Protein AF-0000000080698604 (afdb_homodimer)

Sequence (1348 aa):
MPDKTLTRRERQQIAACDAAGLRILLVAQENALLMLRYLAEWLRQGGASGAGERLAAFTRELDSAPSHRALIGAHIHGWLQNLHLYASLVSVGIFARTGVLHETATLLYDRLNPLPVDEHQLQDVLDSVFNGSKDLEWLSAIAPRQWLSLFARLSENDEQRGRTRRLMREESTYALEMLAIRLSAEDLAPDLIRLDKRLLDLDSPFVALERELARLITSWRDHPNDATDAATLAQAHVLIDQSRQQLHHLNSRAIASGSSLATAHLLERLAQSLDRLEALLAVLTAESPESEARHWLALLNQLIENGLRRRNIRHLWSRSAYLLSQSITQHKSAHGEHYIARGWQEYRRMYLSAAGAGVIIALMALLKIKLASAVPSYNAYILLSSLDYGIGFVLIYLCHCTVATKQPAMTAARMAEAIEQTQQGRAGARKLAQLLIDVNRSQSIAVLGNLSLAMLTAVLLSLLWADKSGAPLLDHHSAEHQMAALAMPSALFYAAIAAVWLFCSGIIAGYYDNRAQYLRLRERLRVNPLLRRLLREPARARFADFVHDHLGALASNFLFGVLLGITPWIGKTLELPLDIRHIAFSSANLAYATASHPEGIGTFLYGFLAVIAIGLVNLWVSFALALRVALRARDARFPPLRQFISVLREEIRREPRALFLPRRPTSGENGAGKMPDKTLTRRERQQIAACDAAGLRILLVAQENALLMLRYLAEWLRQGGASGAGERLAAFTRELDSAPSHRALIGAHIHGWLQNLHLYASLVSVGIFARTGVLHETATLLYDRLNPLPVDEHQLQDVLDSVFNGSKDLEWLSAIAPRQWLSLFARLSENDEQRGRTRRLMREESTYALEMLAIRLSAEDLAPDLIRLDKRLLDLDSPFVALERELARLITSWRDHPNDATDAATLAQAHVLIDQSRQQLHHLNSRAIASGSSLATAHLLERLAQSLDRLEALLAVLTAESPESEARHWLALLNQLIENGLRRRNIRHLWSRSAYLLSQSITQHKSAHGEHYIARGWQEYRRMYLSAAGAGVIIALMALLKIKLASAVPSYNAYILLSSLDYGIGFVLIYLCHCTVATKQPAMTAARMAEAIEQTQQGRAGARKLAQLLIDVNRSQSIAVLGNLSLAMLTAVLLSLLWADKSGAPLLDHHSAEHQMAALAMPSALFYAAIAAVWLFCSGIIAGYYDNRAQYLRLRERLRVNPLLRRLLREPARARFADFVHDHLGALASNFLFGVLLGITPWIGKTLELPLDIRHIAFSSANLAYATASHPEGIGTFLYGFLAVIAIGLVNLWVSFALALRVALRARDARFPPLRQFISVLREEIRREPRALFLPRRPTSGENGAGK

Radius of gyration: 38.04 Å; Cα contacts (8 Å, |Δi|>4): 1860; chains: 2; bounding box: 104×101×94 Å

InterPro domains:
  IPR011385 Putative site-specific recombinase Gcr [PF10136] (33-662)
  IPR011385 Putative site-specific recombinase Gcr [PIRSF015380] (28-669)
  IPR023271 Aquaporin-like [G3DSA:1.20.1080.10] (323-524)

Nearest PDB structures (foldseek):
  4s0f-assembly1_A  TM=2.193E-01  e=1.820E+00  Acetivibrio thermocellus ATCC 27405
  7zk4-assembly1_A  TM=1.391E-01  e=2.055E+00  Mus musculus
  4s0f-assembly1_A  TM=1.949E-01  e=1.977E+00  Acetivibrio thermocellus ATCC 27405

pLDDT: mean 87.81, std 10.97, range [19.84, 98.25]

Organism: Cardiobacterium hominis (strain ATCC 15826 / DSM 8339 / NCTC 10426 / 6573) (NCBI:txid638300)

Structure (mmCIF, N/CA/C/O backbone):
data_AF-0000000080698604-model_v1
#
loop_
_entity.id
_entity.type
_entity.pdbx_description
1 polymer 'Site-specific recombinase'
#
loop_
_atom_site.group_PDB
_atom_site.id
_atom_site.type_symbol
_atom_site.label_atom_id
_atom_site.label_alt_id
_atom_site.label_comp_id
_atom_site.label_asym_id
_atom_site.label_entity_id
_atom_site.label_seq_id
_atom_site.pdbx_PDB_ins_code
_atom_site.Cartn_x
_atom_site.Cartn_y
_atom_site.Cartn_z
_atom_site.occupancy
_atom_site.B_iso_or_equiv
_atom_site.auth_seq_id
_atom_site.auth_comp_id
_atom_site.auth_asym_id
_atom_site.auth_atom_id
_atom_site.pdbx_PDB_model_num
ATOM 1 N N . MET A 1 1 ? -16.203 7.793 -18.297 1 33.25 1 MET A N 1
ATOM 2 C CA . MET A 1 1 ? -16.156 9.242 -18.438 1 33.25 1 MET A CA 1
ATOM 3 C C . MET A 1 1 ? -17.219 9.914 -17.562 1 33.25 1 MET A C 1
ATOM 5 O O . MET A 1 1 ? -18.312 9.383 -17.391 1 33.25 1 MET A O 1
ATOM 9 N N . PRO A 1 2 ? -16.922 10.57 -16.578 1 40.56 2 PRO A N 1
ATOM 10 C CA . PRO A 1 2 ? -17.969 11.344 -15.906 1 40.56 2 PRO A CA 1
ATOM 11 C C . PRO A 1 2 ? -19.125 11.695 -16.828 1 40.56 2 PRO A C 1
ATOM 13 O O . PRO A 1 2 ? -18.953 11.727 -18.047 1 40.56 2 PRO A O 1
ATOM 16 N N . ASP A 1 3 ? -20.266 11.664 -16.422 1 45.66 3 ASP A N 1
ATOM 17 C CA . ASP A 1 3 ? -21.438 12.164 -17.141 1 45.66 3 ASP A CA 1
ATOM 18 C C . ASP A 1 3 ? -21.109 13.461 -17.875 1 45.66 3 ASP A C 1
ATOM 20 O O . ASP A 1 3 ? -21.297 14.555 -17.328 1 45.66 3 ASP A O 1
ATOM 24 N N . LYS A 1 4 ? -20.094 13.758 -18.156 1 49.59 4 LYS A N 1
ATOM 25 C CA . LYS A 1 4 ? -19.812 15 -18.875 1 49.59 4 LYS A CA 1
ATOM 26 C C . LYS A 1 4 ? -21 15.43 -19.734 1 49.59 4 LYS A C 1
ATOM 28 O O . LYS A 1 4 ? -21.188 16.625 -20 1 49.59 4 LYS A O 1
ATOM 33 N N . THR A 1 5 ? -21.219 14.656 -21 1 57.94 5 THR A N 1
ATOM 34 C CA . THR A 1 5 ? -21.062 15.141 -22.359 1 57.94 5 THR A CA 1
ATOM 35 C C . THR A 1 5 ? -22.391 15.602 -22.938 1 57.94 5 THR A C 1
ATOM 37 O O . THR A 1 5 ? -23.438 15.047 -22.609 1 57.94 5 THR A O 1
ATOM 40 N N . LEU A 1 6 ? -22.422 16.797 -22.875 1 76.31 6 LEU A N 1
ATOM 41 C CA . LEU A 1 6 ? -23.422 17.281 -23.812 1 76.31 6 LEU A CA 1
ATOM 42 C C . LEU A 1 6 ? -23.75 16.219 -24.844 1 76.31 6 LEU A C 1
ATOM 44 O O . LEU A 1 6 ? -22.859 15.531 -25.344 1 76.31 6 LEU A O 1
ATOM 48 N N . THR A 1 7 ? -24.969 15.898 -24.781 1 79 7 THR A N 1
ATOM 49 C CA . THR A 1 7 ? -25.391 14.977 -25.844 1 79 7 THR A CA 1
ATOM 50 C C . THR A 1 7 ? -24.953 15.5 -27.203 1 79 7 THR A C 1
ATOM 52 O O . THR A 1 7 ? -24.625 16.672 -27.359 1 79 7 THR A O 1
ATOM 55 N N . ARG A 1 8 ? -24.875 14.68 -28.109 1 81 8 ARG A N 1
ATOM 56 C CA . ARG A 1 8 ? -24.531 15.07 -29.469 1 81 8 ARG A CA 1
ATOM 57 C C . ARG A 1 8 ? -25.5 16.125 -30 1 81 8 ARG A C 1
ATOM 59 O O . ARG A 1 8 ? -25.094 17.047 -30.719 1 81 8 ARG A O 1
ATOM 66 N N . ARG A 1 9 ? -26.719 15.984 -29.547 1 83.81 9 ARG A N 1
ATOM 67 C CA . ARG A 1 9 ? -27.734 16.922 -30 1 83.81 9 ARG A CA 1
ATOM 68 C C . ARG A 1 9 ? -27.484 18.328 -29.422 1 83.81 9 ARG A C 1
ATOM 70 O O . ARG A 1 9 ? -27.609 19.328 -30.141 1 83.81 9 ARG A O 1
ATOM 77 N N . GLU A 1 10 ? -27.109 18.297 -28.219 1 86.19 10 GLU A N 1
ATOM 78 C CA . GLU A 1 10 ? -26.844 19.578 -27.562 1 86.19 10 GLU A CA 1
ATOM 79 C C . GLU A 1 10 ? -25.609 20.25 -28.172 1 86.19 10 GLU A C 1
ATOM 81 O O . GLU A 1 10 ? -25.609 21.469 -28.375 1 86.19 10 GLU A O 1
ATOM 86 N N . ARG A 1 11 ? -24.688 19.484 -28.5 1 87.31 11 ARG A N 1
ATOM 87 C CA . ARG A 1 11 ? -23.469 20.016 -29.062 1 87.31 11 ARG A CA 1
ATOM 88 C C . ARG A 1 11 ? -23.719 20.609 -30.453 1 87.31 11 ARG A C 1
ATOM 90 O O . ARG A 1 11 ? -23.172 21.656 -30.797 1 87.31 11 ARG A O 1
ATOM 97 N N . GLN A 1 12 ? -24.609 19.922 -31.141 1 88.62 12 GLN A N 1
ATOM 98 C CA . GLN A 1 12 ? -24.953 20.406 -32.469 1 88.62 12 GLN A CA 1
ATOM 99 C C . GLN A 1 12 ? -25.766 21.703 -32.406 1 88.62 12 GLN A C 1
ATOM 101 O O . GLN A 1 12 ? -25.578 22.609 -33.219 1 88.62 12 GLN A O 1
ATOM 106 N N . GLN A 1 13 ? -26.562 21.719 -31.422 1 89.88 13 GLN A N 1
ATOM 107 C CA . GLN A 1 13 ? -27.375 22.922 -31.219 1 89.88 13 GLN A CA 1
ATOM 108 C C . GLN A 1 13 ? -26.5 24.109 -30.859 1 89.88 13 GLN A C 1
ATOM 110 O O . GLN A 1 13 ? -26.719 25.219 -31.359 1 89.88 13 GLN A O 1
ATOM 115 N N . ILE A 1 14 ? -25.516 23.875 -30.078 1 91 14 ILE A N 1
ATOM 116 C CA . ILE A 1 14 ? -24.641 24.953 -29.625 1 91 14 ILE A CA 1
ATOM 117 C C . ILE A 1 14 ? -23.734 25.391 -30.781 1 91 14 ILE A C 1
ATOM 119 O O . ILE A 1 14 ? -23.438 26.578 -30.922 1 91 14 ILE A O 1
ATOM 123 N N . ALA A 1 15 ? -23.375 24.422 -31.547 1 88.75 15 ALA A N 1
ATOM 124 C CA . ALA A 1 15 ? -22.5 24.719 -32.688 1 88.75 15 ALA A CA 1
ATOM 125 C C . ALA A 1 15 ? -23.203 25.594 -33.719 1 88.75 15 ALA A C 1
ATOM 127 O O . ALA A 1 15 ? -22.562 26.391 -34.406 1 88.75 15 ALA A O 1
ATOM 128 N N . ALA A 1 16 ? -24.5 25.469 -33.75 1 88.31 16 ALA A N 1
ATOM 129 C CA . ALA A 1 16 ? -25.281 26.156 -34.781 1 88.31 16 ALA A CA 1
ATOM 130 C C . ALA A 1 16 ? -25.75 27.516 -34.25 1 88.31 16 ALA A C 1
ATOM 132 O O . ALA A 1 16 ? -26.219 28.359 -35.031 1 88.31 16 ALA A O 1
ATOM 133 N N . CYS A 1 17 ? -25.484 27.766 -33.094 1 90.19 17 CYS A N 1
ATOM 134 C CA . CYS A 1 17 ? -26.094 28.953 -32.531 1 90.19 17 CYS A CA 1
ATOM 135 C C . CYS A 1 17 ? -25.109 30.125 -32.531 1 90.19 17 CYS A C 1
ATOM 137 O O . CYS A 1 17 ? -23.906 29.922 -32.438 1 90.19 17 CYS A O 1
ATOM 139 N N . ASP A 1 18 ? -25.641 31.312 -32.781 1 92.31 18 ASP A N 1
ATOM 140 C CA . ASP A 1 18 ? -24.859 32.531 -32.594 1 92.31 18 ASP A CA 1
ATOM 141 C C . ASP A 1 18 ? -24.984 33.062 -31.172 1 92.31 18 ASP A C 1
ATOM 143 O O . ASP A 1 18 ? -25.484 32.344 -30.297 1 92.31 18 ASP A O 1
ATOM 147 N N . ALA A 1 19 ? -24.516 34.219 -30.891 1 94.81 19 ALA A N 1
ATOM 148 C CA . ALA A 1 19 ? -24.516 34.781 -29.531 1 94.81 19 ALA A CA 1
ATOM 149 C C . ALA A 1 19 ? -25.938 34.906 -28.984 1 94.81 19 ALA A C 1
ATOM 151 O O . ALA A 1 19 ? -26.172 34.625 -27.797 1 94.81 19 ALA A O 1
ATOM 152 N N . ALA A 1 20 ? -26.891 35.312 -29.797 1 94.06 20 ALA A N 1
ATOM 153 C CA . ALA A 1 20 ? -28.281 35.438 -29.375 1 94.06 20 ALA A CA 1
ATOM 154 C C . ALA A 1 20 ? -28.875 34.062 -29.062 1 94.06 20 ALA A C 1
ATOM 156 O O . ALA A 1 20 ? -29.625 33.906 -28.094 1 94.06 20 ALA A O 1
ATOM 157 N N . GLY A 1 21 ? -28.547 33.156 -29.922 1 93.25 21 GLY A N 1
ATOM 158 C CA . GLY A 1 21 ? -28.984 31.812 -29.688 1 93.25 21 GLY A CA 1
ATOM 159 C C . GLY A 1 21 ? -28.453 31.219 -28.391 1 93.25 21 GLY A C 1
ATOM 160 O O . GLY A 1 21 ? -29.172 30.516 -27.688 1 93.25 21 GLY A O 1
ATOM 161 N N . LEU A 1 22 ? -27.188 31.422 -28.109 1 94.69 22 LEU A N 1
ATOM 162 C CA . LEU A 1 22 ? -26.594 30.938 -26.875 1 94.69 22 LEU A CA 1
ATOM 163 C C . LEU A 1 22 ? -27.297 31.531 -25.656 1 94.69 22 LEU A C 1
ATOM 165 O O . LEU A 1 22 ? -27.562 30.828 -24.688 1 94.69 22 LEU A O 1
ATOM 169 N N . ARG A 1 23 ? -27.562 32.875 -25.703 1 94.12 23 ARG A N 1
ATOM 170 C CA . ARG A 1 23 ? -28.25 33.531 -24.609 1 94.12 23 ARG A CA 1
ATOM 171 C C . ARG A 1 23 ? -29.594 32.844 -24.312 1 94.12 23 ARG A C 1
ATOM 173 O O . ARG A 1 23 ? -29.922 32.594 -23.156 1 94.12 23 ARG A O 1
ATOM 180 N N . ILE A 1 24 ? -30.344 32.531 -25.344 1 93.06 24 ILE A N 1
ATOM 181 C CA . ILE A 1 24 ? -31.656 31.891 -25.203 1 93.06 24 ILE A CA 1
ATOM 182 C C . ILE A 1 24 ? -31.484 30.5 -24.609 1 93.06 24 ILE A C 1
ATOM 184 O O . ILE A 1 24 ? -32.25 30.094 -23.75 1 93.06 24 ILE A O 1
ATOM 188 N N . LEU A 1 25 ? -30.469 29.828 -25.062 1 92.25 25 LEU A N 1
ATOM 189 C CA . LEU A 1 25 ? -30.219 28.484 -24.578 1 92.25 25 LEU A CA 1
ATOM 190 C C . LEU A 1 25 ? -29.844 28.516 -23.094 1 92.25 25 LEU A C 1
ATOM 192 O O . LEU A 1 25 ? -30.234 27.625 -22.328 1 92.25 25 LEU A O 1
ATOM 196 N N . LEU A 1 26 ? -29.016 29.469 -22.656 1 93.81 26 LEU A N 1
ATOM 197 C CA . LEU A 1 26 ? -28.578 29.578 -21.266 1 93.81 26 LEU A CA 1
ATOM 198 C C . LEU A 1 26 ? -29.766 29.875 -20.344 1 93.81 26 LEU A C 1
ATOM 200 O O . LEU A 1 26 ? -29.891 29.281 -19.266 1 93.81 26 LEU A O 1
ATOM 204 N N . VAL A 1 27 ? -30.625 30.766 -20.734 1 92.5 27 VAL A N 1
ATOM 205 C CA . VAL A 1 27 ? -31.781 31.188 -19.922 1 92.5 27 VAL A CA 1
ATOM 206 C C . VAL A 1 27 ? -32.75 30.016 -19.766 1 92.5 27 VAL A C 1
ATOM 208 O O . VAL A 1 27 ? -33.406 29.875 -18.734 1 92.5 27 VAL A O 1
ATOM 211 N N . ALA A 1 28 ? -32.75 29.219 -20.781 1 89.62 28 ALA A N 1
ATOM 212 C CA . ALA A 1 28 ? -33.656 28.078 -20.75 1 89.62 28 ALA A CA 1
ATOM 213 C C . ALA A 1 28 ? -33.188 27.047 -19.719 1 89.62 28 ALA A C 1
ATOM 215 O O . ALA A 1 28 ? -34 26.25 -19.234 1 89.62 28 ALA A O 1
ATOM 216 N N . GLN A 1 29 ? -31.906 27.266 -19.391 1 83.44 29 GLN A N 1
ATOM 217 C CA . GLN A 1 29 ? -31.375 26.328 -18.406 1 83.44 29 GLN A CA 1
ATOM 218 C C . GLN A 1 29 ? -31.5 26.891 -17 1 83.44 29 GLN A C 1
ATOM 220 O O . GLN A 1 29 ? -31.391 28.109 -16.797 1 83.44 29 GLN A O 1
ATOM 225 N N . GLU A 1 30 ? -32.062 26.359 -16.016 1 82.19 30 GLU A N 1
ATOM 226 C CA . GLU A 1 30 ? -32.188 26.812 -14.633 1 82.19 30 GLU A CA 1
ATOM 227 C C . GLU A 1 30 ? -31.094 26.219 -13.75 1 82.19 30 GLU A C 1
ATOM 229 O O . GLU A 1 30 ? -31.328 25.922 -12.578 1 82.19 30 GLU A O 1
ATOM 234 N N . ASN A 1 31 ? -29.906 25.984 -14.398 1 89.56 31 ASN A N 1
ATOM 235 C CA . ASN A 1 31 ? -28.797 25.391 -13.68 1 89.56 31 ASN A CA 1
ATOM 236 C C . ASN A 1 31 ? -27.453 25.984 -14.125 1 89.56 31 ASN A C 1
ATOM 238 O O . ASN A 1 31 ? -27.125 25.938 -15.305 1 89.56 31 ASN A O 1
ATOM 242 N N . ALA A 1 32 ? -26.734 26.453 -13.195 1 91.62 32 ALA A N 1
ATOM 243 C CA . ALA A 1 32 ? -25.484 27.172 -13.469 1 91.62 32 ALA A CA 1
ATOM 244 C C . ALA A 1 32 ? -24.469 26.25 -14.141 1 91.62 32 ALA A C 1
ATOM 246 O O . ALA A 1 32 ? -23.719 26.688 -15.023 1 91.62 32 ALA A O 1
ATOM 247 N N . LEU A 1 33 ? -24.406 25.016 -13.719 1 91.06 33 LEU A N 1
ATOM 248 C CA . LEU A 1 33 ? -23.438 24.062 -14.289 1 91.06 33 LEU A CA 1
ATOM 249 C C . LEU A 1 33 ? -23.688 23.875 -15.781 1 91.06 33 LEU A C 1
ATOM 251 O O . LEU A 1 33 ? -22.75 23.859 -16.578 1 91.06 33 LEU A O 1
ATOM 255 N N . LEU A 1 34 ? -24.938 23.766 -16.125 1 91.06 34 LEU A N 1
ATOM 256 C CA . LEU A 1 34 ? -25.281 23.578 -17.531 1 91.06 34 LEU A CA 1
ATOM 257 C C . LEU A 1 34 ? -24.969 24.828 -18.344 1 91.06 34 LEU A C 1
ATOM 259 O O . LEU A 1 34 ? -24.547 24.734 -19.484 1 91.06 34 LEU A O 1
ATOM 263 N N . MET A 1 35 ? -25.25 25.969 -17.719 1 93.44 35 MET A N 1
ATOM 264 C CA . MET A 1 35 ? -24.938 27.219 -18.391 1 93.44 35 MET A CA 1
ATOM 265 C C . MET A 1 35 ? -23.453 27.312 -18.719 1 93.44 35 MET A C 1
ATOM 267 O O . MET A 1 35 ? -23.062 27.688 -19.812 1 93.44 35 MET A O 1
ATOM 271 N N . LEU A 1 36 ? -22.656 26.859 -17.734 1 92.88 36 LEU A N 1
ATOM 272 C CA . LEU A 1 36 ? -21.219 26.906 -17.922 1 92.88 36 LEU A CA 1
ATOM 273 C C . LEU A 1 36 ? -20.766 25.906 -18.984 1 92.88 36 LEU A C 1
ATOM 275 O O . LEU A 1 36 ? -19.875 26.203 -19.781 1 92.88 36 LEU A O 1
ATOM 279 N N . ARG A 1 37 ? -21.406 24.812 -19.031 1 91.56 37 ARG A N 1
ATOM 280 C CA . ARG A 1 37 ? -21.094 23.797 -20.047 1 91.56 37 ARG A CA 1
ATOM 281 C C . ARG A 1 37 ? -21.375 24.328 -21.438 1 91.56 37 ARG A C 1
ATOM 283 O O . ARG A 1 37 ? -20.562 24.141 -22.359 1 91.56 37 ARG A O 1
ATOM 290 N N . TYR A 1 38 ? -22.516 24.984 -21.562 1 92.62 38 TYR A N 1
ATOM 291 C CA . TYR A 1 38 ? -22.922 25.5 -22.859 1 92.62 38 TYR A CA 1
ATOM 292 C C . TYR A 1 38 ? -22 26.625 -23.312 1 92.62 38 TYR A C 1
ATOM 294 O O . TYR A 1 38 ? -21.594 26.672 -24.484 1 92.62 38 TYR A O 1
ATOM 302 N N . LEU A 1 39 ? -21.719 27.422 -22.359 1 93.44 39 LEU A N 1
ATOM 303 C CA . LEU A 1 39 ? -20.828 28.531 -22.688 1 93.44 39 LEU A CA 1
ATOM 304 C C . LEU A 1 39 ? -19.453 28.016 -23.125 1 93.44 39 LEU A C 1
ATOM 306 O O . LEU A 1 39 ? -18.891 28.484 -24.109 1 93.44 39 LEU A O 1
ATOM 310 N N . ALA A 1 40 ? -18.891 27.078 -22.328 1 91.62 40 ALA A N 1
ATOM 311 C CA . ALA A 1 40 ? -17.578 26.547 -22.625 1 91.62 40 ALA A CA 1
ATOM 312 C C . ALA A 1 40 ? -17.562 25.844 -23.984 1 91.62 40 ALA A C 1
ATOM 314 O O . ALA A 1 40 ? -16.609 25.984 -24.75 1 91.62 40 ALA A O 1
ATOM 315 N N . GLU A 1 41 ? -18.625 25.109 -24.25 1 91.25 41 GLU A N 1
ATOM 316 C CA . GLU A 1 41 ? -18.719 24.422 -25.531 1 91.25 41 GLU A CA 1
ATOM 317 C C . GLU A 1 41 ? -18.797 25.406 -26.688 1 91.25 41 GLU A C 1
ATOM 319 O O . GLU A 1 41 ? -18.188 25.188 -27.734 1 91.25 41 GLU A O 1
ATOM 324 N N . TRP A 1 42 ? -19.484 26.438 -26.5 1 93.94 42 TRP A N 1
ATOM 325 C CA . TRP A 1 42 ? -19.641 27.469 -27.516 1 93.94 42 TRP A CA 1
ATOM 326 C C . TRP A 1 42 ? -18.312 28.156 -27.797 1 93.94 42 TRP A C 1
ATOM 328 O O . TRP A 1 42 ? -17.969 28.422 -28.953 1 93.94 42 TRP A O 1
ATOM 338 N N . LEU A 1 43 ? -17.594 28.5 -26.781 1 92.94 43 LEU A N 1
ATOM 339 C CA . LEU A 1 43 ? -16.297 29.156 -26.922 1 92.94 43 LEU A CA 1
ATOM 340 C C . LEU A 1 43 ? -15.281 28.219 -27.562 1 92.94 43 LEU A C 1
ATOM 342 O O . LEU A 1 43 ? -14.453 28.641 -28.359 1 92.94 43 LEU A O 1
ATOM 346 N N . ARG A 1 44 ? -15.344 26.953 -27.234 1 90.62 44 ARG A N 1
ATOM 347 C CA . ARG A 1 44 ? -14.445 25.938 -27.75 1 90.62 44 ARG A CA 1
ATOM 348 C C . ARG A 1 44 ? -14.547 25.844 -29.266 1 90.62 44 ARG A C 1
ATOM 350 O O . ARG A 1 44 ? -13.547 25.609 -29.953 1 90.62 44 ARG A O 1
ATOM 357 N N . GLN A 1 45 ? -15.711 26.047 -29.766 1 89.19 45 GLN A N 1
ATOM 358 C CA . GLN A 1 45 ? -15.953 25.938 -31.188 1 89.19 45 GLN A CA 1
ATOM 359 C C . GLN A 1 45 ? -15.242 27.031 -31.969 1 89.19 45 GLN A C 1
ATOM 361 O O . GLN A 1 45 ? -14.93 26.875 -33.156 1 89.19 45 GLN A O 1
ATOM 366 N N . GLY A 1 46 ? -14.992 28.078 -31.312 1 89.75 46 GLY A N 1
ATOM 367 C CA . GLY A 1 46 ? -14.258 29.156 -31.938 1 89.75 46 GLY A CA 1
ATOM 368 C C . GLY A 1 46 ? -12.766 28.906 -32 1 89.75 46 GLY A C 1
ATOM 369 O O . GLY A 1 46 ? -12.047 29.578 -32.75 1 89.75 46 GLY A O 1
ATOM 370 N N . GLY A 1 47 ? -12.281 27.953 -31.219 1 88.06 47 GLY A N 1
ATOM 371 C CA . GLY A 1 47 ? -10.852 27.703 -31.141 1 88.06 47 GLY A CA 1
ATOM 372 C C . GLY A 1 47 ? -10.086 28.797 -30.438 1 88.06 47 GLY A C 1
ATOM 373 O O . GLY A 1 47 ? -10.68 29.734 -29.891 1 88.06 47 GLY A O 1
ATOM 374 N N . ALA A 1 48 ? -8.734 28.703 -30.484 1 88.62 48 ALA A N 1
ATOM 375 C CA . ALA A 1 48 ? -7.883 29.656 -29.781 1 88.62 48 ALA A CA 1
ATOM 376 C C . ALA A 1 48 ? -7.992 31.047 -30.422 1 88.62 48 ALA A C 1
ATOM 378 O O . ALA A 1 48 ? -7.961 32.062 -29.719 1 88.62 48 ALA A O 1
ATOM 379 N N . SER A 1 49 ? -8.266 31.125 -31.656 1 89.88 49 SER A N 1
ATOM 380 C CA . SER A 1 49 ? -8.281 32.406 -32.375 1 89.88 49 SER A CA 1
ATOM 381 C C . SER A 1 49 ? -9.664 33.031 -32.312 1 89.88 49 SER A C 1
ATOM 383 O O . SER A 1 49 ? -9.781 34.281 -32.375 1 89.88 49 SER A O 1
ATOM 385 N N . GLY A 1 50 ? -10.641 32.281 -32.125 1 92.62 50 GLY A N 1
ATOM 386 C CA . GLY A 1 50 ? -11.992 32.812 -32.219 1 92.62 50 GLY A CA 1
ATOM 387 C C . GLY A 1 50 ? -12.688 32.938 -30.891 1 92.62 50 GLY A C 1
ATOM 388 O O . GLY A 1 50 ? -13.742 33.562 -30.781 1 92.62 50 GLY A O 1
ATOM 389 N N . ALA A 1 51 ? -12.109 32.375 -29.906 1 94.06 51 ALA A N 1
ATOM 390 C CA . ALA A 1 51 ? -12.773 32.312 -28.609 1 94.06 51 ALA A CA 1
ATOM 391 C C . ALA A 1 51 ? -12.969 33.719 -28.031 1 94.06 51 ALA A C 1
ATOM 393 O O . ALA A 1 51 ? -14.008 34.031 -27.453 1 94.06 51 ALA A O 1
ATOM 394 N N . GLY A 1 52 ? -12.023 34.562 -28.156 1 93.44 52 GLY A N 1
ATOM 395 C CA . GLY A 1 52 ? -12.125 35.938 -27.672 1 93.44 52 GLY A CA 1
ATOM 396 C C . GLY A 1 52 ? -13.219 36.719 -28.344 1 93.44 52 GLY A C 1
ATOM 397 O O . GLY A 1 52 ? -13.969 37.438 -27.672 1 93.44 52 GLY A O 1
ATOM 398 N N . GLU A 1 53 ? -13.32 36.594 -29.625 1 94 53 GLU A N 1
ATOM 399 C CA . GLU A 1 53 ? -14.344 37.312 -30.391 1 94 53 GLU A CA 1
ATOM 400 C C . GLU A 1 53 ? -15.742 36.812 -30.047 1 94 53 GLU A C 1
ATOM 402 O O . GLU A 1 53 ? -16.688 37.594 -29.984 1 94 53 GLU A O 1
ATOM 407 N N . ARG A 1 54 ? -15.797 35.594 -29.859 1 95.06 54 ARG A N 1
ATOM 408 C CA . ARG A 1 54 ? -17.094 35.031 -29.484 1 95.06 54 ARG A CA 1
ATOM 409 C C . ARG A 1 54 ? -17.547 35.531 -28.125 1 95.06 54 ARG A C 1
ATOM 411 O O . ARG A 1 54 ? -18.719 35.812 -27.906 1 95.06 54 ARG A O 1
ATOM 418 N N . LEU A 1 55 ? -16.594 35.562 -27.219 1 95.56 55 LEU A N 1
ATOM 419 C CA . LEU A 1 55 ? -16.938 36.062 -25.891 1 95.56 55 LEU A CA 1
ATOM 420 C C . LEU A 1 55 ? -17.375 37.5 -25.938 1 95.56 55 LEU A C 1
ATOM 422 O O . LEU A 1 55 ? -18.312 37.906 -25.234 1 95.56 55 LEU A O 1
ATOM 426 N N . ALA A 1 56 ? -16.75 38.281 -26.75 1 94.31 56 ALA A N 1
ATOM 427 C CA . ALA A 1 56 ? -17.125 39.688 -26.922 1 94.31 56 ALA A CA 1
ATOM 428 C C . ALA A 1 56 ? -18.531 39.812 -27.516 1 94.31 56 ALA A C 1
ATOM 430 O O . ALA A 1 56 ? -19.312 40.656 -27.094 1 94.31 56 ALA A O 1
ATOM 431 N N . ALA A 1 57 ? -18.766 38.969 -28.484 1 95.06 57 ALA A N 1
ATOM 432 C CA . ALA A 1 57 ? -20.094 38.969 -29.109 1 95.06 57 ALA A CA 1
ATOM 433 C C . ALA A 1 57 ? -21.172 38.625 -28.094 1 95.06 57 ALA A C 1
ATOM 435 O O . ALA A 1 57 ? -22.25 39.219 -28.078 1 95.06 57 ALA A O 1
ATOM 436 N N . PHE A 1 58 ? -20.859 37.688 -27.328 1 96.19 58 PHE A N 1
ATOM 437 C CA . PHE A 1 58 ? -21.812 37.25 -26.312 1 96.19 58 PHE A CA 1
ATOM 438 C C . PHE A 1 58 ? -22.031 38.375 -25.297 1 96.19 58 PHE A C 1
ATOM 440 O O . PHE A 1 58 ? -23.172 38.625 -24.875 1 96.19 58 PHE A O 1
ATOM 447 N N . THR A 1 59 ? -21 39.031 -24.859 1 95.38 59 THR A N 1
ATOM 448 C CA . THR A 1 59 ? -21.094 40.125 -23.891 1 95.38 59 THR A CA 1
ATOM 449 C C . THR A 1 59 ? -21.938 41.25 -24.438 1 95.38 59 THR A C 1
ATOM 451 O O . THR A 1 59 ? -22.734 41.844 -23.719 1 95.38 59 THR A O 1
ATOM 454 N N . ARG A 1 60 ? -21.812 41.5 -25.703 1 94.38 60 ARG A N 1
ATOM 455 C CA . ARG A 1 60 ? -22.609 42.531 -26.344 1 94.38 60 ARG A CA 1
ATOM 456 C C . ARG A 1 60 ? -24.078 42.156 -26.406 1 94.38 60 ARG A C 1
ATOM 458 O O . ARG A 1 60 ? -24.969 42.969 -26.219 1 94.38 60 ARG A O 1
ATOM 465 N N . GLU A 1 61 ? -24.203 40.906 -26.688 1 95.44 61 GLU A N 1
ATOM 466 C CA . GLU A 1 61 ? -25.562 40.406 -26.75 1 95.44 61 GLU A CA 1
ATOM 467 C C . GLU A 1 61 ? -26.266 40.531 -25.391 1 95.44 61 GLU A C 1
ATOM 469 O O . GLU A 1 61 ? -27.484 40.719 -25.344 1 95.44 61 GLU A O 1
ATOM 474 N N . LEU A 1 62 ? -25.578 40.344 -24.297 1 95.25 62 LEU A N 1
ATOM 475 C CA . LEU A 1 62 ? -26.141 40.469 -22.969 1 95.25 62 LEU A CA 1
ATOM 476 C C . LEU A 1 62 ? -26.594 41.906 -22.688 1 95.25 62 LEU A C 1
ATOM 478 O O . LEU A 1 62 ? -27.562 42.125 -21.953 1 95.25 62 LEU A O 1
ATOM 482 N N . ASP A 1 63 ? -25.922 42.875 -23.328 1 93.94 63 ASP A N 1
ATOM 483 C CA . ASP A 1 63 ? -26.297 44.281 -23.156 1 93.94 63 ASP A CA 1
ATOM 484 C C . ASP A 1 63 ? -27.641 44.594 -23.812 1 93.94 63 ASP A C 1
ATOM 486 O O . ASP A 1 63 ? -28.375 45.469 -23.359 1 93.94 63 ASP A O 1
ATOM 490 N N . SER A 1 64 ? -27.984 43.781 -24.781 1 93.38 64 SER A N 1
ATOM 491 C CA . SER A 1 64 ? -29.219 44 -25.531 1 93.38 64 SER A CA 1
ATOM 492 C C . SER A 1 64 ? -30.406 43.375 -24.844 1 93.38 64 SER A C 1
ATOM 494 O O . SER A 1 64 ? -31.562 43.656 -25.188 1 93.38 64 SER A O 1
ATOM 496 N N . ALA A 1 65 ? -30.172 42.531 -23.875 1 94.62 65 ALA A N 1
ATOM 497 C CA . ALA A 1 65 ? -31.25 41.812 -23.188 1 94.62 65 ALA A CA 1
ATOM 498 C C . ALA A 1 65 ? -31.062 41.875 -21.672 1 94.62 65 ALA A C 1
ATOM 500 O O . ALA A 1 65 ? -30.703 40.875 -21.047 1 94.62 65 ALA A O 1
ATOM 501 N N . PRO A 1 66 ? -31.5 42.938 -21.062 1 94.06 66 PRO A N 1
ATOM 502 C CA . PRO A 1 66 ? -31.219 43.125 -19.641 1 94.06 66 PRO A CA 1
ATOM 503 C C . PRO A 1 66 ? -31.891 42.094 -18.75 1 94.06 66 PRO A C 1
ATOM 505 O O . PRO A 1 66 ? -31.328 41.656 -17.734 1 94.06 66 PRO A O 1
ATOM 508 N N . SER A 1 67 ? -33.094 41.656 -19.125 1 94.06 67 SER A N 1
ATOM 509 C CA . SER A 1 67 ? -33.781 40.688 -18.312 1 94.06 67 SER A CA 1
ATOM 510 C C . SER A 1 67 ? -33.062 39.344 -18.297 1 94.06 67 SER A C 1
ATOM 512 O O . SER A 1 67 ? -32.938 38.688 -17.25 1 94.06 67 SER A O 1
ATOM 514 N N . HIS A 1 68 ? -32.594 38.938 -19.438 1 94.69 68 HIS A N 1
ATOM 515 C CA . HIS A 1 68 ? -31.859 37.688 -19.547 1 94.69 68 HIS A CA 1
ATOM 516 C C . HIS A 1 68 ? -30.5 37.812 -18.844 1 94.69 68 HIS A C 1
ATOM 518 O O . HIS A 1 68 ? -30.062 36.844 -18.219 1 94.69 68 HIS A O 1
ATOM 524 N N . ARG A 1 69 ? -29.875 38.906 -18.953 1 95.38 69 ARG A N 1
ATOM 525 C CA . ARG A 1 69 ? -28.609 39.156 -18.281 1 95.38 69 ARG A CA 1
ATOM 526 C C . ARG A 1 69 ? -28.734 39 -16.766 1 95.38 69 ARG A C 1
ATOM 528 O O . ARG A 1 69 ? -27.906 38.344 -16.125 1 95.38 69 ARG A O 1
ATOM 535 N N . ALA A 1 70 ? -29.812 39.531 -16.25 1 93.88 70 ALA A N 1
ATOM 536 C CA . ALA A 1 70 ? -30.047 39.469 -14.805 1 93.88 70 ALA A CA 1
ATOM 537 C C . ALA A 1 70 ? -30.297 38.031 -14.352 1 93.88 70 ALA A C 1
ATOM 539 O O . ALA A 1 70 ? -29.859 37.625 -13.273 1 93.88 70 ALA A O 1
ATOM 540 N N . LEU A 1 71 ? -31 37.312 -15.172 1 94.06 71 LEU A N 1
ATOM 541 C CA . LEU A 1 71 ? -31.312 35.938 -14.828 1 94.06 71 LEU A CA 1
ATOM 542 C C . LEU A 1 71 ? -30.062 35.094 -14.836 1 94.06 71 LEU A C 1
ATOM 544 O O . LEU A 1 71 ? -29.844 34.281 -13.914 1 94.06 71 LEU A O 1
ATOM 548 N N . ILE A 1 72 ? -29.266 35.188 -15.844 1 95.06 72 ILE A N 1
ATOM 549 C CA . ILE A 1 72 ? -28.031 34.406 -15.945 1 95.06 72 ILE A CA 1
ATOM 550 C C . ILE A 1 72 ? -27.094 34.812 -14.797 1 95.06 72 ILE A C 1
ATOM 552 O O . ILE A 1 72 ? -26.5 33.938 -14.156 1 95.06 72 ILE A O 1
ATOM 556 N N . GLY A 1 73 ? -27.016 36.062 -14.539 1 94.5 73 GLY A N 1
ATOM 557 C CA . GLY A 1 73 ? -26.172 36.531 -13.445 1 94.5 73 GLY A CA 1
ATOM 558 C C . GLY A 1 73 ? -26.609 36 -12.094 1 94.5 73 GLY A C 1
ATOM 559 O O . GLY A 1 73 ? -25.75 35.625 -11.273 1 94.5 73 GLY A O 1
ATOM 560 N N . ALA A 1 74 ? -27.875 35.906 -11.883 1 93.69 74 ALA A N 1
ATOM 561 C CA . ALA A 1 74 ? -28.406 35.406 -10.609 1 93.69 74 ALA A CA 1
ATOM 562 C C . ALA A 1 74 ? -28.031 33.938 -10.406 1 93.69 74 ALA A C 1
ATOM 564 O O . ALA A 1 74 ? -27.688 33.531 -9.297 1 93.69 74 ALA A O 1
ATOM 565 N N . HIS A 1 75 ? -28.125 33.219 -11.438 1 93.94 75 HIS A N 1
ATOM 566 C CA . HIS A 1 75 ? -27.797 31.797 -11.344 1 93.94 75 HIS A CA 1
ATOM 567 C C . HIS A 1 75 ? -26.297 31.578 -11.109 1 93.94 75 HIS A C 1
ATOM 569 O O . HIS A 1 75 ? -25.906 30.734 -10.305 1 93.94 75 HIS A O 1
ATOM 575 N N . ILE A 1 76 ? -25.531 32.344 -11.75 1 93.88 76 ILE A N 1
ATOM 576 C CA . ILE A 1 76 ? -24.078 32.188 -11.633 1 93.88 76 ILE A CA 1
ATOM 577 C C . ILE A 1 76 ? -23.625 32.625 -10.242 1 93.88 76 ILE A C 1
ATOM 579 O O . ILE A 1 76 ? -22.812 31.953 -9.602 1 93.88 76 ILE A O 1
ATOM 583 N N . HIS A 1 77 ? -24.141 33.75 -9.781 1 94.19 77 HIS A N 1
ATOM 584 C CA . HIS A 1 77 ? -23.812 34.188 -8.438 1 94.19 77 HIS A CA 1
ATOM 585 C C . HIS A 1 77 ? -24.328 33.25 -7.375 1 94.19 77 HIS A C 1
ATOM 587 O O . HIS A 1 77 ? -23.641 32.969 -6.375 1 94.19 77 HIS A O 1
ATOM 593 N N . GLY A 1 78 ? -25.531 32.781 -7.625 1 92.69 78 GLY A N 1
ATOM 594 C CA . GLY A 1 78 ? -26.047 31.766 -6.711 1 92.69 78 GLY A CA 1
ATOM 595 C C . GLY A 1 78 ? -25.172 30.531 -6.602 1 92.69 78 GLY A C 1
ATOM 596 O O . GLY A 1 78 ? -24.938 30.016 -5.504 1 92.69 78 GLY A O 1
ATOM 597 N N . TRP A 1 79 ? -24.656 30.078 -7.641 1 93.5 79 TRP A N 1
ATOM 598 C CA . TRP A 1 79 ? -23.766 28.938 -7.68 1 93.5 79 TRP A CA 1
ATOM 599 C C . TRP A 1 79 ? -22.453 29.25 -6.992 1 93.5 79 TRP A C 1
ATOM 601 O O . TRP A 1 79 ? -21.953 28.453 -6.188 1 93.5 79 TRP A O 1
ATOM 611 N N . LEU A 1 80 ? -21.875 30.375 -7.293 1 92.69 80 LEU A N 1
ATOM 612 C CA . LEU A 1 80 ? -20.594 30.781 -6.719 1 92.69 80 LEU A CA 1
ATOM 613 C C . LEU A 1 80 ? -20.672 30.859 -5.199 1 92.69 80 LEU A C 1
ATOM 615 O O . LEU A 1 80 ? -19.734 30.531 -4.496 1 92.69 80 LEU A O 1
ATOM 619 N N . GLN A 1 81 ? -21.812 31.297 -4.738 1 92.06 81 GLN A N 1
ATOM 620 C CA . GLN A 1 81 ? -22 31.484 -3.305 1 92.06 81 GLN A CA 1
ATOM 621 C C . GLN A 1 81 ? -22.172 30.141 -2.588 1 92.06 81 GLN A C 1
ATOM 623 O O . GLN A 1 81 ? -21.953 30.062 -1.377 1 92.06 81 GLN A O 1
ATOM 628 N N . ASN A 1 82 ? -22.469 29.125 -3.332 1 89.5 82 ASN A N 1
ATOM 629 C CA . ASN A 1 82 ? -22.672 27.828 -2.721 1 89.5 82 ASN A CA 1
ATOM 630 C C . ASN A 1 82 ? -21.516 26.875 -3.053 1 89.5 82 ASN A C 1
ATOM 632 O O . ASN A 1 82 ? -21.578 25.688 -2.711 1 89.5 82 ASN A O 1
ATOM 636 N N . LEU A 1 83 ? -20.562 27.391 -3.693 1 90.19 83 LEU A N 1
ATOM 637 C CA . LEU A 1 83 ? -19.391 26.609 -4.082 1 90.19 83 LEU A CA 1
ATOM 638 C C . LEU A 1 83 ? -18.422 26.453 -2.912 1 90.19 83 LEU A C 1
ATOM 640 O O . LEU A 1 83 ? -18.156 27.422 -2.191 1 90.19 83 LEU A O 1
ATOM 644 N N . HIS A 1 84 ? -17.984 25.266 -2.615 1 88.25 84 HIS A N 1
ATOM 645 C CA . HIS A 1 84 ? -16.906 25.062 -1.648 1 88.25 84 HIS A CA 1
ATOM 646 C C . HIS A 1 84 ? -15.539 25.297 -2.279 1 88.25 84 HIS A C 1
ATOM 648 O O . HIS A 1 84 ? -14.773 24.359 -2.502 1 88.25 84 HIS A O 1
ATOM 654 N N . LEU A 1 85 ? -15.25 26.516 -2.477 1 90.56 85 LEU A N 1
ATOM 655 C CA . LEU A 1 85 ? -14.062 26.922 -3.211 1 90.56 85 LEU A CA 1
ATOM 656 C C . LEU A 1 85 ? -12.797 26.594 -2.42 1 90.56 85 LEU A C 1
ATOM 658 O O . LEU A 1 85 ? -11.789 26.188 -2.998 1 90.56 85 LEU A O 1
ATOM 662 N N . TYR A 1 86 ? -12.898 26.734 -1.113 1 89.31 86 TYR A N 1
ATOM 663 C CA . TYR A 1 86 ? -11.773 26.531 -0.207 1 89.31 86 TYR A CA 1
ATOM 664 C C . TYR A 1 86 ? -11.188 25.141 -0.373 1 89.31 86 TYR A C 1
ATOM 666 O O . TYR A 1 86 ? -9.977 24.984 -0.569 1 89.31 86 TYR A O 1
ATOM 674 N N . ALA A 1 87 ? -11.984 24.172 -0.381 1 87.12 87 ALA A N 1
ATOM 675 C CA . ALA A 1 87 ? -11.547 22.781 -0.469 1 87.12 87 ALA A CA 1
ATOM 676 C C . ALA A 1 87 ? -10.891 22.484 -1.819 1 87.12 87 ALA A C 1
ATOM 678 O O . ALA A 1 87 ? -9.898 21.766 -1.895 1 87.12 87 ALA A O 1
ATOM 679 N N . SER A 1 88 ? -11.406 23.109 -2.797 1 88.56 88 SER A N 1
ATOM 680 C CA . SER A 1 88 ? -10.891 22.891 -4.148 1 88.56 88 SER A CA 1
ATOM 681 C C . SER A 1 88 ? -9.539 23.562 -4.34 1 88.56 88 SER A C 1
ATOM 683 O O . SER A 1 88 ? -8.641 22.984 -4.961 1 88.56 88 SER A O 1
ATOM 685 N N . LEU A 1 89 ? -9.422 24.75 -3.836 1 93 89 LEU A N 1
ATOM 686 C CA . LEU A 1 89 ? -8.172 25.5 -3.984 1 93 89 LEU A CA 1
ATOM 687 C C . LEU A 1 89 ? -7.035 24.797 -3.258 1 93 89 LEU A C 1
ATOM 689 O O . LEU A 1 89 ? -5.875 24.891 -3.672 1 93 89 LEU A O 1
ATOM 693 N N . VAL A 1 90 ? -7.359 24.031 -2.271 1 92.25 90 VAL A N 1
ATOM 694 C CA . VAL A 1 90 ? -6.34 23.375 -1.453 1 92.25 90 VAL A CA 1
ATOM 695 C C . VAL A 1 90 ? -5.969 22.031 -2.062 1 92.25 90 VAL A C 1
ATOM 697 O O . VAL A 1 90 ? -4.816 21.594 -1.979 1 92.25 90 VAL A O 1
ATOM 700 N N . SER A 1 91 ? -6.867 21.359 -2.758 1 88.81 91 SER A N 1
ATOM 701 C CA . SER A 1 91 ? -6.637 19.953 -3.049 1 88.81 91 SER A CA 1
ATOM 702 C C . SER A 1 91 ? -6.512 19.703 -4.547 1 88.81 91 SER A C 1
ATOM 704 O O . SER A 1 91 ? -5.797 18.797 -4.977 1 88.81 91 SER A O 1
ATOM 706 N N . VAL A 1 92 ? -7.207 20.484 -5.34 1 88.12 92 VAL A N 1
ATOM 707 C CA . VAL A 1 92 ? -7.277 20.188 -6.77 1 88.12 92 VAL A CA 1
ATOM 708 C C . VAL A 1 92 ? -5.883 20.281 -7.387 1 88.12 92 VAL A C 1
ATOM 710 O O . VAL A 1 92 ? -5.203 21.297 -7.242 1 88.12 92 VAL A O 1
ATOM 713 N N . GLY A 1 93 ? -5.469 19.219 -8.023 1 86.44 93 GLY A N 1
ATOM 714 C CA . GLY A 1 93 ? -4.207 19.234 -8.75 1 86.44 93 GLY A CA 1
ATOM 715 C C . GLY A 1 93 ? -3.006 18.969 -7.859 1 86.44 93 GLY A C 1
ATOM 716 O O . GLY A 1 93 ? -1.864 19 -8.32 1 86.44 93 GLY A O 1
ATOM 717 N N . ILE A 1 94 ? -3.209 18.859 -6.594 1 89.81 94 ILE A N 1
ATOM 718 C CA . ILE A 1 94 ? -2.141 18.547 -5.645 1 89.81 94 ILE A CA 1
ATOM 719 C C . ILE A 1 94 ? -2.201 17.078 -5.254 1 89.81 94 ILE A C 1
ATOM 721 O O . ILE A 1 94 ? -3.283 16.531 -5.035 1 89.81 94 ILE A O 1
ATOM 725 N N . PHE A 1 95 ? -1.035 16.453 -5.18 1 87.25 95 PHE A N 1
ATOM 726 C CA . PHE A 1 95 ? -0.96 15.031 -4.844 1 87.25 95 PHE A CA 1
ATOM 727 C C . PHE A 1 95 ? -1.587 14.766 -3.479 1 87.25 95 PHE A C 1
ATOM 729 O O . PHE A 1 95 ? -1.499 15.602 -2.576 1 87.25 95 PHE A O 1
ATOM 736 N N . ALA A 1 96 ? -2.154 13.625 -3.43 1 84 96 ALA A N 1
ATOM 737 C CA . ALA A 1 96 ? -2.83 13.25 -2.188 1 84 96 ALA A CA 1
ATOM 738 C C . ALA A 1 96 ? -1.82 12.859 -1.11 1 84 96 ALA A C 1
ATOM 740 O O . ALA A 1 96 ? -0.696 12.461 -1.42 1 84 96 ALA A O 1
ATOM 741 N N . ARG A 1 97 ? -2.227 12.93 0.107 1 84.94 97 ARG A N 1
ATOM 742 C CA . ARG A 1 97 ? -1.376 12.617 1.252 1 84.94 97 ARG A CA 1
ATOM 743 C C . ARG A 1 97 ? -1.376 11.125 1.546 1 84.94 97 ARG A C 1
ATOM 745 O O . ARG A 1 97 ? -0.522 10.633 2.287 1 84.94 97 ARG A O 1
ATOM 752 N N . THR A 1 98 ? -2.26 10.391 0.93 1 77.31 98 THR A N 1
ATOM 753 C CA . THR A 1 98 ? -2.416 8.969 1.214 1 77.31 98 THR A CA 1
ATOM 754 C C . THR A 1 98 ? -1.355 8.148 0.48 1 77.31 98 THR A C 1
ATOM 756 O O . THR A 1 98 ? -1.173 6.965 0.763 1 77.31 98 THR A O 1
ATOM 759 N N . GLY A 1 99 ? -0.682 8.734 -0.406 1 78.62 99 GLY A N 1
ATOM 760 C CA . GLY A 1 99 ? 0.364 8.008 -1.107 1 78.62 99 GLY A CA 1
ATOM 761 C C . GLY A 1 99 ? 0.007 7.688 -2.547 1 78.62 99 GLY A C 1
ATOM 762 O O . GLY A 1 99 ? -1.167 7.715 -2.922 1 78.62 99 GLY A O 1
ATOM 763 N N . VAL A 1 100 ? 0.911 7.328 -3.26 1 83.25 100 VAL A N 1
ATOM 764 C CA . VAL A 1 100 ? 0.771 7.156 -4.699 1 83.25 100 VAL A CA 1
ATOM 765 C C . VAL A 1 100 ? -0.043 5.898 -4.992 1 83.25 100 VAL A C 1
ATOM 767 O O . VAL A 1 100 ? -0.885 5.891 -5.895 1 83.25 100 VAL A O 1
ATOM 770 N N . LEU A 1 101 ? 0.24 4.875 -4.25 1 83 101 LEU A N 1
ATOM 771 C CA . LEU A 1 101 ? -0.437 3.611 -4.52 1 83 101 LEU A CA 1
ATOM 772 C C . LEU A 1 101 ? -1.93 3.719 -4.227 1 83 101 LEU A C 1
ATOM 774 O O . LEU A 1 101 ? -2.758 3.262 -5.016 1 83 101 LEU A O 1
ATOM 778 N N . HIS A 1 102 ? -2.168 4.301 -3.143 1 83.81 102 HIS A N 1
ATOM 779 C CA . HIS A 1 102 ? -3.568 4.508 -2.789 1 83.81 102 HIS A CA 1
ATOM 780 C C . HIS A 1 102 ? -4.266 5.414 -3.797 1 83.81 102 HIS A C 1
ATOM 782 O O . HIS A 1 102 ? -5.398 5.148 -4.195 1 83.81 102 HIS A O 1
ATOM 788 N N . GLU A 1 103 ? -3.59 6.441 -4.16 1 85.19 103 GLU A N 1
ATOM 789 C CA . GLU A 1 103 ? -4.156 7.367 -5.141 1 85.19 103 GLU A CA 1
ATOM 790 C C . GLU A 1 103 ? -4.402 6.672 -6.477 1 85.19 103 GLU A C 1
ATOM 792 O O . GLU A 1 103 ? -5.418 6.914 -7.133 1 85.19 103 GLU A O 1
ATOM 797 N N .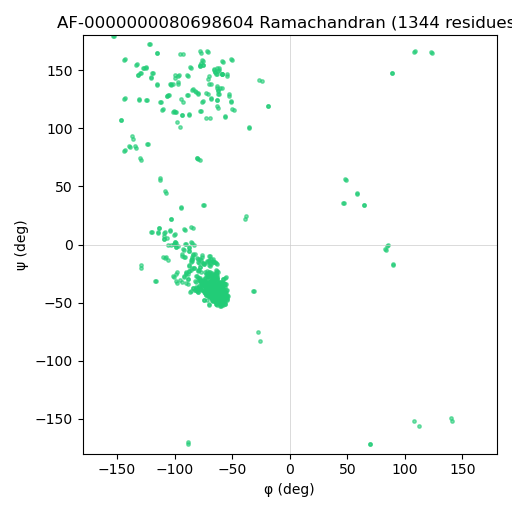 THR A 1 104 ? -3.508 5.859 -6.855 1 88.06 104 THR A N 1
ATOM 798 C CA . THR A 1 104 ? -3.666 5.117 -8.102 1 88.06 104 THR A CA 1
ATOM 799 C C . THR A 1 104 ? -4.891 4.207 -8.039 1 88.06 104 THR A C 1
ATOM 801 O O . THR A 1 104 ? -5.68 4.152 -8.984 1 88.06 104 THR A O 1
ATOM 804 N N . ALA A 1 105 ? -4.992 3.523 -6.949 1 87.81 105 ALA A N 1
ATOM 805 C CA . ALA A 1 105 ? -6.137 2.633 -6.773 1 87.81 105 ALA A CA 1
ATOM 806 C C . ALA A 1 105 ? -7.449 3.412 -6.809 1 87.81 105 ALA A C 1
ATOM 808 O O . ALA A 1 105 ? -8.422 2.971 -7.422 1 87.81 105 ALA A O 1
ATOM 809 N N . THR A 1 106 ? -7.461 4.531 -6.215 1 86.44 106 THR A N 1
ATOM 810 C CA . THR A 1 106 ? -8.648 5.371 -6.18 1 86.44 106 THR A CA 1
ATOM 811 C C . THR A 1 106 ? -8.992 5.887 -7.574 1 86.44 106 THR A C 1
ATOM 813 O O . THR A 1 106 ? -10.156 5.875 -7.977 1 86.44 106 THR A O 1
ATOM 816 N N . LEU A 1 107 ? -8 6.316 -8.281 1 87.81 107 LEU A N 1
ATOM 817 C CA . LEU A 1 107 ? -8.227 6.84 -9.625 1 87.81 107 LEU A CA 1
ATOM 818 C C . LEU A 1 107 ? -8.734 5.742 -10.555 1 87.81 107 LEU A C 1
ATOM 820 O O . LEU A 1 107 ? -9.617 5.984 -11.383 1 87.81 107 LEU A O 1
ATOM 824 N N . LEU A 1 108 ? -8.164 4.539 -10.375 1 90.12 108 LEU A N 1
ATOM 825 C CA . LEU A 1 108 ? -8.609 3.418 -11.195 1 90.12 108 LEU A CA 1
ATOM 826 C C . LEU A 1 108 ? -10.062 3.076 -10.906 1 90.12 108 LEU A C 1
ATOM 828 O O . LEU A 1 108 ? -10.844 2.822 -11.828 1 90.12 108 LEU A O 1
ATOM 832 N N . TYR A 1 109 ? -10.383 3.035 -9.695 1 90.12 109 TYR A N 1
ATOM 833 C CA . TYR A 1 109 ? -11.758 2.74 -9.328 1 90.12 109 TYR A CA 1
ATOM 834 C C . TYR A 1 109 ? -12.703 3.826 -9.828 1 90.12 109 TYR A C 1
ATOM 836 O O . TYR A 1 109 ? -13.797 3.529 -10.32 1 90.12 109 TYR A O 1
ATOM 844 N N . ASP A 1 110 ? -12.328 5.074 -9.695 1 87.75 110 ASP A N 1
ATOM 845 C CA . ASP A 1 110 ? -13.156 6.199 -10.117 1 87.75 110 ASP A CA 1
ATOM 846 C C . ASP A 1 110 ? -13.375 6.191 -11.633 1 87.75 110 ASP A C 1
ATOM 848 O O . ASP A 1 110 ? -14.398 6.664 -12.125 1 87.75 110 ASP A O 1
ATOM 852 N N . ARG A 1 111 ? -12.391 5.645 -12.297 1 85.88 111 ARG A N 1
ATOM 853 C CA . ARG A 1 111 ? -12.539 5.527 -13.75 1 85.88 111 ARG A CA 1
ATOM 854 C C . ARG A 1 111 ? -13.578 4.465 -14.109 1 85.88 111 ARG A C 1
ATOM 856 O O . ARG A 1 111 ? -14.336 4.625 -15.062 1 85.88 111 ARG A O 1
ATOM 863 N N . LEU A 1 112 ? -13.586 3.406 -13.289 1 88.81 112 LEU A N 1
ATOM 864 C CA . LEU A 1 112 ? -14.5 2.303 -13.547 1 88.81 112 LEU A CA 1
ATOM 865 C C . LEU A 1 112 ? -15.906 2.633 -13.047 1 88.81 112 LEU A C 1
ATOM 867 O O . LEU A 1 112 ? -16.891 2.283 -13.688 1 88.81 112 LEU A O 1
ATOM 871 N N . ASN A 1 113 ? -15.922 3.221 -11.945 1 92.25 113 ASN A N 1
ATOM 872 C CA . ASN A 1 113 ? -17.188 3.553 -11.281 1 92.25 113 ASN A CA 1
ATOM 873 C C . ASN A 1 113 ? -17.141 4.941 -10.648 1 92.25 113 ASN A C 1
ATOM 875 O O . ASN A 1 113 ? -17.047 5.074 -9.43 1 92.25 113 ASN A O 1
ATOM 879 N N . PRO A 1 114 ? -17.422 5.965 -11.43 1 89.38 114 PRO A N 1
ATOM 880 C CA . PRO A 1 114 ? -17.281 7.348 -10.969 1 89.38 114 PRO A CA 1
ATOM 881 C C . PRO A 1 114 ? -18.391 7.777 -10.023 1 89.38 114 PRO A C 1
ATOM 883 O O . PRO A 1 114 ? -19.5 7.219 -10.07 1 89.38 114 PRO A O 1
ATOM 886 N N . LEU A 1 115 ? -18.141 8.734 -9.172 1 88.69 115 LEU A N 1
ATOM 887 C CA . LEU A 1 115 ? -19.141 9.383 -8.336 1 88.69 115 LEU A CA 1
ATOM 888 C C . LEU A 1 115 ? -19.953 10.391 -9.133 1 88.69 115 LEU A C 1
ATOM 890 O O . LEU A 1 115 ? -19.5 10.898 -10.156 1 88.69 115 LEU A O 1
ATOM 894 N N . PRO A 1 116 ? -21.219 10.641 -8.672 1 87.44 116 PRO A N 1
ATOM 895 C CA . PRO A 1 116 ? -21.984 11.703 -9.328 1 87.44 116 PRO A CA 1
ATOM 896 C C . PRO A 1 116 ? -21.328 13.07 -9.203 1 87.44 116 PRO A C 1
ATOM 898 O O . PRO A 1 116 ? -20.656 13.352 -8.195 1 87.44 116 PRO A O 1
ATOM 901 N N . VAL A 1 117 ? -21.562 13.859 -10.172 1 88.44 117 VAL A N 1
ATOM 902 C CA . VAL A 1 117 ? -21 15.211 -10.18 1 88.44 117 VAL A CA 1
ATOM 903 C C . VAL A 1 117 ? -21.656 16.047 -9.078 1 88.44 117 VAL A C 1
ATOM 905 O O . VAL A 1 117 ? -22.875 16.047 -8.945 1 88.44 117 VAL A O 1
ATOM 908 N N . ASP A 1 118 ? -20.797 16.594 -8.281 1 87.44 118 ASP A N 1
ATOM 909 C CA . ASP A 1 118 ? -21.25 17.531 -7.27 1 87.44 118 ASP A CA 1
ATOM 910 C C . ASP A 1 118 ? -21.047 18.969 -7.73 1 87.44 118 ASP A C 1
ATOM 912 O O . ASP A 1 118 ? -19.906 19.438 -7.832 1 87.44 118 ASP A O 1
ATOM 916 N N . GLU A 1 119 ? -22.125 19.719 -7.945 1 89.94 119 GLU A N 1
ATOM 917 C CA . GLU A 1 119 ? -22.047 21.078 -8.484 1 89.94 119 GLU A CA 1
ATOM 918 C C . GLU A 1 119 ? -21.438 22.047 -7.473 1 89.94 119 GLU A C 1
ATOM 920 O O . GLU A 1 119 ? -21.031 23.156 -7.836 1 89.94 119 GLU A O 1
ATOM 925 N N . HIS A 1 120 ? -21.266 21.578 -6.238 1 88.62 120 HIS A N 1
ATOM 926 C CA . HIS A 1 120 ? -20.734 22.453 -5.211 1 88.62 120 HIS A CA 1
ATOM 927 C C . HIS A 1 120 ? -19.25 22.219 -5 1 88.62 120 HIS A C 1
ATOM 929 O O . HIS A 1 120 ? -18.609 22.906 -4.191 1 88.62 120 HIS A O 1
ATOM 935 N N . GLN A 1 121 ? -18.75 21.359 -5.758 1 86.69 121 GLN A N 1
ATOM 936 C CA . GLN A 1 121 ? -17.312 21.125 -5.742 1 86.69 121 GLN A CA 1
ATOM 937 C C . GLN A 1 121 ? -16.672 21.562 -7.055 1 86.69 121 GLN A C 1
ATOM 939 O O . GLN A 1 121 ? -17.016 21.047 -8.125 1 86.69 121 GLN A O 1
ATOM 944 N N . LEU A 1 122 ? -15.773 22.406 -6.953 1 87.75 122 LEU A N 1
ATOM 945 C CA . LEU A 1 122 ? -15.188 23.031 -8.133 1 87.75 122 LEU A CA 1
ATOM 946 C C . LEU A 1 122 ? -14.5 22 -9.008 1 87.75 122 LEU A C 1
ATOM 948 O O . LEU A 1 122 ? -14.531 22.094 -10.242 1 87.75 122 LEU A O 1
ATOM 952 N N . GLN A 1 123 ? -13.875 21.047 -8.359 1 84.06 123 GLN A N 1
ATOM 953 C CA . GLN A 1 123 ? -13.172 20.031 -9.133 1 84.06 123 GLN A CA 1
ATOM 954 C C . GLN A 1 123 ? -14.117 19.312 -10.078 1 84.06 123 GLN A C 1
ATOM 956 O O . GLN A 1 123 ? -13.797 19.078 -11.242 1 84.06 123 GLN A O 1
ATOM 961 N N . ASP A 1 124 ? -15.219 18.953 -9.594 1 85.75 124 ASP A N 1
ATOM 962 C CA . ASP A 1 124 ? -16.219 18.25 -10.398 1 85.75 124 ASP A CA 1
ATOM 963 C C . ASP A 1 124 ? -16.719 19.125 -11.539 1 85.75 124 ASP A C 1
ATOM 965 O O . ASP A 1 124 ? -16.953 18.656 -12.648 1 85.75 124 ASP A O 1
ATOM 969 N N . VAL A 1 125 ? -16.891 20.359 -11.227 1 89.19 125 VAL A N 1
ATOM 970 C CA . VAL A 1 125 ? -17.359 21.297 -12.234 1 89.19 125 VAL A CA 1
ATOM 971 C C . VAL A 1 125 ? -16.328 21.453 -13.344 1 89.19 125 VAL A C 1
ATOM 973 O O . VAL A 1 125 ? -16.656 21.375 -14.523 1 89.19 125 VAL A O 1
ATOM 976 N N . LEU A 1 126 ? -15.133 21.625 -12.953 1 86.44 126 LEU A N 1
ATOM 977 C CA . LEU A 1 126 ? -14.07 21.781 -13.938 1 86.44 126 LEU A CA 1
ATOM 978 C C . LEU A 1 126 ? -13.938 20.547 -14.812 1 86.44 126 LEU A C 1
ATOM 980 O O . LEU A 1 126 ? -13.742 20.656 -16.031 1 86.44 126 LEU A O 1
ATOM 984 N N . ASP A 1 127 ? -14.117 19.422 -14.219 1 81.62 127 ASP A N 1
ATOM 985 C CA . ASP A 1 127 ? -14.016 18.172 -14.953 1 81.62 127 ASP A CA 1
ATOM 986 C C . ASP A 1 127 ? -15.18 18 -15.922 1 81.62 127 ASP A C 1
ATOM 988 O O . ASP A 1 127 ? -15.031 17.391 -16.984 1 81.62 127 ASP A O 1
ATOM 992 N N . SER A 1 128 ? -16.234 18.547 -15.539 1 84.31 128 SER A N 1
ATOM 993 C CA . SER A 1 128 ? -17.438 18.422 -16.359 1 84.31 128 SER A CA 1
ATOM 994 C C . SER A 1 128 ? -17.438 19.422 -17.5 1 84.31 128 SER A C 1
ATOM 996 O O . SER A 1 128 ? -17.984 19.141 -18.578 1 84.31 128 SER A O 1
ATOM 998 N N . VAL A 1 129 ? -16.875 20.516 -17.25 1 88.12 129 VAL A N 1
ATOM 999 C CA . VAL A 1 129 ? -16.953 21.625 -18.203 1 88.12 129 VAL A CA 1
ATOM 1000 C C . VAL A 1 129 ? -15.812 21.531 -19.203 1 88.12 129 VAL A C 1
ATOM 1002 O O . VAL A 1 129 ? -15.992 21.797 -20.391 1 88.12 129 VAL A O 1
ATOM 1005 N N . PHE A 1 130 ? -14.695 21.062 -18.75 1 84.31 130 PHE A N 1
ATOM 1006 C CA . PHE A 1 130 ? -13.516 21.109 -19.609 1 84.31 130 PHE A CA 1
ATOM 1007 C C . PHE A 1 130 ? -13.047 19.703 -19.969 1 84.31 130 PHE A C 1
ATOM 1009 O O . PHE A 1 130 ? -13.18 18.781 -19.156 1 84.31 130 PHE A O 1
ATOM 1016 N N . ASN A 1 131 ? -12.656 19.484 -21.297 1 71.88 131 ASN A N 1
ATOM 1017 C CA . ASN A 1 131 ? -12.281 18.172 -21.828 1 71.88 131 ASN A CA 1
ATOM 1018 C C . ASN A 1 131 ? -10.781 18.094 -22.094 1 71.88 131 ASN A C 1
ATOM 1020 O O . ASN A 1 131 ? -10.359 17.578 -23.141 1 71.88 131 ASN A O 1
ATOM 1024 N N . GLY A 1 132 ? -9.992 18.5 -21.234 1 67.25 132 GLY A N 1
ATOM 1025 C CA . GLY A 1 132 ? -8.594 18.156 -21.469 1 67.25 132 GLY A CA 1
ATOM 1026 C C . GLY A 1 132 ? -7.727 19.359 -21.781 1 67.25 132 GLY A C 1
ATOM 1027 O O . GLY A 1 132 ? -8.094 20.5 -21.484 1 67.25 132 GLY A O 1
ATOM 1028 N N . SER A 1 133 ? -6.59 19.125 -22.484 1 69.81 133 SER A N 1
ATOM 1029 C CA . SER A 1 133 ? -5.516 20.094 -22.734 1 69.81 133 SER A CA 1
ATOM 1030 C C . SER A 1 133 ? -5.891 21.047 -23.844 1 69.81 133 SER A C 1
ATOM 1032 O O . SER A 1 133 ? -5.453 22.203 -23.844 1 69.81 133 SER A O 1
ATOM 1034 N N . LYS A 1 134 ? -6.793 20.656 -24.672 1 76.38 134 LYS A N 1
ATOM 1035 C CA . LYS A 1 134 ? -7.18 21.531 -25.781 1 76.38 134 LYS A CA 1
ATOM 1036 C C . LYS A 1 134 ? -7.965 22.734 -25.297 1 76.38 134 LYS A C 1
ATOM 1038 O O . LYS A 1 134 ? -7.945 23.797 -25.922 1 76.38 134 LYS A O 1
ATOM 1043 N N . ASP A 1 135 ? -8.617 22.562 -24.203 1 84.31 135 ASP A N 1
ATOM 1044 C CA . ASP A 1 135 ? -9.406 23.672 -23.656 1 84.31 135 ASP A CA 1
ATOM 1045 C C . ASP A 1 135 ? -8.508 24.75 -23.078 1 84.31 135 ASP A C 1
ATOM 1047 O O . ASP A 1 135 ? -8.898 25.922 -23 1 84.31 135 ASP A O 1
ATOM 1051 N N . LEU A 1 136 ? -7.277 24.328 -22.734 1 82.94 136 LEU A N 1
ATOM 1052 C CA . LEU A 1 136 ? -6.363 25.281 -22.125 1 82.94 136 LEU A CA 1
ATOM 1053 C C . LEU A 1 136 ? -5.867 26.281 -23.172 1 82.94 136 LEU A C 1
ATOM 1055 O O . LEU A 1 136 ? -5.605 27.453 -22.844 1 82.94 136 LEU A O 1
ATOM 1059 N N . GLU A 1 137 ? -5.863 25.906 -24.359 1 85.62 137 GLU A N 1
ATOM 1060 C CA . GLU A 1 137 ? -5.371 26.766 -25.438 1 85.62 137 GLU A CA 1
ATOM 1061 C C . GLU A 1 137 ? -6.316 27.922 -25.688 1 85.62 137 GLU A C 1
ATOM 1063 O O . GLU A 1 137 ? -5.891 29.078 -25.734 1 85.62 137 GLU A O 1
ATOM 1068 N N . TRP A 1 138 ? -7.613 27.594 -25.875 1 89.25 138 TRP A N 1
ATOM 1069 C CA . TRP A 1 138 ? -8.539 28.688 -26.172 1 89.25 138 TRP A CA 1
ATOM 1070 C C . TRP A 1 138 ? -8.805 29.516 -24.922 1 89.25 138 TRP A C 1
ATOM 1072 O O . TRP A 1 138 ? -9.055 30.734 -25.016 1 89.25 138 TRP A O 1
ATOM 1082 N N . LEU A 1 139 ? -8.734 28.953 -23.719 1 87.12 139 LEU A N 1
ATOM 1083 C CA . LEU A 1 139 ? -8.922 29.688 -22.469 1 87.12 139 LEU A CA 1
ATOM 1084 C C . LEU A 1 139 ? -7.82 30.719 -22.281 1 87.12 139 LEU A C 1
ATOM 1086 O O . LEU A 1 139 ? -8.094 31.844 -21.859 1 87.12 139 LEU A O 1
ATOM 1090 N N . SER A 1 140 ? -6.629 30.375 -22.578 1 84.06 140 SER A N 1
ATOM 1091 C CA . SER A 1 140 ? -5.48 31.266 -22.406 1 84.06 140 SER A CA 1
ATOM 1092 C C . SER A 1 140 ? -5.438 32.344 -23.484 1 84.06 140 SER A C 1
ATOM 1094 O O . SER A 1 140 ? -4.785 33.375 -23.312 1 84.06 140 SER A O 1
ATOM 1096 N N . ALA A 1 141 ? -6.172 32.125 -24.516 1 87.94 141 ALA A N 1
ATOM 1097 C CA . ALA A 1 141 ? -6.172 33.062 -25.641 1 87.94 141 ALA A CA 1
ATOM 1098 C C . ALA A 1 141 ? -7.117 34.219 -25.359 1 87.94 141 ALA A C 1
ATOM 1100 O O . ALA A 1 141 ? -7 35.281 -25.984 1 87.94 141 ALA A O 1
ATOM 1101 N N . ILE A 1 142 ? -8.023 34.062 -24.484 1 90.69 142 ILE A N 1
ATOM 1102 C CA . ILE A 1 142 ? -8.977 35.094 -24.172 1 90.69 142 ILE A CA 1
ATOM 1103 C C . ILE A 1 142 ? -8.336 36.094 -23.203 1 90.69 142 ILE A C 1
ATOM 1105 O O . ILE A 1 142 ? -7.789 35.719 -22.172 1 90.69 142 ILE A O 1
ATOM 1109 N N . ALA A 1 143 ? -8.43 37.375 -23.484 1 88.56 143 ALA A N 1
ATOM 1110 C CA . ALA A 1 143 ? -7.828 38.406 -22.641 1 88.56 143 ALA A CA 1
ATOM 1111 C C . ALA A 1 143 ? -8.57 38.531 -21.312 1 88.56 143 ALA A C 1
ATOM 1113 O O . ALA A 1 143 ? -9.805 38.438 -21.281 1 88.56 143 ALA A O 1
ATOM 1114 N N . PRO A 1 144 ? -7.867 38.812 -20.234 1 88.31 144 PRO A N 1
ATOM 1115 C CA . PRO A 1 144 ? -8.5 38.969 -18.922 1 88.31 144 PRO A CA 1
ATOM 1116 C C . PRO A 1 144 ? -9.562 40.062 -18.922 1 88.31 144 PRO A C 1
ATOM 1118 O O . PRO A 1 144 ? -10.578 39.938 -18.234 1 88.31 144 PRO A O 1
ATOM 1121 N N . ARG A 1 145 ? -9.398 41.094 -19.672 1 88.62 145 ARG A N 1
ATOM 1122 C CA . ARG A 1 145 ? -10.344 42.188 -19.719 1 88.62 145 ARG A CA 1
ATOM 1123 C C . ARG A 1 145 ? -11.703 41.75 -20.219 1 88.62 145 ARG A C 1
ATOM 1125 O O . ARG A 1 145 ? -12.734 42.25 -19.797 1 88.62 145 ARG A O 1
ATOM 1132 N N . GLN A 1 146 ? -11.688 40.844 -21.125 1 91.88 146 GLN A N 1
ATOM 1133 C CA . GLN A 1 146 ? -12.945 40.312 -21.672 1 91.88 146 GLN A CA 1
ATOM 1134 C C . GLN A 1 146 ? -13.734 39.562 -20.625 1 91.88 146 GLN A C 1
ATOM 1136 O O . GLN A 1 146 ? -14.953 39.656 -20.547 1 91.88 146 GLN A O 1
ATOM 1141 N N . TRP A 1 147 ? -12.984 38.844 -19.844 1 89.75 147 TRP A N 1
ATOM 1142 C CA . TRP A 1 147 ? -13.633 38.125 -18.766 1 89.75 147 TRP A CA 1
ATOM 1143 C C . TRP A 1 147 ? -14.203 39.094 -17.734 1 89.75 147 TRP A C 1
ATOM 1145 O O . TRP A 1 147 ? -15.289 38.844 -17.188 1 89.75 147 TRP A O 1
ATOM 1155 N N . LEU A 1 148 ? -13.484 40.094 -17.422 1 88.81 148 LEU A N 1
ATOM 1156 C CA . LEU A 1 148 ? -13.938 41.094 -16.469 1 88.81 148 LEU A CA 1
ATOM 1157 C C . LEU A 1 148 ? -15.195 41.781 -16.984 1 88.81 148 LEU A C 1
ATOM 1159 O O . LEU A 1 148 ? -16.094 42.094 -16.203 1 88.81 148 LEU A O 1
ATOM 1163 N N . SER A 1 149 ? -15.156 42.031 -18.281 1 91.62 149 SER A N 1
ATOM 1164 C CA . SER A 1 149 ? -16.312 42.656 -18.891 1 91.62 149 SER A CA 1
ATOM 1165 C C . SER A 1 149 ? -17.562 41.781 -18.781 1 91.62 149 SER A C 1
ATOM 1167 O O . SER A 1 149 ? -18.656 42.281 -18.484 1 91.62 149 SER A O 1
ATOM 1169 N N . LEU A 1 150 ? -17.359 40.531 -19.031 1 93.19 150 LEU A N 1
ATOM 1170 C CA . LEU A 1 150 ? -18.469 39.594 -18.875 1 93.19 150 LEU A CA 1
ATOM 1171 C C . LEU A 1 150 ? -18.969 39.562 -17.438 1 93.19 150 LEU A C 1
ATOM 1173 O O . LEU A 1 150 ? -20.172 39.625 -17.188 1 93.19 150 LEU A O 1
ATOM 1177 N N . PHE A 1 151 ? -18.047 39.469 -16.516 1 90.12 151 PHE A N 1
ATOM 1178 C CA . PHE A 1 151 ? -18.391 39.406 -15.102 1 90.12 151 PHE A CA 1
ATOM 1179 C C . PHE A 1 151 ? -19.141 40.656 -14.656 1 90.12 151 PHE A C 1
ATOM 1181 O O . PHE A 1 151 ? -20.094 40.562 -13.891 1 90.12 151 PHE A O 1
ATOM 1188 N N . ALA A 1 152 ? -18.703 41.719 -15.141 1 89.38 152 ALA A N 1
ATOM 1189 C CA . ALA A 1 152 ? -19.328 43 -14.797 1 89.38 152 ALA A CA 1
ATOM 1190 C C . ALA A 1 152 ? -20.781 43.031 -15.273 1 89.38 152 ALA A C 1
ATOM 1192 O O . ALA A 1 152 ? -21.656 43.531 -14.562 1 89.38 152 ALA A O 1
ATOM 1193 N N . ARG A 1 153 ? -20.984 42.562 -16.422 1 93.06 153 ARG A N 1
ATOM 1194 C CA . ARG A 1 153 ? -22.328 42.562 -16.984 1 93.06 153 ARG A CA 1
ATOM 1195 C C . ARG A 1 153 ? -23.234 41.562 -16.25 1 93.06 153 ARG A C 1
ATOM 1197 O O . ARG A 1 153 ? -24.438 41.812 -16.109 1 93.06 153 ARG A O 1
ATOM 1204 N N . LEU A 1 154 ? -22.609 40.5 -15.789 1 93.69 154 LEU A N 1
ATOM 1205 C CA . LEU A 1 154 ? -23.391 39.5 -15.086 1 93.69 154 LEU A CA 1
ATOM 1206 C C . LEU A 1 154 ? -23.578 39.875 -13.625 1 93.69 154 LEU A C 1
ATOM 1208 O O . LEU A 1 154 ? -24.297 39.188 -12.891 1 93.69 154 LEU A O 1
ATOM 1212 N N . SER A 1 155 ? -22.906 40.875 -13.188 1 92.19 155 SER A N 1
ATOM 1213 C CA . SER A 1 155 ? -22.953 41.312 -11.789 1 92.19 155 SER A CA 1
ATOM 1214 C C . SER A 1 155 ? -23.625 42.688 -11.648 1 92.19 155 SER A C 1
ATOM 1216 O O . SER A 1 155 ? -23.078 43.594 -11.023 1 92.19 155 SER A O 1
ATOM 1218 N N . GLU A 1 156 ? -24.766 42.812 -12.07 1 87.25 156 GLU A N 1
ATOM 1219 C CA . GLU A 1 156 ? -25.453 44.094 -12.07 1 87.25 156 GLU A CA 1
ATOM 1220 C C . GLU A 1 156 ? -25.969 44.469 -10.672 1 87.25 156 GLU A C 1
ATOM 1222 O O . GLU A 1 156 ? -25.984 45.625 -10.289 1 87.25 156 GLU A O 1
ATOM 1227 N N . ASN A 1 157 ? -26.312 43.438 -9.953 1 90.19 157 ASN A N 1
ATOM 1228 C CA . ASN A 1 157 ? -26.766 43.625 -8.578 1 90.19 157 ASN A CA 1
ATOM 1229 C C . ASN A 1 157 ? -25.578 43.875 -7.637 1 90.19 157 ASN A C 1
ATOM 1231 O O . ASN A 1 157 ? -24.812 42.938 -7.352 1 90.19 157 ASN A O 1
ATOM 1235 N N . ASP A 1 158 ? -25.531 45 -7.098 1 88.62 158 ASP A N 1
ATOM 1236 C CA . ASP A 1 158 ? -24.391 45.406 -6.273 1 88.62 158 ASP A CA 1
ATOM 1237 C C . ASP A 1 158 ? -24.297 44.562 -5.012 1 88.62 158 ASP A C 1
ATOM 1239 O O . ASP A 1 158 ? -23.203 44.188 -4.57 1 88.62 158 ASP A O 1
ATOM 1243 N N . GLU A 1 159 ? -25.406 44.25 -4.492 1 90.5 159 GLU A N 1
ATOM 1244 C CA . GLU A 1 159 ? -25.422 43.469 -3.271 1 90.5 159 GLU A CA 1
ATOM 1245 C C . GLU A 1 159 ? -24.906 42.031 -3.529 1 90.5 159 GLU A C 1
ATOM 1247 O O . GLU A 1 159 ? -24.109 41.5 -2.758 1 90.5 159 GLU A O 1
ATOM 1252 N N . GLN A 1 160 ? -25.375 41.562 -4.559 1 90.31 160 GLN A N 1
ATOM 1253 C CA . GLN A 1 160 ? -24.969 40.219 -4.926 1 90.31 160 GLN A CA 1
ATOM 1254 C C . GLN A 1 160 ? -23.484 40.156 -5.293 1 90.31 160 GLN A C 1
ATOM 1256 O O . GLN A 1 160 ? -22.766 39.25 -4.922 1 90.31 160 GLN A O 1
ATOM 1261 N N . ARG A 1 161 ? -23.109 41.125 -6.016 1 90.38 161 ARG A N 1
ATOM 1262 C CA . ARG A 1 161 ? -21.719 41.25 -6.406 1 90.38 161 ARG A CA 1
ATOM 1263 C C . ARG A 1 161 ? -20.812 41.375 -5.184 1 90.38 161 ARG A C 1
ATOM 1265 O O . ARG A 1 161 ? -19.781 40.688 -5.09 1 90.38 161 ARG A O 1
ATOM 1272 N N . GLY A 1 162 ? -21.172 42.219 -4.254 1 89.94 162 GLY A N 1
ATOM 1273 C CA . GLY A 1 162 ? -20.391 42.406 -3.035 1 89.94 162 GLY A CA 1
ATOM 1274 C C . GLY A 1 162 ? -20.312 41.156 -2.188 1 89.94 162 GLY A C 1
ATOM 1275 O O . GLY A 1 162 ? -19.234 40.844 -1.66 1 89.94 162 GLY A O 1
ATOM 1276 N N . ARG A 1 163 ? -21.391 40.5 -2.109 1 92 163 ARG A N 1
ATOM 1277 C CA . ARG A 1 163 ? -21.422 39.281 -1.327 1 92 163 ARG A CA 1
ATOM 1278 C C . ARG A 1 163 ? -20.531 38.219 -1.945 1 92 163 ARG A C 1
ATOM 1280 O O . ARG A 1 163 ? -19.781 37.531 -1.237 1 92 163 ARG A O 1
ATOM 1287 N N . THR A 1 164 ? -20.641 38.031 -3.213 1 92.75 164 THR A N 1
ATOM 1288 C CA . THR A 1 164 ? -19.828 37.031 -3.918 1 92.75 164 THR A CA 1
ATOM 1289 C C . THR A 1 164 ? -18.344 37.344 -3.762 1 92.75 164 THR A C 1
ATOM 1291 O O . THR A 1 164 ? -17.547 36.438 -3.498 1 92.75 164 THR A O 1
ATOM 1294 N N . ARG A 1 165 ? -17.984 38.562 -3.9 1 89.06 165 ARG A N 1
ATOM 1295 C CA . ARG A 1 165 ? -16.594 38.969 -3.781 1 89.06 165 ARG A CA 1
ATOM 1296 C C . ARG A 1 165 ? -16.062 38.688 -2.377 1 89.06 165 ARG A C 1
ATOM 1298 O O . ARG A 1 165 ? -14.93 38.219 -2.215 1 89.06 165 ARG A O 1
ATOM 1305 N N . ARG A 1 166 ? -16.859 39 -1.438 1 89.94 166 ARG A N 1
ATOM 1306 C CA . ARG A 1 166 ? -16.453 38.781 -0.052 1 89.94 166 ARG A CA 1
ATOM 1307 C C . ARG A 1 166 ? -16.281 37.281 0.226 1 89.94 166 ARG A C 1
ATOM 1309 O O . ARG A 1 166 ? -15.312 36.875 0.867 1 89.94 166 ARG A O 1
ATOM 1316 N N . LEU A 1 167 ? -17.172 36.562 -0.23 1 91.12 167 LEU A N 1
ATOM 1317 C CA . LEU A 1 167 ? -17.109 35.125 -0.015 1 91.12 167 LEU A CA 1
ATOM 1318 C C . LEU A 1 167 ? -15.906 34.5 -0.716 1 91.12 167 LEU A C 1
ATOM 1320 O O . LEU A 1 167 ? -15.219 33.656 -0.151 1 91.12 167 LEU A O 1
ATOM 1324 N N . MET A 1 168 ? -15.664 34.938 -1.908 1 91.75 168 MET A N 1
ATOM 1325 C CA . MET A 1 168 ? -14.523 34.406 -2.666 1 91.75 168 MET A CA 1
ATOM 1326 C C . MET A 1 168 ? -13.211 34.781 -1.973 1 91.75 168 MET A C 1
ATOM 1328 O O . MET A 1 168 ? -12.289 33.938 -1.919 1 91.75 168 MET A O 1
ATOM 1332 N N . ARG A 1 169 ? -13.156 35.938 -1.482 1 91.62 169 ARG A N 1
ATOM 1333 C CA . ARG A 1 169 ? -11.953 36.344 -0.777 1 91.62 169 ARG A CA 1
ATOM 1334 C C . ARG A 1 169 ? -11.773 35.562 0.519 1 91.62 169 ARG A C 1
ATOM 1336 O O . ARG A 1 169 ? -10.656 35.156 0.85 1 91.62 169 ARG A O 1
ATOM 1343 N N . GLU A 1 170 ? -12.859 35.406 1.202 1 91.44 170 GLU A N 1
ATOM 1344 C CA . GLU A 1 170 ? -12.805 34.625 2.447 1 91.44 170 GLU A CA 1
ATOM 1345 C C . GLU A 1 170 ? -12.352 33.188 2.197 1 91.44 170 GLU A C 1
ATOM 1347 O O . GLU A 1 170 ? -11.492 32.688 2.906 1 91.44 170 GLU A O 1
ATOM 1352 N N . GLU A 1 171 ? -12.906 32.625 1.211 1 92.75 171 GLU A N 1
ATOM 1353 C CA . GLU A 1 171 ? -12.562 31.25 0.865 1 92.75 171 GLU A CA 1
ATOM 1354 C C . GLU A 1 171 ? -11.109 31.141 0.415 1 92.75 171 GLU A C 1
ATOM 1356 O O . GLU A 1 171 ? -10.406 30.188 0.769 1 92.75 171 GLU A O 1
ATOM 1361 N N . SER A 1 172 ? -10.672 32.094 -0.32 1 94.56 172 SER A N 1
ATOM 1362 C CA . SER A 1 172 ? -9.297 32.094 -0.792 1 94.56 172 SER A CA 1
ATOM 1363 C C . SER A 1 172 ? -8.312 32.281 0.362 1 94.56 172 SER A C 1
ATOM 1365 O O . SER A 1 172 ? -7.246 31.672 0.387 1 94.56 172 SER A O 1
ATOM 1367 N N . THR A 1 173 ? -8.711 33.188 1.271 1 93.88 173 THR A N 1
ATOM 1368 C CA . THR A 1 173 ? -7.875 33.438 2.439 1 93.88 173 THR A CA 1
ATOM 1369 C C . THR A 1 173 ? -7.762 32.156 3.297 1 93.88 173 THR A C 1
ATOM 1371 O O . THR A 1 173 ? -6.672 31.828 3.768 1 93.88 173 THR A O 1
ATOM 1374 N N . TYR A 1 174 ? -8.859 31.5 3.393 1 92.56 174 TYR A N 1
ATOM 1375 C CA . TYR A 1 174 ? -8.859 30.25 4.16 1 92.56 174 TYR A CA 1
ATOM 1376 C C . TYR A 1 174 ? -8.016 29.188 3.473 1 92.56 174 TYR A C 1
ATOM 1378 O O . TYR A 1 174 ? -7.344 28.391 4.137 1 92.56 174 TYR A O 1
ATOM 1386 N N . ALA A 1 175 ? -8.102 29.141 2.213 1 94.94 175 ALA A N 1
ATOM 1387 C CA . ALA A 1 175 ? -7.289 28.203 1.453 1 94.94 175 ALA A CA 1
ATOM 1388 C C . ALA A 1 175 ? -5.801 28.469 1.643 1 94.94 175 ALA A C 1
ATOM 1390 O O . ALA A 1 175 ? -5.004 27.547 1.779 1 94.94 175 ALA A O 1
ATOM 1391 N N . LEU A 1 176 ? -5.438 29.766 1.598 1 96.06 176 LEU A N 1
ATOM 1392 C CA . LEU A 1 176 ? -4.055 30.172 1.831 1 96.06 176 LEU A CA 1
ATOM 1393 C C . LEU A 1 176 ? -3.578 29.719 3.205 1 96.06 176 LEU A C 1
ATOM 1395 O O . LEU A 1 176 ? -2.48 29.172 3.338 1 96.06 176 LEU A O 1
ATOM 1399 N N . GLU A 1 177 ? -4.391 29.891 4.176 1 93.75 177 GLU A N 1
ATOM 1400 C CA . GLU A 1 177 ? -4.09 29.484 5.539 1 93.75 177 GLU A CA 1
ATOM 1401 C C . GLU A 1 177 ? -3.889 27.969 5.625 1 93.75 177 GLU A C 1
ATOM 1403 O O . GLU A 1 177 ? -2.914 27.5 6.219 1 93.75 177 GLU A O 1
ATOM 1408 N N . MET A 1 178 ? -4.754 27.266 5.031 1 93.44 178 MET A N 1
ATOM 1409 C CA . MET A 1 178 ? -4.715 25.812 5.105 1 93.44 178 MET A CA 1
ATOM 1410 C C . MET A 1 178 ? -3.492 25.266 4.375 1 93.44 178 MET A C 1
ATOM 1412 O O . MET A 1 178 ? -2.869 24.297 4.828 1 93.44 178 MET A O 1
ATOM 1416 N N . LEU A 1 179 ? -3.174 25.828 3.264 1 96.12 179 LEU A N 1
ATOM 1417 C CA . LEU A 1 179 ? -1.992 25.391 2.525 1 96.12 179 LEU A CA 1
ATOM 1418 C C . LEU A 1 179 ? -0.729 25.609 3.355 1 96.12 179 LEU A C 1
ATOM 1420 O O . LEU A 1 179 ? 0.157 24.75 3.367 1 96.12 179 LEU A O 1
ATOM 1424 N N . ALA A 1 180 ? -0.671 26.75 4.008 1 95.56 180 ALA A N 1
ATOM 1425 C CA . ALA A 1 180 ? 0.473 27.016 4.871 1 95.56 180 ALA A CA 1
ATOM 1426 C C . ALA A 1 180 ? 0.548 26.016 6.02 1 95.56 180 ALA A C 1
ATOM 1428 O O . ALA A 1 180 ? 1.63 25.531 6.363 1 95.56 180 ALA A O 1
ATOM 1429 N N . ILE A 1 181 ? -0.577 25.719 6.582 1 93.81 181 ILE A N 1
ATOM 1430 C CA . ILE A 1 181 ? -0.662 24.75 7.672 1 93.81 181 ILE A CA 1
ATOM 1431 C C . ILE A 1 181 ? -0.202 23.375 7.184 1 93.81 181 ILE A C 1
ATOM 1433 O O . ILE A 1 181 ? 0.619 22.734 7.828 1 93.81 181 ILE A O 1
ATOM 1437 N N . ARG A 1 182 ? -0.643 22.953 6.039 1 93.56 182 ARG A N 1
ATOM 1438 C CA . ARG A 1 182 ? -0.308 21.641 5.492 1 93.56 182 ARG A CA 1
ATOM 1439 C C . ARG A 1 182 ? 1.176 21.562 5.152 1 93.56 182 ARG A C 1
ATOM 1441 O O . ARG A 1 182 ? 1.804 20.516 5.359 1 93.56 182 ARG A O 1
ATOM 1448 N N . LEU A 1 183 ? 1.688 22.625 4.664 1 94.44 183 LEU A N 1
ATOM 1449 C CA . LEU A 1 183 ? 3.117 22.672 4.371 1 94.44 183 LEU A CA 1
ATOM 1450 C C . LEU A 1 183 ? 3.936 22.5 5.648 1 94.44 183 LEU A C 1
ATOM 1452 O O . LEU A 1 183 ? 4.891 21.719 5.68 1 94.44 183 LEU A O 1
ATOM 1456 N N . SER A 1 184 ? 3.541 23.188 6.648 1 92.62 184 SER A N 1
ATOM 1457 C CA . SER A 1 184 ? 4.258 23.156 7.922 1 92.62 184 SER A CA 1
ATOM 1458 C C . SER A 1 184 ? 4.109 21.812 8.609 1 92.62 184 SER A C 1
ATOM 1460 O O . SER A 1 184 ? 5.035 21.344 9.281 1 92.62 184 SER A O 1
ATOM 1462 N N . ALA A 1 185 ? 2.977 21.219 8.445 1 92.06 185 ALA A N 1
ATOM 1463 C CA . ALA A 1 185 ? 2.689 19.953 9.117 1 92.06 185 ALA A CA 1
ATOM 1464 C C . ALA A 1 185 ? 3.621 18.859 8.625 1 92.06 185 ALA A C 1
ATOM 1466 O O . ALA A 1 185 ? 3.826 17.859 9.32 1 92.06 185 ALA A O 1
ATOM 1467 N N . GLU A 1 186 ? 4.223 18.969 7.453 1 90.5 186 GLU A N 1
ATOM 1468 C CA . GLU A 1 186 ? 5.059 17.938 6.859 1 90.5 186 GLU A CA 1
ATOM 1469 C C . GLU A 1 186 ? 6.508 18.062 7.32 1 90.5 186 GLU A C 1
ATOM 1471 O O . GLU A 1 186 ? 7.34 17.203 7.023 1 90.5 186 GLU A O 1
ATOM 1476 N N . ASP A 1 187 ? 6.816 19.047 8.086 1 85.81 187 ASP A N 1
ATOM 1477 C CA . ASP A 1 187 ? 8.188 19.359 8.477 1 85.81 187 ASP A CA 1
ATOM 1478 C C . ASP A 1 187 ? 8.844 18.188 9.195 1 85.81 187 ASP A C 1
ATOM 1480 O O . ASP A 1 187 ? 10.016 17.891 8.961 1 85.81 187 ASP A O 1
ATOM 1484 N N . LEU A 1 188 ? 8.062 17.469 9.977 1 83.5 188 LEU A N 1
ATOM 1485 C CA . LEU A 1 188 ? 8.656 16.422 10.789 1 83.5 188 LEU A CA 1
ATOM 1486 C C . LEU A 1 188 ? 8.391 15.047 10.18 1 83.5 188 LEU A C 1
ATOM 1488 O O . LEU A 1 188 ? 8.461 14.031 10.867 1 83.5 188 LEU A O 1
ATOM 1492 N N . ALA A 1 189 ? 8.117 15.102 8.883 1 87.25 189 ALA A N 1
ATOM 1493 C CA . ALA A 1 189 ? 7.996 13.812 8.219 1 87.25 189 ALA A CA 1
ATOM 1494 C C . ALA A 1 189 ? 9.312 13.039 8.273 1 87.25 189 ALA A C 1
ATOM 1496 O O . ALA A 1 189 ? 10.375 13.586 7.977 1 87.25 189 ALA A O 1
ATOM 1497 N N . PRO A 1 190 ? 9.242 11.805 8.625 1 85.12 190 PRO A N 1
ATOM 1498 C CA . PRO A 1 190 ? 10.469 11.023 8.789 1 85.12 190 PRO A CA 1
ATOM 1499 C C . PRO A 1 190 ? 11.328 11.008 7.527 1 85.12 190 PRO A C 1
ATOM 1501 O O . PRO A 1 190 ? 12.555 11.07 7.613 1 85.12 190 PRO A O 1
ATOM 1504 N N . ASP A 1 191 ? 10.742 11.031 6.402 1 86.56 191 ASP A N 1
ATOM 1505 C CA . ASP A 1 191 ? 11.477 11.016 5.141 1 86.56 191 ASP A CA 1
ATOM 1506 C C . ASP A 1 191 ? 12.273 12.297 4.949 1 86.56 191 ASP A C 1
ATOM 1508 O O . ASP A 1 191 ? 13.375 12.273 4.387 1 86.56 191 ASP A O 1
ATOM 1512 N N . LEU A 1 192 ? 11.742 13.367 5.434 1 89.69 192 LEU A N 1
ATOM 1513 C CA . LEU A 1 192 ? 12.43 14.648 5.281 1 89.69 192 LEU A CA 1
ATOM 1514 C C . LEU A 1 192 ? 13.539 14.789 6.316 1 89.69 192 LEU A C 1
ATOM 1516 O O . LEU A 1 192 ? 14.617 15.297 6.008 1 89.69 192 LEU A O 1
ATOM 1520 N N . ILE A 1 193 ? 13.258 14.289 7.496 1 88.06 193 ILE A N 1
ATOM 1521 C CA . ILE A 1 193 ? 14.242 14.359 8.57 1 88.06 193 ILE A CA 1
ATOM 1522 C C . ILE A 1 193 ? 15.477 13.539 8.195 1 88.06 193 ILE A C 1
ATOM 1524 O O . ILE A 1 193 ? 16.609 13.93 8.5 1 88.06 193 ILE A O 1
ATOM 1528 N N . ARG A 1 194 ? 15.258 12.453 7.594 1 87.31 194 ARG A N 1
ATOM 1529 C CA . ARG A 1 194 ? 16.359 11.602 7.145 1 87.31 194 ARG A CA 1
ATOM 1530 C C . ARG A 1 194 ? 17.266 12.352 6.18 1 87.31 194 ARG A C 1
ATOM 1532 O O . ARG A 1 194 ? 18.484 12.18 6.207 1 87.31 194 ARG A O 1
ATOM 1539 N N . LEU A 1 195 ? 16.688 13.18 5.367 1 89.38 195 LEU A N 1
ATOM 1540 C CA . LEU A 1 195 ? 17.438 13.898 4.34 1 89.38 195 LEU A CA 1
ATOM 1541 C C . LEU A 1 195 ? 18.203 15.07 4.945 1 89.38 195 LEU A C 1
ATOM 1543 O O . LEU A 1 195 ? 19.312 15.383 4.523 1 89.38 195 LEU A O 1
ATOM 1547 N N . ASP A 1 196 ? 17.531 15.703 5.91 1 89.25 196 ASP A N 1
ATOM 1548 C CA . ASP A 1 196 ? 18.141 16.859 6.543 1 89.25 196 ASP A CA 1
ATOM 1549 C C . ASP A 1 196 ? 17.75 16.969 8.016 1 89.25 196 ASP A C 1
ATOM 1551 O O . ASP A 1 196 ? 16.672 17.469 8.344 1 89.25 196 ASP A O 1
ATOM 1555 N N . LYS A 1 197 ? 18.641 16.688 8.938 1 82.94 197 LYS A N 1
ATOM 1556 C CA . LYS A 1 197 ? 18.391 16.672 10.375 1 82.94 197 LYS A CA 1
ATOM 1557 C C . LYS A 1 197 ? 18.203 18.078 10.914 1 82.94 197 LYS A C 1
ATOM 1559 O O . LYS A 1 197 ? 17.688 18.266 12.016 1 82.94 197 LYS A O 1
ATOM 1564 N N . ARG A 1 198 ? 18.578 19.172 10.164 1 82.06 198 ARG A N 1
ATOM 1565 C CA . ARG A 1 198 ? 18.406 20.562 10.602 1 82.06 198 ARG A CA 1
ATOM 1566 C C . ARG A 1 198 ? 16.922 20.906 10.766 1 82.06 198 ARG A C 1
ATOM 1568 O O . ARG A 1 198 ? 16.594 21.875 11.445 1 82.06 198 ARG A O 1
ATOM 1575 N N . LEU A 1 199 ? 16.016 19.953 10.117 1 80.81 199 LEU A N 1
ATOM 1576 C CA . LEU A 1 199 ? 14.578 20.156 10.234 1 80.81 199 LEU A CA 1
ATOM 1577 C C . LEU A 1 199 ? 14.102 19.891 11.656 1 80.81 199 LEU A C 1
ATOM 1579 O O . LEU A 1 199 ? 12.992 20.266 12.023 1 80.81 199 LEU A O 1
ATOM 1583 N N . LEU A 1 200 ? 14.945 19.281 12.406 1 78.06 200 LEU A N 1
ATOM 1584 C CA . LEU A 1 200 ? 14.633 19.031 13.805 1 78.06 200 LEU A CA 1
ATOM 1585 C C . LEU A 1 200 ? 14.805 20.281 14.648 1 78.06 200 LEU A C 1
ATOM 1587 O O . LEU A 1 200 ? 14.312 20.359 15.773 1 78.06 200 LEU A O 1
ATOM 1591 N N . ASP A 1 201 ? 15.461 21.219 13.984 1 74.56 201 ASP A N 1
ATOM 1592 C CA . ASP A 1 201 ? 15.664 22.469 14.711 1 74.56 201 ASP A CA 1
ATOM 1593 C C . ASP A 1 201 ? 14.383 23.312 14.734 1 74.56 201 ASP A C 1
ATOM 1595 O O . ASP A 1 201 ? 13.477 23.078 13.93 1 74.56 201 ASP A O 1
ATOM 1599 N N . LEU A 1 202 ? 14.164 24.141 15.586 1 67.38 202 LEU A N 1
ATOM 1600 C CA . LEU A 1 202 ? 12.93 24.844 15.922 1 67.38 202 LEU A CA 1
ATOM 1601 C C . LEU A 1 202 ? 12.484 25.75 14.781 1 67.38 202 LEU A C 1
ATOM 1603 O O . LEU A 1 202 ? 11.289 25.922 14.547 1 67.38 202 LEU A O 1
ATOM 1607 N N . ASP A 1 203 ? 13.258 26.219 13.992 1 76.56 203 ASP A N 1
ATOM 1608 C CA . ASP A 1 203 ? 12.742 27.219 13.055 1 76.56 203 ASP A CA 1
ATOM 1609 C C . ASP A 1 203 ? 12.992 26.781 11.609 1 76.56 203 ASP A C 1
ATOM 1611 O O . ASP A 1 203 ? 13.898 27.297 10.953 1 76.56 203 ASP A O 1
ATOM 1615 N N . SER A 1 204 ? 12 26 11.156 1 84.94 204 SER A N 1
ATOM 1616 C CA . SER A 1 204 ? 12.078 25.625 9.75 1 84.94 204 SER A CA 1
ATOM 1617 C C . SER A 1 204 ? 11.438 26.688 8.859 1 84.94 204 SER A C 1
ATOM 1619 O O . SER A 1 204 ? 10.57 27.438 9.312 1 84.94 204 SER A O 1
ATOM 1621 N N . PRO A 1 205 ? 11.867 26.812 7.656 1 88.75 205 PRO A N 1
ATOM 1622 C CA . PRO A 1 205 ? 11.273 27.797 6.742 1 88.75 205 PRO A CA 1
ATOM 1623 C C . PRO A 1 205 ? 9.773 27.594 6.543 1 88.75 205 PRO A C 1
ATOM 1625 O O . PRO A 1 205 ? 9.023 28.562 6.379 1 88.75 205 PRO A O 1
ATOM 1628 N N . PHE A 1 206 ? 9.266 26.391 6.637 1 91.31 206 PHE A N 1
ATOM 1629 C CA . PHE A 1 206 ? 7.852 26.094 6.434 1 91.31 206 PHE A CA 1
ATOM 1630 C C . PHE A 1 206 ? 7.016 26.625 7.586 1 91.31 206 PHE A C 1
ATOM 1632 O O . PHE A 1 206 ? 5.957 27.234 7.371 1 91.31 206 PHE A O 1
ATOM 1639 N N . VAL A 1 207 ? 7.5 26.422 8.773 1 89.44 207 VAL A N 1
ATOM 1640 C CA . VAL A 1 207 ? 6.777 26.906 9.945 1 89.44 207 VAL A CA 1
ATOM 1641 C C . VAL A 1 207 ? 6.832 28.422 10.016 1 89.44 207 VAL A C 1
ATOM 1643 O O . VAL A 1 207 ? 5.844 29.078 10.367 1 89.44 207 VAL A O 1
ATOM 1646 N N . ALA A 1 208 ? 8.031 28.938 9.695 1 91.12 208 ALA A N 1
ATOM 1647 C CA . ALA A 1 208 ? 8.18 30.391 9.672 1 91.12 208 ALA A CA 1
ATOM 1648 C C . ALA A 1 208 ? 7.211 31.016 8.672 1 91.12 208 ALA A C 1
ATOM 1650 O O . ALA A 1 208 ? 6.617 32.062 8.945 1 91.12 208 ALA A O 1
ATOM 1651 N N . LEU A 1 209 ? 7.113 30.359 7.559 1 94.19 209 LEU A N 1
ATOM 1652 C CA . LEU A 1 209 ? 6.18 30.844 6.543 1 94.19 209 LEU A CA 1
ATOM 1653 C C . LEU A 1 209 ? 4.746 30.797 7.059 1 94.19 209 LEU A C 1
ATOM 1655 O O . LEU A 1 209 ? 3.979 31.734 6.852 1 94.19 209 LEU A O 1
ATOM 1659 N N . GLU A 1 210 ? 4.363 29.719 7.68 1 93.69 210 GLU A N 1
ATOM 1660 C CA . GLU A 1 210 ? 3.023 29.578 8.234 1 93.69 210 GLU A CA 1
ATOM 1661 C C . GLU A 1 210 ? 2.736 30.672 9.258 1 93.69 210 GLU A C 1
ATOM 1663 O O . GLU A 1 210 ? 1.65 31.266 9.25 1 93.69 210 GLU A O 1
ATOM 1668 N N . ARG A 1 211 ? 3.695 31.047 10.086 1 90.25 211 ARG A N 1
ATOM 1669 C CA . ARG A 1 211 ? 3.537 32.094 11.094 1 90.25 211 ARG A CA 1
ATOM 1670 C C . ARG A 1 211 ? 3.352 33.469 10.438 1 90.25 211 ARG A C 1
ATOM 1672 O O . ARG A 1 211 ? 2.504 34.25 10.859 1 90.25 211 ARG A O 1
ATOM 1679 N N . GLU A 1 212 ? 4.172 33.656 9.469 1 92.81 212 GLU A N 1
ATOM 1680 C CA . GLU A 1 212 ? 4.105 34.938 8.781 1 92.81 212 GLU A CA 1
ATOM 1681 C C . GLU A 1 212 ? 2.768 35.125 8.07 1 92.81 212 GLU A C 1
ATOM 1683 O O . GLU A 1 212 ? 2.178 36.188 8.109 1 92.81 212 GLU A O 1
ATOM 1688 N N . LEU A 1 213 ? 2.307 34.094 7.414 1 94.5 213 LEU A N 1
ATOM 1689 C CA . LEU A 1 213 ? 1.03 34.156 6.707 1 94.5 213 LEU A CA 1
ATOM 1690 C C . LEU A 1 213 ? -0.129 34.281 7.691 1 94.5 213 LEU A C 1
ATOM 1692 O O . LEU A 1 213 ? -1.126 34.938 7.406 1 94.5 213 LEU A O 1
ATOM 1696 N N . ALA A 1 214 ? -0.005 33.594 8.805 1 90.31 214 ALA A N 1
ATOM 1697 C CA . ALA A 1 214 ? -1.023 33.719 9.844 1 90.31 214 ALA A CA 1
ATOM 1698 C C . ALA A 1 214 ? -1.137 35.188 10.297 1 90.31 214 ALA A C 1
ATOM 1700 O O . ALA A 1 214 ? -2.24 35.688 10.523 1 90.31 214 ALA A O 1
ATOM 1701 N N . ARG A 1 215 ? -0.038 35.844 10.438 1 89.19 215 ARG A N 1
ATOM 1702 C CA . ARG A 1 215 ? -0.023 37.25 10.812 1 89.19 215 ARG A CA 1
ATOM 1703 C C . ARG A 1 215 ? -0.675 38.125 9.734 1 89.19 215 ARG A C 1
ATOM 1705 O O . ARG A 1 215 ? -1.457 39.031 10.039 1 89.19 215 ARG A O 1
ATOM 1712 N N . LEU A 1 216 ? -0.286 37.812 8.57 1 92.75 216 LEU A N 1
ATOM 1713 C CA . LEU A 1 216 ? -0.843 38.562 7.445 1 92.75 216 LEU A CA 1
ATOM 1714 C C . LEU A 1 216 ? -2.357 38.375 7.379 1 92.75 216 LEU A C 1
ATOM 1716 O O . LEU A 1 216 ? -3.088 39.375 7.199 1 92.75 216 LEU A O 1
ATOM 1720 N N . ILE A 1 217 ? -2.879 37.219 7.52 1 92.62 217 ILE A N 1
ATOM 1721 C CA . ILE A 1 217 ? -4.297 36.906 7.43 1 92.62 217 ILE A CA 1
ATOM 1722 C C . ILE A 1 217 ? -5.051 37.531 8.586 1 92.62 217 ILE A C 1
ATOM 1724 O O . ILE A 1 217 ? -6.148 38.062 8.406 1 92.62 217 ILE A O 1
ATOM 1728 N N . THR A 1 218 ? -4.438 37.5 9.758 1 87.81 218 THR A N 1
ATOM 1729 C CA . THR A 1 218 ? -5.047 38.156 10.906 1 87.81 218 THR A CA 1
ATOM 1730 C C . THR A 1 218 ? -5.184 39.656 10.664 1 87.81 218 THR A C 1
ATOM 1732 O O . THR A 1 218 ? -6.203 40.25 11.016 1 87.81 218 THR A O 1
ATOM 1735 N N . SER A 1 219 ? -4.168 40.219 10.102 1 89.62 219 SER A N 1
ATOM 1736 C CA . SER A 1 219 ? -4.219 41.625 9.781 1 89.62 219 SER A CA 1
ATOM 1737 C C . SER A 1 219 ? -5.336 41.938 8.789 1 89.62 219 SER A C 1
ATOM 1739 O O . SER A 1 219 ? -6.008 42.969 8.891 1 89.62 219 SER A O 1
ATOM 1741 N N . TRP A 1 220 ? -5.527 41.062 7.773 1 91.12 220 TRP A N 1
ATOM 1742 C CA . TRP A 1 220 ? -6.59 41.219 6.789 1 91.12 220 TRP A CA 1
ATOM 1743 C C . TRP A 1 220 ? -7.961 41.156 7.449 1 91.12 220 TRP A C 1
ATOM 1745 O O . TRP A 1 220 ? -8.891 41.844 7.047 1 91.12 220 TRP A O 1
ATOM 1755 N N . ARG A 1 221 ? -8.094 40.312 8.438 1 86.94 221 ARG A N 1
ATOM 1756 C CA . ARG A 1 221 ? -9.375 40.125 9.125 1 86.94 221 ARG A CA 1
ATOM 1757 C C . ARG A 1 221 ? -9.68 41.312 10.047 1 86.94 221 ARG A C 1
ATOM 1759 O O . ARG A 1 221 ? -10.82 41.75 10.141 1 86.94 221 ARG A O 1
ATOM 1766 N N . ASP A 1 222 ? -8.695 41.781 10.695 1 87.06 222 ASP A N 1
ATOM 1767 C CA . ASP A 1 222 ? -8.859 42.875 11.641 1 87.06 222 ASP A CA 1
ATOM 1768 C C . ASP A 1 222 ? -9.055 44.219 10.914 1 87.06 222 ASP A C 1
ATOM 1770 O O . ASP A 1 222 ? -9.773 45.094 11.398 1 87.06 222 ASP A O 1
ATOM 1774 N N . HIS A 1 223 ? -8.375 44.281 9.75 1 88.56 223 HIS A N 1
ATOM 1775 C CA . HIS A 1 223 ? -8.445 45.5 8.961 1 88.56 223 HIS A CA 1
ATOM 1776 C C . HIS A 1 223 ? -8.797 45.219 7.512 1 88.56 223 HIS A C 1
ATOM 1778 O O . HIS A 1 223 ? -7.953 45.344 6.621 1 88.56 223 HIS A O 1
ATOM 1784 N N . PRO A 1 224 ? -10.023 44.875 7.273 1 81.38 224 PRO A N 1
ATOM 1785 C CA . PRO A 1 224 ? -10.422 44.438 5.938 1 81.38 224 PRO A CA 1
ATOM 1786 C C . PRO A 1 224 ? -10.258 45.5 4.879 1 81.38 224 PRO A C 1
ATOM 1788 O O . PRO A 1 224 ? -10.078 45.188 3.697 1 81.38 224 PRO A O 1
ATOM 1791 N N . ASN A 1 225 ? -10.266 46.75 5.305 1 79.31 225 ASN A N 1
ATOM 1792 C CA . ASN A 1 225 ? -10.242 47.844 4.328 1 79.31 225 ASN A CA 1
ATOM 1793 C C . ASN A 1 225 ? -8.836 48.406 4.156 1 79.31 225 ASN A C 1
ATOM 1795 O O . ASN A 1 225 ? -8.609 49.281 3.303 1 79.31 225 ASN A O 1
ATOM 1799 N N . ASP A 1 226 ? -7.93 47.906 4.883 1 80 226 ASP A N 1
ATOM 1800 C CA . ASP A 1 226 ? -6.562 48.406 4.789 1 80 226 ASP A CA 1
ATOM 1801 C C . ASP A 1 226 ? -5.777 47.656 3.711 1 80 226 ASP A C 1
ATOM 1803 O O . ASP A 1 226 ? -6.102 46.531 3.385 1 80 226 ASP A O 1
ATOM 1807 N N . ALA A 1 227 ? -4.898 48.5 3.09 1 80.75 227 ALA A N 1
ATOM 1808 C CA . ALA A 1 227 ? -3.986 47.844 2.152 1 80.75 227 ALA A CA 1
ATOM 1809 C C . ALA A 1 227 ? -3.049 46.875 2.875 1 80.75 227 ALA A C 1
ATOM 1811 O O . ALA A 1 227 ? -2.768 47.031 4.062 1 80.75 227 ALA A O 1
ATOM 1812 N N . THR A 1 228 ? -2.676 45.844 2.215 1 85.75 228 THR A N 1
ATOM 1813 C CA . THR A 1 228 ? -1.738 44.875 2.773 1 85.75 228 THR A CA 1
ATOM 1814 C C . THR A 1 228 ? -0.416 45.562 3.133 1 85.75 228 THR A C 1
ATOM 1816 O O . THR A 1 228 ? 0.115 46.344 2.354 1 85.75 228 THR A O 1
ATOM 1819 N N . ASP A 1 229 ? 0.074 45.281 4.23 1 84.38 229 ASP A N 1
ATOM 1820 C CA . ASP A 1 229 ? 1.352 45.812 4.688 1 84.38 229 ASP A CA 1
ATOM 1821 C C . ASP A 1 229 ? 2.496 45.375 3.789 1 84.38 229 ASP A C 1
ATOM 1823 O O . ASP A 1 229 ? 2.785 44.156 3.707 1 84.38 229 ASP A O 1
ATOM 1827 N N . ALA A 1 230 ? 3.184 46.312 3.143 1 87.38 230 ALA A N 1
ATOM 1828 C CA . ALA A 1 230 ? 4.227 46 2.166 1 87.38 230 ALA A CA 1
ATOM 1829 C C . ALA A 1 230 ? 5.383 45.25 2.814 1 87.38 230 ALA A C 1
ATOM 1831 O O . ALA A 1 230 ? 5.977 44.375 2.199 1 87.38 230 ALA A O 1
ATOM 1832 N N . ALA A 1 231 ? 5.723 45.594 4.004 1 89.44 231 ALA A N 1
ATOM 1833 C CA . ALA A 1 231 ? 6.836 44.938 4.699 1 89.44 231 ALA A CA 1
ATOM 1834 C C . ALA A 1 231 ? 6.523 43.5 5.012 1 89.44 231 ALA A C 1
ATOM 1836 O O . ALA A 1 231 ? 7.371 42.625 4.82 1 89.44 231 ALA A O 1
ATOM 1837 N N . THR A 1 232 ? 5.336 43.25 5.484 1 89.06 232 THR A N 1
ATOM 1838 C CA . THR A 1 232 ? 4.926 41.906 5.812 1 89.06 232 THR A CA 1
ATOM 1839 C C . THR A 1 232 ? 4.836 41.031 4.551 1 89.06 232 THR A C 1
ATOM 1841 O O . THR A 1 232 ? 5.215 39.875 4.562 1 89.06 232 THR A O 1
ATOM 1844 N N . LEU A 1 233 ? 4.332 41.625 3.496 1 92.38 233 LEU A N 1
ATOM 1845 C CA . LEU A 1 233 ? 4.227 40.906 2.229 1 92.38 233 LEU A CA 1
ATOM 1846 C C . LEU A 1 233 ? 5.609 40.562 1.68 1 92.38 233 LEU A C 1
ATOM 1848 O O . LEU A 1 233 ? 5.824 39.469 1.165 1 92.38 233 LEU A O 1
ATOM 1852 N N . ALA A 1 234 ? 6.523 41.531 1.778 1 93.94 234 ALA A N 1
ATOM 1853 C CA . ALA A 1 234 ? 7.891 41.281 1.33 1 93.94 234 ALA A CA 1
ATOM 1854 C C . ALA A 1 234 ? 8.531 40.156 2.115 1 93.94 234 ALA A C 1
ATOM 1856 O O . ALA A 1 234 ? 9.25 39.312 1.545 1 93.94 234 ALA A O 1
ATOM 1857 N N . GLN A 1 235 ? 8.305 40.156 3.389 1 93.62 235 GLN A N 1
ATOM 1858 C CA . GLN A 1 235 ? 8.836 39.094 4.23 1 93.62 235 GLN A CA 1
ATOM 1859 C C . GLN A 1 235 ? 8.234 37.75 3.85 1 93.62 235 GLN A C 1
ATOM 1861 O O . GLN A 1 235 ? 8.93 36.719 3.869 1 93.62 235 GLN A O 1
ATOM 1866 N N . ALA A 1 236 ? 6.957 37.688 3.586 1 94.69 236 ALA A N 1
ATOM 1867 C CA . ALA A 1 236 ? 6.309 36.469 3.145 1 94.69 236 ALA A CA 1
ATOM 1868 C C . ALA A 1 236 ? 6.957 35.938 1.871 1 94.69 236 ALA A C 1
ATOM 1870 O O . ALA A 1 236 ? 7.191 34.719 1.744 1 94.69 236 ALA A O 1
ATOM 1871 N N . HIS A 1 237 ? 7.305 36.781 0.954 1 95.94 237 HIS A N 1
ATOM 1872 C CA . HIS A 1 237 ? 7.938 36.375 -0.296 1 95.94 237 HIS A CA 1
ATOM 1873 C C . HIS A 1 237 ? 9.336 35.812 -0.05 1 95.94 237 HIS A C 1
ATOM 1875 O O . HIS A 1 237 ? 9.75 34.875 -0.708 1 95.94 237 HIS A O 1
ATOM 1881 N N . VAL A 1 238 ? 10.031 36.438 0.88 1 96.12 238 VAL A N 1
ATOM 1882 C CA . VAL A 1 238 ? 11.359 35.938 1.231 1 96.12 238 VAL A CA 1
ATOM 1883 C C . VAL A 1 238 ? 11.25 34.531 1.808 1 96.12 238 VAL A C 1
ATOM 1885 O O . VAL A 1 238 ? 12.039 33.656 1.465 1 96.12 238 VAL A O 1
ATOM 1888 N N . LEU A 1 239 ? 10.305 34.344 2.652 1 95.69 239 LEU A N 1
ATOM 1889 C CA . LEU A 1 239 ? 10.133 33.031 3.279 1 95.69 239 LEU A CA 1
ATOM 1890 C C . LEU A 1 239 ? 9.688 32 2.256 1 95.69 239 LEU A C 1
ATOM 1892 O O . LEU A 1 239 ? 10.039 30.828 2.363 1 95.69 239 LEU A O 1
ATOM 1896 N N . ILE A 1 240 ? 8.883 32.344 1.237 1 97.06 240 ILE A N 1
ATOM 1897 C CA . ILE A 1 240 ? 8.508 31.453 0.15 1 97.06 240 ILE A CA 1
ATOM 1898 C C . ILE A 1 240 ? 9.75 31.016 -0.623 1 97.06 240 ILE A C 1
ATOM 1900 O O . ILE A 1 240 ? 9.93 29.828 -0.915 1 97.06 240 ILE A O 1
ATOM 1904 N N . ASP A 1 241 ? 10.625 31.969 -0.846 1 96.56 241 ASP A N 1
ATOM 1905 C CA . ASP A 1 241 ? 11.867 31.672 -1.552 1 96.56 241 ASP A CA 1
ATOM 1906 C C . ASP A 1 241 ? 12.75 30.75 -0.731 1 96.56 241 ASP A C 1
ATOM 1908 O O . ASP A 1 241 ? 13.375 29.828 -1.276 1 96.56 241 ASP A O 1
ATOM 1912 N N . GLN A 1 242 ? 12.812 31 0.526 1 94.75 242 GLN A N 1
ATOM 1913 C CA . GLN A 1 242 ? 13.594 30.125 1.406 1 94.75 242 GLN A CA 1
ATOM 1914 C C . GLN A 1 242 ? 13.016 28.719 1.438 1 94.75 242 GLN A C 1
ATOM 1916 O O . GLN A 1 242 ? 13.758 27.734 1.498 1 94.75 242 GLN A O 1
ATOM 1921 N N . SER A 1 243 ? 11.711 28.625 1.479 1 95.12 243 SER A N 1
ATOM 1922 C CA . SER A 1 243 ? 11.062 27.328 1.439 1 95.12 243 SER A CA 1
ATOM 1923 C C . SER A 1 243 ? 11.367 26.594 0.138 1 95.12 243 SER A C 1
ATOM 1925 O O . SER A 1 243 ? 11.594 25.375 0.14 1 95.12 243 SER A O 1
ATOM 1927 N N . ARG A 1 244 ? 11.438 27.328 -0.957 1 96.38 244 ARG A N 1
ATOM 1928 C CA . ARG A 1 244 ? 11.766 26.75 -2.254 1 96.38 244 ARG A CA 1
ATOM 1929 C C . ARG A 1 244 ? 13.203 26.25 -2.279 1 96.38 244 ARG A C 1
ATOM 1931 O O . ARG A 1 244 ? 13.484 25.188 -2.832 1 96.38 244 ARG A O 1
ATOM 1938 N N . GLN A 1 245 ? 14.07 27.016 -1.722 1 95.38 245 GLN A N 1
ATOM 1939 C CA . GLN A 1 245 ? 15.469 26.609 -1.632 1 95.38 245 GLN A CA 1
ATOM 1940 C C . GLN A 1 245 ? 15.625 25.359 -0.775 1 95.38 245 GLN A C 1
ATOM 1942 O O . GLN A 1 245 ? 16.406 24.469 -1.103 1 95.38 245 GLN A O 1
ATOM 1947 N N . GLN A 1 246 ? 14.891 25.375 0.295 1 93.25 246 GLN A N 1
ATOM 1948 C CA . GLN A 1 246 ? 14.914 24.203 1.15 1 93.25 246 GLN A CA 1
ATOM 1949 C C . GLN A 1 246 ? 14.422 22.969 0.398 1 93.25 246 GLN A C 1
ATOM 1951 O O . GLN A 1 246 ? 14.977 21.875 0.549 1 93.25 246 GLN A O 1
ATOM 1956 N N . LEU A 1 247 ? 13.398 23.109 -0.385 1 94.25 247 LEU A N 1
ATOM 1957 C CA . LEU A 1 247 ? 12.859 22 -1.172 1 94.25 247 LEU A CA 1
ATOM 1958 C C . LEU A 1 247 ? 13.875 21.516 -2.199 1 94.25 247 LEU A C 1
ATOM 1960 O O . LEU A 1 247 ? 14.031 20.312 -2.41 1 94.25 247 LEU A O 1
ATOM 1964 N N . HIS A 1 248 ? 14.602 22.406 -2.822 1 93.75 248 HIS A N 1
ATOM 1965 C CA . HIS A 1 248 ? 15.641 22.047 -3.783 1 93.75 248 HIS A CA 1
ATOM 1966 C C . HIS A 1 248 ? 16.766 21.281 -3.111 1 93.75 248 HIS A C 1
ATOM 1968 O O . HIS A 1 248 ? 17.297 20.328 -3.676 1 93.75 248 HIS A O 1
ATOM 1974 N N . HIS A 1 249 ? 17.094 21.734 -1.979 1 94.31 249 HIS A N 1
ATOM 1975 C CA . HIS A 1 249 ? 18.141 21.062 -1.209 1 94.31 249 HIS A CA 1
ATOM 1976 C C . HIS A 1 249 ? 17.719 19.656 -0.837 1 94.31 249 HIS A C 1
ATOM 1978 O O . HIS A 1 249 ? 18.5 18.703 -0.976 1 94.31 249 HIS A O 1
ATOM 1984 N N . LEU A 1 250 ? 16.5 19.547 -0.38 1 93.75 250 LEU A N 1
ATOM 1985 C CA . LEU A 1 250 ? 15.984 18.234 -0.009 1 93.75 250 LEU A CA 1
ATOM 1986 C C . LEU A 1 250 ? 15.938 17.297 -1.218 1 93.75 250 LEU A C 1
ATOM 1988 O O . LEU A 1 250 ? 16.25 16.109 -1.103 1 93.75 250 LEU A O 1
ATOM 1992 N N . ASN A 1 251 ? 15.586 17.828 -2.377 1 92.62 251 ASN A N 1
ATOM 1993 C CA . ASN A 1 251 ? 15.57 17.047 -3.609 1 92.62 251 ASN A CA 1
ATOM 1994 C C . ASN A 1 251 ? 16.969 16.531 -3.967 1 92.62 251 ASN A C 1
ATOM 1996 O O . ASN A 1 251 ? 17.125 15.367 -4.316 1 92.62 251 ASN A O 1
ATOM 2000 N N . SER A 1 252 ? 17.891 17.359 -3.863 1 92.19 252 SER A N 1
ATOM 2001 C CA . SER A 1 252 ? 19.281 16.984 -4.16 1 92.19 252 SER A CA 1
ATOM 2002 C C . SER A 1 252 ? 19.781 15.914 -3.195 1 92.19 252 SER A C 1
ATOM 2004 O O . SER A 1 252 ? 20.469 14.977 -3.605 1 92.19 252 SER A O 1
ATOM 2006 N N . ARG A 1 253 ? 19.438 16.078 -1.971 1 92.06 253 ARG A N 1
ATOM 2007 C CA . ARG A 1 253 ? 19.844 15.102 -0.97 1 92.06 253 ARG A CA 1
ATOM 2008 C C . ARG A 1 253 ? 19.156 13.758 -1.204 1 92.06 253 ARG A C 1
ATOM 2010 O O . ARG A 1 253 ? 19.75 12.703 -0.935 1 92.06 253 ARG A O 1
ATOM 2017 N N . ALA A 1 254 ? 17.922 13.859 -1.62 1 90.75 254 ALA A N 1
ATOM 2018 C CA . ALA A 1 254 ? 17.188 12.625 -1.903 1 90.75 254 ALA A CA 1
ATOM 2019 C C . ALA A 1 254 ? 17.859 11.836 -3.029 1 90.75 254 ALA A C 1
ATOM 2021 O O . ALA A 1 254 ? 17.906 10.609 -2.988 1 90.75 254 ALA A O 1
ATOM 2022 N N . ILE A 1 255 ? 18.375 12.5 -3.984 1 86.5 255 ILE A N 1
ATOM 2023 C CA . ILE A 1 255 ? 19.062 11.852 -5.105 1 86.5 255 ILE A CA 1
ATOM 2024 C C . ILE A 1 255 ? 20.375 11.242 -4.629 1 86.5 255 ILE A C 1
ATOM 2026 O O . ILE A 1 255 ? 20.703 10.109 -4.988 1 86.5 255 ILE A O 1
ATOM 2030 N N . ALA A 1 256 ? 21.031 11.883 -3.73 1 85.69 256 ALA A N 1
ATOM 2031 C CA . ALA A 1 256 ? 22.375 11.477 -3.293 1 85.69 256 ALA A CA 1
ATOM 2032 C C . ALA A 1 256 ? 22.297 10.367 -2.244 1 85.69 256 ALA A C 1
ATOM 2034 O O . ALA A 1 256 ? 23.109 9.453 -2.238 1 85.69 256 ALA A O 1
ATOM 2035 N N . SER A 1 257 ? 21.344 10.469 -1.378 1 88.75 257 SER A N 1
ATOM 2036 C CA . SER A 1 257 ? 21.328 9.562 -0.232 1 88.75 257 SER A CA 1
ATOM 2037 C C . SER A 1 257 ? 20.281 8.469 -0.418 1 88.75 257 SER A C 1
ATOM 2039 O O . SER A 1 257 ? 20.016 7.695 0.503 1 88.75 257 SER A O 1
ATOM 2041 N N . GLY A 1 258 ? 19.781 8.375 -1.582 1 87.88 258 GLY A N 1
ATOM 2042 C CA . GLY A 1 258 ? 18.75 7.383 -1.813 1 87.88 258 GLY A CA 1
ATOM 2043 C C . GLY A 1 258 ? 17.344 7.91 -1.542 1 87.88 258 GLY A C 1
ATOM 2044 O O . GLY A 1 258 ? 17.156 8.742 -0.654 1 87.88 258 GLY A O 1
ATOM 2045 N N . SER A 1 259 ? 16.391 7.434 -2.271 1 88.06 259 SER A N 1
ATOM 2046 C CA . SER A 1 259 ? 15.023 7.922 -2.145 1 88.06 259 SER A CA 1
ATOM 2047 C C . SER A 1 259 ? 14.016 6.793 -2.32 1 88.06 259 SER A C 1
ATOM 2049 O O . SER A 1 259 ? 14.375 5.691 -2.746 1 88.06 259 SER A O 1
ATOM 2051 N N . SER A 1 260 ? 12.844 6.961 -1.853 1 88.88 260 SER A N 1
ATOM 2052 C CA . SER A 1 260 ? 11.711 6.066 -2.059 1 88.88 260 SER A CA 1
ATOM 2053 C C . SER A 1 260 ? 10.602 6.754 -2.85 1 88.88 260 SER A C 1
ATOM 2055 O O . SER A 1 260 ? 10.641 7.969 -3.055 1 88.88 260 SER A O 1
ATOM 2057 N N . LEU A 1 261 ? 9.719 5.902 -3.316 1 87.5 261 LEU A N 1
ATOM 2058 C CA . LEU A 1 261 ? 8.57 6.453 -4.023 1 87.5 261 LEU A CA 1
ATOM 2059 C C . LEU A 1 261 ? 7.785 7.402 -3.129 1 87.5 261 LEU A C 1
ATOM 2061 O O . LEU A 1 261 ? 7.293 8.438 -3.594 1 87.5 261 LEU A O 1
ATOM 2065 N N . ALA A 1 262 ? 7.695 7.125 -1.927 1 87.12 262 ALA A N 1
ATOM 2066 C CA . ALA A 1 262 ? 6.973 7.953 -0.965 1 87.12 262 ALA A CA 1
ATOM 2067 C C . ALA A 1 262 ? 7.66 9.305 -0.778 1 87.12 262 ALA A C 1
ATOM 2069 O O . ALA A 1 262 ? 6.996 10.336 -0.693 1 87.12 262 ALA A O 1
ATOM 2070 N N . THR A 1 263 ? 8.984 9.258 -0.679 1 90.44 263 THR A N 1
ATOM 2071 C CA . THR A 1 263 ? 9.75 10.484 -0.527 1 90.44 263 THR A CA 1
ATOM 2072 C C . THR A 1 263 ? 9.562 11.391 -1.741 1 90.44 263 THR A C 1
ATOM 2074 O O . THR A 1 263 ? 9.344 12.594 -1.597 1 90.44 263 THR A O 1
ATOM 2077 N N . ALA A 1 264 ? 9.672 10.766 -2.881 1 90 264 ALA A N 1
ATOM 2078 C CA . ALA A 1 264 ? 9.508 11.531 -4.117 1 90 264 ALA A CA 1
ATOM 2079 C C . ALA A 1 264 ? 8.117 12.148 -4.199 1 90 264 ALA A C 1
ATOM 2081 O O . ALA A 1 264 ? 7.973 13.312 -4.578 1 90 264 ALA A O 1
ATOM 2082 N N . HIS A 1 265 ? 7.133 11.352 -3.863 1 90 265 HIS A N 1
ATOM 2083 C CA . HIS A 1 265 ? 5.75 11.812 -3.873 1 90 265 HIS A CA 1
ATOM 2084 C C . HIS A 1 265 ? 5.555 12.977 -2.908 1 90 265 HIS A C 1
ATOM 2086 O O . HIS A 1 265 ? 4.859 13.945 -3.229 1 90 265 HIS A O 1
ATOM 2092 N N . LEU A 1 266 ? 6.129 12.914 -1.758 1 92.19 266 LEU A N 1
ATOM 2093 C CA . LEU A 1 266 ? 6.023 13.945 -0.736 1 92.19 266 LEU A CA 1
ATOM 2094 C C . LEU A 1 266 ? 6.672 15.242 -1.207 1 92.19 266 LEU A C 1
ATOM 2096 O O . LEU A 1 266 ? 6.086 16.328 -1.073 1 92.19 266 LEU A O 1
ATOM 2100 N N . LEU A 1 267 ? 7.848 15.148 -1.731 1 93.56 267 LEU A N 1
ATOM 2101 C CA . LEU A 1 267 ? 8.57 16.328 -2.182 1 93.56 267 LEU A CA 1
ATOM 2102 C C . LEU A 1 267 ? 7.824 17.031 -3.316 1 93.56 267 LEU A C 1
ATOM 2104 O O . LEU A 1 267 ? 7.75 18.25 -3.357 1 93.56 267 LEU A O 1
ATOM 2108 N N . GLU A 1 268 ? 7.285 16.234 -4.207 1 91.56 268 GLU A N 1
ATOM 2109 C CA . GLU A 1 268 ? 6.48 16.797 -5.285 1 91.56 268 GLU A CA 1
ATOM 2110 C C . GLU A 1 268 ? 5.234 17.484 -4.742 1 91.56 268 GLU A C 1
ATOM 2112 O O . GLU A 1 268 ? 4.859 18.562 -5.211 1 91.56 268 GLU A O 1
ATOM 2117 N N . ARG A 1 269 ? 4.605 16.906 -3.85 1 92.5 269 ARG A N 1
ATOM 2118 C CA . ARG A 1 269 ? 3.418 17.484 -3.232 1 92.5 269 ARG A CA 1
ATOM 2119 C C . ARG A 1 269 ? 3.744 18.828 -2.566 1 92.5 269 ARG A C 1
ATOM 2121 O O . ARG A 1 269 ? 2.967 19.781 -2.66 1 92.5 269 ARG A O 1
ATOM 2128 N N . LEU A 1 270 ? 4.855 18.891 -1.835 1 95.06 270 LEU A N 1
ATOM 2129 C CA . LEU A 1 270 ? 5.27 20.125 -1.19 1 95.06 270 LEU A CA 1
ATOM 2130 C C . LEU A 1 270 ? 5.516 21.219 -2.225 1 95.06 270 LEU A C 1
ATOM 2132 O O . LEU A 1 270 ? 5.129 22.375 -2.02 1 95.06 270 LEU A O 1
ATOM 2136 N N . ALA A 1 271 ? 6.09 20.812 -3.322 1 94.38 271 ALA A N 1
ATOM 2137 C CA . ALA A 1 271 ? 6.336 21.766 -4.391 1 94.38 271 ALA A CA 1
ATOM 2138 C C . ALA A 1 271 ? 5.027 22.297 -4.977 1 94.38 271 ALA A C 1
ATOM 2140 O O . ALA A 1 271 ? 4.871 23.5 -5.195 1 94.38 271 ALA A O 1
ATOM 2141 N N . GLN A 1 272 ? 4.125 21.438 -5.223 1 92.81 272 GLN A N 1
ATOM 2142 C CA . GLN A 1 272 ? 2.82 21.812 -5.754 1 92.81 272 GLN A CA 1
ATOM 2143 C C . GLN A 1 272 ? 2.07 22.719 -4.785 1 92.81 272 GLN A C 1
ATOM 2145 O O . GLN A 1 272 ? 1.427 23.688 -5.199 1 92.81 272 GLN A O 1
ATOM 2150 N N . SER A 1 273 ? 2.123 22.375 -3.537 1 95.56 273 SER A N 1
ATOM 2151 C CA . SER A 1 273 ? 1.452 23.172 -2.516 1 95.56 273 SER A CA 1
ATOM 2152 C C . SER A 1 273 ? 2.041 24.578 -2.438 1 95.56 273 SER A C 1
ATOM 2154 O O . SER A 1 273 ? 1.308 25.562 -2.273 1 95.56 273 SER A O 1
ATOM 2156 N N . LEU A 1 274 ? 3.342 24.641 -2.516 1 96.69 274 LEU A N 1
ATOM 2157 C CA . LEU A 1 274 ? 4.008 25.938 -2.471 1 96.69 274 LEU A CA 1
ATOM 2158 C C . LEU A 1 274 ? 3.639 26.781 -3.688 1 96.69 274 LEU A C 1
ATOM 2160 O O . LEU A 1 274 ? 3.414 27.984 -3.566 1 96.69 274 LEU A O 1
ATOM 2164 N N . ASP A 1 275 ? 3.555 26.156 -4.848 1 95.19 275 ASP A N 1
ATOM 2165 C CA . ASP A 1 275 ? 3.133 26.844 -6.062 1 95.19 275 ASP A CA 1
ATOM 2166 C C . ASP A 1 275 ? 1.716 27.391 -5.914 1 95.19 275 ASP A C 1
ATOM 2168 O O . ASP A 1 275 ? 1.445 28.531 -6.297 1 95.19 275 ASP A O 1
ATOM 2172 N N . ARG A 1 276 ? 0.855 26.594 -5.395 1 96.12 276 ARG A N 1
ATOM 2173 C CA . ARG A 1 276 ? -0.528 27 -5.184 1 96.12 276 ARG A CA 1
ATOM 2174 C C . ARG A 1 276 ? -0.61 28.141 -4.18 1 96.12 276 ARG A C 1
ATOM 2176 O O . ARG A 1 276 ? -1.387 29.078 -4.363 1 96.12 276 ARG A O 1
ATOM 2183 N N . LEU A 1 277 ? 0.14 28.016 -3.131 1 97.56 277 LEU A N 1
ATOM 2184 C CA . LEU A 1 277 ? 0.185 29.047 -2.107 1 97.56 277 LEU A CA 1
ATOM 2185 C C . LEU A 1 277 ? 0.622 30.375 -2.703 1 97.56 277 LEU A C 1
ATOM 2187 O O . LEU A 1 277 ? 0.013 31.422 -2.43 1 97.56 277 LEU A O 1
ATOM 2191 N N . GLU A 1 278 ? 1.593 30.359 -3.521 1 96.31 278 GLU A N 1
ATOM 2192 C CA . GLU A 1 278 ? 2.092 31.562 -4.168 1 96.31 278 GLU A CA 1
ATOM 2193 C C . GLU A 1 278 ? 1.05 32.156 -5.113 1 96.31 278 GLU A C 1
ATOM 2195 O O . GLU A 1 278 ? 0.877 33.375 -5.168 1 96.31 278 GLU A O 1
ATOM 2200 N N . ALA A 1 279 ? 0.409 31.328 -5.844 1 95.88 279 ALA A N 1
ATOM 2201 C CA . ALA A 1 279 ? -0.632 31.781 -6.766 1 95.88 279 ALA A CA 1
ATOM 2202 C C . ALA A 1 279 ? -1.784 32.438 -6.008 1 95.88 279 ALA A C 1
ATOM 2204 O O . ALA A 1 279 ? -2.305 33.469 -6.43 1 95.88 279 ALA A O 1
ATOM 2205 N N . LEU A 1 280 ? -2.193 31.875 -4.926 1 96.81 280 LEU A N 1
ATOM 2206 C CA . LEU A 1 280 ? -3.279 32.406 -4.117 1 96.81 280 LEU A CA 1
ATOM 2207 C C . LEU A 1 280 ? -2.875 33.75 -3.486 1 96.81 280 LEU A C 1
ATOM 2209 O O . LEU A 1 280 ? -3.688 34.688 -3.406 1 96.81 280 LEU A O 1
ATOM 2213 N N . LEU A 1 281 ? -1.628 33.75 -2.98 1 96.62 281 LEU A N 1
ATOM 2214 C CA . LEU A 1 281 ? -1.132 35 -2.4 1 96.62 281 LEU A CA 1
ATOM 2215 C C . LEU A 1 281 ? -1.153 36.125 -3.428 1 96.62 281 LEU A C 1
ATOM 2217 O O . LEU A 1 281 ? -1.504 37.25 -3.102 1 96.62 281 LEU A O 1
ATOM 2221 N N . ALA A 1 282 ? -0.841 35.844 -4.656 1 95.12 282 ALA A N 1
ATOM 2222 C CA . ALA A 1 282 ? -0.863 36.812 -5.73 1 95.12 282 ALA A CA 1
ATOM 2223 C C . ALA A 1 282 ? -2.281 37.312 -5.984 1 95.12 282 ALA A C 1
ATOM 2225 O O . ALA A 1 282 ? -2.49 38.531 -6.203 1 95.12 282 ALA A O 1
ATOM 2226 N N . VAL A 1 283 ? -3.246 36.469 -5.934 1 95.25 283 VAL A N 1
ATOM 2227 C CA . VAL A 1 283 ? -4.645 36.844 -6.129 1 95.25 283 VAL A CA 1
ATOM 2228 C C . VAL A 1 283 ? -5.094 37.781 -5.004 1 95.25 283 VAL A C 1
ATOM 2230 O O . VAL A 1 283 ? -5.715 38.812 -5.254 1 95.25 283 VAL A O 1
ATOM 2233 N N . LEU A 1 284 ? -4.727 37.469 -3.785 1 94.56 284 LEU A N 1
ATOM 2234 C CA . LEU A 1 284 ? -5.227 38.156 -2.602 1 94.56 284 LEU A CA 1
ATOM 2235 C C . LEU A 1 284 ? -4.52 39.5 -2.416 1 94.56 284 LEU A C 1
ATOM 2237 O O . LEU A 1 284 ? -5.02 40.375 -1.707 1 94.56 284 LEU A O 1
ATOM 2241 N N . THR A 1 285 ? -3.33 39.688 -3.045 1 94 285 THR A N 1
ATOM 2242 C CA . THR A 1 285 ? -2.562 40.906 -2.844 1 94 285 THR A CA 1
ATOM 2243 C C . THR A 1 285 ? -2.5 41.719 -4.133 1 94 285 THR A C 1
ATOM 2245 O O . THR A 1 285 ? -1.643 42.594 -4.281 1 94 285 THR A O 1
ATOM 2248 N N . ALA A 1 286 ? -3.344 41.375 -5.066 1 91.88 286 ALA A N 1
ATOM 2249 C CA . ALA A 1 286 ? -3.363 42.094 -6.332 1 91.88 286 ALA A CA 1
ATOM 2250 C C . ALA A 1 286 ? -3.65 43.562 -6.113 1 91.88 286 ALA A C 1
ATOM 2252 O O . ALA A 1 286 ? -4.469 43.938 -5.262 1 91.88 286 ALA A O 1
ATOM 2253 N N . GLU A 1 287 ? -3.078 44.469 -6.926 1 87.56 287 GLU A N 1
ATOM 2254 C CA . GLU A 1 287 ? -3.152 45.906 -6.734 1 87.56 287 GLU A CA 1
ATOM 2255 C C . GLU A 1 287 ? -4.34 46.5 -7.484 1 87.56 287 GLU A C 1
ATOM 2257 O O . GLU A 1 287 ? -4.832 47.562 -7.133 1 87.56 287 GLU A O 1
ATOM 2262 N N . SER A 1 288 ? -4.746 45.844 -8.586 1 88.75 288 SER A N 1
ATOM 2263 C CA . SER A 1 288 ? -5.848 46.312 -9.414 1 88.75 288 SER A CA 1
ATOM 2264 C C . SER A 1 288 ? -6.809 45.188 -9.758 1 88.75 288 SER A C 1
ATOM 2266 O O . SER A 1 288 ? -6.438 44 -9.711 1 88.75 288 SER A O 1
ATOM 2268 N N . PRO A 1 289 ? -8.008 45.562 -10.023 1 85.81 289 PRO A N 1
ATOM 2269 C CA . PRO A 1 289 ? -8.953 44.531 -10.438 1 85.81 289 PRO A CA 1
ATOM 2270 C C . PRO A 1 289 ? -8.477 43.75 -11.664 1 85.81 289 PRO A C 1
ATOM 2272 O O . PRO A 1 289 ? -8.727 42.562 -11.773 1 85.81 289 PRO A O 1
ATOM 2275 N N . GLU A 1 290 ? -7.832 44.406 -12.578 1 87 290 GLU A N 1
ATOM 2276 C CA . GLU A 1 290 ? -7.312 43.719 -13.766 1 87 290 GLU A CA 1
ATOM 2277 C C . GLU A 1 290 ? -6.227 42.719 -13.398 1 87 290 GLU A C 1
ATOM 2279 O O . GLU A 1 290 ? -6.188 41.625 -13.945 1 87 290 GLU A O 1
ATOM 2284 N N . SER A 1 291 ? -5.355 43.156 -12.5 1 90.5 291 SER A N 1
ATOM 2285 C CA . SER A 1 291 ? -4.309 42.25 -12.039 1 90.5 291 SER A CA 1
ATOM 2286 C C . SER A 1 291 ? -4.902 41.062 -11.297 1 90.5 291 SER A C 1
ATOM 2288 O O . SER A 1 291 ? -4.434 39.938 -11.445 1 90.5 291 SER A O 1
ATOM 2290 N N . GLU A 1 292 ? -5.871 41.344 -10.5 1 91.12 292 GLU A N 1
ATOM 2291 C CA . GLU A 1 292 ? -6.559 40.25 -9.789 1 91.12 292 GLU A CA 1
ATOM 2292 C C . GLU A 1 292 ? -7.164 39.25 -10.758 1 91.12 292 GLU A C 1
ATOM 2294 O O . GLU A 1 292 ? -7.031 38.031 -10.562 1 91.12 292 GLU A O 1
ATOM 2299 N N . ALA A 1 293 ? -7.812 39.781 -11.797 1 87.38 293 ALA A N 1
ATOM 2300 C CA . ALA A 1 293 ? -8.422 38.906 -12.805 1 87.38 293 ALA A CA 1
ATOM 2301 C C . ALA A 1 293 ? -7.367 38.062 -13.516 1 87.38 293 ALA A C 1
ATOM 2303 O O . ALA A 1 293 ? -7.598 36.906 -13.812 1 87.38 293 ALA A O 1
ATOM 2304 N N . ARG A 1 294 ? -6.266 38.719 -13.805 1 89.12 294 ARG A N 1
ATOM 2305 C CA . ARG A 1 294 ? -5.168 38 -14.445 1 89.12 294 ARG A CA 1
ATOM 2306 C C . ARG A 1 294 ? -4.676 36.844 -13.57 1 89.12 294 ARG A C 1
ATOM 2308 O O . ARG A 1 294 ? -4.422 35.75 -14.07 1 89.12 294 ARG A O 1
ATOM 2315 N N . HIS A 1 295 ? -4.504 37.094 -12.297 1 92.19 295 HIS A N 1
ATOM 2316 C CA . HIS A 1 295 ? -4.035 36.062 -11.375 1 92.19 295 HIS A CA 1
ATOM 2317 C C . HIS A 1 295 ? -5.066 34.938 -11.219 1 92.19 295 HIS A C 1
ATOM 2319 O O . HIS A 1 295 ? -4.711 33.781 -11.102 1 92.19 295 HIS A O 1
ATOM 2325 N N . TRP A 1 296 ? -6.301 35.312 -11.211 1 89.81 296 TRP A N 1
ATOM 2326 C CA . TRP A 1 296 ? -7.363 34.344 -11.133 1 89.81 296 TRP A CA 1
ATOM 2327 C C . TRP A 1 296 ? -7.336 33.406 -12.359 1 89.81 296 TRP A C 1
ATOM 2329 O O . TRP A 1 296 ? -7.508 32.188 -12.234 1 89.81 296 TRP A O 1
ATOM 2339 N N . LEU A 1 297 ? -7.18 34 -13.484 1 86.5 297 LEU A N 1
ATOM 2340 C CA . LEU A 1 297 ? -7.141 33.219 -14.719 1 86.5 297 LEU A CA 1
ATOM 2341 C C . LEU A 1 297 ? -5.949 32.281 -14.711 1 86.5 297 LEU A C 1
ATOM 2343 O O . LEU A 1 297 ? -6.066 31.125 -15.156 1 86.5 297 LEU A O 1
ATOM 2347 N N . ALA A 1 298 ? -4.859 32.781 -14.25 1 89.06 298 ALA A N 1
ATOM 2348 C CA . ALA A 1 298 ? -3.68 31.922 -14.141 1 89.06 298 ALA A CA 1
ATOM 2349 C C . ALA A 1 298 ? -3.924 30.766 -13.18 1 89.06 298 ALA A C 1
ATOM 2351 O O . ALA A 1 298 ? -3.512 29.641 -13.445 1 89.06 298 ALA A O 1
ATOM 2352 N N . LEU A 1 299 ? -4.52 31.078 -12.109 1 91.38 299 LEU A N 1
ATOM 2353 C CA . LEU A 1 299 ? -4.844 30.062 -11.109 1 91.38 299 LEU A CA 1
ATOM 2354 C C . LEU A 1 299 ? -5.816 29.031 -11.68 1 91.38 299 LEU A C 1
ATOM 2356 O O . LEU A 1 299 ? -5.645 27.828 -11.477 1 91.38 299 LEU A O 1
ATOM 2360 N N . LEU A 1 300 ? -6.785 29.5 -12.344 1 85.19 300 LEU A N 1
ATOM 2361 C CA . LEU A 1 300 ? -7.758 28.609 -12.961 1 85.19 300 LEU A CA 1
ATOM 2362 C C . LEU A 1 300 ? -7.09 27.688 -13.977 1 85.19 300 LEU A C 1
ATOM 2364 O O . LEU A 1 300 ? -7.414 26.5 -14.055 1 85.19 300 LEU A O 1
ATOM 2368 N N . ASN A 1 301 ? -6.207 28.25 -14.711 1 84.06 301 ASN A N 1
ATOM 2369 C CA . ASN A 1 301 ? -5.453 27.453 -15.664 1 84.06 301 ASN A CA 1
ATOM 2370 C C . ASN A 1 301 ? -4.648 26.359 -14.969 1 84.06 301 ASN A C 1
ATOM 2372 O O . ASN A 1 301 ? -4.578 25.219 -15.453 1 84.06 301 ASN A O 1
ATOM 2376 N N . GLN A 1 302 ? -4.129 26.734 -13.906 1 86.56 302 GLN A N 1
ATOM 2377 C CA . GLN A 1 302 ? -3.361 25.766 -13.125 1 86.56 302 GLN A CA 1
ATOM 2378 C C . GLN A 1 302 ? -4.262 24.656 -12.586 1 86.56 302 GLN A C 1
ATOM 2380 O O . GLN A 1 302 ? -3.883 23.484 -12.594 1 86.56 302 GLN A O 1
ATOM 2385 N N . LEU A 1 303 ? -5.414 25.047 -12.164 1 87.81 303 LEU A N 1
ATOM 2386 C CA . LEU A 1 303 ? -6.355 24.094 -11.609 1 87.81 303 LEU A CA 1
ATOM 2387 C C . LEU A 1 303 ? -6.852 23.125 -12.688 1 87.81 303 LEU A C 1
ATOM 2389 O O . LEU A 1 303 ? -6.938 21.922 -12.453 1 87.81 303 LEU A O 1
ATOM 2393 N N . ILE A 1 304 ? -7.121 23.688 -13.812 1 83.62 304 ILE A N 1
ATOM 2394 C CA . ILE A 1 304 ? -7.621 22.875 -14.914 1 83.62 304 ILE A CA 1
ATOM 2395 C C . ILE A 1 304 ? -6.52 21.938 -15.406 1 83.62 304 ILE A C 1
ATOM 2397 O O . ILE A 1 304 ? -6.742 20.734 -15.57 1 83.62 304 ILE A O 1
ATOM 2401 N N . GLU A 1 305 ? -5.348 22.438 -15.539 1 81.19 305 GLU A N 1
ATOM 2402 C CA . GLU A 1 305 ? -4.23 21.656 -16.031 1 81.19 305 GLU A CA 1
ATOM 2403 C C . GLU A 1 305 ? -3.852 20.547 -15.055 1 81.19 305 GLU A C 1
ATOM 2405 O O . GLU A 1 305 ? -3.721 19.375 -15.438 1 81.19 305 GLU A O 1
ATOM 2410 N N . ASN A 1 306 ? -3.73 20.953 -13.867 1 78.44 306 ASN A N 1
ATOM 2411 C CA . ASN A 1 306 ? -3.312 20 -12.852 1 78.44 306 ASN A CA 1
ATOM 2412 C C . ASN A 1 306 ? -4.43 19.016 -12.516 1 78.44 306 ASN A C 1
ATOM 2414 O O . ASN A 1 306 ? -4.164 17.844 -12.211 1 78.44 306 ASN A O 1
ATOM 2418 N N . GLY A 1 307 ? -5.629 19.5 -12.586 1 76.31 307 GLY A N 1
ATOM 2419 C CA . GLY A 1 307 ? -6.762 18.625 -12.359 1 76.31 307 GLY A CA 1
ATOM 2420 C C . GLY A 1 307 ? -6.883 17.531 -13.398 1 76.31 307 GLY A C 1
ATOM 2421 O O . GLY A 1 307 ? -7.156 16.375 -13.062 1 76.31 307 GLY A O 1
ATOM 2422 N N . LEU A 1 308 ? -6.57 17.875 -14.578 1 71.94 308 LEU A N 1
ATOM 2423 C CA . LEU A 1 308 ? -6.59 16.906 -15.664 1 71.94 308 LEU A CA 1
ATOM 2424 C C . LEU A 1 308 ? -5.426 15.93 -15.539 1 71.94 308 LEU A C 1
ATOM 2426 O O . LEU A 1 308 ? -5.586 14.727 -15.773 1 71.94 308 LEU A O 1
ATOM 2430 N N . ARG A 1 309 ? -4.344 16.453 -15.117 1 71 309 ARG A N 1
ATOM 2431 C CA . ARG A 1 309 ? -3.143 15.633 -14.977 1 71 309 ARG A CA 1
ATOM 2432 C C . ARG A 1 309 ? -3.266 14.672 -13.805 1 71 309 ARG A C 1
ATOM 2434 O O . ARG A 1 309 ? -2.783 13.539 -13.867 1 71 309 ARG A O 1
ATOM 2441 N N . ARG A 1 310 ? -3.883 15.172 -12.836 1 70.62 310 ARG A N 1
ATOM 2442 C CA . ARG A 1 310 ? -4.008 14.352 -11.633 1 70.62 310 ARG A CA 1
ATOM 2443 C C . ARG A 1 310 ? -4.836 13.102 -11.898 1 70.62 310 ARG A C 1
ATOM 2445 O O . ARG A 1 310 ? -4.625 12.062 -11.273 1 70.62 310 ARG A O 1
ATOM 2452 N N . ARG A 1 311 ? -5.688 13.133 -12.844 1 73.5 311 ARG A N 1
ATOM 2453 C CA . ARG A 1 311 ? -6.559 12 -13.133 1 73.5 311 ARG A CA 1
ATOM 2454 C C . ARG A 1 311 ? -5.887 11.016 -14.094 1 73.5 311 ARG A C 1
ATOM 2456 O O . ARG A 1 311 ? -6.398 9.922 -14.328 1 73.5 311 ARG A O 1
ATOM 2463 N N . ASN A 1 312 ? -4.75 11.555 -14.469 1 79.25 312 ASN A N 1
ATOM 2464 C CA . ASN A 1 312 ? -3.957 10.695 -15.344 1 79.25 312 ASN A CA 1
ATOM 2465 C C . ASN A 1 312 ? -2.947 9.867 -14.555 1 79.25 312 ASN A C 1
ATOM 2467 O O . ASN A 1 312 ? -1.96 10.406 -14.047 1 79.25 312 ASN A O 1
ATOM 2471 N N . ILE A 1 313 ? -3.205 8.625 -14.547 1 83.19 313 ILE A N 1
ATOM 2472 C CA . ILE A 1 313 ? -2.377 7.703 -13.781 1 83.19 313 ILE A CA 1
ATOM 2473 C C . ILE A 1 313 ? -0.936 7.758 -14.281 1 83.19 313 ILE A C 1
ATOM 2475 O O . ILE A 1 313 ? 0.008 7.695 -13.492 1 83.19 313 ILE A O 1
ATOM 2479 N N . ARG A 1 314 ? -0.752 7.922 -15.562 1 80.81 314 ARG A N 1
ATOM 2480 C CA . ARG A 1 314 ? 0.582 7.988 -16.156 1 80.81 314 ARG A CA 1
ATOM 2481 C C . ARG A 1 314 ? 1.345 9.203 -15.641 1 80.81 314 ARG A C 1
ATOM 2483 O O . ARG A 1 314 ? 2.537 9.117 -15.344 1 80.81 314 ARG A O 1
ATOM 2490 N N . HIS A 1 315 ? 0.632 10.25 -15.523 1 78.56 315 HIS A N 1
ATOM 2491 C CA . HIS A 1 315 ? 1.257 11.477 -15.031 1 78.56 315 HIS A CA 1
ATOM 2492 C C . HIS A 1 315 ? 1.627 11.344 -13.555 1 78.56 315 HIS A C 1
ATOM 2494 O O . HIS A 1 315 ? 2.693 11.805 -13.141 1 78.56 315 HIS A O 1
ATOM 2500 N N . LEU A 1 316 ? 0.757 10.766 -12.828 1 80.25 316 LEU A N 1
ATOM 2501 C CA . LEU A 1 316 ? 1.014 10.547 -11.414 1 80.25 316 LEU A CA 1
ATOM 2502 C C . LEU A 1 316 ? 2.291 9.734 -11.211 1 80.25 316 LEU A C 1
ATOM 2504 O O . LEU A 1 316 ? 3.154 10.117 -10.414 1 80.25 316 LEU A O 1
ATOM 2508 N N . TRP A 1 317 ? 2.422 8.742 -12.008 1 80.81 317 TRP A N 1
ATOM 2509 C CA . TRP A 1 317 ? 3.578 7.859 -11.875 1 80.81 317 TRP A CA 1
ATOM 2510 C C . TRP A 1 317 ? 4.832 8.516 -12.445 1 80.81 317 TRP A C 1
ATOM 2512 O O . TRP A 1 317 ? 5.918 8.398 -11.867 1 80.81 317 TRP A O 1
ATOM 2522 N N . SER A 1 318 ? 4.691 9.203 -13.516 1 78.44 318 SER A N 1
ATOM 2523 C CA . SER A 1 318 ? 5.84 9.844 -14.141 1 78.44 318 SER A CA 1
ATOM 2524 C C . SER A 1 318 ? 6.469 10.875 -13.219 1 78.44 318 SER A C 1
ATOM 2526 O O . SER A 1 318 ? 7.695 10.922 -13.078 1 78.44 318 SER A O 1
ATOM 2528 N N . ARG A 1 319 ? 5.66 11.539 -12.5 1 76.38 319 ARG A N 1
ATOM 2529 C CA . ARG A 1 319 ? 6.156 12.594 -11.617 1 76.38 319 ARG A CA 1
ATOM 2530 C C . ARG A 1 319 ? 6.688 12.016 -10.312 1 76.38 319 ARG A C 1
ATOM 2532 O O . ARG A 1 319 ? 7.715 12.461 -9.797 1 76.38 319 ARG A O 1
ATOM 2539 N N . SER A 1 320 ? 6.051 11.031 -9.852 1 77.62 320 SER A N 1
ATOM 2540 C CA . SER A 1 320 ? 6.461 10.445 -8.578 1 77.62 320 SER A CA 1
ATOM 2541 C C . SER A 1 320 ? 7.68 9.547 -8.75 1 77.62 320 SER A C 1
ATOM 2543 O O . SER A 1 320 ? 8.477 9.398 -7.824 1 77.62 320 SER A O 1
ATOM 2545 N N . ALA A 1 321 ? 7.746 9.008 -9.953 1 77.94 321 ALA A N 1
ATOM 2546 C CA . ALA A 1 321 ? 8.828 8.047 -10.156 1 77.94 321 ALA A CA 1
ATOM 2547 C C . ALA A 1 321 ? 10.078 8.734 -10.703 1 77.94 321 ALA A C 1
ATOM 2549 O O . ALA A 1 321 ? 11.156 8.141 -10.727 1 77.94 321 ALA A O 1
ATOM 2550 N N . TYR A 1 322 ? 9.898 10 -11.094 1 76.5 322 TYR A N 1
ATOM 2551 C CA . TYR A 1 322 ? 11.008 10.719 -11.711 1 76.5 322 TYR A CA 1
ATOM 2552 C C . TYR A 1 322 ? 12.195 10.805 -10.758 1 76.5 322 TYR A C 1
ATOM 2554 O O . TYR A 1 322 ? 13.312 10.406 -11.117 1 76.5 322 TYR A O 1
ATOM 2562 N N . LEU A 1 323 ? 11.969 11.273 -9.578 1 76.56 323 LEU A N 1
ATOM 2563 C CA . LEU A 1 323 ? 13.039 11.43 -8.594 1 76.56 323 LEU A CA 1
ATOM 2564 C C . LEU A 1 323 ? 13.641 10.078 -8.234 1 76.56 323 LEU A C 1
ATOM 2566 O O . LEU A 1 323 ? 14.859 9.961 -8.062 1 76.56 323 LEU A O 1
ATOM 2570 N N . LEU A 1 324 ? 12.812 9.117 -8.102 1 79.75 324 LEU A N 1
ATOM 2571 C CA . LEU A 1 324 ? 13.297 7.773 -7.785 1 79.75 324 LEU A CA 1
ATOM 2572 C C . LEU A 1 324 ? 14.18 7.238 -8.906 1 79.75 324 LEU A C 1
ATOM 2574 O O . LEU A 1 324 ? 15.227 6.641 -8.648 1 79.75 324 LEU A O 1
ATOM 2578 N N . SER A 1 325 ? 13.711 7.484 -10.094 1 78.25 325 SER A N 1
ATOM 2579 C CA . SER A 1 325 ? 14.477 7.027 -11.258 1 78.25 325 SER A CA 1
ATOM 2580 C C . SER A 1 325 ? 15.836 7.715 -11.328 1 78.25 325 SER A C 1
ATOM 2582 O O . SER A 1 325 ? 16.844 7.074 -11.641 1 78.25 325 SER A O 1
ATOM 2584 N N . GLN A 1 326 ? 15.859 8.977 -10.938 1 78.06 326 GLN A N 1
ATOM 2585 C CA . GLN A 1 326 ? 17.125 9.719 -10.898 1 78.06 326 GLN A CA 1
ATOM 2586 C C . GLN A 1 326 ? 18.047 9.164 -9.82 1 78.06 326 GLN A C 1
ATOM 2588 O O . GLN A 1 326 ? 19.25 9.023 -10.047 1 78.06 326 GLN A O 1
ATOM 2593 N N . SER A 1 327 ? 17.438 8.852 -8.727 1 81.81 327 SER A N 1
ATOM 2594 C CA . SER A 1 327 ? 18.234 8.32 -7.617 1 81.81 327 SER A CA 1
ATOM 2595 C C . SER A 1 327 ? 18.797 6.945 -7.941 1 81.81 327 SER A C 1
ATOM 2597 O O . SER A 1 327 ? 19.953 6.66 -7.66 1 81.81 327 SER A O 1
ATOM 2599 N N . ILE A 1 328 ? 18.047 6.156 -8.578 1 80.62 328 ILE A N 1
ATOM 2600 C CA . ILE A 1 328 ? 18.453 4.816 -8.977 1 80.62 328 ILE A CA 1
ATOM 2601 C C . ILE A 1 328 ? 19.578 4.906 -10 1 80.62 328 ILE A C 1
ATOM 2603 O O . ILE A 1 328 ? 20.562 4.168 -9.922 1 80.62 328 ILE A O 1
ATOM 2607 N N . THR A 1 329 ? 19.391 5.781 -10.938 1 71.88 329 THR A N 1
ATOM 2608 C CA . THR A 1 329 ? 20.375 5.945 -11.992 1 71.88 329 THR A CA 1
ATOM 2609 C C . THR A 1 329 ? 21.688 6.469 -11.422 1 71.88 329 THR A C 1
ATOM 2611 O O . THR A 1 329 ? 22.781 6.055 -11.844 1 71.88 329 THR A O 1
ATOM 2614 N N . GLN A 1 330 ? 21.625 7.352 -10.492 1 70.62 330 GLN A N 1
ATOM 2615 C CA . GLN A 1 330 ? 22.812 7.922 -9.867 1 70.62 330 GLN A CA 1
ATOM 2616 C C . GLN A 1 330 ? 23.609 6.848 -9.141 1 70.62 330 GLN A C 1
ATOM 2618 O O . GLN A 1 330 ? 24.844 6.855 -9.18 1 70.62 330 GLN A O 1
ATOM 2623 N N . HIS A 1 331 ? 22.984 6.012 -8.586 1 70 331 HIS A N 1
ATOM 2624 C CA . HIS A 1 331 ? 23.672 5 -7.789 1 70 331 HIS A CA 1
ATOM 2625 C C . HIS A 1 331 ? 24.094 3.811 -8.648 1 70 331 HIS A C 1
ATOM 2627 O O . HIS A 1 331 ? 24.969 3.035 -8.266 1 70 331 HIS A O 1
ATOM 2633 N N . LYS A 1 332 ? 23.406 3.59 -9.836 1 61.78 332 LYS A N 1
ATOM 2634 C CA . LYS A 1 332 ? 23.859 2.584 -10.797 1 61.78 332 LYS A CA 1
ATOM 2635 C C . LYS A 1 332 ? 25.219 2.939 -11.367 1 61.78 332 LYS A C 1
ATOM 2637 O O . LYS A 1 332 ? 26.047 2.057 -11.633 1 61.78 332 LYS A O 1
ATOM 2642 N N . SER A 1 333 ? 25.359 4.262 -11.852 1 53.62 333 SER A N 1
ATOM 2643 C CA . SER A 1 333 ? 26.469 4.758 -12.672 1 53.62 333 SER A CA 1
ATOM 2644 C C . SER A 1 333 ? 27.812 4.512 -12 1 53.62 333 SER A C 1
ATOM 2646 O O . SER A 1 333 ? 28.797 4.227 -12.672 1 53.62 333 SER A O 1
ATOM 2648 N N . ALA A 1 334 ? 27.828 4.465 -10.734 1 49.84 334 ALA A N 1
ATOM 2649 C CA . ALA A 1 334 ? 29.156 4.309 -10.164 1 49.84 334 ALA A CA 1
ATOM 2650 C C . ALA A 1 334 ? 29.734 2.93 -10.484 1 49.84 334 ALA A C 1
ATOM 2652 O O . ALA A 1 334 ? 30.953 2.76 -10.547 1 49.84 334 ALA A O 1
ATOM 2653 N N . HIS A 1 335 ? 28.953 2.014 -10.969 1 49.75 335 HIS A N 1
ATOM 2654 C CA . HIS A 1 335 ? 29.484 0.671 -11.172 1 49.75 335 HIS A CA 1
ATOM 2655 C C . HIS A 1 335 ? 29.672 0.377 -12.656 1 49.75 335 HIS A C 1
ATOM 2657 O O . HIS A 1 335 ? 30.312 -0.614 -13.016 1 49.75 335 HIS A O 1
ATOM 2663 N N . GLY A 1 336 ? 29.156 1.195 -13.672 1 50.94 336 GLY A N 1
ATOM 2664 C CA . GLY A 1 336 ? 29.109 0.767 -15.062 1 50.94 336 GLY A CA 1
ATOM 2665 C C . GLY A 1 336 ? 30.312 1.197 -15.867 1 50.94 336 GLY A C 1
ATOM 2666 O O . GLY A 1 336 ? 30.469 0.799 -17.031 1 50.94 336 GLY A O 1
ATOM 2667 N N . GLU A 1 337 ? 31.234 2.057 -15.406 1 50.75 337 GLU A N 1
ATOM 2668 C CA . GLU A 1 337 ? 32.281 2.607 -16.266 1 50.75 337 GLU A CA 1
ATOM 2669 C C . GLU A 1 337 ? 33.281 1.53 -16.688 1 50.75 337 GLU A C 1
ATOM 2671 O O . GLU A 1 337 ? 33.844 1.596 -17.766 1 50.75 337 GLU A O 1
ATOM 2676 N N . HIS A 1 338 ? 33.281 0.446 -16.016 1 55.81 338 HIS A N 1
ATOM 2677 C CA . HIS A 1 338 ? 34.375 -0.484 -16.266 1 55.81 338 HIS A CA 1
ATOM 2678 C C . HIS A 1 338 ? 34.031 -1.486 -17.359 1 55.81 338 HIS A C 1
ATOM 2680 O O . HIS A 1 338 ? 34.812 -2.365 -17.688 1 55.81 338 HIS A O 1
ATOM 2686 N N . TYR A 1 339 ? 32.906 -1.217 -18.109 1 61.47 339 TYR A N 1
ATOM 2687 C CA . TYR A 1 339 ? 32.5 -2.283 -19.031 1 61.47 339 TYR A CA 1
ATOM 2688 C C . TYR A 1 339 ? 32.812 -1.897 -20.469 1 61.47 339 TYR A C 1
ATOM 2690 O O . TYR A 1 339 ? 32.5 -2.652 -21.406 1 61.47 339 TYR A O 1
ATOM 2698 N N . ILE A 1 340 ? 33.5 -0.73 -20.688 1 72.25 340 ILE A N 1
ATOM 2699 C CA . ILE A 1 340 ? 33.812 -0.351 -22.062 1 72.25 340 ILE A CA 1
ATOM 2700 C C . ILE A 1 340 ? 35.312 -0.484 -22.281 1 72.25 340 ILE A C 1
ATOM 2702 O O . ILE A 1 340 ? 36.125 0.149 -21.594 1 72.25 340 ILE A O 1
ATOM 2706 N N . ALA A 1 341 ? 35.625 -1.377 -23.172 1 77.69 341 ALA A N 1
ATOM 2707 C CA . ALA A 1 341 ? 37.031 -1.604 -23.516 1 77.69 341 ALA A CA 1
ATOM 2708 C C . ALA A 1 341 ? 37.5 -0.669 -24.625 1 77.69 341 ALA A C 1
ATOM 2710 O O . ALA A 1 341 ? 37.062 -0.817 -25.781 1 77.69 341 ALA A O 1
ATOM 2711 N N . ARG A 1 342 ? 38.344 0.234 -24.375 1 76.5 342 ARG A N 1
ATOM 2712 C CA . ARG A 1 342 ? 38.812 1.197 -25.359 1 76.5 342 ARG A CA 1
ATOM 2713 C C . ARG A 1 342 ? 40.188 0.809 -25.891 1 76.5 342 ARG A C 1
ATOM 2715 O O . ARG A 1 342 ? 40.5 1.047 -27.062 1 76.5 342 ARG A O 1
ATOM 2722 N N . GLY A 1 343 ? 40.938 0.099 -25.094 1 81.38 343 GLY A N 1
ATOM 2723 C CA . GLY A 1 343 ? 42.281 -0.292 -25.469 1 81.38 343 GLY A CA 1
ATOM 2724 C C . GLY A 1 343 ? 42.469 -1.795 -25.453 1 81.38 343 GLY A C 1
ATOM 2725 O O . GLY A 1 343 ? 41.562 -2.551 -25.109 1 81.38 343 GLY A O 1
ATOM 2726 N N . TRP A 1 344 ? 43.656 -2.223 -25.953 1 87.81 344 TRP A N 1
ATOM 2727 C CA . TRP A 1 344 ? 43.969 -3.637 -26.062 1 87.81 344 TRP A CA 1
ATOM 2728 C C . TRP A 1 344 ? 44.062 -4.297 -24.703 1 87.81 344 TRP A C 1
ATOM 2730 O O . TRP A 1 344 ? 43.656 -5.457 -24.531 1 87.81 344 TRP A O 1
ATOM 2740 N N . GLN A 1 345 ? 44.562 -3.539 -23.781 1 88.44 345 GLN A N 1
ATOM 2741 C CA . GLN A 1 345 ? 44.688 -4.105 -22.438 1 88.44 345 GLN A CA 1
ATOM 2742 C C . GLN A 1 345 ? 43.281 -4.363 -21.844 1 88.44 345 GLN A C 1
ATOM 2744 O O . GLN A 1 345 ? 43.031 -5.422 -21.266 1 88.44 345 GLN A O 1
ATOM 2749 N N . GLU A 1 346 ? 42.5 -3.416 -22.047 1 87.56 346 GLU A N 1
ATOM 2750 C CA . GLU A 1 346 ? 41.125 -3.574 -21.562 1 87.56 346 GLU A CA 1
ATOM 2751 C C . GLU A 1 346 ? 40.406 -4.66 -22.344 1 87.56 346 GLU A C 1
ATOM 2753 O O . GLU A 1 346 ? 39.562 -5.383 -21.781 1 87.56 346 GLU A O 1
ATOM 2758 N N . TYR A 1 347 ? 40.75 -4.762 -23.531 1 89.06 347 TYR A N 1
ATOM 2759 C CA . TYR A 1 347 ? 40.156 -5.766 -24.422 1 89.06 347 TYR A CA 1
ATOM 2760 C C . TYR A 1 347 ? 40.531 -7.172 -23.969 1 89.06 347 TYR A C 1
ATOM 2762 O O . TYR A 1 347 ? 39.656 -8.047 -23.875 1 89.06 347 TYR A O 1
ATOM 2770 N N . ARG A 1 348 ? 41.75 -7.398 -23.625 1 91.19 348 ARG A N 1
ATOM 2771 C CA . ARG A 1 348 ? 42.219 -8.695 -23.141 1 91.19 348 ARG A CA 1
ATOM 2772 C C . ARG A 1 348 ? 41.625 -9 -21.75 1 91.19 348 ARG A C 1
ATOM 2774 O O . ARG A 1 348 ? 41.25 -10.133 -21.469 1 91.19 348 ARG A O 1
ATOM 2781 N N . ARG A 1 349 ? 41.594 -8.008 -21 1 90.62 349 ARG A N 1
ATOM 2782 C CA . ARG A 1 349 ? 41.031 -8.18 -19.672 1 90.62 349 ARG A CA 1
ATOM 2783 C C . ARG A 1 349 ? 39.562 -8.57 -19.75 1 90.62 349 ARG A C 1
ATOM 2785 O O . ARG A 1 349 ? 39.094 -9.398 -18.953 1 90.62 349 ARG A O 1
ATOM 2792 N N . MET A 1 350 ? 38.906 -7.992 -20.641 1 89.62 350 MET A N 1
ATOM 2793 C CA . MET A 1 350 ? 37.5 -8.305 -20.828 1 89.62 350 MET A CA 1
ATOM 2794 C C . MET A 1 350 ? 37.344 -9.758 -21.281 1 89.62 350 MET A C 1
ATOM 2796 O O . MET A 1 350 ? 36.438 -10.453 -20.797 1 89.62 350 MET A O 1
ATOM 2800 N N . TYR A 1 351 ? 38.156 -10.172 -22.188 1 92.81 351 TYR A N 1
ATOM 2801 C CA . TYR A 1 351 ? 38.094 -11.555 -22.641 1 92.81 351 TYR A CA 1
ATOM 2802 C C . TYR A 1 351 ? 38.344 -12.523 -21.484 1 92.81 351 TYR A C 1
ATOM 2804 O O . TYR A 1 351 ? 37.594 -13.492 -21.312 1 92.81 351 TYR A O 1
ATOM 2812 N N . LEU A 1 352 ? 39.344 -12.203 -20.703 1 94.25 352 LEU A N 1
ATOM 2813 C CA . LEU A 1 352 ? 39.719 -13.102 -19.625 1 94.25 352 LEU A CA 1
ATOM 2814 C C . LEU A 1 352 ? 38.656 -13.148 -18.547 1 94.25 352 LEU A C 1
ATOM 2816 O O . LEU A 1 352 ? 38.312 -14.219 -18.031 1 94.25 352 LEU A O 1
ATOM 2820 N N . SER A 1 353 ? 38.125 -12.016 -18.219 1 93 353 SER A N 1
ATOM 2821 C CA . SER A 1 353 ? 37.062 -11.961 -17.25 1 93 353 SER A CA 1
ATOM 2822 C C . SER A 1 353 ? 35.812 -12.719 -17.734 1 93 353 SER A C 1
ATOM 2824 O O . SER A 1 353 ? 35.188 -13.438 -16.953 1 93 353 SER A O 1
ATOM 2826 N N . ALA A 1 354 ? 35.531 -12.562 -19 1 94.25 354 ALA A N 1
ATOM 2827 C CA . ALA A 1 354 ? 34.375 -13.25 -19.578 1 94.25 354 ALA A CA 1
ATOM 2828 C C . ALA A 1 354 ? 34.625 -14.75 -19.688 1 94.25 354 ALA A C 1
ATOM 2830 O O . ALA A 1 354 ? 33.719 -15.555 -19.516 1 94.25 354 ALA A O 1
ATOM 2831 N N . ALA A 1 355 ? 35.875 -15.078 -20.031 1 96.25 355 ALA A N 1
ATOM 2832 C CA . ALA A 1 355 ? 36.25 -16.484 -20.109 1 96.25 355 ALA A CA 1
ATOM 2833 C C . ALA A 1 355 ? 36.062 -17.188 -18.766 1 96.25 355 ALA A C 1
ATOM 2835 O O . ALA A 1 355 ? 35.594 -18.328 -18.719 1 96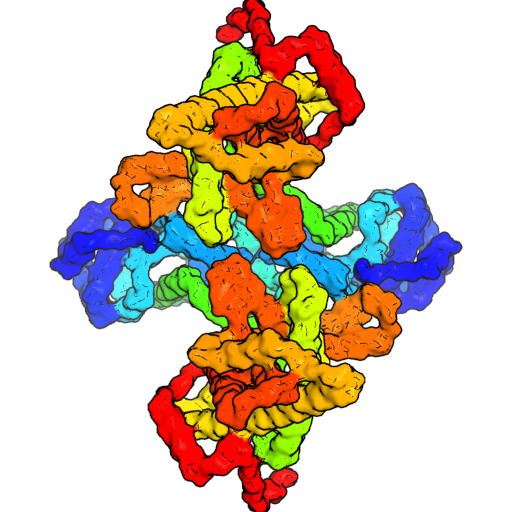.25 355 ALA A O 1
ATOM 2836 N N . GLY A 1 356 ? 36.469 -16.531 -17.734 1 95.88 356 GLY A N 1
ATOM 2837 C CA . GLY A 1 356 ? 36.25 -17.078 -16.406 1 95.88 356 GLY A CA 1
ATOM 2838 C C . GLY A 1 356 ? 34.812 -17.375 -16.109 1 95.88 356 GLY A C 1
ATOM 2839 O O . GLY A 1 356 ? 34.5 -18.406 -15.531 1 95.88 356 GLY A O 1
ATOM 2840 N N . ALA A 1 357 ? 33.969 -16.531 -16.5 1 96.31 357 ALA A N 1
ATOM 2841 C CA . ALA A 1 357 ? 32.531 -16.75 -16.328 1 96.31 357 ALA A CA 1
ATOM 2842 C C . ALA A 1 357 ? 32.062 -17.953 -17.141 1 96.31 357 ALA A C 1
ATOM 2844 O O . ALA A 1 357 ? 31.172 -18.703 -16.703 1 96.31 357 ALA A O 1
ATOM 2845 N N . GLY A 1 358 ? 32.625 -18.141 -18.297 1 97.06 358 GLY A N 1
ATOM 2846 C CA . GLY A 1 358 ? 32.281 -19.281 -19.141 1 97.06 358 GLY A CA 1
ATOM 2847 C C . GLY A 1 358 ? 32.5 -20.609 -18.453 1 97.06 358 GLY A C 1
ATOM 2848 O O . GLY A 1 358 ? 31.688 -21.516 -18.578 1 97.06 358 GLY A O 1
ATOM 2849 N N . VAL A 1 359 ? 33.531 -20.719 -17.688 1 97.81 359 VAL A N 1
ATOM 2850 C CA . VAL A 1 359 ? 33.844 -21.938 -16.969 1 97.81 359 VAL A CA 1
ATOM 2851 C C . VAL A 1 359 ? 32.781 -22.219 -15.922 1 97.81 359 VAL A C 1
ATOM 2853 O O . VAL A 1 359 ? 32.25 -23.328 -15.828 1 97.81 359 VAL A O 1
ATOM 2856 N N . ILE A 1 360 ? 32.406 -21.203 -15.211 1 97.75 360 ILE A N 1
ATOM 2857 C CA . ILE A 1 360 ? 31.422 -21.344 -14.156 1 97.75 360 ILE A CA 1
ATOM 2858 C C . ILE A 1 360 ? 30.062 -21.688 -14.766 1 97.75 360 ILE A C 1
ATOM 2860 O O . ILE A 1 360 ? 29.328 -22.531 -14.242 1 97.75 360 ILE A O 1
ATOM 2864 N N . ILE A 1 361 ? 29.781 -21.094 -15.883 1 97.62 361 ILE A N 1
ATOM 2865 C CA . ILE A 1 361 ? 28.5 -21.312 -16.531 1 97.62 361 ILE A CA 1
ATOM 2866 C C . ILE A 1 361 ? 28.406 -22.75 -17.016 1 97.62 361 ILE A C 1
ATOM 2868 O O . ILE A 1 361 ? 27.359 -23.391 -16.922 1 97.62 361 ILE A O 1
ATOM 2872 N N . ALA A 1 362 ? 29.516 -23.266 -17.531 1 98 362 ALA A N 1
ATOM 2873 C CA . ALA A 1 362 ? 29.531 -24.656 -17.953 1 98 362 ALA A CA 1
ATOM 2874 C C . ALA A 1 362 ? 29.234 -25.594 -16.797 1 98 362 ALA A C 1
ATOM 2876 O O . ALA A 1 362 ? 28.5 -26.578 -16.953 1 98 362 ALA A O 1
ATOM 2877 N N . LEU A 1 363 ? 29.766 -25.281 -15.641 1 98.12 363 LEU A N 1
ATOM 2878 C CA . LEU A 1 363 ? 29.516 -26.078 -14.445 1 98.12 363 LEU A CA 1
ATOM 2879 C C . LEU A 1 363 ? 28.062 -25.953 -14 1 98.12 363 LEU A C 1
ATOM 2881 O O . LEU A 1 363 ? 27.453 -26.938 -13.594 1 98.12 363 LEU A O 1
ATOM 2885 N N . MET A 1 364 ? 27.5 -24.766 -14.062 1 97.94 364 MET A N 1
ATOM 2886 C CA . MET A 1 364 ? 26.109 -24.531 -13.719 1 97.94 364 MET A CA 1
ATOM 2887 C C . MET A 1 364 ? 25.188 -25.312 -14.648 1 97.94 364 MET A C 1
ATOM 2889 O O . MET A 1 364 ? 24.203 -25.891 -14.203 1 97.94 364 MET A O 1
ATOM 2893 N N . ALA A 1 365 ? 25.547 -25.312 -15.922 1 97.5 365 ALA A N 1
ATOM 2894 C CA . ALA A 1 365 ? 24.734 -26.031 -16.906 1 97.5 365 ALA A CA 1
ATOM 2895 C C . ALA A 1 365 ? 24.734 -27.531 -16.625 1 97.5 365 ALA A C 1
ATOM 2897 O O . ALA A 1 365 ? 23.688 -28.172 -16.719 1 97.5 365 ALA A O 1
ATOM 2898 N N . LEU A 1 366 ? 25.922 -28.047 -16.344 1 97.19 366 LEU A N 1
ATOM 2899 C CA . LEU A 1 366 ? 26.016 -29.469 -16.031 1 97.19 366 LEU A CA 1
ATOM 2900 C C . LEU A 1 366 ? 25.203 -29.797 -14.781 1 97.19 366 LEU A C 1
ATOM 2902 O O . LEU A 1 366 ? 24.5 -30.812 -14.75 1 97.19 366 LEU A O 1
ATOM 2906 N N . LEU A 1 367 ? 25.266 -28.984 -13.773 1 97.12 367 LEU A N 1
ATOM 2907 C CA . LEU A 1 367 ? 24.516 -29.188 -12.539 1 97.12 367 LEU A CA 1
ATOM 2908 C C . LEU A 1 367 ? 23.016 -29.203 -12.812 1 97.12 367 LEU A C 1
ATOM 2910 O O . LEU A 1 367 ? 22.281 -30.016 -12.242 1 97.12 367 LEU A O 1
ATOM 2914 N N . LYS A 1 368 ? 22.562 -28.375 -13.656 1 95.81 368 LYS A N 1
ATOM 2915 C CA . LYS A 1 368 ? 21.156 -28.312 -13.992 1 95.81 368 LYS A CA 1
ATOM 2916 C C . LYS A 1 368 ? 20.688 -29.609 -14.672 1 95.81 368 LYS A C 1
ATOM 2918 O O . LYS A 1 368 ? 19.625 -30.125 -14.375 1 95.81 368 LYS A O 1
ATOM 2923 N N . ILE A 1 369 ? 21.562 -30.078 -15.57 1 94.44 369 ILE A N 1
ATOM 2924 C CA . ILE A 1 369 ? 21.25 -31.312 -16.281 1 94.44 369 ILE A CA 1
ATOM 2925 C C . ILE A 1 369 ? 21.172 -32.469 -15.297 1 94.44 369 ILE A C 1
ATOM 2927 O O . ILE A 1 369 ? 20.234 -33.281 -15.352 1 94.44 369 ILE A O 1
ATOM 2931 N N . LYS A 1 370 ? 22.031 -32.469 -14.336 1 94.69 370 LYS A N 1
ATOM 2932 C CA . LYS A 1 370 ? 22.062 -33.531 -13.344 1 94.69 370 LYS A CA 1
ATOM 2933 C C . LYS A 1 370 ? 20.891 -33.406 -12.375 1 94.69 370 LYS A C 1
ATOM 2935 O O . LYS A 1 370 ? 20.312 -34.406 -11.938 1 94.69 370 LYS A O 1
ATOM 2940 N N . LEU A 1 371 ? 20.484 -32.25 -12.016 1 95.06 371 LEU A N 1
ATOM 2941 C CA . LEU A 1 371 ? 19.359 -32 -11.133 1 95.06 371 LEU A CA 1
ATOM 2942 C C . LEU A 1 371 ? 18.047 -32.469 -11.781 1 95.06 371 LEU A C 1
ATOM 2944 O O . LEU A 1 371 ? 17.172 -33 -11.102 1 95.06 371 LEU A O 1
ATOM 2948 N N . ALA A 1 372 ? 17.953 -32.25 -13.047 1 91.5 372 ALA A N 1
ATOM 2949 C CA . ALA A 1 372 ? 16.734 -32.625 -13.766 1 91.5 372 ALA A CA 1
ATOM 2950 C C . ALA A 1 372 ? 16.484 -34.125 -13.664 1 91.5 372 ALA A C 1
ATOM 2952 O O . ALA A 1 372 ? 15.336 -34.562 -13.594 1 91.5 372 ALA A O 1
ATOM 2953 N N . SER A 1 373 ? 17.562 -34.906 -13.602 1 90 373 SER A N 1
ATOM 2954 C CA . SER A 1 373 ? 17.422 -36.344 -13.523 1 90 373 SER A CA 1
ATOM 2955 C C . SER A 1 373 ? 17.344 -36.812 -12.078 1 90 373 SER A C 1
ATOM 2957 O O . SER A 1 373 ? 16.688 -37.812 -11.781 1 90 373 SER A O 1
ATOM 2959 N N . ALA A 1 374 ? 17.844 -36.094 -11.172 1 92.25 374 ALA A N 1
ATOM 2960 C CA . ALA A 1 374 ? 18 -36.562 -9.797 1 92.25 374 ALA A CA 1
ATOM 2961 C C . ALA A 1 374 ? 16.812 -36.125 -8.938 1 92.25 374 ALA A C 1
ATOM 2963 O O . ALA A 1 374 ? 16.484 -36.812 -7.953 1 92.25 374 ALA A O 1
ATOM 2964 N N . VAL A 1 375 ? 16.172 -35.062 -9.148 1 92.81 375 VAL A N 1
ATOM 2965 C CA . VAL A 1 375 ? 15.148 -34.5 -8.289 1 92.81 375 VAL A CA 1
ATOM 2966 C C . VAL A 1 375 ? 13.766 -34.812 -8.844 1 92.81 375 VAL A C 1
ATOM 2968 O O . VAL A 1 375 ? 13.375 -34.312 -9.898 1 92.81 375 VAL A O 1
ATOM 2971 N N . PRO A 1 376 ? 13.031 -35.594 -8.141 1 88.94 376 PRO A N 1
ATOM 2972 C CA . PRO A 1 376 ? 11.727 -36.031 -8.656 1 88.94 376 PRO A CA 1
ATOM 2973 C C . PRO A 1 376 ? 10.664 -34.938 -8.57 1 88.94 376 PRO A C 1
ATOM 2975 O O . PRO A 1 376 ? 9.828 -34.812 -9.469 1 88.94 376 PRO A O 1
ATOM 2978 N N . SER A 1 377 ? 10.688 -34.125 -7.566 1 92.5 377 SER A N 1
ATOM 2979 C CA . SER A 1 377 ? 9.719 -33.031 -7.418 1 92.5 377 SER A CA 1
ATOM 2980 C C . SER A 1 377 ? 10.031 -31.875 -8.352 1 92.5 377 SER A C 1
ATOM 2982 O O . SER A 1 377 ? 11.148 -31.344 -8.336 1 92.5 377 SER A O 1
ATOM 2984 N N . TYR A 1 378 ? 9.07 -31.531 -9.188 1 92.44 378 TYR A N 1
ATOM 2985 C CA . TYR A 1 378 ? 9.273 -30.438 -10.133 1 92.44 378 TYR A CA 1
ATOM 2986 C C . TYR A 1 378 ? 9.539 -29.125 -9.398 1 92.44 378 TYR A C 1
ATOM 2988 O O . TYR A 1 378 ? 10.391 -28.344 -9.812 1 92.44 378 TYR A O 1
ATOM 2996 N N . ASN A 1 379 ? 8.781 -28.953 -8.266 1 93.88 379 ASN A N 1
ATOM 2997 C CA . ASN A 1 379 ? 8.969 -27.719 -7.492 1 93.88 379 ASN A CA 1
ATOM 2998 C C . ASN A 1 379 ? 10.352 -27.672 -6.855 1 93.88 379 ASN A C 1
ATOM 3000 O O . ASN A 1 379 ? 10.984 -26.609 -6.824 1 93.88 379 ASN A O 1
ATOM 3004 N N . ALA A 1 380 ? 10.75 -28.781 -6.383 1 95.38 380 ALA A N 1
ATOM 3005 C CA . ALA A 1 380 ? 12.094 -28.844 -5.812 1 95.38 380 ALA A CA 1
ATOM 3006 C C . ALA A 1 380 ? 13.148 -28.594 -6.883 1 95.38 380 ALA A C 1
ATOM 3008 O O . ALA A 1 380 ? 14.148 -27.922 -6.633 1 95.38 380 ALA A O 1
ATOM 3009 N N . TYR A 1 381 ? 12.938 -29.219 -8.055 1 95.81 381 TYR A N 1
ATOM 3010 C CA . TYR A 1 381 ? 13.844 -29 -9.172 1 95.81 381 TYR A CA 1
ATOM 3011 C C . TYR A 1 381 ? 13.953 -27.531 -9.523 1 95.81 381 TYR A C 1
ATOM 3013 O O . TYR A 1 381 ? 15.055 -27 -9.719 1 95.81 381 TYR A O 1
ATOM 3021 N N . ILE A 1 382 ? 12.797 -26.844 -9.586 1 96.25 382 ILE A N 1
ATOM 3022 C CA . ILE A 1 382 ? 12.773 -25.438 -9.938 1 96.25 382 ILE A CA 1
ATOM 3023 C C . ILE A 1 382 ? 13.492 -24.625 -8.867 1 96.25 382 ILE A C 1
ATOM 3025 O O . ILE A 1 382 ? 14.258 -23.703 -9.188 1 96.25 382 ILE A O 1
ATOM 3029 N N . LEU A 1 383 ? 13.211 -24.922 -7.664 1 96.69 383 LEU A N 1
ATOM 3030 C CA . LEU A 1 383 ? 13.859 -24.219 -6.562 1 96.69 383 LEU A CA 1
ATOM 3031 C C . LEU A 1 383 ? 15.375 -24.359 -6.641 1 96.69 383 LEU A C 1
ATOM 3033 O O . LEU A 1 383 ? 16.109 -23.375 -6.539 1 96.69 383 LEU A O 1
ATOM 3037 N N . LEU A 1 384 ? 15.805 -25.578 -6.848 1 97.5 384 LEU A N 1
ATOM 3038 C CA . LEU A 1 384 ? 17.234 -25.844 -6.887 1 97.5 384 LEU A CA 1
ATOM 3039 C C . LEU A 1 384 ? 17.875 -25.234 -8.141 1 97.5 384 LEU A C 1
ATOM 3041 O O . LEU A 1 384 ? 19 -24.766 -8.094 1 97.5 384 LEU A O 1
ATOM 3045 N N . SER A 1 385 ? 17.188 -25.328 -9.219 1 96.75 385 SER A N 1
ATOM 3046 C CA . SER A 1 385 ? 17.688 -24.703 -10.445 1 96.75 385 SER A CA 1
ATOM 3047 C C . SER A 1 385 ? 17.812 -23.188 -10.297 1 96.75 385 SER A C 1
ATOM 3049 O O . SER A 1 385 ? 18.781 -22.594 -10.773 1 96.75 385 SER A O 1
ATOM 3051 N N . SER A 1 386 ? 16.812 -22.562 -9.648 1 97.62 386 SER A N 1
ATOM 3052 C CA . SER A 1 386 ? 16.859 -21.125 -9.391 1 97.62 386 SER A CA 1
ATOM 3053 C C . SER A 1 386 ? 18.047 -20.766 -8.5 1 97.62 386 SER A C 1
ATOM 3055 O O . SER A 1 386 ? 18.719 -19.75 -8.734 1 97.62 386 SER A O 1
ATOM 3057 N N . LEU A 1 387 ? 18.281 -21.609 -7.551 1 97.88 387 LEU A N 1
ATOM 3058 C CA . LEU A 1 387 ? 19.422 -21.391 -6.66 1 97.88 387 LEU A CA 1
ATOM 3059 C C . LEU A 1 387 ? 20.734 -21.594 -7.402 1 97.88 387 LEU A C 1
ATOM 3061 O O . LEU A 1 387 ? 21.703 -20.875 -7.164 1 97.88 387 LEU A O 1
ATOM 3065 N N . ASP A 1 388 ? 20.75 -22.578 -8.273 1 98.06 388 ASP A N 1
ATOM 3066 C CA . ASP A 1 388 ? 21.922 -22.828 -9.109 1 98.06 388 ASP A CA 1
ATOM 3067 C C . ASP A 1 388 ? 22.281 -21.578 -9.914 1 98.06 388 ASP A C 1
ATOM 3069 O O . ASP A 1 388 ? 23.422 -21.109 -9.867 1 98.06 388 ASP A O 1
ATOM 3073 N N . TYR A 1 389 ? 21.297 -21.047 -10.578 1 97.25 389 TYR A N 1
ATOM 3074 C CA . TYR A 1 389 ? 21.531 -19.828 -11.359 1 97.25 389 TYR A CA 1
ATOM 3075 C C . TYR A 1 389 ? 21.922 -18.656 -10.453 1 97.25 389 TYR A C 1
ATOM 3077 O O . TYR A 1 389 ? 22.922 -17.984 -10.688 1 97.25 389 TYR A O 1
ATOM 3085 N N . GLY A 1 390 ? 21.094 -18.422 -9.398 1 97.5 390 GLY A N 1
ATOM 3086 C CA . GLY A 1 390 ? 21.297 -17.281 -8.523 1 97.5 390 GLY A CA 1
ATOM 3087 C C . GLY A 1 390 ? 22.656 -17.281 -7.844 1 97.5 390 GLY A C 1
ATOM 3088 O O . GLY A 1 390 ? 23.391 -16.297 -7.918 1 97.5 390 GLY A O 1
ATOM 3089 N N . ILE A 1 391 ? 23.016 -18.391 -7.23 1 97.88 391 ILE A N 1
ATOM 3090 C CA . ILE A 1 391 ? 24.297 -18.5 -6.531 1 97.88 391 ILE A CA 1
ATOM 3091 C C . ILE A 1 391 ? 25.438 -18.484 -7.543 1 97.88 391 ILE A C 1
ATOM 3093 O O . ILE A 1 391 ? 26.5 -17.906 -7.293 1 97.88 391 ILE A O 1
ATOM 3097 N N . GLY A 1 392 ? 25.203 -19.141 -8.648 1 97.62 392 GLY A N 1
ATOM 3098 C CA . GLY A 1 392 ? 26.219 -19.141 -9.695 1 97.62 392 GLY A CA 1
ATOM 3099 C C . GLY A 1 392 ? 26.562 -17.75 -10.195 1 97.62 392 GLY A C 1
ATOM 3100 O O . GLY A 1 392 ? 27.75 -17.406 -10.289 1 97.62 392 GLY A O 1
ATOM 3101 N N . PHE A 1 393 ? 25.578 -16.969 -10.492 1 96.19 393 PHE A N 1
ATOM 3102 C CA . PHE A 1 393 ? 25.812 -15.625 -10.992 1 96.19 393 PHE A CA 1
ATOM 3103 C C . PHE A 1 393 ? 26.469 -14.758 -9.922 1 96.19 393 PHE A C 1
ATOM 3105 O O . PHE A 1 393 ? 27.297 -13.891 -10.234 1 96.19 393 PHE A O 1
ATOM 3112 N N . VAL A 1 394 ? 26.078 -14.914 -8.688 1 96.38 394 VAL A N 1
ATOM 3113 C CA . VAL A 1 394 ? 26.719 -14.188 -7.598 1 96.38 394 VAL A CA 1
ATOM 3114 C C . VAL A 1 394 ? 28.188 -14.57 -7.508 1 96.38 394 VAL A C 1
ATOM 3116 O O . VAL A 1 394 ? 29.047 -13.711 -7.297 1 96.38 394 VAL A O 1
ATOM 3119 N N . LEU A 1 395 ? 28.453 -15.859 -7.695 1 97 395 LEU A N 1
ATOM 3120 C CA . LEU A 1 395 ? 29.844 -16.344 -7.672 1 97 395 LEU A CA 1
ATOM 3121 C C . LEU A 1 395 ? 30.656 -15.719 -8.797 1 97 395 LEU A C 1
ATOM 3123 O O . LEU A 1 395 ? 31.812 -15.344 -8.594 1 97 395 LEU A O 1
ATOM 3127 N N . ILE A 1 396 ? 30.047 -15.641 -9.93 1 95.69 396 ILE A N 1
ATOM 3128 C CA . ILE A 1 396 ? 30.719 -15.016 -11.07 1 95.69 396 ILE A CA 1
ATOM 3129 C C . ILE A 1 396 ? 31.094 -13.578 -10.734 1 95.69 396 ILE A C 1
ATOM 3131 O O . ILE A 1 396 ? 32.219 -13.133 -11.008 1 95.69 396 ILE A O 1
ATOM 3135 N N . TYR A 1 397 ? 30.203 -12.875 -10.133 1 92.62 397 TYR A N 1
ATOM 3136 C CA . TYR A 1 397 ? 30.422 -11.484 -9.742 1 92.62 397 TYR A CA 1
ATOM 3137 C C . TYR A 1 397 ? 31.531 -11.391 -8.695 1 92.62 397 TYR A C 1
ATOM 3139 O O . TYR A 1 397 ? 32.438 -10.547 -8.805 1 92.62 397 TYR A O 1
ATOM 3147 N N . LEU A 1 398 ? 31.5 -12.273 -7.703 1 94.44 398 LEU A N 1
ATOM 3148 C CA . LEU A 1 398 ? 32.469 -12.234 -6.613 1 94.44 398 LEU A CA 1
ATOM 3149 C C . LEU A 1 398 ? 33.875 -12.562 -7.121 1 94.44 398 LEU A C 1
ATOM 3151 O O . LEU A 1 398 ? 34.875 -12.07 -6.578 1 94.44 398 LEU A O 1
ATOM 3155 N N . CYS A 1 399 ? 33.938 -13.344 -8.148 1 95.31 399 CYS A N 1
ATOM 3156 C CA . CYS A 1 399 ? 35.219 -13.703 -8.742 1 95.31 399 CYS A CA 1
ATOM 3157 C C . CYS A 1 399 ? 35.688 -12.648 -9.734 1 95.31 399 CYS A C 1
ATOM 3159 O O . CYS A 1 399 ? 36.688 -12.82 -10.406 1 95.31 399 CYS A O 1
ATOM 3161 N N . HIS A 1 400 ? 34.938 -11.586 -9.914 1 91.06 400 HIS A N 1
ATOM 3162 C CA . HIS A 1 400 ? 35.219 -10.469 -10.812 1 91.06 400 HIS A CA 1
ATOM 3163 C C . HIS A 1 400 ? 35.219 -10.922 -12.273 1 91.06 400 HIS A C 1
ATOM 3165 O O . HIS A 1 400 ? 36.062 -10.484 -13.055 1 91.06 400 HIS A O 1
ATOM 3171 N N . CYS A 1 401 ? 34.344 -11.891 -12.508 1 92.88 401 CYS A N 1
ATOM 3172 C CA . CYS A 1 401 ? 34.125 -12.328 -13.883 1 92.88 401 CYS A CA 1
ATOM 3173 C C . CYS A 1 401 ? 32.969 -11.586 -14.516 1 92.88 401 CYS A C 1
ATOM 3175 O O . CYS A 1 401 ? 32.219 -10.891 -13.828 1 92.88 401 CYS A O 1
ATOM 3177 N N . THR A 1 402 ? 32.906 -11.672 -15.867 1 88.38 402 THR A N 1
ATOM 3178 C CA . THR A 1 402 ? 31.906 -10.891 -16.578 1 88.38 402 THR A CA 1
ATOM 3179 C C . THR A 1 402 ? 31.047 -11.789 -17.453 1 88.38 402 THR A C 1
ATOM 3181 O O . THR A 1 402 ? 31.562 -12.648 -18.172 1 88.38 402 THR A O 1
ATOM 3184 N N . VAL A 1 403 ? 29.766 -11.688 -17.203 1 87.12 403 VAL A N 1
ATOM 3185 C CA . VAL A 1 403 ? 28.828 -12.352 -18.109 1 87.12 403 VAL A CA 1
ATOM 3186 C C . VAL A 1 403 ? 28.453 -11.406 -19.25 1 87.12 403 VAL A C 1
ATOM 3188 O O . VAL A 1 403 ? 27.984 -10.289 -19.016 1 87.12 403 VAL A O 1
ATOM 3191 N N . ALA A 1 404 ? 28.609 -11.961 -20.359 1 81.06 404 ALA A N 1
ATOM 3192 C CA . ALA A 1 404 ? 28.266 -11.148 -21.531 1 81.06 404 ALA A CA 1
ATOM 3193 C C . ALA A 1 404 ? 26.781 -10.805 -21.531 1 81.06 404 ALA A C 1
ATOM 3195 O O . ALA A 1 404 ? 25.984 -11.469 -20.875 1 81.06 404 ALA A O 1
ATOM 3196 N N . THR A 1 405 ? 26.312 -9.617 -22.031 1 71.31 405 THR A N 1
ATOM 3197 C CA . THR A 1 405 ? 24.953 -9.172 -22.297 1 71.31 405 THR A CA 1
ATOM 3198 C C . THR A 1 405 ? 24.344 -8.492 -21.078 1 71.31 405 THR A C 1
ATOM 3200 O O . THR A 1 405 ? 23.234 -7.953 -21.141 1 71.31 405 THR A O 1
ATOM 3203 N N . LYS A 1 406 ? 24.891 -8.672 -19.859 1 71.56 406 LYS A N 1
ATOM 3204 C CA . LYS A 1 406 ? 24.328 -7.996 -18.688 1 71.56 406 LYS A CA 1
ATOM 3205 C C . LYS A 1 406 ? 24.719 -6.52 -18.672 1 71.56 406 LYS A C 1
ATOM 3207 O O . LYS A 1 406 ? 24.016 -5.699 -18.062 1 71.56 406 LYS A O 1
ATOM 3212 N N . GLN A 1 407 ? 25.562 -6.113 -19.453 1 63.84 407 GLN A N 1
ATOM 3213 C CA . GLN A 1 407 ? 26.188 -4.801 -19.391 1 63.84 407 GLN A CA 1
ATOM 3214 C C . GLN A 1 407 ? 25.344 -3.746 -20.094 1 63.84 407 GLN A C 1
ATOM 3216 O O . GLN A 1 407 ? 25.438 -2.557 -19.781 1 63.84 407 GLN A O 1
ATOM 3221 N N . PRO A 1 408 ? 24.406 -4.188 -20.844 1 61.22 408 PRO A N 1
ATOM 3222 C CA . PRO A 1 408 ? 23.734 -3.166 -21.656 1 61.22 408 PRO A CA 1
ATOM 3223 C C . PRO A 1 408 ? 22.953 -2.17 -20.812 1 61.22 408 PRO A C 1
ATOM 3225 O O . PRO A 1 408 ? 22.828 -0.999 -21.172 1 61.22 408 PRO A O 1
ATOM 3228 N N . ALA A 1 409 ? 22.5 -2.545 -19.688 1 61.38 409 ALA A N 1
ATOM 3229 C CA . ALA A 1 409 ? 21.719 -1.604 -18.891 1 61.38 409 ALA A CA 1
ATOM 3230 C C . ALA A 1 409 ? 22.578 -0.444 -18.406 1 61.38 409 ALA A C 1
ATOM 3232 O O . ALA A 1 409 ? 22.141 0.708 -18.406 1 61.38 409 ALA A O 1
ATOM 3233 N N . MET A 1 410 ? 23.812 -0.754 -18.156 1 63.72 410 MET A N 1
ATOM 3234 C CA . MET A 1 410 ? 24.734 0.263 -17.656 1 63.72 410 MET A CA 1
ATOM 3235 C C . MET A 1 410 ? 25.219 1.158 -18.781 1 63.72 410 MET A C 1
ATOM 3237 O O . MET A 1 410 ? 25.359 2.369 -18.609 1 63.72 410 MET A O 1
ATOM 3241 N N . THR A 1 411 ? 25.359 0.56 -19.812 1 68.44 411 THR A N 1
ATOM 3242 C CA . THR A 1 411 ? 25.828 1.296 -20.969 1 68.44 411 THR A CA 1
ATOM 3243 C C . THR A 1 411 ? 24.719 2.156 -21.562 1 68.44 411 THR A C 1
ATOM 3245 O O . THR A 1 411 ? 24.969 3.256 -22.062 1 68.44 411 THR A O 1
ATOM 3248 N N . ALA A 1 412 ? 23.531 1.573 -21.391 1 72.19 412 ALA A N 1
ATOM 3249 C CA . ALA A 1 412 ? 22.375 2.324 -21.875 1 72.19 412 ALA A CA 1
ATOM 3250 C C . ALA A 1 412 ? 22.219 3.635 -21.109 1 72.19 412 ALA A C 1
ATOM 3252 O O . ALA A 1 412 ? 21.875 4.664 -21.703 1 72.19 412 ALA A O 1
ATOM 3253 N N . ALA A 1 413 ? 22.531 3.617 -19.859 1 68.06 413 ALA A N 1
ATOM 3254 C CA . ALA A 1 413 ? 22.438 4.82 -19.031 1 68.06 413 ALA A CA 1
ATOM 3255 C C . ALA A 1 413 ? 23.469 5.863 -19.453 1 68.06 413 ALA A C 1
ATOM 3257 O O . ALA A 1 413 ? 23.156 7.059 -19.5 1 68.06 413 ALA A O 1
ATOM 3258 N N . ARG A 1 414 ? 24.562 5.379 -19.859 1 68.62 414 ARG A N 1
ATOM 3259 C CA . ARG A 1 414 ? 25.609 6.281 -20.328 1 68.62 414 ARG A CA 1
ATOM 3260 C C . ARG A 1 414 ? 25.25 6.883 -21.672 1 68.62 414 ARG A C 1
ATOM 3262 O O . ARG A 1 414 ? 25.547 8.055 -21.938 1 68.62 414 ARG A O 1
ATOM 3269 N N . MET A 1 415 ? 24.734 6.059 -22.422 1 73.19 415 MET A N 1
ATOM 3270 C CA . MET A 1 415 ? 24.312 6.543 -23.719 1 73.19 415 MET A CA 1
ATOM 3271 C C . MET A 1 415 ? 23.234 7.621 -23.578 1 73.19 415 MET A C 1
ATOM 3273 O O . MET A 1 415 ? 23.297 8.648 -24.266 1 73.19 415 MET A O 1
ATOM 3277 N N . ALA A 1 416 ? 22.344 7.395 -22.734 1 73.31 416 ALA A N 1
ATOM 3278 C CA . ALA A 1 416 ? 21.266 8.367 -22.5 1 73.31 416 ALA A CA 1
ATOM 3279 C C . ALA A 1 416 ? 21.844 9.68 -21.953 1 73.31 416 ALA A C 1
ATOM 3281 O O . ALA A 1 416 ? 21.375 10.758 -22.328 1 73.31 416 ALA A O 1
ATOM 3282 N N . GLU A 1 417 ? 22.797 9.562 -21.141 1 72 417 GLU A N 1
ATOM 3283 C CA . GLU A 1 417 ? 23.469 10.742 -20.594 1 72 417 GLU A CA 1
ATOM 3284 C C . GLU A 1 417 ? 24.172 11.531 -21.688 1 72 417 GLU A C 1
ATOM 3286 O O . GLU A 1 417 ? 24.125 12.766 -21.688 1 72 417 GLU A O 1
ATOM 3291 N N . ALA A 1 418 ? 24.797 10.797 -22.516 1 71.81 418 ALA A N 1
ATOM 3292 C CA . ALA A 1 418 ? 25.5 11.438 -23.625 1 71.81 418 ALA A CA 1
ATOM 3293 C C . ALA A 1 418 ? 24.531 12.156 -24.547 1 71.81 418 ALA A C 1
ATOM 3295 O O . ALA A 1 418 ? 24.828 13.242 -25.062 1 71.81 418 ALA A O 1
ATOM 3296 N N . ILE A 1 419 ? 23.438 11.594 -24.75 1 74 419 ILE A N 1
ATOM 3297 C CA . ILE A 1 419 ? 22.406 12.172 -25.594 1 74 419 ILE A CA 1
ATOM 3298 C C . ILE A 1 419 ? 21.875 13.453 -24.953 1 74 419 ILE A C 1
ATOM 3300 O O . ILE A 1 419 ? 21.625 14.445 -25.641 1 74 419 ILE A O 1
ATOM 3304 N N . GLU A 1 420 ? 21.719 13.312 -23.672 1 73.12 420 GLU A N 1
ATOM 3305 C CA . GLU A 1 420 ? 21.219 14.469 -22.938 1 73.12 420 GLU A CA 1
ATOM 3306 C C . GLU A 1 420 ? 22.156 15.664 -23.062 1 73.12 420 GLU A C 1
ATOM 3308 O O . GLU A 1 420 ? 21.719 16.797 -23.203 1 73.12 420 GLU A O 1
ATOM 3313 N N . GLN A 1 421 ? 23.484 15.375 -22.984 1 69 421 GLN A N 1
ATOM 3314 C CA . GLN A 1 421 ? 24.5 16.422 -22.969 1 69 421 GLN A CA 1
ATOM 3315 C C . GLN A 1 421 ? 24.734 16.969 -24.375 1 69 421 GLN A C 1
ATOM 3317 O O . GLN A 1 421 ? 25.25 18.078 -24.547 1 69 421 GLN A O 1
ATOM 3322 N N . THR A 1 422 ? 24.547 16.031 -25.266 1 63.94 422 THR A N 1
ATOM 3323 C CA . THR A 1 422 ? 24.891 16.453 -26.625 1 63.94 422 THR A CA 1
ATOM 3324 C C . THR A 1 422 ? 23.719 17.188 -27.281 1 63.94 422 THR A C 1
ATOM 3326 O O . THR A 1 422 ? 22.562 16.844 -27.047 1 63.94 422 THR A O 1
ATOM 3329 N N . GLN A 1 423 ? 24.125 18.328 -27.891 1 61.59 423 GLN A N 1
ATOM 3330 C CA . GLN A 1 423 ? 23.172 19.156 -28.625 1 61.59 423 GLN A CA 1
ATOM 3331 C C . GLN A 1 423 ? 22.438 18.344 -29.688 1 61.59 423 GLN A C 1
ATOM 3333 O O . GLN A 1 423 ? 22.953 17.344 -30.172 1 61.59 423 GLN A O 1
ATOM 3338 N N . GLN A 1 424 ? 21.156 18.656 -29.984 1 62.81 424 GLN A N 1
ATOM 3339 C CA . GLN A 1 424 ? 20.266 18.141 -31.031 1 62.81 424 GLN A CA 1
ATOM 3340 C C . GLN A 1 424 ? 20.922 18.203 -32.406 1 62.81 424 GLN A C 1
ATOM 3342 O O . GLN A 1 424 ? 21.781 19.062 -32.656 1 62.81 424 GLN A O 1
ATOM 3347 N N . GLY A 1 425 ? 21.109 17.094 -33.25 1 68.5 425 GLY A N 1
ATOM 3348 C CA . GLY A 1 425 ? 21.531 17.062 -34.656 1 68.5 425 GLY A CA 1
ATOM 3349 C C . GLY A 1 425 ? 22.5 15.93 -34.969 1 68.5 425 GLY A C 1
ATOM 3350 O O . GLY A 1 425 ? 22.484 14.891 -34.281 1 68.5 425 GLY A O 1
ATOM 3351 N N . ARG A 1 426 ? 23.469 16.125 -36 1 74.44 426 ARG A N 1
ATOM 3352 C CA . ARG A 1 426 ? 24.359 15.117 -36.562 1 74.44 426 ARG A CA 1
ATOM 3353 C C . ARG A 1 426 ? 25.531 14.828 -35.625 1 74.44 426 ARG A C 1
ATOM 3355 O O . ARG A 1 426 ? 26 13.695 -35.531 1 74.44 426 ARG A O 1
ATOM 3362 N N . ALA A 1 427 ? 26 15.75 -34.844 1 74.56 427 ALA A N 1
ATOM 3363 C CA . ALA A 1 427 ? 27.094 15.562 -33.906 1 74.56 427 ALA A CA 1
ATOM 3364 C C . ALA A 1 427 ? 26.672 14.656 -32.75 1 74.56 427 ALA A C 1
ATOM 3366 O O . ALA A 1 427 ? 27.453 13.805 -32.312 1 74.56 427 ALA A O 1
ATOM 3367 N N . GLY A 1 428 ? 25.5 14.859 -32.375 1 75.38 428 GLY A N 1
ATOM 3368 C CA . GLY A 1 428 ? 24.969 13.984 -31.328 1 75.38 428 GLY A CA 1
ATOM 3369 C C . GLY A 1 428 ? 24.797 12.547 -31.797 1 75.38 428 GLY A C 1
ATOM 3370 O O . GLY A 1 428 ? 25.125 11.609 -31.062 1 75.38 428 GLY A O 1
ATOM 3371 N N . ALA A 1 429 ? 24.438 12.453 -32.969 1 81.19 429 ALA A N 1
ATOM 3372 C CA . ALA A 1 429 ? 24.25 11.125 -33.562 1 81.19 429 ALA A CA 1
ATOM 3373 C C . ALA A 1 429 ? 25.594 10.422 -33.719 1 81.19 429 ALA A C 1
ATOM 3375 O O . ALA A 1 429 ? 25.688 9.203 -33.562 1 81.19 429 ALA A O 1
ATOM 3376 N N . ARG A 1 430 ? 26.562 11.156 -34.031 1 84 430 ARG A N 1
ATOM 3377 C CA . ARG A 1 430 ? 27.891 10.578 -34.188 1 84 430 ARG A CA 1
ATOM 3378 C C . ARG A 1 430 ? 28.453 10.062 -32.875 1 84 430 ARG A C 1
ATOM 3380 O O . ARG A 1 430 ? 29.047 8.984 -32.812 1 84 430 ARG A O 1
ATOM 3387 N N . LYS A 1 431 ? 28.312 10.82 -31.938 1 79.31 431 LYS A N 1
ATOM 3388 C CA . LYS A 1 431 ? 28.75 10.391 -30.609 1 79.31 431 LYS A CA 1
ATOM 3389 C C . LYS A 1 431 ? 28.047 9.117 -30.172 1 79.31 431 LYS A C 1
ATOM 3391 O O . LYS A 1 431 ? 28.656 8.219 -29.609 1 79.31 431 LYS A O 1
ATOM 3396 N N . LEU A 1 432 ? 26.828 9.078 -30.484 1 80.62 432 LEU A N 1
ATOM 3397 C CA . LEU A 1 432 ? 26.031 7.898 -30.156 1 80.62 432 LEU A CA 1
ATOM 3398 C C . LEU A 1 432 ? 26.5 6.691 -30.969 1 80.62 432 LEU A C 1
ATOM 3400 O O . LEU A 1 432 ? 26.562 5.574 -30.453 1 80.62 432 LEU A O 1
ATOM 3404 N N . ALA A 1 433 ? 26.719 6.945 -32.094 1 84.25 433 ALA A N 1
ATOM 3405 C CA . ALA A 1 433 ? 27.203 5.875 -32.969 1 84.25 433 ALA A CA 1
ATOM 3406 C C . ALA A 1 433 ? 28.531 5.324 -32.5 1 84.25 433 ALA A C 1
ATOM 3408 O O . ALA A 1 433 ? 28.75 4.109 -32.469 1 84.25 433 ALA A O 1
ATOM 3409 N N . GLN A 1 434 ? 29.375 6.156 -32.094 1 82.69 434 GLN A N 1
ATOM 3410 C CA . GLN A 1 434 ? 30.672 5.734 -31.578 1 82.69 434 GLN A CA 1
ATOM 3411 C C . GLN A 1 434 ? 30.516 4.926 -30.297 1 82.69 434 GLN A C 1
ATOM 3413 O O . GLN A 1 434 ? 31.234 3.941 -30.094 1 82.69 434 GLN A O 1
ATOM 3418 N N . LEU A 1 435 ? 29.641 5.359 -29.516 1 78.5 435 LEU A N 1
ATOM 3419 C CA . LEU A 1 435 ? 29.375 4.633 -28.281 1 78.5 435 LEU A CA 1
ATOM 3420 C C . LEU A 1 435 ? 28.812 3.248 -28.562 1 78.5 435 LEU A C 1
ATOM 3422 O O . LEU A 1 435 ? 29.156 2.275 -27.906 1 78.5 435 LEU A O 1
ATOM 3426 N N . LEU A 1 436 ? 27.984 3.217 -29.516 1 81.62 436 LEU A N 1
ATOM 3427 C CA . LEU A 1 436 ? 27.391 1.936 -29.891 1 81.62 436 LEU A CA 1
ATOM 3428 C C . LEU A 1 436 ? 28.453 0.99 -30.453 1 81.62 436 LEU A C 1
ATOM 3430 O O . LEU A 1 436 ? 28.422 -0.216 -30.188 1 81.62 436 LEU A O 1
ATOM 3434 N N . ILE A 1 437 ? 29.297 1.515 -31.156 1 83.81 437 ILE A N 1
ATOM 3435 C CA . ILE A 1 437 ? 30.375 0.714 -31.703 1 83.81 437 ILE A CA 1
ATOM 3436 C C . ILE A 1 437 ? 31.281 0.211 -30.578 1 83.81 437 ILE A C 1
ATOM 3438 O O . ILE A 1 437 ? 31.688 -0.951 -30.578 1 83.81 437 ILE A O 1
ATOM 3442 N N . ASP A 1 438 ? 31.547 1.018 -29.656 1 80 438 ASP A N 1
ATOM 3443 C CA . ASP A 1 438 ? 32.344 0.622 -28.5 1 80 438 ASP A CA 1
ATOM 3444 C C . ASP A 1 438 ? 31.672 -0.478 -27.703 1 80 438 ASP A C 1
ATOM 3446 O O . ASP A 1 438 ? 32.312 -1.423 -27.234 1 80 438 ASP A O 1
ATOM 3450 N N . VAL A 1 439 ? 30.422 -0.295 -27.516 1 77.94 439 VAL A N 1
ATOM 3451 C CA . VAL A 1 439 ? 29.656 -1.28 -26.766 1 77.94 439 VAL A CA 1
ATOM 3452 C C . VAL A 1 439 ? 29.641 -2.611 -27.516 1 77.94 439 VAL A C 1
ATOM 3454 O O . VAL A 1 439 ? 29.828 -3.672 -26.906 1 77.94 439 VAL A O 1
ATOM 3457 N N . ASN A 1 440 ? 29.469 -2.5 -28.797 1 81.56 440 ASN A N 1
ATOM 3458 C CA . ASN A 1 440 ? 29.469 -3.709 -29.625 1 81.56 440 ASN A CA 1
ATOM 3459 C C . ASN A 1 440 ? 30.812 -4.43 -29.547 1 81.56 440 ASN A C 1
ATOM 3461 O O . ASN A 1 440 ? 30.859 -5.66 -29.453 1 81.56 440 ASN A O 1
ATOM 3465 N N . ARG A 1 441 ? 31.781 -3.682 -29.641 1 85.38 441 ARG A N 1
ATOM 3466 C CA . ARG A 1 441 ? 33.125 -4.258 -29.562 1 85.38 441 ARG A CA 1
ATOM 3467 C C . ARG A 1 441 ? 33.344 -4.938 -28.219 1 85.38 441 ARG A C 1
ATOM 3469 O O . ARG A 1 441 ? 33.812 -6.082 -28.172 1 85.38 441 ARG A O 1
ATOM 3476 N N . SER A 1 442 ? 33.031 -4.27 -27.125 1 83.56 442 SER A N 1
ATOM 3477 C CA . SER A 1 442 ? 33.219 -4.805 -25.766 1 83.56 442 SER A CA 1
ATOM 3478 C C . SER A 1 442 ? 32.344 -6.039 -25.547 1 83.56 442 SER A C 1
ATOM 3480 O O . SER A 1 442 ? 32.781 -7.016 -24.953 1 83.56 442 SER A O 1
ATOM 3482 N N . GLN A 1 443 ? 31.156 -6.008 -26.094 1 84.06 443 GLN A N 1
ATOM 3483 C CA . GLN A 1 443 ? 30.25 -7.129 -25.891 1 84.06 443 GLN A CA 1
ATOM 3484 C C . GLN A 1 443 ? 30.641 -8.328 -26.75 1 84.06 443 GLN A C 1
ATOM 3486 O O . GLN A 1 443 ? 30.469 -9.477 -26.344 1 84.06 443 GLN A O 1
ATOM 3491 N N . SER A 1 444 ? 31.141 -8.062 -27.922 1 86.94 444 SER A N 1
ATOM 3492 C CA . SER A 1 444 ? 31.547 -9.148 -28.812 1 86.94 444 SER A CA 1
ATOM 3493 C C . SER A 1 444 ? 32.688 -9.961 -28.203 1 86.94 444 SER A C 1
ATOM 3495 O O . SER A 1 444 ? 32.656 -11.195 -28.234 1 86.94 444 SER A O 1
ATOM 3497 N N . ILE A 1 445 ? 33.625 -9.273 -27.641 1 89.62 445 ILE A N 1
ATOM 3498 C CA . ILE A 1 445 ? 34.75 -9.977 -27.047 1 89.62 445 ILE A CA 1
ATOM 3499 C C . ILE A 1 445 ? 34.281 -10.695 -25.781 1 89.62 445 ILE A C 1
ATOM 3501 O O . ILE A 1 445 ? 34.781 -11.773 -25.453 1 89.62 445 ILE A O 1
ATOM 3505 N N . ALA A 1 446 ? 33.438 -10.086 -25.047 1 90.06 446 ALA A N 1
ATOM 3506 C CA . ALA A 1 446 ? 32.875 -10.742 -23.859 1 90.06 446 ALA A CA 1
ATOM 3507 C C . ALA A 1 446 ? 32.125 -12.008 -24.219 1 90.06 446 ALA A C 1
ATOM 3509 O O . ALA A 1 446 ? 32.25 -13.031 -23.547 1 90.06 446 ALA A O 1
ATOM 3510 N N . VAL A 1 447 ? 31.391 -11.945 -25.266 1 90.81 447 VAL A N 1
ATOM 3511 C CA . VAL A 1 447 ? 30.641 -13.102 -25.75 1 90.81 447 VAL A CA 1
ATOM 3512 C C . VAL A 1 447 ? 31.594 -14.211 -26.156 1 90.81 447 VAL A C 1
ATOM 3514 O O . VAL A 1 447 ? 31.391 -15.375 -25.828 1 90.81 447 VAL A O 1
ATOM 3517 N N . LEU A 1 448 ? 32.594 -13.805 -26.875 1 91.88 448 LEU A N 1
ATOM 3518 C CA . LEU A 1 448 ? 33.594 -14.773 -27.297 1 91.88 448 LEU A CA 1
ATOM 3519 C C . LEU A 1 448 ? 34.281 -15.438 -26.094 1 91.88 448 LEU A C 1
ATOM 3521 O O . LEU A 1 448 ? 34.562 -16.641 -26.125 1 91.88 448 LEU A O 1
ATOM 3525 N N . GLY A 1 449 ? 34.531 -14.625 -25.141 1 94.12 449 GLY A N 1
ATOM 3526 C CA . GLY A 1 449 ? 35.094 -15.164 -23.922 1 94.12 449 GLY A CA 1
ATOM 3527 C C . GLY A 1 449 ? 34.188 -16.156 -23.234 1 94.12 449 GLY A C 1
ATOM 3528 O O . GLY A 1 449 ? 34.625 -17.266 -22.891 1 94.12 449 GLY A O 1
ATOM 3529 N N . ASN A 1 450 ? 32.969 -15.844 -23.078 1 95.62 450 ASN A N 1
ATOM 3530 C CA . ASN A 1 450 ? 32 -16.75 -22.453 1 95.62 450 ASN A CA 1
ATOM 3531 C C . ASN A 1 450 ? 31.859 -18.047 -23.25 1 95.62 450 ASN A C 1
ATOM 3533 O O . ASN A 1 450 ? 31.953 -19.125 -22.688 1 95.62 450 ASN A O 1
ATOM 3537 N N . LEU A 1 451 ? 31.719 -17.906 -24.531 1 95.44 451 LEU A N 1
ATOM 3538 C CA . LEU A 1 451 ? 31.422 -19.031 -25.422 1 95.44 451 LEU A CA 1
ATOM 3539 C C . LEU A 1 451 ? 32.594 -19.984 -25.484 1 95.44 451 LEU A C 1
ATOM 3541 O O . LEU A 1 451 ? 32.406 -21.203 -25.375 1 95.44 451 LEU A O 1
ATOM 3545 N N . SER A 1 452 ? 33.75 -19.453 -25.609 1 95.75 452 SER A N 1
ATOM 3546 C CA . SER A 1 452 ? 34.938 -20.281 -25.844 1 95.75 452 SER A CA 1
ATOM 3547 C C . SER A 1 452 ? 35.219 -21.188 -24.641 1 95.75 452 SER A C 1
ATOM 3549 O O . SER A 1 452 ? 35.344 -22.406 -24.797 1 95.75 452 SER A O 1
ATOM 3551 N N . LEU A 1 453 ? 35.188 -20.594 -23.484 1 96.81 453 LEU A N 1
ATOM 3552 C CA . LEU A 1 453 ? 35.562 -21.406 -22.328 1 96.81 453 LEU A CA 1
ATOM 3553 C C . LEU A 1 453 ? 34.344 -22.188 -21.812 1 96.81 453 LEU A C 1
ATOM 3555 O O . LEU A 1 453 ? 34.531 -23.219 -21.141 1 96.81 453 LEU A O 1
ATOM 3559 N N . ALA A 1 454 ? 33.156 -21.75 -22.109 1 97.62 454 ALA A N 1
ATOM 3560 C CA . ALA A 1 454 ? 32 -22.562 -21.766 1 97.62 454 ALA A CA 1
ATOM 3561 C C . ALA A 1 454 ? 31.969 -23.859 -22.578 1 97.62 454 ALA A C 1
ATOM 3563 O O . ALA A 1 454 ? 31.781 -24.938 -22.031 1 97.62 454 ALA A O 1
ATOM 3564 N N . MET A 1 455 ? 32.25 -23.75 -23.844 1 97.81 455 MET A N 1
ATOM 3565 C CA . MET A 1 455 ? 32.219 -24.906 -24.734 1 97.81 455 MET A CA 1
ATOM 3566 C C . MET A 1 455 ? 33.406 -25.812 -24.469 1 97.81 455 MET A C 1
ATOM 3568 O O . MET A 1 455 ? 33.25 -27.031 -24.406 1 97.81 455 MET A O 1
ATOM 3572 N N . LEU A 1 456 ? 34.594 -25.203 -24.297 1 97.62 456 LEU A N 1
ATOM 3573 C CA . LEU A 1 456 ? 35.781 -25.984 -24.047 1 97.62 456 LEU A CA 1
ATOM 3574 C C . LEU A 1 456 ? 35.656 -26.766 -22.75 1 97.62 456 LEU A C 1
ATOM 3576 O O . LEU A 1 456 ? 36.031 -27.953 -22.688 1 97.62 456 LEU A O 1
ATOM 3580 N N . THR A 1 457 ? 35.156 -26.094 -21.734 1 98.25 457 THR A N 1
ATOM 3581 C CA . THR A 1 457 ? 34.969 -26.75 -20.438 1 98.25 457 THR A CA 1
ATOM 3582 C C . THR A 1 457 ? 33.969 -27.891 -20.547 1 98.25 457 THR A C 1
ATOM 3584 O O . THR A 1 457 ? 34.156 -28.953 -19.969 1 98.25 457 THR A O 1
ATOM 3587 N N . ALA A 1 458 ? 32.906 -27.688 -21.25 1 98.12 458 ALA A N 1
ATOM 3588 C CA . ALA A 1 458 ? 31.891 -28.703 -21.422 1 98.12 458 ALA A CA 1
ATOM 3589 C C . ALA A 1 458 ? 32.438 -29.938 -22.141 1 98.12 458 ALA A C 1
ATOM 3591 O O . ALA A 1 458 ? 32.188 -31.062 -21.75 1 98.12 458 ALA A O 1
ATOM 3592 N N . VAL A 1 459 ? 33.281 -29.703 -23.156 1 97.06 459 VAL A N 1
ATOM 3593 C CA . VAL A 1 459 ? 33.875 -30.797 -23.922 1 97.06 459 VAL A CA 1
ATOM 3594 C C . VAL A 1 459 ? 34.875 -31.562 -23.031 1 97.06 459 VAL A C 1
ATOM 3596 O O . VAL A 1 459 ? 34.844 -32.781 -23 1 97.06 459 VAL A O 1
ATOM 3599 N N . LEU A 1 460 ? 35.625 -30.828 -22.266 1 97.88 460 LEU A N 1
ATOM 3600 C CA . LEU A 1 460 ? 36.625 -31.438 -21.391 1 97.88 460 LEU A CA 1
ATOM 3601 C C . LEU A 1 460 ? 35.969 -32.281 -20.328 1 97.88 460 LEU A C 1
ATOM 3603 O O . LEU A 1 460 ? 36.438 -33.406 -20.047 1 97.88 460 LEU A O 1
ATOM 3607 N N . LEU A 1 461 ? 34.969 -31.781 -19.734 1 97.62 461 LEU A N 1
ATOM 3608 C CA . LEU A 1 461 ? 34.25 -32.531 -18.703 1 97.62 461 LEU A CA 1
ATOM 3609 C C . LEU A 1 461 ? 33.594 -33.75 -19.281 1 97.62 461 LEU A C 1
ATOM 3611 O O . LEU A 1 461 ? 33.562 -34.812 -18.625 1 97.62 461 LEU A O 1
ATOM 3615 N N . SER A 1 462 ? 33.062 -33.656 -20.484 1 97.12 462 SER A N 1
ATOM 3616 C CA . SER A 1 462 ? 32.438 -34.812 -21.141 1 97.12 462 SER A CA 1
ATOM 3617 C C . SER A 1 462 ? 33.469 -35.906 -21.453 1 97.12 462 SER A C 1
ATOM 3619 O O . SER A 1 462 ? 33.188 -37.062 -21.219 1 97.12 462 SER A O 1
ATOM 3621 N N . LEU A 1 463 ? 34.625 -35.469 -21.922 1 95.75 463 LEU A N 1
ATOM 3622 C CA . LEU A 1 463 ? 35.656 -36.406 -22.266 1 95.75 463 LEU A CA 1
ATOM 3623 C C . LEU A 1 463 ? 36.219 -37.062 -21.016 1 95.75 463 LEU A C 1
ATOM 3625 O O . LEU A 1 463 ? 36.469 -38.281 -21 1 95.75 463 LEU A O 1
ATOM 3629 N N . LEU A 1 464 ? 36.375 -36.281 -19.984 1 96.88 464 LEU A N 1
ATOM 3630 C CA . LEU A 1 464 ? 36.875 -36.812 -18.719 1 96.88 464 LEU A CA 1
ATOM 3631 C C . LEU A 1 464 ? 35.906 -37.812 -18.125 1 96.88 464 LEU A C 1
ATOM 3633 O O . LEU A 1 464 ? 36.344 -38.844 -17.578 1 96.88 464 LEU A O 1
ATOM 3637 N N . TRP A 1 465 ? 34.719 -37.5 -18.156 1 96 465 TRP A N 1
ATOM 3638 C CA . TRP A 1 465 ? 33.719 -38.406 -17.641 1 96 465 TRP A CA 1
ATOM 3639 C C . TRP A 1 465 ? 33.688 -39.719 -18.438 1 96 465 TRP A C 1
ATOM 3641 O O . TRP A 1 465 ? 33.562 -40.781 -17.859 1 96 465 TRP A O 1
ATOM 3651 N N . ALA A 1 466 ? 33.688 -39.594 -19.766 1 94.5 466 ALA A N 1
ATOM 3652 C CA . ALA A 1 466 ? 33.688 -40.781 -20.641 1 94.5 466 ALA A CA 1
ATOM 3653 C C . ALA A 1 466 ? 34.906 -41.656 -20.359 1 94.5 466 ALA A C 1
ATOM 3655 O O . ALA A 1 466 ? 34.812 -42.906 -20.359 1 94.5 466 ALA A O 1
ATOM 3656 N N . ASP A 1 467 ? 36 -41.062 -20.078 1 95.31 467 ASP A N 1
ATOM 3657 C CA . ASP A 1 467 ? 37.25 -41.781 -19.812 1 95.31 467 ASP A CA 1
ATOM 3658 C C . ASP A 1 467 ? 37.156 -42.531 -18.484 1 95.31 467 ASP A C 1
ATOM 3660 O O . ASP A 1 467 ? 37.594 -43.656 -18.359 1 95.31 467 ASP A O 1
ATOM 3664 N N . LYS A 1 468 ? 36.562 -41.938 -17.547 1 95.69 468 LYS A N 1
ATOM 3665 C CA . LYS A 1 468 ? 36.531 -42.5 -16.203 1 95.69 468 LYS A CA 1
ATOM 3666 C C . LYS A 1 468 ? 35.375 -43.5 -16.062 1 95.69 468 LYS A C 1
ATOM 3668 O O . LYS A 1 468 ? 35.531 -44.531 -15.406 1 95.69 468 LYS A O 1
ATOM 3673 N N . SER A 1 469 ? 34.312 -43.219 -16.594 1 93.69 469 SER A N 1
ATOM 3674 C CA . SER A 1 469 ? 33.125 -44.031 -16.375 1 93.69 469 SER A CA 1
ATOM 3675 C C . SER A 1 469 ? 32.906 -45 -17.531 1 93.69 469 SER A C 1
ATOM 3677 O O . SER A 1 469 ? 32.188 -46 -17.391 1 93.69 469 SER A O 1
ATOM 3679 N N . GLY A 1 470 ? 33.375 -44.719 -18.703 1 92.94 470 GLY A N 1
ATOM 3680 C CA . GLY A 1 470 ? 33.156 -45.562 -19.891 1 92.94 470 GLY A CA 1
ATOM 3681 C C . GLY A 1 470 ? 31.844 -45.25 -20.594 1 92.94 470 GLY A C 1
ATOM 3682 O O . GLY A 1 470 ? 31.531 -45.875 -21.609 1 92.94 470 GLY A O 1
ATOM 3683 N N . ALA A 1 471 ? 31.156 -44.344 -20.047 1 94.19 471 ALA A N 1
ATOM 3684 C CA . ALA A 1 471 ? 29.891 -43.969 -20.641 1 94.19 471 ALA A CA 1
ATOM 3685 C C . ALA A 1 471 ? 29.844 -42.469 -20.922 1 94.19 471 ALA A C 1
ATOM 3687 O O . ALA A 1 471 ? 30.562 -41.688 -20.297 1 94.19 471 ALA A O 1
ATOM 3688 N N . PRO A 1 472 ? 29.047 -42.156 -21.953 1 95.38 472 PRO A N 1
ATOM 3689 C CA . PRO A 1 472 ? 28.906 -40.719 -22.219 1 95.38 472 PRO A CA 1
ATOM 3690 C C . PRO A 1 472 ? 28.297 -39.969 -21.047 1 95.38 472 PRO A C 1
ATOM 3692 O O . PRO A 1 472 ? 27.5 -40.531 -20.281 1 95.38 472 PRO A O 1
ATOM 3695 N N . LEU A 1 473 ? 28.641 -38.75 -20.953 1 95.5 473 LEU A N 1
ATOM 3696 C CA . LEU A 1 473 ? 28.172 -37.938 -19.844 1 95.5 473 LEU A CA 1
ATOM 3697 C C . LEU A 1 473 ? 26.672 -37.75 -19.891 1 95.5 473 LEU A C 1
ATOM 3699 O O . LEU A 1 473 ? 25.984 -37.844 -18.859 1 95.5 473 LEU A O 1
ATOM 3703 N N . LEU A 1 474 ? 26.156 -37.438 -21.156 1 95.94 474 LEU A N 1
ATOM 3704 C CA . LEU A 1 474 ? 24.719 -37.312 -21.344 1 95.94 474 LEU A CA 1
ATOM 3705 C C . LEU A 1 474 ? 24.141 -38.531 -22.031 1 95.94 474 LEU A C 1
ATOM 3707 O O . LEU A 1 474 ? 24.75 -39.094 -22.938 1 95.94 474 LEU A O 1
ATOM 3711 N N . ASP A 1 475 ? 23 -39 -21.562 1 93.81 475 ASP A N 1
ATOM 3712 C CA . ASP A 1 475 ? 22.281 -40.031 -22.281 1 93.81 475 ASP A CA 1
ATOM 3713 C C . ASP A 1 475 ? 21.656 -39.5 -23.562 1 93.81 475 ASP A C 1
ATOM 3715 O O . ASP A 1 475 ? 21.656 -38.281 -23.797 1 93.81 475 ASP A O 1
ATOM 3719 N N . HIS A 1 476 ? 21.25 -40.375 -24.391 1 93.5 476 HIS A N 1
ATOM 3720 C CA . HIS A 1 476 ? 20.719 -40 -25.703 1 93.5 476 HIS A CA 1
ATOM 3721 C C . HIS A 1 476 ? 19.516 -39.094 -25.578 1 93.5 476 HIS A C 1
ATOM 3723 O O . HIS A 1 476 ? 19.391 -38.125 -26.312 1 93.5 476 HIS A O 1
ATOM 3729 N N . HIS A 1 477 ? 18.719 -39.312 -24.641 1 91.56 477 HIS A N 1
ATOM 3730 C CA . HIS A 1 477 ? 17.516 -38.531 -24.422 1 91.56 477 HIS A CA 1
ATOM 3731 C C . HIS A 1 477 ? 17.859 -37.125 -23.984 1 91.56 477 HIS A C 1
ATOM 3733 O O . HIS A 1 477 ? 17.297 -36.125 -24.484 1 91.56 477 HIS A O 1
ATOM 3739 N N . SER A 1 478 ? 18.75 -37.031 -23.109 1 93 478 SER A N 1
ATOM 3740 C CA . SER A 1 478 ? 19.172 -35.719 -22.609 1 93 478 SER A CA 1
ATOM 3741 C C . SER A 1 478 ? 19.859 -34.906 -23.719 1 93 478 SER A C 1
ATOM 3743 O O . SER A 1 478 ? 19.656 -33.719 -23.812 1 93 478 SER A O 1
ATOM 3745 N N . ALA A 1 479 ? 20.656 -35.594 -24.5 1 94.38 479 ALA A N 1
ATOM 3746 C CA . ALA A 1 479 ? 21.344 -34.906 -25.594 1 94.38 479 ALA A CA 1
ATOM 3747 C C . ALA A 1 479 ? 20.328 -34.375 -26.625 1 94.38 479 ALA A C 1
ATOM 3749 O O . ALA A 1 479 ? 20.453 -33.25 -27.109 1 94.38 479 ALA A O 1
ATOM 3750 N N . GLU A 1 480 ? 19.406 -35.219 -26.922 1 93 480 GLU A N 1
ATOM 3751 C CA . GLU A 1 480 ? 18.359 -34.812 -27.859 1 93 480 GLU A CA 1
ATOM 3752 C C . GLU A 1 480 ? 17.547 -33.625 -27.328 1 93 480 GLU A C 1
ATOM 3754 O O . GLU A 1 480 ? 17.156 -32.75 -28.078 1 93 480 GLU A O 1
ATOM 3759 N N . HIS A 1 481 ? 17.328 -33.688 -26.078 1 92.44 481 HIS A N 1
ATOM 3760 C CA . HIS A 1 481 ? 16.594 -32.594 -25.438 1 92.44 481 HIS A CA 1
ATOM 3761 C C . HIS A 1 481 ? 17.359 -31.266 -25.547 1 92.44 481 HIS A C 1
ATOM 3763 O O . HIS A 1 481 ? 16.75 -30.219 -25.797 1 92.44 481 HIS A O 1
ATOM 3769 N N . GLN A 1 482 ? 18.594 -31.297 -25.328 1 93.62 482 GLN A N 1
ATOM 3770 C CA . GLN A 1 482 ? 19.406 -30.094 -25.406 1 93.62 482 GLN A CA 1
ATOM 3771 C C . GLN A 1 482 ? 19.453 -29.547 -26.844 1 93.62 482 GLN A C 1
ATOM 3773 O O . GLN A 1 482 ? 19.438 -28.328 -27.047 1 93.62 482 GLN A O 1
ATOM 3778 N N . MET A 1 483 ? 19.469 -30.453 -27.812 1 94.44 483 MET A N 1
ATOM 3779 C CA . MET A 1 483 ? 19.469 -30.031 -29.219 1 94.44 483 MET A CA 1
ATOM 3780 C C . MET A 1 483 ? 18.109 -29.469 -29.609 1 94.44 483 MET A C 1
ATOM 3782 O O . MET A 1 483 ? 18.047 -28.484 -30.359 1 94.44 483 MET A O 1
ATOM 3786 N N . ALA A 1 484 ? 17.109 -30.031 -29.141 1 93.44 484 ALA A N 1
ATOM 3787 C CA . ALA A 1 484 ? 15.75 -29.562 -29.422 1 93.44 484 ALA A CA 1
ATOM 3788 C C . ALA A 1 484 ? 15.531 -28.156 -28.859 1 93.44 484 ALA A C 1
ATOM 3790 O O . ALA A 1 484 ? 14.75 -27.375 -29.406 1 93.44 484 ALA A O 1
ATOM 3791 N N . ALA A 1 485 ? 16.234 -27.859 -27.812 1 94.25 485 ALA A N 1
ATOM 3792 C CA . ALA A 1 485 ? 16.125 -26.562 -27.156 1 94.25 485 ALA A CA 1
ATOM 3793 C C . ALA A 1 485 ? 16.656 -25.453 -28.062 1 94.25 485 ALA A C 1
ATOM 3795 O O . ALA A 1 485 ? 16.328 -24.281 -27.875 1 94.25 485 ALA A O 1
ATOM 3796 N N . LEU A 1 486 ? 17.375 -25.844 -29.094 1 95.69 486 LEU A N 1
ATOM 3797 C CA . LEU A 1 486 ? 17.969 -24.875 -30 1 95.69 486 LEU A CA 1
ATOM 3798 C C . LEU A 1 486 ? 17.125 -24.719 -31.266 1 95.69 486 LEU A C 1
ATOM 3800 O O . LEU A 1 486 ? 17.484 -23.969 -32.188 1 95.69 486 LEU A O 1
ATOM 3804 N N . ALA A 1 487 ? 16 -25.328 -31.188 1 93.56 487 ALA A N 1
ATOM 3805 C CA . ALA A 1 487 ? 15.141 -25.297 -32.375 1 93.56 487 ALA A CA 1
ATOM 3806 C C . ALA A 1 487 ? 14.578 -23.906 -32.594 1 93.56 487 ALA A C 1
ATOM 3808 O O . ALA A 1 487 ? 14.164 -23.234 -31.656 1 93.56 487 ALA A O 1
ATOM 3809 N N . MET A 1 488 ? 14.562 -23.469 -33.969 1 91.81 488 MET A N 1
ATOM 3810 C CA . MET A 1 488 ? 14.055 -22.156 -34.344 1 91.81 488 MET A CA 1
ATOM 3811 C C . MET A 1 488 ? 12.609 -22.25 -34.812 1 91.81 488 MET A C 1
ATOM 3813 O O . MET A 1 488 ? 12.219 -23.25 -35.438 1 91.81 488 MET A O 1
ATOM 3817 N N . PRO A 1 489 ? 11.719 -21.375 -34.469 1 92.19 489 PRO A N 1
ATOM 3818 C CA . PRO A 1 489 ? 12 -20.031 -33.969 1 92.19 489 PRO A CA 1
ATOM 3819 C C . PRO A 1 489 ? 11.758 -19.922 -32.469 1 92.19 489 PRO A C 1
ATOM 3821 O O . PRO A 1 489 ? 11.938 -18.859 -31.859 1 92.19 489 PRO A O 1
ATOM 3824 N N . SER A 1 490 ? 11.352 -20.969 -31.828 1 94.38 490 SER A N 1
ATOM 3825 C CA . SER A 1 490 ? 10.992 -20.938 -30.406 1 94.38 490 SER A CA 1
ATOM 3826 C C . SER A 1 490 ? 12.172 -20.484 -29.547 1 94.38 490 SER A C 1
ATOM 3828 O O . SER A 1 490 ? 12 -19.766 -28.562 1 94.38 490 SER A O 1
ATOM 3830 N N . ALA A 1 491 ? 13.359 -20.875 -29.984 1 96.25 491 ALA A N 1
ATOM 3831 C CA . ALA A 1 491 ? 14.562 -20.531 -29.219 1 96.25 491 ALA A CA 1
ATOM 3832 C C . ALA A 1 491 ? 14.758 -19.016 -29.156 1 96.25 491 ALA A C 1
ATOM 3834 O O . ALA A 1 491 ? 15.211 -18.484 -28.141 1 96.25 491 ALA A O 1
ATOM 3835 N N . LEU A 1 492 ? 14.391 -18.359 -30.188 1 96.81 492 LEU A N 1
ATOM 3836 C CA . LEU A 1 492 ? 14.562 -16.906 -30.219 1 96.81 492 LEU A CA 1
ATOM 3837 C C . LEU A 1 492 ? 13.555 -16.234 -29.297 1 96.81 492 LEU A C 1
ATOM 3839 O O . LEU A 1 492 ? 13.867 -15.227 -28.672 1 96.81 492 LEU A O 1
ATOM 3843 N N . PHE A 1 493 ? 12.359 -16.766 -29.297 1 96.19 493 PHE A N 1
ATOM 3844 C CA . PHE A 1 493 ? 11.344 -16.25 -28.391 1 96.19 493 PHE A CA 1
ATOM 3845 C C . PHE A 1 493 ? 11.781 -16.391 -26.938 1 96.19 493 PHE A C 1
ATOM 3847 O O . PHE A 1 493 ? 11.656 -15.445 -26.156 1 96.19 493 PHE A O 1
ATOM 3854 N N . TYR A 1 494 ? 12.289 -17.547 -26.609 1 97 494 TYR A N 1
ATOM 3855 C CA . TYR A 1 494 ? 12.758 -17.797 -25.25 1 97 494 TYR A CA 1
ATOM 3856 C C . TYR A 1 494 ? 13.977 -16.953 -24.922 1 97 494 TYR A C 1
ATOM 3858 O O . TYR A 1 494 ? 14.188 -16.562 -23.766 1 97 494 TYR A O 1
ATOM 3866 N N . ALA A 1 495 ? 14.758 -16.641 -25.953 1 97.06 495 ALA A N 1
ATOM 3867 C CA . ALA A 1 495 ? 15.906 -15.758 -25.781 1 97.06 495 ALA A CA 1
ATOM 3868 C C . ALA A 1 495 ? 15.453 -14.336 -25.469 1 97.06 495 ALA A C 1
ATOM 3870 O O . ALA A 1 495 ? 16.094 -13.641 -24.672 1 97.06 495 ALA A O 1
ATOM 3871 N N . ALA A 1 496 ? 14.383 -13.961 -26.094 1 96.38 496 ALA A N 1
ATOM 3872 C CA . ALA A 1 496 ? 13.836 -12.633 -25.844 1 96.38 496 ALA A CA 1
ATOM 3873 C C . ALA A 1 496 ? 13.352 -12.516 -24.391 1 96.38 496 ALA A C 1
ATOM 3875 O O . ALA A 1 496 ? 13.516 -11.469 -23.766 1 96.38 496 ALA A O 1
ATOM 3876 N N . ILE A 1 497 ? 12.773 -13.508 -23.859 1 96.69 497 ILE A N 1
ATOM 3877 C CA . ILE A 1 497 ? 12.312 -13.5 -22.469 1 96.69 497 ILE A CA 1
ATOM 3878 C C . ILE A 1 497 ? 13.508 -13.344 -21.531 1 96.69 497 ILE A C 1
ATOM 3880 O O . ILE A 1 497 ? 13.469 -12.539 -20.594 1 96.69 497 ILE A O 1
ATOM 3884 N N . ALA A 1 498 ? 14.531 -14.094 -21.828 1 95.62 498 ALA A N 1
ATOM 3885 C CA . ALA A 1 498 ? 15.75 -13.961 -21.031 1 95.62 498 ALA A CA 1
ATOM 3886 C C . ALA A 1 498 ? 16.297 -12.547 -21.109 1 95.62 498 ALA A C 1
ATOM 3888 O O . ALA A 1 498 ? 16.812 -12.016 -20.109 1 95.62 498 ALA A O 1
ATOM 3889 N N . ALA A 1 499 ? 16.156 -11.992 -22.25 1 93.94 499 ALA A N 1
ATOM 3890 C CA . ALA A 1 499 ? 16.625 -10.625 -22.453 1 93.94 499 ALA A CA 1
ATOM 3891 C C . ALA A 1 499 ? 15.844 -9.641 -21.594 1 93.94 499 ALA A C 1
ATOM 3893 O O . ALA A 1 499 ? 16.406 -8.672 -21.078 1 93.94 499 ALA A O 1
ATOM 3894 N N . VAL A 1 500 ? 14.609 -9.828 -21.5 1 93.88 500 VAL A N 1
ATOM 3895 C CA . VAL A 1 500 ? 13.781 -8.984 -20.641 1 93.88 500 VAL A CA 1
ATOM 3896 C C . VAL A 1 500 ? 14.25 -9.086 -19.203 1 93.88 500 VAL A C 1
ATOM 3898 O O . VAL A 1 500 ? 14.32 -8.078 -18.484 1 93.88 500 VAL A O 1
ATOM 3901 N N . TRP A 1 501 ? 14.562 -10.312 -18.734 1 94.19 501 TRP A N 1
ATOM 3902 C CA . TRP A 1 501 ? 15.039 -10.492 -17.375 1 94.19 501 TRP A CA 1
ATOM 3903 C C . TRP A 1 501 ? 16.406 -9.844 -17.188 1 94.19 501 TRP A C 1
ATOM 3905 O O . TRP A 1 501 ? 16.719 -9.336 -16.109 1 94.19 501 TRP A O 1
ATOM 3915 N N . LEU A 1 502 ? 17.172 -9.883 -18.281 1 91.56 502 LEU A N 1
ATOM 3916 C CA . LEU A 1 502 ? 18.453 -9.195 -18.234 1 91.56 502 LEU A CA 1
ATOM 3917 C C . LEU A 1 502 ? 18.266 -7.699 -18.016 1 91.56 502 LEU A C 1
ATOM 3919 O O . LEU A 1 502 ? 18.969 -7.094 -17.188 1 91.56 502 LEU A O 1
ATOM 3923 N N . PHE A 1 503 ? 17.422 -7.164 -18.719 1 87.62 503 PHE A N 1
ATOM 3924 C CA . PHE A 1 503 ? 17.078 -5.758 -18.562 1 87.62 503 PHE A CA 1
ATOM 3925 C C . PHE A 1 503 ? 16.594 -5.477 -17.141 1 87.62 503 PHE A C 1
ATOM 3927 O O . PHE A 1 503 ? 17.047 -4.523 -16.516 1 87.62 503 PHE A O 1
ATOM 3934 N N . CYS A 1 504 ? 15.727 -6.305 -16.609 1 90.56 504 CYS A N 1
ATOM 3935 C CA . CYS A 1 504 ? 15.203 -6.129 -15.258 1 90.56 504 CYS A CA 1
ATOM 3936 C C . CYS A 1 504 ? 16.312 -6.211 -14.219 1 90.56 504 CYS A C 1
ATOM 3938 O O . CYS A 1 504 ? 16.281 -5.523 -13.203 1 90.56 504 CYS A O 1
ATOM 3940 N N . SER A 1 505 ? 17.219 -7.051 -14.469 1 89.81 505 SER A N 1
ATOM 3941 C CA . SER A 1 505 ? 18.344 -7.207 -13.555 1 89.81 505 SER A CA 1
ATOM 3942 C C . SER A 1 505 ? 19.109 -5.902 -13.391 1 89.81 505 SER A C 1
ATOM 3944 O O . SER A 1 505 ? 19.578 -5.586 -12.297 1 89.81 505 SER A O 1
ATOM 3946 N N . GLY A 1 506 ? 19.219 -5.184 -14.445 1 83.88 506 GLY A N 1
ATOM 3947 C CA . GLY A 1 506 ? 19.859 -3.879 -14.367 1 83.88 506 GLY A CA 1
ATOM 3948 C C . GLY A 1 506 ? 19.094 -2.9 -13.484 1 83.88 506 GLY A C 1
ATOM 3949 O O . GLY A 1 506 ? 19.703 -2.176 -12.695 1 83.88 506 GLY A O 1
ATOM 3950 N N . ILE A 1 507 ? 17.891 -2.91 -13.617 1 84.31 507 ILE A N 1
ATOM 3951 C CA . ILE A 1 507 ? 17.047 -2.039 -12.805 1 84.31 507 ILE A CA 1
ATOM 3952 C C . ILE A 1 507 ? 17.109 -2.475 -11.344 1 84.31 507 ILE A C 1
ATOM 3954 O O . ILE A 1 507 ? 17.156 -1.634 -10.445 1 84.31 507 ILE A O 1
ATOM 3958 N N . ILE A 1 508 ? 17.141 -3.744 -11.148 1 89.94 508 ILE A N 1
ATOM 3959 C CA . ILE A 1 508 ? 17.188 -4.309 -9.805 1 89.94 508 ILE A CA 1
ATOM 3960 C C . ILE A 1 508 ? 18.484 -3.865 -9.109 1 89.94 508 ILE A C 1
ATOM 3962 O O . ILE A 1 508 ? 18.469 -3.535 -7.922 1 89.94 508 ILE A O 1
ATOM 3966 N N . ALA A 1 509 ? 19.531 -3.826 -9.828 1 88.88 509 ALA A N 1
ATOM 3967 C CA . ALA A 1 509 ? 20.812 -3.387 -9.258 1 88.88 509 ALA A CA 1
ATOM 3968 C C . ALA A 1 509 ? 20.703 -1.956 -8.734 1 88.88 509 ALA A C 1
ATOM 3970 O O . ALA A 1 509 ? 21.047 -1.683 -7.586 1 88.88 509 ALA A O 1
ATOM 3971 N N . GLY A 1 510 ? 20.219 -1.091 -9.617 1 85.06 510 GLY A N 1
ATOM 3972 C CA . GLY A 1 510 ? 20.062 0.297 -9.211 1 85.06 510 GLY A CA 1
ATOM 3973 C C . GLY A 1 510 ? 19.094 0.471 -8.055 1 85.06 510 GLY A C 1
ATOM 3974 O O . GLY A 1 510 ? 19.328 1.288 -7.164 1 85.06 510 GLY A O 1
ATOM 3975 N N . TYR A 1 511 ? 18.062 -0.269 -8.055 1 89.62 511 TYR A N 1
ATOM 3976 C CA . TYR A 1 511 ? 17.047 -0.191 -7.012 1 89.62 511 TYR A CA 1
ATOM 3977 C C . TYR A 1 511 ? 17.625 -0.566 -5.652 1 89.62 511 TYR A C 1
ATOM 3979 O O . TYR A 1 511 ? 17.391 0.13 -4.66 1 89.62 511 TYR A O 1
ATOM 3987 N N . TYR A 1 512 ? 18.328 -1.622 -5.625 1 92.44 512 TYR A N 1
ATOM 3988 C CA . TYR A 1 512 ? 18.828 -2.09 -4.34 1 92.44 512 TYR A CA 1
ATOM 3989 C C . TYR A 1 512 ? 19.984 -1.216 -3.859 1 92.44 512 TYR A C 1
ATOM 3991 O O . TYR A 1 512 ? 20.188 -1.047 -2.654 1 92.44 512 TYR A O 1
ATOM 3999 N N . ASP A 1 513 ? 20.766 -0.675 -4.789 1 90.81 513 ASP A N 1
ATOM 4000 C CA . ASP A 1 513 ? 21.766 0.297 -4.367 1 90.81 513 ASP A CA 1
ATOM 4001 C C . ASP A 1 513 ? 21.109 1.531 -3.752 1 90.81 513 ASP A C 1
ATOM 4003 O O . ASP A 1 513 ? 21.578 2.035 -2.725 1 90.81 513 ASP A O 1
ATOM 4007 N N . ASN A 1 514 ? 20.125 1.988 -4.461 1 90.62 514 ASN A N 1
ATOM 4008 C CA . ASN A 1 514 ? 19.359 3.096 -3.912 1 90.62 514 ASN A CA 1
ATOM 4009 C C . ASN A 1 514 ? 18.766 2.748 -2.549 1 90.62 514 ASN A C 1
ATOM 4011 O O . ASN A 1 514 ? 18.797 3.566 -1.627 1 90.62 514 ASN A O 1
ATOM 4015 N N . ARG A 1 515 ? 18.266 1.565 -2.428 1 92 515 ARG A N 1
ATOM 4016 C CA . ARG A 1 515 ? 17.641 1.122 -1.188 1 92 515 ARG A CA 1
ATOM 4017 C C . ARG A 1 515 ? 18.656 1.022 -0.06 1 92 515 ARG A C 1
ATOM 4019 O O . ARG A 1 515 ? 18.344 1.311 1.098 1 92 515 ARG A O 1
ATOM 4026 N N . ALA A 1 516 ? 19.812 0.549 -0.385 1 93.5 516 ALA A N 1
ATOM 4027 C CA . ALA A 1 516 ? 20.859 0.461 0.622 1 93.5 516 ALA A CA 1
ATOM 4028 C C . ALA A 1 516 ? 21.172 1.831 1.221 1 93.5 516 ALA A C 1
ATOM 4030 O O . ALA A 1 516 ? 21.328 1.964 2.438 1 93.5 516 ALA A O 1
ATOM 4031 N N . GLN A 1 517 ? 21.25 2.793 0.358 1 91.56 517 GLN A N 1
ATOM 4032 C CA . GLN A 1 517 ? 21.484 4.152 0.83 1 91.56 517 GLN A CA 1
ATOM 4033 C C . GLN A 1 517 ? 20.297 4.684 1.614 1 91.56 517 GLN A C 1
ATOM 4035 O O . GLN A 1 517 ? 20.453 5.277 2.682 1 91.56 517 GLN A O 1
ATOM 4040 N N . TYR A 1 518 ? 19.156 4.422 1.07 1 90.62 518 TYR A N 1
ATOM 4041 C CA . TYR A 1 518 ? 17.922 4.891 1.7 1 90.62 518 TYR A CA 1
ATOM 4042 C C . TYR A 1 518 ? 17.781 4.324 3.107 1 90.62 518 TYR A C 1
ATOM 4044 O O . TYR A 1 518 ? 17.375 5.035 4.031 1 90.62 518 TYR A O 1
ATOM 4052 N N . LEU A 1 519 ? 18.125 3.061 3.291 1 92.31 519 LEU A N 1
ATOM 4053 C CA . LEU A 1 519 ? 17.922 2.371 4.559 1 92.31 519 LEU A CA 1
ATOM 4054 C C . LEU A 1 519 ? 19.141 2.525 5.465 1 92.31 519 LEU A C 1
ATOM 4056 O O . LEU A 1 519 ? 19.141 2.047 6.602 1 92.31 519 LEU A O 1
ATOM 4060 N N . ARG A 1 520 ? 20.141 3.217 5.023 1 92.19 520 ARG A N 1
ATOM 4061 C CA . ARG A 1 520 ? 21.375 3.309 5.797 1 92.19 520 ARG A CA 1
ATOM 4062 C C . ARG A 1 520 ? 21.844 1.928 6.242 1 92.19 520 ARG A C 1
ATOM 4064 O O . ARG A 1 520 ? 22.109 1.708 7.43 1 92.19 520 ARG A O 1
ATOM 4071 N N . LEU A 1 521 ? 22 1.102 5.262 1 94.5 521 LEU A N 1
ATOM 4072 C CA . LEU A 1 521 ? 22.25 -0.317 5.492 1 94.5 521 LEU A CA 1
ATOM 4073 C C . LEU A 1 521 ? 23.594 -0.526 6.195 1 94.5 521 LEU A C 1
ATOM 4075 O O . LEU A 1 521 ? 23.719 -1.395 7.062 1 94.5 521 LEU A O 1
ATOM 4079 N N . ARG A 1 522 ? 24.609 0.252 5.836 1 94.5 522 ARG A N 1
ATOM 4080 C CA . ARG A 1 522 ? 25.938 0.135 6.434 1 94.5 522 ARG A CA 1
ATOM 4081 C C . ARG A 1 522 ? 25.875 0.238 7.953 1 94.5 522 ARG A C 1
ATOM 4083 O O . ARG A 1 522 ? 26.406 -0.615 8.664 1 94.5 522 ARG A O 1
ATOM 4090 N N . GLU A 1 523 ? 25.141 1.221 8.391 1 93.81 523 GLU A N 1
ATOM 4091 C CA . GLU A 1 523 ? 25.031 1.467 9.828 1 93.81 523 GLU A CA 1
ATOM 4092 C C . GLU A 1 523 ? 24.203 0.388 10.508 1 93.81 523 GLU A C 1
ATOM 4094 O O . GLU A 1 523 ? 24.516 -0.048 11.617 1 93.81 523 GLU A O 1
ATOM 4099 N N . ARG A 1 524 ? 23.188 -0.052 9.898 1 94.38 524 ARG A N 1
ATOM 4100 C CA . ARG A 1 524 ? 22.281 -1.057 10.469 1 94.38 524 ARG A CA 1
ATOM 4101 C C . ARG A 1 524 ? 23 -2.396 10.625 1 94.38 524 ARG A C 1
ATOM 4103 O O . ARG A 1 524 ? 22.875 -3.057 11.656 1 94.38 524 ARG A O 1
ATOM 4110 N N . LEU A 1 525 ? 23.766 -2.715 9.609 1 95.25 525 LEU A N 1
ATOM 4111 C CA . LEU A 1 525 ? 24.422 -4.016 9.633 1 95.25 525 LEU A CA 1
ATOM 4112 C C . LEU A 1 525 ? 25.531 -4.051 10.688 1 95.25 525 LEU A C 1
ATOM 4114 O O . LEU A 1 525 ? 25.828 -5.109 11.25 1 95.25 525 LEU A O 1
ATOM 4118 N N . ARG A 1 526 ? 26.078 -2.916 10.977 1 93.62 526 ARG A N 1
ATOM 4119 C CA . ARG A 1 526 ? 27.141 -2.844 11.977 1 93.62 526 ARG A CA 1
ATOM 4120 C C . ARG A 1 526 ? 26.609 -3.102 13.375 1 93.62 526 ARG A C 1
ATOM 4122 O O . ARG A 1 526 ? 27.328 -3.596 14.242 1 93.62 526 ARG A O 1
ATOM 4129 N N . VAL A 1 527 ? 25.344 -2.83 13.555 1 90.56 527 VAL A N 1
ATOM 4130 C CA . VAL A 1 527 ? 24.781 -2.977 14.898 1 90.56 527 VAL A CA 1
ATOM 4131 C C . VAL A 1 527 ? 23.75 -4.098 14.906 1 90.56 527 VAL A C 1
ATOM 4133 O O . VAL A 1 527 ? 23.016 -4.262 15.883 1 90.56 527 VAL A O 1
ATOM 4136 N N . ASN A 1 528 ? 23.641 -4.879 13.875 1 92.31 528 ASN A N 1
ATOM 4137 C CA . ASN A 1 528 ? 22.672 -5.961 13.773 1 92.31 528 ASN A CA 1
ATOM 4138 C C . ASN A 1 528 ? 22.875 -7.012 14.852 1 92.31 528 ASN A C 1
ATOM 4140 O O . ASN A 1 528 ? 23.984 -7.527 15.016 1 92.31 528 ASN A O 1
ATOM 4144 N N . PRO A 1 529 ? 21.844 -7.344 15.523 1 88.31 529 PRO A N 1
ATOM 4145 C CA . PRO A 1 529 ? 22 -8.258 16.656 1 88.31 529 PRO A CA 1
ATOM 4146 C C . PRO A 1 529 ? 22.453 -9.648 16.234 1 88.31 529 PRO A C 1
ATOM 4148 O O . PRO A 1 529 ? 23.25 -10.273 16.938 1 88.31 529 PRO A O 1
ATOM 4151 N N . LEU A 1 530 ? 22 -10.148 15.141 1 90.88 530 LEU A N 1
ATOM 4152 C CA . LEU A 1 530 ? 22.406 -11.469 14.656 1 90.88 530 LEU A CA 1
ATOM 4153 C C . LEU A 1 530 ? 23.875 -11.461 14.219 1 90.88 530 LEU A C 1
ATOM 4155 O O . LEU A 1 530 ? 24.609 -12.398 14.516 1 90.88 530 LEU A O 1
ATOM 4159 N N . LEU A 1 531 ? 24.266 -10.43 13.555 1 92.38 531 LEU A N 1
ATOM 4160 C CA . LEU A 1 531 ? 25.656 -10.32 13.102 1 92.38 531 LEU A CA 1
ATOM 4161 C C . LEU A 1 531 ? 26.609 -10.102 14.273 1 92.38 531 LEU A C 1
ATOM 4163 O O . LEU A 1 531 ? 27.75 -10.539 14.242 1 92.38 531 LEU A O 1
ATOM 4167 N N . ARG A 1 532 ? 26.109 -9.383 15.281 1 89.81 532 ARG A N 1
ATOM 4168 C CA . ARG A 1 532 ? 26.938 -9.141 16.469 1 89.81 532 ARG A CA 1
ATOM 4169 C C . ARG A 1 532 ? 27.266 -10.445 17.188 1 89.81 532 ARG A C 1
ATOM 4171 O O . ARG A 1 532 ? 28.328 -10.578 17.797 1 89.81 532 ARG A O 1
ATOM 4178 N N . ARG A 1 533 ? 26.375 -11.414 17.078 1 89.5 533 ARG A N 1
ATOM 4179 C CA . ARG A 1 533 ? 26.562 -12.711 17.719 1 89.5 533 ARG A CA 1
ATOM 4180 C C . ARG A 1 533 ? 27.484 -13.594 16.875 1 89.5 533 ARG A C 1
ATOM 4182 O O . ARG A 1 533 ? 28.234 -14.422 17.406 1 89.5 533 ARG A O 1
ATOM 4189 N N . LEU A 1 534 ? 27.516 -13.367 15.617 1 93.44 534 LEU A N 1
ATOM 4190 C CA . LEU A 1 534 ? 28.203 -14.281 14.711 1 93.44 534 LEU A CA 1
ATOM 4191 C C . LEU A 1 534 ? 29.594 -13.766 14.375 1 93.44 534 LEU A C 1
ATOM 4193 O O . LEU A 1 534 ? 30.484 -14.555 14.055 1 93.44 534 LEU A O 1
ATOM 4197 N N . LEU A 1 535 ? 29.797 -12.438 14.336 1 94.69 535 LEU A N 1
ATOM 4198 C CA . LEU A 1 535 ? 31.047 -11.867 13.859 1 94.69 535 LEU A CA 1
ATOM 4199 C C . LEU A 1 535 ? 31.625 -10.898 14.883 1 94.69 535 LEU A C 1
ATOM 4201 O O . LEU A 1 535 ? 30.891 -10.195 15.57 1 94.69 535 LEU A O 1
ATOM 4205 N N . ARG A 1 536 ? 32.969 -10.789 14.844 1 93.31 536 ARG A N 1
ATOM 4206 C CA . ARG A 1 536 ? 33.625 -9.781 15.656 1 93.31 536 ARG A CA 1
ATOM 4207 C C . ARG A 1 536 ? 33.5 -8.398 15.031 1 93.31 536 ARG A C 1
ATOM 4209 O O . ARG A 1 536 ? 33.125 -8.266 13.867 1 93.31 536 ARG A O 1
ATOM 4216 N N . GLU A 1 537 ? 33.781 -7.383 15.734 1 92.44 537 GLU A N 1
ATOM 4217 C CA . GLU A 1 537 ? 33.5 -6 15.359 1 92.44 537 GLU A CA 1
ATOM 4218 C C . GLU A 1 537 ? 34.219 -5.617 14.062 1 92.44 537 GLU A C 1
ATOM 4220 O O . GLU A 1 537 ? 33.594 -5.086 13.148 1 92.44 537 GLU A O 1
ATOM 4225 N N . PRO A 1 538 ? 35.5 -5.898 13.891 1 94.44 538 PRO A N 1
ATOM 4226 C CA . PRO A 1 538 ? 36.156 -5.5 12.633 1 94.44 538 PRO A CA 1
ATOM 4227 C C . PRO A 1 538 ? 35.594 -6.27 11.43 1 94.44 538 PRO A C 1
ATOM 4229 O O . PRO A 1 538 ? 35.438 -5.695 10.352 1 94.44 538 PRO A O 1
ATOM 4232 N N . ALA A 1 539 ? 35.375 -7.547 11.664 1 96.19 539 ALA A N 1
ATOM 4233 C CA . ALA A 1 539 ? 34.812 -8.359 10.586 1 96.19 539 ALA A CA 1
ATOM 4234 C C . ALA A 1 539 ? 33.406 -7.902 10.242 1 96.19 539 ALA A C 1
ATOM 4236 O O . ALA A 1 539 ? 33.031 -7.898 9.07 1 96.19 539 ALA A O 1
ATOM 4237 N N . ARG A 1 540 ? 32.688 -7.621 11.242 1 95.38 540 ARG A N 1
ATOM 4238 C CA . ARG A 1 540 ? 31.344 -7.133 11.047 1 95.38 540 ARG A CA 1
ATOM 4239 C C . ARG A 1 540 ? 31.328 -5.828 10.266 1 95.38 540 ARG A C 1
ATOM 4241 O O . ARG A 1 540 ? 30.5 -5.629 9.383 1 95.38 540 ARG A O 1
ATOM 4248 N N . ALA A 1 541 ? 32.219 -4.918 10.57 1 95.81 541 ALA A N 1
ATOM 4249 C CA . ALA A 1 541 ? 32.344 -3.641 9.875 1 95.81 541 ALA A CA 1
ATOM 4250 C C . ALA A 1 541 ? 32.688 -3.846 8.398 1 95.81 541 ALA A C 1
ATOM 4252 O O . ALA A 1 541 ? 32.125 -3.176 7.527 1 95.81 541 ALA A O 1
ATOM 4253 N N . ARG A 1 542 ? 33.594 -4.75 8.203 1 96.19 542 ARG A N 1
ATOM 4254 C CA . ARG A 1 542 ? 33.969 -5.039 6.82 1 96.19 542 ARG A CA 1
ATOM 4255 C C . ARG A 1 542 ? 32.812 -5.664 6.051 1 96.19 542 ARG A C 1
ATOM 4257 O O . ARG A 1 542 ? 32.594 -5.352 4.879 1 96.19 542 ARG A O 1
ATOM 4264 N N . PHE A 1 543 ? 32.188 -6.559 6.762 1 96.19 543 PHE A N 1
ATOM 4265 C CA . PHE A 1 543 ? 31.031 -7.195 6.156 1 96.19 543 PHE A CA 1
ATOM 4266 C C . PHE A 1 543 ? 29.953 -6.164 5.828 1 96.19 543 PHE A C 1
ATOM 4268 O O . PHE A 1 543 ? 29.359 -6.195 4.746 1 96.19 543 PHE A O 1
ATOM 4275 N N . ALA A 1 544 ? 29.656 -5.289 6.738 1 96.31 544 ALA A N 1
ATOM 4276 C CA . ALA A 1 544 ? 28.656 -4.238 6.551 1 96.31 544 ALA A CA 1
ATOM 4277 C C . ALA A 1 544 ? 29.016 -3.352 5.363 1 96.31 544 ALA A C 1
ATOM 4279 O O . ALA A 1 544 ? 28.156 -3.039 4.535 1 96.31 544 ALA A O 1
ATOM 4280 N N . ASP A 1 545 ? 30.266 -2.988 5.246 1 95.69 545 ASP A N 1
ATOM 4281 C CA . ASP A 1 545 ? 30.734 -2.156 4.141 1 95.69 545 ASP A CA 1
ATOM 4282 C C . ASP A 1 545 ? 30.594 -2.889 2.807 1 95.69 545 ASP A C 1
ATOM 4284 O O . ASP A 1 545 ? 30.141 -2.311 1.818 1 95.69 545 ASP A O 1
ATOM 4288 N N . PHE A 1 546 ? 30.953 -4.113 2.836 1 94.62 546 PHE A N 1
ATOM 4289 C CA . PHE A 1 546 ? 30.906 -4.918 1.621 1 94.62 546 PHE A CA 1
ATOM 4290 C C . PHE A 1 546 ? 29.469 -5.059 1.131 1 94.62 546 PHE A C 1
ATOM 4292 O O . PHE A 1 546 ? 29.172 -4.812 -0.043 1 94.62 546 PHE A O 1
ATOM 4299 N N . VAL A 1 547 ? 28.594 -5.453 2.023 1 94.75 547 VAL A N 1
ATOM 4300 C CA . VAL A 1 547 ? 27.203 -5.695 1.642 1 94.75 547 VAL A CA 1
ATOM 4301 C C . VAL A 1 547 ? 26.562 -4.391 1.177 1 94.75 547 VAL A C 1
ATOM 4303 O O . VAL A 1 547 ? 25.844 -4.367 0.172 1 94.75 547 VAL A O 1
ATOM 4306 N N . HIS A 1 548 ? 26.781 -3.32 1.911 1 94.19 548 HIS A N 1
ATOM 4307 C CA . HIS A 1 548 ? 26.234 -2.021 1.545 1 94.19 548 HIS A CA 1
ATOM 4308 C C . HIS A 1 548 ? 26.719 -1.586 0.166 1 94.19 548 HIS A C 1
ATOM 4310 O O . HIS A 1 548 ? 25.922 -1.123 -0.656 1 94.19 548 HIS A O 1
ATOM 4316 N N . ASP A 1 549 ? 27.953 -1.8 -0.077 1 92.06 549 ASP A N 1
ATOM 4317 C CA . ASP A 1 549 ? 28.562 -1.294 -1.31 1 92.06 549 ASP A CA 1
ATOM 4318 C C . ASP A 1 549 ? 28.219 -2.195 -2.494 1 92.06 549 ASP A C 1
ATOM 4320 O O . ASP A 1 549 ? 28.234 -1.755 -3.645 1 92.06 549 ASP A O 1
ATOM 4324 N N . HIS A 1 550 ? 27.875 -3.477 -2.242 1 93 550 HIS A N 1
ATOM 4325 C CA . HIS A 1 550 ? 27.703 -4.422 -3.34 1 93 550 HIS A CA 1
ATOM 4326 C C . HIS A 1 550 ? 26.297 -4.988 -3.355 1 93 550 HIS A C 1
ATOM 4328 O O . HIS A 1 550 ? 26.016 -5.973 -4.051 1 93 550 HIS A O 1
ATOM 4334 N N . LEU A 1 551 ? 25.422 -4.43 -2.588 1 93.81 551 LEU A N 1
ATOM 4335 C CA . LEU A 1 551 ? 24.078 -4.996 -2.459 1 93.81 551 LEU A CA 1
ATOM 4336 C C . LEU A 1 551 ? 23.375 -5.035 -3.811 1 93.81 551 LEU A C 1
ATOM 4338 O O . LEU A 1 551 ? 22.672 -6.004 -4.129 1 93.81 551 LEU A O 1
ATOM 4342 N N . GLY A 1 552 ? 23.438 -3.945 -4.598 1 91.44 552 GLY A N 1
ATOM 4343 C CA . GLY A 1 552 ? 22.812 -3.906 -5.91 1 91.44 552 GLY A CA 1
ATOM 4344 C C . GLY A 1 552 ? 23.281 -5.023 -6.824 1 91.44 552 GLY A C 1
ATOM 4345 O O . GLY A 1 552 ? 22.453 -5.711 -7.438 1 91.44 552 GLY A O 1
ATOM 4346 N N . ALA A 1 553 ? 24.516 -5.246 -6.875 1 91.06 553 ALA A N 1
ATOM 4347 C CA . ALA A 1 553 ? 25.094 -6.293 -7.723 1 91.06 553 ALA A CA 1
ATOM 4348 C C . ALA A 1 553 ? 24.703 -7.68 -7.211 1 91.06 553 ALA A C 1
ATOM 4350 O O . ALA A 1 553 ? 24.359 -8.562 -7.992 1 91.06 553 ALA A O 1
ATOM 4351 N N . LEU A 1 554 ? 24.828 -7.82 -5.941 1 94.38 554 LEU A N 1
ATOM 4352 C CA . LEU A 1 554 ? 24.5 -9.117 -5.352 1 94.38 554 LEU A CA 1
ATOM 4353 C C . LEU A 1 554 ? 23.031 -9.461 -5.594 1 94.38 554 LEU A C 1
ATOM 4355 O O . LEU A 1 554 ? 22.719 -10.57 -6.039 1 94.38 554 LEU A O 1
ATOM 4359 N N . ALA A 1 555 ? 22.203 -8.5 -5.309 1 94.94 555 ALA A N 1
ATOM 4360 C CA . ALA A 1 555 ? 20.766 -8.727 -5.488 1 94.94 555 ALA A CA 1
ATOM 4361 C C . ALA A 1 555 ? 20.422 -8.922 -6.961 1 94.94 555 ALA A C 1
ATOM 4363 O O . ALA A 1 555 ? 19.609 -9.773 -7.309 1 94.94 555 ALA A O 1
ATOM 4364 N N . SER A 1 556 ? 21 -8.109 -7.789 1 92.5 556 SER A N 1
ATOM 4365 C CA . SER A 1 556 ? 20.719 -8.18 -9.219 1 92.5 556 SER A CA 1
ATOM 4366 C C . SER A 1 556 ? 21.094 -9.539 -9.789 1 92.5 556 SER A C 1
ATOM 4368 O O . SER A 1 556 ? 20.297 -10.156 -10.516 1 92.5 556 SER A O 1
ATOM 4370 N N . ASN A 1 557 ? 22.266 -10.016 -9.461 1 94.44 557 ASN A N 1
ATOM 4371 C CA . ASN A 1 557 ? 22.719 -11.312 -9.953 1 94.44 557 ASN A CA 1
ATOM 4372 C C . ASN A 1 557 ? 21.891 -12.453 -9.383 1 94.44 557 ASN A C 1
ATOM 4374 O O . ASN A 1 557 ? 21.484 -13.359 -10.109 1 94.44 557 ASN A O 1
ATOM 4378 N N . PHE A 1 558 ? 21.641 -12.406 -8.172 1 97.19 558 PHE A N 1
ATOM 4379 C CA . PHE A 1 558 ? 20.859 -13.469 -7.539 1 97.19 558 PHE A CA 1
ATOM 4380 C C . PHE A 1 558 ? 19.438 -13.508 -8.094 1 97.19 558 PHE A C 1
ATOM 4382 O O . PHE A 1 558 ? 18.938 -14.57 -8.461 1 97.19 558 PHE A O 1
ATOM 4389 N N . LEU A 1 559 ? 18.812 -12.352 -8.117 1 96.62 559 LEU A N 1
ATOM 4390 C CA . LEU A 1 559 ? 17.422 -12.305 -8.555 1 96.62 559 LEU A CA 1
ATOM 4391 C C . LEU A 1 559 ? 17.312 -12.578 -10.047 1 96.62 559 LEU A C 1
ATOM 4393 O O . LEU A 1 559 ? 16.312 -13.141 -10.516 1 96.62 559 LEU A O 1
ATOM 4397 N N . PHE A 1 560 ? 18.312 -12.172 -10.836 1 94.31 560 PHE A N 1
ATOM 4398 C CA . PHE A 1 560 ? 18.359 -12.562 -12.234 1 94.31 560 PHE A CA 1
ATOM 4399 C C . PHE A 1 560 ? 18.297 -14.078 -12.383 1 94.31 560 PHE A C 1
ATOM 4401 O O . PHE A 1 560 ? 17.5 -14.594 -13.172 1 94.31 560 PHE A O 1
ATOM 4408 N N . GLY A 1 561 ? 19.078 -14.711 -11.562 1 96.81 561 GLY A N 1
ATOM 4409 C CA . GLY A 1 561 ? 19.062 -16.172 -11.562 1 96.81 561 GLY A CA 1
ATOM 4410 C C . GLY A 1 561 ? 17.719 -16.75 -11.164 1 96.81 561 GLY A C 1
ATOM 4411 O O . GLY A 1 561 ? 17.234 -17.688 -11.789 1 96.81 561 GLY A O 1
ATOM 4412 N N . VAL A 1 562 ? 17.141 -16.156 -10.211 1 97.44 562 VAL A N 1
ATOM 4413 C CA . VAL A 1 562 ? 15.844 -16.641 -9.758 1 97.44 562 VAL A CA 1
ATOM 4414 C C . VAL A 1 562 ? 14.805 -16.438 -10.859 1 97.44 562 VAL A C 1
ATOM 4416 O O . VAL A 1 562 ? 13.977 -17.328 -11.102 1 97.44 562 VAL A O 1
ATOM 4419 N N . LEU A 1 563 ? 14.867 -15.336 -11.508 1 96.94 563 LEU A N 1
ATOM 4420 C CA . LEU A 1 563 ? 13.914 -15.055 -12.57 1 96.94 563 LEU A CA 1
ATOM 4421 C C . LEU A 1 563 ? 14.07 -16.047 -13.719 1 96.94 563 LEU A C 1
ATOM 4423 O O . LEU A 1 563 ? 13.078 -16.5 -14.297 1 96.94 563 LEU A O 1
ATOM 4427 N N . LEU A 1 564 ? 15.32 -16.375 -14.016 1 96.12 564 LEU A N 1
ATOM 4428 C CA . LEU A 1 564 ? 15.562 -17.375 -15.055 1 96.12 564 LEU A CA 1
ATOM 4429 C C . LEU A 1 564 ? 15.008 -18.734 -14.633 1 96.12 564 LEU A C 1
ATOM 4431 O O . LEU A 1 564 ? 14.367 -19.422 -15.43 1 96.12 564 LEU A O 1
ATOM 4435 N N . GLY A 1 565 ? 15.211 -19.031 -13.406 1 96.56 565 GLY A N 1
ATOM 4436 C CA . GLY A 1 565 ? 14.836 -20.344 -12.914 1 96.56 565 GLY A CA 1
ATOM 4437 C C . GLY A 1 565 ? 13.336 -20.516 -12.758 1 96.56 565 GLY A C 1
ATOM 4438 O O . GLY A 1 565 ? 12.805 -21.609 -13 1 96.56 565 GLY A O 1
ATOM 4439 N N . ILE A 1 566 ? 12.625 -19.5 -12.422 1 96.94 566 ILE A N 1
ATOM 4440 C CA . ILE A 1 566 ? 11.211 -19.609 -12.078 1 96.94 566 ILE A CA 1
ATOM 4441 C C . ILE A 1 566 ? 10.359 -19.5 -13.344 1 96.94 566 ILE A C 1
ATOM 4443 O O . ILE A 1 566 ? 9.188 -19.875 -13.344 1 96.94 566 ILE A O 1
ATOM 4447 N N . THR A 1 567 ? 10.852 -18.984 -14.453 1 97.31 567 THR A N 1
ATOM 4448 C CA . THR A 1 567 ? 10.094 -18.672 -15.656 1 97.31 567 THR A CA 1
ATOM 4449 C C . THR A 1 567 ? 9.406 -19.922 -16.203 1 97.31 567 THR A C 1
ATOM 4451 O O . THR A 1 567 ? 8.211 -19.906 -16.5 1 97.31 567 THR A O 1
ATOM 4454 N N . PRO A 1 568 ? 10.156 -21.109 -16.312 1 95.31 568 PRO A N 1
ATOM 4455 C CA . PRO A 1 568 ? 9.453 -22.297 -16.781 1 95.31 568 PRO A CA 1
ATOM 4456 C C . PRO A 1 568 ? 8.328 -22.734 -15.844 1 95.31 568 PRO A C 1
ATOM 4458 O O . PRO A 1 568 ? 7.32 -23.281 -16.297 1 95.31 568 PRO A O 1
ATOM 4461 N N . TRP A 1 569 ? 8.539 -22.5 -14.57 1 94.81 569 TRP A N 1
ATOM 4462 C CA . TRP A 1 569 ? 7.508 -22.844 -13.594 1 94.81 569 TRP A CA 1
ATOM 4463 C C . TRP A 1 569 ? 6.258 -22 -13.82 1 94.81 569 TRP A C 1
ATOM 4465 O O . TRP A 1 569 ? 5.137 -22.5 -13.742 1 94.81 569 TRP A O 1
ATOM 4475 N N . ILE A 1 570 ? 6.383 -20.75 -14.078 1 95.25 570 ILE A N 1
ATOM 4476 C CA . ILE A 1 570 ? 5.258 -19.859 -14.375 1 95.25 570 ILE A CA 1
ATOM 4477 C C . ILE A 1 570 ? 4.535 -20.344 -15.625 1 95.25 570 ILE A C 1
ATOM 4479 O O . ILE A 1 570 ? 3.305 -20.359 -15.672 1 95.25 570 ILE A O 1
ATOM 4483 N N . GLY A 1 571 ? 5.316 -20.734 -16.625 1 94.19 571 GLY A N 1
ATOM 4484 C CA . GLY A 1 571 ? 4.734 -21.266 -17.859 1 94.19 571 GLY A CA 1
ATOM 4485 C C . GLY A 1 571 ? 3.908 -22.516 -17.641 1 94.19 571 GLY A C 1
ATOM 4486 O O . GLY A 1 571 ? 2.777 -22.609 -18.109 1 94.19 571 GLY A O 1
ATOM 4487 N N . LYS A 1 572 ? 4.484 -23.391 -16.844 1 91.62 572 LYS A N 1
ATOM 4488 C CA . LYS A 1 572 ? 3.783 -24.641 -16.562 1 91.62 572 LYS A CA 1
ATOM 4489 C C . LYS A 1 572 ? 2.51 -24.391 -15.766 1 91.62 572 LYS A C 1
ATOM 4491 O O . LYS A 1 572 ? 1.456 -24.953 -16.078 1 91.62 572 LYS A O 1
ATOM 4496 N N . THR A 1 573 ? 2.625 -23.531 -14.836 1 91.5 573 THR A N 1
ATOM 4497 C CA . THR A 1 573 ? 1.496 -23.234 -13.953 1 91.5 573 THR A CA 1
ATOM 4498 C C . THR A 1 573 ? 0.378 -22.531 -14.727 1 91.5 573 THR A C 1
ATOM 4500 O O . THR A 1 573 ? -0.802 -22.812 -14.508 1 91.5 573 THR A O 1
ATOM 4503 N N . LEU A 1 574 ? 0.676 -21.781 -15.672 1 91.94 574 LEU A N 1
ATOM 4504 C CA . LEU A 1 574 ? -0.317 -21.031 -16.422 1 91.94 574 LEU A CA 1
ATOM 4505 C C . LEU A 1 574 ? -0.635 -21.719 -17.75 1 91.94 574 LEU A C 1
ATOM 4507 O O . LEU A 1 574 ? -1.486 -21.25 -18.516 1 91.94 574 LEU A O 1
ATOM 4511 N N . GLU A 1 575 ? 0.017 -22.859 -17.984 1 91.19 575 GLU A N 1
ATOM 4512 C CA . GLU A 1 575 ? -0.152 -23.609 -19.219 1 91.19 575 GLU A CA 1
ATOM 4513 C C . GLU A 1 575 ? 0.208 -22.781 -20.438 1 91.19 575 GLU A C 1
ATOM 4515 O O . GLU A 1 575 ? -0.554 -22.719 -21.406 1 91.19 575 GLU A O 1
ATOM 4520 N N . LEU A 1 576 ? 1.326 -22.047 -20.312 1 91.62 576 LEU A N 1
ATOM 4521 C CA . LEU A 1 576 ? 1.895 -21.25 -21.391 1 91.62 576 LEU A CA 1
ATOM 4522 C C . LEU A 1 576 ? 3.301 -21.734 -21.734 1 91.62 576 LEU A C 1
ATOM 4524 O O . LEU A 1 576 ? 4.016 -22.25 -20.875 1 91.62 576 LEU A O 1
ATOM 4528 N N . PRO A 1 577 ? 3.641 -21.609 -22.969 1 91.38 577 PRO A N 1
ATOM 4529 C CA . PRO A 1 577 ? 4.984 -22.047 -23.359 1 91.38 577 PRO A CA 1
ATOM 4530 C C . PRO A 1 577 ? 6.059 -21.016 -23 1 91.38 577 PRO A C 1
ATOM 4532 O O . PRO A 1 577 ? 6.59 -20.328 -23.875 1 91.38 577 PRO A O 1
ATOM 4535 N N . LEU A 1 578 ? 6.375 -20.906 -21.734 1 94.62 578 LEU A N 1
ATOM 4536 C CA . LEU A 1 578 ? 7.395 -19.969 -21.266 1 94.62 578 LEU A CA 1
ATOM 4537 C C . LEU A 1 578 ? 8.664 -20.719 -20.859 1 94.62 578 LEU A C 1
ATOM 4539 O O . LEU A 1 578 ? 8.594 -21.75 -20.188 1 94.62 578 LEU A O 1
ATOM 4543 N N . ASP A 1 579 ? 9.727 -20.266 -21.422 1 95.19 579 ASP A N 1
ATOM 4544 C CA . ASP A 1 579 ? 11.062 -20.781 -21.109 1 95.19 579 ASP A CA 1
ATOM 4545 C C . ASP A 1 579 ? 12.125 -19.703 -21.359 1 95.19 579 ASP A C 1
ATOM 4547 O O . ASP A 1 579 ? 11.797 -18.578 -21.703 1 95.19 579 ASP A O 1
ATOM 4551 N N . ILE A 1 580 ? 13.367 -20.094 -21.078 1 96.31 580 ILE A N 1
ATOM 4552 C CA . ILE A 1 580 ? 14.438 -19.125 -21.281 1 96.31 580 ILE A CA 1
ATOM 4553 C C . ILE A 1 580 ? 15.578 -19.781 -22.062 1 96.31 580 ILE A C 1
ATOM 4555 O O . ILE A 1 580 ? 15.797 -20.984 -21.969 1 96.31 580 ILE A O 1
ATOM 4559 N N . ARG A 1 581 ? 16.25 -18.984 -22.922 1 96.69 581 ARG A N 1
ATOM 4560 C CA . ARG A 1 581 ? 17.5 -19.344 -23.594 1 96.69 581 ARG A CA 1
ATOM 4561 C C . ARG A 1 581 ? 18.531 -18.234 -23.453 1 96.69 581 ARG A C 1
ATOM 4563 O O . ARG A 1 581 ? 18.234 -17.062 -23.672 1 96.69 581 ARG A O 1
ATOM 4570 N N . HIS A 1 582 ? 19.594 -18.594 -22.969 1 94.88 582 HIS A N 1
ATOM 4571 C CA . HIS A 1 582 ? 20.734 -17.688 -22.828 1 94.88 582 HIS A CA 1
ATOM 4572 C C . HIS A 1 582 ? 21.953 -18.203 -23.594 1 94.88 582 HIS A C 1
ATOM 4574 O O . HIS A 1 582 ? 22.219 -19.406 -23.609 1 94.88 582 HIS A O 1
ATOM 4580 N N . ILE A 1 583 ? 22.688 -17.328 -24.141 1 94.56 583 ILE A N 1
ATOM 4581 C CA . ILE A 1 583 ? 23.75 -17.672 -25.078 1 94.56 583 ILE A CA 1
ATOM 4582 C C . ILE A 1 583 ? 24.781 -18.547 -24.391 1 94.56 583 ILE A C 1
ATOM 4584 O O . ILE A 1 583 ? 25.203 -19.578 -24.922 1 94.56 583 ILE A O 1
ATOM 4588 N N . ALA A 1 584 ? 25.203 -18.156 -23.234 1 93.69 584 ALA A N 1
ATOM 4589 C CA . ALA A 1 584 ? 26.281 -18.859 -22.547 1 93.69 584 ALA A CA 1
ATOM 4590 C C . ALA A 1 584 ? 25.844 -20.281 -22.156 1 93.69 584 ALA A C 1
ATOM 4592 O O . ALA A 1 584 ? 26.578 -21.234 -22.359 1 93.69 584 ALA A O 1
ATOM 4593 N N . PHE A 1 585 ? 24.688 -20.406 -21.656 1 95.56 585 PHE A N 1
ATOM 4594 C CA . PHE A 1 585 ? 24.172 -21.719 -21.25 1 95.56 585 PHE A CA 1
ATOM 4595 C C . PHE A 1 585 ? 23.906 -22.578 -22.484 1 95.56 585 PHE A C 1
ATOM 4597 O O . PHE A 1 585 ? 24.203 -23.781 -22.469 1 95.56 585 PHE A O 1
ATOM 4604 N N . SER A 1 586 ? 23.359 -21.969 -23.5 1 96.94 586 SER A N 1
ATOM 4605 C CA . SER A 1 586 ? 23.062 -22.688 -24.719 1 96.94 586 SER A CA 1
ATOM 4606 C C . SER A 1 586 ? 24.328 -23.219 -25.375 1 96.94 586 SER A C 1
ATOM 4608 O O . SER A 1 586 ? 24.328 -24.312 -25.953 1 96.94 586 SER A O 1
ATOM 4610 N N . SER A 1 587 ? 25.375 -22.453 -25.281 1 96.81 587 SER A N 1
ATOM 4611 C CA . SER A 1 587 ? 26.641 -22.891 -25.859 1 96.81 587 SER A CA 1
ATOM 4612 C C . SER A 1 587 ? 27.203 -24.078 -25.094 1 96.81 587 SER A C 1
ATOM 4614 O O . SER A 1 587 ? 27.703 -25.047 -25.703 1 96.81 587 SER A O 1
ATOM 4616 N N . ALA A 1 588 ? 27.141 -23.984 -23.812 1 97.44 588 ALA A N 1
ATOM 4617 C CA . ALA A 1 588 ? 27.594 -25.109 -23 1 97.44 588 ALA A CA 1
ATOM 4618 C C . ALA A 1 588 ? 26.766 -26.359 -23.266 1 97.44 588 ALA A C 1
ATOM 4620 O O . ALA A 1 588 ? 27.312 -27.453 -23.406 1 97.44 588 ALA A O 1
ATOM 4621 N N . ASN A 1 589 ? 25.5 -26.234 -23.359 1 97.12 589 ASN A N 1
ATOM 4622 C CA . ASN A 1 589 ? 24.609 -27.359 -23.594 1 97.12 589 ASN A CA 1
ATOM 4623 C C . ASN A 1 589 ? 24.844 -28 -24.969 1 97.12 589 ASN A C 1
ATOM 4625 O O . ASN A 1 589 ? 24.766 -29.219 -25.109 1 97.12 589 ASN A O 1
ATOM 4629 N N . LEU A 1 590 ? 25.094 -27.141 -25.953 1 97.25 590 LEU A N 1
ATOM 4630 C CA . LEU A 1 590 ? 25.422 -27.641 -27.281 1 97.25 590 LEU A CA 1
ATOM 4631 C C . LEU A 1 590 ? 26.688 -28.484 -27.234 1 97.25 590 LEU A C 1
ATOM 4633 O O . LEU A 1 590 ? 26.719 -29.578 -27.812 1 97.25 590 LEU A O 1
ATOM 4637 N N . ALA A 1 591 ? 27.688 -27.984 -26.516 1 97.69 591 ALA A N 1
ATOM 4638 C CA . ALA A 1 591 ? 28.953 -28.688 -26.406 1 97.69 591 ALA A CA 1
ATOM 4639 C C . ALA A 1 591 ? 28.797 -30.016 -25.656 1 97.69 591 ALA A C 1
ATOM 4641 O O . ALA A 1 591 ? 29.344 -31.031 -26.062 1 97.69 591 ALA A O 1
ATOM 4642 N N . TYR A 1 592 ? 28.031 -30.031 -24.578 1 97.5 592 TYR A N 1
ATOM 4643 C CA . TYR A 1 592 ? 27.781 -31.25 -23.828 1 97.5 592 TYR A CA 1
ATOM 4644 C C . TYR A 1 592 ? 27.078 -32.281 -24.703 1 97.5 592 TYR A C 1
ATOM 4646 O O . TYR A 1 592 ? 27.438 -33.469 -24.703 1 97.5 592 TYR A O 1
ATOM 4654 N N . ALA A 1 593 ? 26.094 -31.828 -25.453 1 96.81 593 ALA A N 1
ATOM 4655 C CA . ALA A 1 593 ? 25.281 -32.719 -26.281 1 96.81 593 ALA A CA 1
ATOM 4656 C C . ALA A 1 593 ? 26.125 -33.344 -27.406 1 96.81 593 ALA A C 1
ATOM 4658 O O . ALA A 1 593 ? 26.094 -34.562 -27.625 1 96.81 593 ALA A O 1
ATOM 4659 N N . THR A 1 594 ? 26.953 -32.531 -28.062 1 95.69 594 THR A N 1
ATOM 4660 C CA . THR A 1 594 ? 27.719 -32.969 -29.219 1 95.69 594 THR A CA 1
ATOM 4661 C C . THR A 1 594 ? 28.938 -33.781 -28.797 1 95.69 594 THR A C 1
ATOM 4663 O O . THR A 1 594 ? 29.406 -34.656 -29.516 1 95.69 594 THR A O 1
ATOM 4666 N N . ALA A 1 595 ? 29.469 -33.469 -27.625 1 95.62 595 ALA A N 1
ATOM 4667 C CA . ALA A 1 595 ? 30.609 -34.219 -27.109 1 95.62 595 ALA A CA 1
ATOM 4668 C C . ALA A 1 595 ? 30.172 -35.594 -26.625 1 95.62 595 ALA A C 1
ATOM 4670 O O . ALA A 1 595 ? 30.938 -36.562 -26.734 1 95.62 595 ALA A O 1
ATOM 4671 N N . SER A 1 596 ? 29.016 -35.719 -26.141 1 95.62 596 SER A N 1
ATOM 4672 C CA . SER A 1 596 ? 28.5 -36.969 -25.625 1 95.62 596 SER A CA 1
ATOM 4673 C C . SER A 1 596 ? 28 -37.875 -26.766 1 95.62 596 SER A C 1
ATOM 4675 O O . SER A 1 596 ? 28.172 -39.094 -26.719 1 95.62 596 SER A O 1
ATOM 4677 N N . HIS A 1 597 ? 27.328 -37.188 -27.75 1 93.75 597 HIS A N 1
ATOM 4678 C CA . HIS A 1 597 ? 26.828 -37.906 -28.922 1 93.75 597 HIS A CA 1
ATOM 4679 C C . HIS A 1 597 ? 27.094 -37.125 -30.203 1 93.75 597 HIS A C 1
ATOM 4681 O O . HIS A 1 597 ? 26.234 -36.406 -30.688 1 93.75 597 HIS A O 1
ATOM 4687 N N . PRO A 1 598 ? 28.188 -37.406 -30.844 1 88.69 598 PRO A N 1
ATOM 4688 C CA . PRO A 1 598 ? 28.547 -36.656 -32.031 1 88.69 598 PRO A CA 1
ATOM 4689 C C . PRO A 1 598 ? 27.656 -37 -33.25 1 88.69 598 PRO A C 1
ATOM 4691 O O . PRO A 1 598 ? 27.5 -38.156 -33.562 1 88.69 598 PRO A O 1
ATOM 4694 N N . GLU A 1 599 ? 26.734 -36.156 -33.75 1 84.94 599 GLU A N 1
ATOM 4695 C CA . GLU A 1 599 ? 25.797 -36.406 -34.844 1 84.94 599 GLU A CA 1
ATOM 4696 C C . GLU A 1 599 ? 26.312 -35.812 -36.156 1 84.94 599 GLU A C 1
ATOM 4698 O O . GLU A 1 599 ? 25.578 -35.781 -37.125 1 84.94 599 GLU A O 1
ATOM 4703 N N . GLY A 1 600 ? 27.391 -35.219 -36.312 1 87.94 600 GLY A N 1
ATOM 4704 C CA . GLY A 1 600 ? 27.922 -34.656 -37.531 1 87.94 600 GLY A CA 1
ATOM 4705 C C . GLY A 1 600 ? 28.25 -33.188 -37.406 1 87.94 600 GLY A C 1
ATOM 4706 O O . GLY A 1 600 ? 27.781 -32.5 -36.5 1 87.94 600 GLY A O 1
ATOM 4707 N N . ILE A 1 601 ? 28.984 -32.688 -38.312 1 91.75 601 ILE A N 1
ATOM 4708 C CA . ILE A 1 601 ? 29.453 -31.312 -38.281 1 91.75 601 ILE A CA 1
ATOM 4709 C C . ILE A 1 601 ? 28.312 -30.375 -38.656 1 91.75 601 ILE A C 1
ATOM 4711 O O . ILE A 1 601 ? 28.25 -29.25 -38.156 1 91.75 601 ILE A O 1
ATOM 4715 N N . GLY A 1 602 ? 27.422 -30.828 -39.469 1 92.88 602 GLY A N 1
ATOM 4716 C CA . GLY A 1 602 ? 26.266 -30.016 -39.844 1 92.88 602 GLY A CA 1
ATOM 4717 C C . GLY A 1 602 ? 25.359 -29.688 -38.688 1 92.88 602 GLY A C 1
ATOM 4718 O O . GLY A 1 602 ? 24.922 -28.562 -38.531 1 92.88 602 GLY A O 1
ATOM 4719 N N . THR A 1 603 ? 25.109 -30.734 -37.969 1 92.12 603 THR A N 1
ATOM 4720 C CA . THR A 1 603 ? 24.266 -30.562 -36.781 1 92.12 603 THR A CA 1
ATOM 4721 C C . THR A 1 603 ? 24.922 -29.609 -35.781 1 92.12 603 THR A C 1
ATOM 4723 O O . THR A 1 603 ? 24.25 -28.781 -35.188 1 92.12 603 THR A O 1
ATOM 4726 N N . PHE A 1 604 ? 26.203 -29.719 -35.625 1 94.88 604 PHE A N 1
ATOM 4727 C CA . PHE A 1 604 ? 26.938 -28.828 -34.719 1 94.88 604 PHE A CA 1
ATOM 4728 C C . PHE A 1 604 ? 26.875 -27.391 -35.219 1 94.88 604 PHE A C 1
ATOM 4730 O O . PHE A 1 604 ? 26.641 -26.469 -34.438 1 94.88 604 PHE A O 1
ATOM 4737 N N . LEU A 1 605 ? 27.078 -27.219 -36.5 1 95 605 LEU A N 1
ATOM 4738 C CA . LEU A 1 605 ? 27.078 -25.875 -37.062 1 95 605 LEU A CA 1
ATOM 4739 C C . LEU A 1 605 ? 25.703 -25.234 -36.938 1 95 605 LEU A C 1
ATOM 4741 O O . LEU A 1 605 ? 25.594 -24.031 -36.688 1 95 605 LEU A O 1
ATOM 4745 N N . TYR A 1 606 ? 24.734 -26.016 -37.156 1 94.5 606 TYR A N 1
ATOM 4746 C CA . TYR A 1 606 ? 23.391 -25.516 -36.969 1 94.5 606 TYR A CA 1
ATOM 4747 C C . TYR A 1 606 ? 23.188 -25.047 -35.531 1 94.5 606 TYR A C 1
ATOM 4749 O O . TYR A 1 606 ? 22.672 -23.953 -35.281 1 94.5 606 TYR A O 1
ATOM 4757 N N . GLY A 1 607 ? 23.547 -25.953 -34.625 1 96 607 GLY A N 1
ATOM 4758 C CA . GLY A 1 607 ? 23.453 -25.594 -33.219 1 96 607 GLY A CA 1
ATOM 4759 C C . GLY A 1 607 ? 24.25 -24.344 -32.875 1 96 607 GLY A C 1
ATOM 4760 O O . GLY A 1 607 ? 23.766 -23.484 -32.125 1 96 607 GLY A O 1
ATOM 4761 N N . PHE A 1 608 ? 25.375 -24.281 -33.438 1 96.12 608 PHE A N 1
ATOM 4762 C CA . PHE A 1 608 ? 26.25 -23.156 -33.156 1 96.12 608 PHE A CA 1
ATOM 4763 C C . PHE A 1 608 ? 25.656 -21.844 -33.688 1 96.12 608 PHE A C 1
ATOM 4765 O O . PHE A 1 608 ? 25.734 -20.812 -33.031 1 96.12 608 PHE A O 1
ATOM 4772 N N . LEU A 1 609 ? 25.078 -21.859 -34.844 1 95.94 609 LEU A N 1
ATOM 4773 C CA . LEU A 1 609 ? 24.422 -20.688 -35.375 1 95.94 609 LEU A CA 1
ATOM 4774 C C . LEU A 1 609 ? 23.219 -20.281 -34.531 1 95.94 609 LEU A C 1
ATOM 4776 O O . LEU A 1 609 ? 22.953 -19.094 -34.375 1 95.94 609 LEU A O 1
ATOM 4780 N N . ALA A 1 610 ? 22.531 -21.25 -34.094 1 96.94 610 ALA A N 1
ATOM 4781 C CA . ALA A 1 610 ? 21.406 -20.969 -33.188 1 96.94 610 ALA A CA 1
ATOM 4782 C C . ALA A 1 610 ? 21.875 -20.266 -31.922 1 96.94 610 ALA A C 1
ATOM 4784 O O . ALA A 1 610 ? 21.234 -19.328 -31.453 1 96.94 610 ALA A O 1
ATOM 4785 N N . VAL A 1 611 ? 22.984 -20.719 -31.391 1 96.75 611 VAL A N 1
ATOM 4786 C CA . VAL A 1 611 ? 23.547 -20.141 -30.172 1 96.75 611 VAL A CA 1
ATOM 4787 C C . VAL A 1 611 ? 23.906 -18.672 -30.422 1 96.75 611 VAL A C 1
ATOM 4789 O O . VAL A 1 611 ? 23.609 -17.812 -29.594 1 96.75 611 VAL A O 1
ATOM 4792 N N . ILE A 1 612 ? 24.453 -18.422 -31.547 1 94.38 612 ILE A N 1
ATOM 4793 C CA . ILE A 1 612 ? 24.828 -17.047 -31.891 1 94.38 612 ILE A CA 1
ATOM 4794 C C . ILE A 1 612 ? 23.578 -16.188 -32.031 1 94.38 612 ILE A C 1
ATOM 4796 O O . ILE A 1 612 ? 23.547 -15.047 -31.562 1 94.38 612 ILE A O 1
ATOM 4800 N N . ALA A 1 613 ? 22.609 -16.719 -32.688 1 95.94 613 ALA A N 1
ATOM 4801 C CA . ALA A 1 613 ? 21.359 -15.992 -32.812 1 95.94 613 ALA A CA 1
ATOM 4802 C C . ALA A 1 613 ? 20.734 -15.688 -31.453 1 95.94 613 ALA A C 1
ATOM 4804 O O . ALA A 1 613 ? 20.219 -14.594 -31.25 1 95.94 613 ALA A O 1
ATOM 4805 N N . ILE A 1 614 ? 20.766 -16.609 -30.578 1 95.81 614 ILE A N 1
ATOM 4806 C CA . ILE A 1 614 ? 20.266 -16.438 -29.219 1 95.81 614 ILE A CA 1
ATOM 4807 C C . ILE A 1 614 ? 21.031 -15.297 -28.547 1 95.81 614 ILE A C 1
ATOM 4809 O O . ILE A 1 614 ? 20.422 -14.422 -27.922 1 95.81 614 ILE A O 1
ATOM 4813 N N . GLY A 1 615 ? 22.281 -15.266 -28.75 1 92.94 615 GLY A N 1
ATOM 4814 C CA . GLY A 1 615 ? 23.109 -14.219 -28.172 1 92.94 615 GLY A CA 1
ATOM 4815 C C . GLY A 1 615 ? 22.766 -12.836 -28.688 1 92.94 615 GLY A C 1
ATOM 4816 O O . GLY A 1 615 ? 22.734 -11.867 -27.922 1 92.94 615 GLY A O 1
ATOM 4817 N N . LEU A 1 616 ? 22.516 -12.82 -29.953 1 90.44 616 LEU A N 1
ATOM 4818 C CA . LEU A 1 616 ? 22.156 -11.547 -30.547 1 90.44 616 LEU A CA 1
ATOM 4819 C C . LEU A 1 616 ? 20.828 -11.031 -29.984 1 90.44 616 LEU A C 1
ATOM 4821 O O . LEU A 1 616 ? 20.703 -9.844 -29.703 1 90.44 616 LEU A O 1
ATOM 4825 N N . VAL A 1 617 ? 19.938 -11.852 -29.812 1 93.12 617 VAL A N 1
ATOM 4826 C CA . VAL A 1 617 ? 18.641 -11.461 -29.266 1 93.12 617 VAL A CA 1
ATOM 4827 C C . VAL A 1 617 ? 18.812 -11.055 -27.797 1 93.12 617 VAL A C 1
ATOM 4829 O O . VAL A 1 617 ? 18.266 -10.039 -27.359 1 93.12 617 VAL A O 1
ATOM 4832 N N . ASN A 1 618 ? 19.594 -11.82 -27.078 1 92.75 618 ASN A N 1
ATOM 4833 C CA . ASN A 1 618 ? 19.875 -11.469 -25.688 1 92.75 618 ASN A CA 1
ATOM 4834 C C . ASN A 1 618 ? 20.422 -10.055 -25.562 1 92.75 618 ASN A C 1
ATOM 4836 O O . ASN A 1 618 ? 19.953 -9.273 -24.719 1 92.75 618 ASN A O 1
ATOM 4840 N N . LEU A 1 619 ? 21.281 -9.75 -26.391 1 87.44 619 LEU A N 1
ATOM 4841 C CA . LEU A 1 619 ? 22.016 -8.492 -26.328 1 87.44 619 LEU A CA 1
ATOM 4842 C C . LEU A 1 619 ? 21.125 -7.328 -26.766 1 87.44 619 LEU A C 1
ATOM 4844 O O . LEU A 1 619 ? 20.953 -6.355 -26.031 1 87.44 619 LEU A O 1
ATOM 4848 N N . TRP A 1 620 ? 20.469 -7.5 -27.859 1 85.69 620 TRP A N 1
ATOM 4849 C CA . TRP A 1 620 ? 19.844 -6.34 -28.484 1 85.69 620 TRP A CA 1
ATOM 4850 C C . TRP A 1 620 ? 18.469 -6.062 -27.859 1 85.69 620 TRP A C 1
ATOM 4852 O O . TRP A 1 620 ? 18.062 -4.906 -27.75 1 85.69 620 TRP A O 1
ATOM 4862 N N . VAL A 1 621 ? 17.797 -7.039 -27.547 1 89.62 621 VAL A N 1
ATOM 4863 C CA . VAL A 1 621 ? 16.516 -6.816 -26.875 1 89.62 621 VAL A CA 1
ATOM 4864 C C . VAL A 1 621 ? 16.75 -6.16 -25.516 1 89.62 621 VAL A C 1
ATOM 4866 O O . VAL A 1 621 ? 16.078 -5.18 -25.172 1 89.62 621 VAL A O 1
ATOM 4869 N N . SER A 1 622 ? 17.641 -6.641 -24.766 1 88.75 622 SER A N 1
ATOM 4870 C CA . SER A 1 622 ? 17.953 -6.066 -23.453 1 88.75 622 SER A CA 1
ATOM 4871 C C . SER A 1 622 ? 18.453 -4.633 -23.594 1 88.75 622 SER A C 1
ATOM 4873 O O . SER A 1 622 ? 18.047 -3.754 -22.828 1 88.75 622 SER A O 1
ATOM 4875 N N . PHE A 1 623 ? 19.25 -4.406 -24.578 1 83.19 623 PHE A N 1
ATOM 4876 C CA . PHE A 1 623 ? 19.812 -3.082 -24.812 1 83.19 623 PHE A CA 1
ATOM 4877 C C . PHE A 1 623 ? 18.734 -2.094 -25.203 1 83.19 623 PHE A C 1
ATOM 4879 O O . PHE A 1 623 ? 18.703 -0.961 -24.719 1 83.19 623 PHE A O 1
ATOM 4886 N N . ALA A 1 624 ? 17.922 -2.518 -26.125 1 85.06 624 ALA A N 1
ATOM 4887 C CA . ALA A 1 624 ? 16.859 -1.648 -26.594 1 85.06 624 ALA A CA 1
ATOM 4888 C C . ALA A 1 624 ? 15.93 -1.244 -25.438 1 85.06 624 ALA A C 1
ATOM 4890 O O . ALA A 1 624 ? 15.539 -0.081 -25.344 1 85.06 624 ALA A O 1
ATOM 4891 N N . LEU A 1 625 ? 15.641 -2.146 -24.578 1 87.5 625 LEU A N 1
ATOM 4892 C CA . LEU A 1 625 ? 14.773 -1.864 -23.438 1 87.5 625 LEU A CA 1
ATOM 4893 C C . LEU A 1 625 ? 15.461 -0.942 -22.453 1 87.5 625 LEU A C 1
ATOM 4895 O O . LEU A 1 625 ? 14.852 0.004 -21.938 1 87.5 625 LEU A O 1
ATOM 4899 N N . ALA A 1 626 ? 16.703 -1.227 -22.203 1 83.12 626 ALA A N 1
ATOM 4900 C CA . ALA A 1 626 ? 17.469 -0.399 -21.281 1 83.12 626 ALA A CA 1
ATOM 4901 C C . ALA A 1 626 ? 17.594 1.031 -21.797 1 83.12 626 ALA A C 1
ATOM 4903 O O . ALA A 1 626 ? 17.469 1.988 -21.016 1 83.12 626 ALA A O 1
ATOM 4904 N N . LEU A 1 627 ? 17.812 1.127 -23.047 1 80.81 627 LEU A N 1
ATOM 4905 C CA . LEU A 1 627 ? 17.938 2.445 -23.656 1 80.81 627 LEU A CA 1
ATOM 4906 C C . LEU A 1 627 ? 16.625 3.217 -23.578 1 80.81 627 LEU A C 1
ATOM 4908 O O . LEU A 1 627 ? 16.625 4.418 -23.297 1 80.81 627 LEU A O 1
ATOM 4912 N N . ARG A 1 628 ? 15.633 2.596 -23.828 1 82.25 628 ARG A N 1
ATOM 4913 C CA . ARG A 1 628 ? 14.32 3.227 -23.766 1 82.25 628 ARG A CA 1
ATOM 4914 C C . ARG A 1 628 ? 14.031 3.777 -22.375 1 82.25 628 ARG A C 1
ATOM 4916 O O . ARG A 1 628 ? 13.578 4.914 -22.234 1 82.25 628 ARG A O 1
ATOM 4923 N N . VAL A 1 629 ? 14.297 3.033 -21.422 1 76.62 629 VAL A N 1
ATOM 4924 C CA . VAL A 1 629 ? 14.047 3.441 -20.031 1 76.62 629 VAL A CA 1
ATOM 4925 C C . VAL A 1 629 ? 14.984 4.578 -19.656 1 76.62 629 VAL A C 1
ATOM 4927 O O . VAL A 1 629 ? 14.578 5.535 -18.984 1 76.62 629 VAL A O 1
ATOM 4930 N N . ALA A 1 630 ? 16.219 4.426 -20.078 1 74.62 630 ALA A N 1
ATOM 4931 C CA . ALA A 1 630 ? 17.203 5.453 -19.766 1 74.62 630 ALA A CA 1
ATOM 4932 C C . ALA A 1 630 ? 16.844 6.789 -20.406 1 74.62 630 ALA A C 1
ATOM 4934 O O . ALA A 1 630 ? 16.984 7.844 -19.781 1 74.62 630 ALA A O 1
ATOM 4935 N N . LEU A 1 631 ? 16.328 6.75 -21.578 1 76.75 631 LEU A N 1
ATOM 4936 C CA . LEU A 1 631 ? 15.914 7.961 -22.281 1 76.75 631 LEU A CA 1
ATOM 4937 C C . LEU A 1 631 ? 14.703 8.594 -21.609 1 76.75 631 LEU A C 1
ATOM 4939 O O . LEU A 1 631 ? 14.648 9.812 -21.438 1 76.75 631 LEU A O 1
ATOM 4943 N N . ARG A 1 632 ? 13.844 7.801 -21.188 1 72.5 632 ARG A N 1
ATOM 4944 C CA . ARG A 1 632 ? 12.641 8.281 -20.5 1 72.5 632 ARG A CA 1
ATOM 4945 C C . ARG A 1 632 ? 12.984 8.891 -19.156 1 72.5 632 ARG A C 1
ATOM 4947 O O . ARG A 1 632 ? 12.383 9.883 -18.734 1 72.5 632 ARG A O 1
ATOM 4954 N N . ALA A 1 633 ? 13.93 8.32 -18.516 1 69.31 633 ALA A N 1
ATOM 4955 C CA . ALA A 1 633 ? 14.336 8.805 -17.203 1 69.31 633 ALA A CA 1
ATOM 4956 C C . ALA A 1 633 ? 14.977 10.188 -17.297 1 69.31 633 ALA A C 1
ATOM 4958 O O . ALA A 1 633 ? 14.914 10.977 -16.344 1 69.31 633 ALA A O 1
ATOM 4959 N N . ARG A 1 634 ? 15.516 10.469 -18.391 1 69.69 634 ARG A N 1
ATOM 4960 C CA . ARG A 1 634 ? 16.219 11.742 -18.562 1 69.69 634 ARG A CA 1
ATOM 4961 C C . ARG A 1 634 ? 15.43 12.688 -19.469 1 69.69 634 ARG A C 1
ATOM 4963 O O . ARG A 1 634 ? 15.922 13.758 -19.828 1 69.69 634 ARG A O 1
ATOM 4970 N N . ASP A 1 635 ? 14.258 12.312 -19.734 1 70.81 635 ASP A N 1
ATOM 4971 C CA . ASP A 1 635 ? 13.398 13.078 -20.641 1 70.81 635 ASP A CA 1
ATOM 4972 C C . ASP A 1 635 ? 14.148 13.469 -21.906 1 70.81 635 ASP A C 1
ATOM 4974 O O . ASP A 1 635 ? 14.094 14.625 -22.344 1 70.81 635 ASP A O 1
ATOM 4978 N N . ALA A 1 636 ? 15.023 12.586 -22.359 1 72.88 636 ALA A N 1
ATOM 4979 C CA . ALA A 1 636 ? 15.789 12.797 -23.594 1 72.88 636 ALA A CA 1
ATOM 4980 C C . ALA A 1 636 ? 15.125 12.102 -24.766 1 72.88 636 ALA A C 1
ATOM 4982 O O . ALA A 1 636 ? 14.406 11.109 -24.594 1 72.88 636 ALA A O 1
ATOM 4983 N N . ARG A 1 637 ? 15.266 12.766 -25.922 1 76.06 637 ARG A N 1
ATOM 4984 C CA . ARG A 1 637 ? 14.672 12.188 -27.125 1 76.06 637 ARG A CA 1
ATOM 4985 C C . ARG A 1 637 ? 15.75 11.586 -28.031 1 76.06 637 ARG A C 1
ATOM 4987 O O . ARG A 1 637 ? 16.797 12.203 -28.266 1 76.06 637 ARG A O 1
ATOM 4994 N N . PHE A 1 638 ? 15.594 10.336 -28.453 1 78.88 638 PHE A N 1
ATOM 4995 C CA . PHE A 1 638 ? 16.484 9.672 -29.406 1 78.88 638 PHE A CA 1
ATOM 4996 C C . PHE A 1 638 ? 16.453 10.367 -30.766 1 78.88 638 PHE A C 1
ATOM 4998 O O . PHE A 1 638 ? 15.383 10.789 -31.219 1 78.88 638 PHE A O 1
ATOM 5005 N N . PRO A 1 639 ? 17.625 10.539 -31.328 1 75.88 639 PRO A N 1
ATOM 5006 C CA . PRO A 1 639 ? 17.609 11.156 -32.656 1 75.88 639 PRO A CA 1
ATOM 5007 C C . PRO A 1 639 ? 16.797 10.359 -33.656 1 75.88 639 PRO A C 1
ATOM 5009 O O . PRO A 1 639 ? 16.531 9.172 -33.438 1 75.88 639 PRO A O 1
ATOM 5012 N N . PRO A 1 640 ? 16.359 11.016 -34.688 1 79.12 640 PRO A N 1
ATOM 5013 C CA . PRO A 1 640 ? 15.617 10.281 -35.719 1 79.12 640 PRO A CA 1
ATOM 5014 C C . PRO A 1 640 ? 16.375 9.055 -36.219 1 79.12 640 PRO A C 1
ATOM 5016 O O . PRO A 1 640 ? 17.562 9.148 -36.562 1 79.12 640 PRO A O 1
ATOM 5019 N N . LEU A 1 641 ? 15.773 7.918 -36.25 1 81.69 641 LEU A N 1
ATOM 5020 C CA . LEU A 1 641 ? 16.344 6.605 -36.531 1 81.69 641 LEU A CA 1
ATOM 5021 C C . LEU A 1 641 ? 17.062 6.594 -37.875 1 81.69 641 LEU A C 1
ATOM 5023 O O . LEU A 1 641 ? 18.141 6.004 -38 1 81.69 641 LEU A O 1
ATOM 5027 N N . ARG A 1 642 ? 16.484 7.266 -38.844 1 84.94 642 ARG A N 1
ATOM 5028 C CA . ARG A 1 642 ? 17.094 7.293 -40.188 1 84.94 642 ARG A CA 1
ATOM 5029 C C . ARG A 1 642 ? 18.453 7.996 -40.156 1 84.94 642 ARG A C 1
ATOM 5031 O O . ARG A 1 642 ? 19.406 7.531 -40.75 1 84.94 642 ARG A O 1
ATOM 5038 N N . GLN A 1 643 ? 18.453 9.055 -39.5 1 85.31 643 GLN A N 1
ATOM 5039 C CA . GLN A 1 643 ? 19.703 9.805 -39.375 1 85.31 643 GLN A CA 1
ATOM 5040 C C . GLN A 1 643 ? 20.734 9.008 -38.562 1 85.31 643 GLN A C 1
ATOM 5042 O O . GLN A 1 643 ? 21.922 8.984 -38.938 1 85.31 643 GLN A O 1
ATOM 5047 N N . PHE A 1 644 ? 20.266 8.367 -37.594 1 86.06 644 PHE A N 1
ATOM 5048 C CA . PHE A 1 644 ? 21.156 7.598 -36.75 1 86.06 644 PHE A CA 1
ATOM 5049 C C . PHE A 1 644 ? 21.766 6.426 -37.5 1 86.06 644 PHE A C 1
ATOM 5051 O O . PHE A 1 644 ? 22.969 6.199 -37.438 1 86.06 644 PHE A O 1
ATOM 5058 N N . ILE A 1 645 ? 20.938 5.746 -38.219 1 89 645 ILE A N 1
ATOM 5059 C CA . ILE A 1 645 ? 21.406 4.574 -38.969 1 89 645 ILE A CA 1
ATOM 5060 C C . ILE A 1 645 ? 22.391 5.008 -40.031 1 89 645 ILE A C 1
ATOM 5062 O O . ILE A 1 645 ? 23.375 4.312 -40.312 1 89 645 ILE A O 1
ATOM 5066 N N . SER A 1 646 ? 22.109 6.133 -40.594 1 90.62 646 SER A N 1
ATOM 5067 C CA . SER A 1 646 ? 23 6.656 -41.625 1 90.62 646 SER A CA 1
ATOM 5068 C C . SER A 1 646 ? 24.375 6.984 -41.062 1 90.62 646 SER A C 1
ATOM 5070 O O . SER A 1 646 ? 25.406 6.613 -41.625 1 90.62 646 SER A O 1
ATOM 5072 N N . VAL A 1 647 ? 24.375 7.594 -39.969 1 89.5 647 VAL A N 1
ATOM 5073 C CA . VAL A 1 647 ? 25.625 7.98 -39.312 1 89.5 647 VAL A CA 1
ATOM 5074 C C . VAL A 1 647 ? 26.359 6.738 -38.844 1 89.5 647 VAL A C 1
ATOM 5076 O O . VAL A 1 647 ? 27.594 6.66 -38.938 1 89.5 647 VAL A O 1
ATOM 5079 N N . LEU A 1 648 ? 25.625 5.836 -38.312 1 89.56 648 LEU A N 1
ATOM 5080 C CA . LEU A 1 648 ? 26.219 4.586 -37.844 1 89.56 648 LEU A CA 1
ATOM 5081 C C . LEU A 1 648 ? 26.891 3.834 -39 1 89.56 648 LEU A C 1
ATOM 5083 O O . LEU A 1 648 ? 28 3.33 -38.844 1 89.56 648 LEU A O 1
ATOM 5087 N N . ARG A 1 649 ? 26.188 3.779 -40.062 1 91.56 649 ARG A N 1
ATOM 5088 C CA . ARG A 1 649 ? 26.734 3.109 -41.25 1 91.56 649 ARG A CA 1
ATOM 5089 C C . ARG A 1 649 ? 28 3.814 -41.719 1 91.56 649 ARG A C 1
ATOM 5091 O O . ARG A 1 649 ? 28.953 3.164 -42.156 1 91.56 649 ARG A O 1
ATOM 5098 N N . GLU A 1 650 ? 27.969 5.043 -41.688 1 92 650 GLU A N 1
ATOM 5099 C CA . GLU A 1 650 ? 29.125 5.832 -42.094 1 92 650 GLU A CA 1
ATOM 5100 C C . GLU A 1 650 ? 30.328 5.551 -41.188 1 92 650 GLU A C 1
ATOM 5102 O O . GLU A 1 650 ? 31.438 5.395 -41.688 1 92 650 GLU A O 1
ATOM 5107 N N . GLU A 1 651 ? 30.047 5.473 -39.969 1 89.19 651 GLU A N 1
ATOM 5108 C CA . GLU A 1 651 ? 31.125 5.23 -39.031 1 89.19 651 GLU A CA 1
ATOM 5109 C C . GLU A 1 651 ? 31.688 3.82 -39.156 1 89.19 651 GLU A C 1
ATOM 5111 O O . GLU A 1 651 ? 32.906 3.613 -39.031 1 89.19 651 GLU A O 1
ATOM 5116 N N . ILE A 1 652 ? 30.875 2.885 -39.406 1 91.12 652 ILE A N 1
ATOM 5117 C CA . ILE A 1 652 ? 31.297 1.498 -39.594 1 91.12 652 ILE A CA 1
ATOM 5118 C C . ILE A 1 652 ? 32.094 1.354 -40.875 1 91.12 652 ILE A C 1
ATOM 5120 O O . ILE A 1 652 ? 33.094 0.642 -40.906 1 91.12 652 ILE A O 1
ATOM 5124 N N . ARG A 1 653 ? 31.641 2.053 -41.875 1 92.12 653 ARG A N 1
ATOM 5125 C CA . ARG A 1 653 ? 32.344 1.993 -43.156 1 92.12 653 ARG A CA 1
ATOM 5126 C C . ARG A 1 653 ? 33.688 2.66 -43.062 1 92.12 653 ARG A C 1
ATOM 5128 O O . ARG A 1 653 ? 34.656 2.252 -43.75 1 92.12 653 ARG A O 1
ATOM 5135 N N . ARG A 1 654 ? 33.812 3.617 -42.312 1 88.56 654 ARG A N 1
ATOM 5136 C CA . ARG A 1 654 ? 35.094 4.32 -42.156 1 88.56 654 ARG A CA 1
ATOM 5137 C C . ARG A 1 654 ? 36.125 3.42 -41.5 1 88.56 654 ARG A C 1
ATOM 5139 O O . ARG A 1 654 ? 37.281 3.416 -41.906 1 88.56 654 ARG A O 1
ATOM 5146 N N . GLU A 1 655 ? 35.656 2.701 -40.5 1 88.44 655 GLU A N 1
ATOM 5147 C CA . GLU A 1 655 ? 36.562 1.782 -39.812 1 88.44 655 GLU A CA 1
ATOM 5148 C C . GLU A 1 655 ? 35.844 0.5 -39.406 1 88.44 655 GLU A C 1
ATOM 5150 O O . GLU A 1 655 ? 35.594 0.282 -38.219 1 88.44 655 GLU A O 1
ATOM 5155 N N . PRO A 1 656 ? 35.688 -0.403 -40.281 1 88.19 656 PRO A N 1
ATOM 5156 C CA . PRO A 1 656 ? 34.969 -1.63 -40 1 88.19 656 PRO A CA 1
ATOM 5157 C C . PRO A 1 656 ? 35.625 -2.488 -38.938 1 88.19 656 PRO A C 1
ATOM 5159 O O . PRO A 1 656 ? 34.969 -3.205 -38.188 1 88.19 656 PRO A O 1
ATOM 5162 N N . ARG A 1 657 ? 36.875 -2.416 -38.781 1 86.81 657 ARG A N 1
ATOM 5163 C CA . ARG A 1 657 ? 37.594 -3.225 -37.812 1 86.81 657 ARG A CA 1
ATOM 5164 C C . ARG A 1 657 ? 37.312 -2.756 -36.375 1 86.81 657 ARG A C 1
ATOM 5166 O O . ARG A 1 657 ? 37.469 -3.516 -35.438 1 86.81 657 ARG A O 1
ATOM 5173 N N . ALA A 1 658 ? 36.969 -1.591 -36.344 1 84.62 658 ALA A N 1
ATOM 5174 C CA . ALA A 1 658 ? 36.719 -1.007 -35.031 1 84.62 658 ALA A CA 1
ATOM 5175 C C . ALA A 1 658 ? 35.5 -1.649 -34.375 1 84.62 658 ALA A C 1
ATOM 5177 O O . ALA A 1 658 ? 35.281 -1.536 -33.156 1 84.62 658 ALA A O 1
ATOM 5178 N N . LEU A 1 659 ? 34.719 -2.355 -35.125 1 86.06 659 LEU A N 1
ATOM 5179 C CA . LEU A 1 659 ? 33.531 -3.033 -34.625 1 86.06 659 LEU A CA 1
ATOM 5180 C C . LEU A 1 659 ? 33.906 -4.199 -33.719 1 86.06 659 LEU A C 1
ATOM 5182 O O . LEU A 1 659 ? 33.188 -4.543 -32.781 1 86.06 659 LEU A O 1
ATOM 5186 N N . PHE A 1 660 ? 35.156 -4.777 -33.938 1 88.44 660 PHE A N 1
ATOM 5187 C CA . PHE A 1 660 ? 35.5 -5.992 -33.219 1 88.44 660 PHE A CA 1
ATOM 5188 C C . PHE A 1 660 ? 36.844 -5.855 -32.531 1 88.44 660 PHE A C 1
ATOM 5190 O O . PHE A 1 660 ? 37.156 -6.594 -31.609 1 88.44 660 PHE A O 1
ATOM 5197 N N . LEU A 1 661 ? 37.688 -4.875 -33 1 88.81 661 LEU A N 1
ATOM 5198 C CA . LEU A 1 661 ? 39.031 -4.727 -32.438 1 88.81 661 LEU A CA 1
ATOM 5199 C C . LEU A 1 661 ? 39.312 -3.289 -32.031 1 88.81 661 LEU A C 1
ATOM 5201 O O . LEU A 1 661 ? 38.781 -2.352 -32.625 1 88.81 661 LEU A O 1
ATOM 5205 N N . PRO A 1 662 ? 40.125 -3.15 -30.953 1 86.75 662 PRO A N 1
ATOM 5206 C CA . PRO A 1 662 ? 40.406 -1.792 -30.5 1 86.75 662 PRO A CA 1
ATOM 5207 C C . PRO A 1 662 ? 41.219 -0.987 -31.516 1 86.75 662 PRO A C 1
ATOM 5209 O O . PRO A 1 662 ? 41.969 -1.562 -32.312 1 86.75 662 PRO A O 1
ATOM 5212 N N . ARG A 1 663 ? 40.938 0.414 -31.422 1 74.69 663 ARG A N 1
ATOM 5213 C CA . ARG A 1 663 ? 41.625 1.311 -32.344 1 74.69 663 ARG A CA 1
ATOM 5214 C C . ARG A 1 663 ? 43.125 1.432 -31.984 1 74.69 663 ARG A C 1
ATOM 5216 O O . ARG A 1 663 ? 43.469 1.366 -30.797 1 74.69 663 ARG A O 1
ATOM 5223 N N . ARG A 1 664 ? 44.031 1.271 -32.875 1 63.97 664 ARG A N 1
ATOM 5224 C CA . ARG A 1 664 ? 45.438 1.483 -32.688 1 63.97 664 ARG A CA 1
ATOM 5225 C C . ARG A 1 664 ? 45.719 2.893 -32.188 1 63.97 664 ARG A C 1
ATOM 5227 O O . ARG A 1 664 ? 45.125 3.857 -32.625 1 63.97 664 ARG A O 1
ATOM 5234 N N . PRO A 1 665 ? 46.188 2.969 -30.812 1 56.44 665 PRO A N 1
ATOM 5235 C CA . PRO A 1 665 ? 46.531 4.324 -30.359 1 56.44 665 PRO A CA 1
ATOM 5236 C C . PRO A 1 665 ? 47.156 5.16 -31.469 1 56.44 665 PRO A C 1
ATOM 5238 O O . PRO A 1 665 ? 48.031 4.668 -32.188 1 56.44 665 PRO A O 1
ATOM 5241 N N . THR A 1 666 ? 46.469 5.969 -32.062 1 47.59 666 THR A N 1
ATOM 5242 C CA . THR A 1 666 ? 47.25 6.863 -32.906 1 47.59 666 THR A CA 1
ATOM 5243 C C . THR A 1 666 ? 48.438 7.449 -32.125 1 47.59 666 THR A C 1
ATOM 5245 O O . THR A 1 666 ? 48.281 7.789 -30.953 1 47.59 666 THR A O 1
ATOM 5248 N N . SER A 1 667 ? 49.75 7.227 -32.406 1 44.09 667 SER A N 1
ATOM 5249 C CA . SER A 1 667 ? 51 7.695 -31.812 1 44.09 667 SER A CA 1
ATOM 5250 C C . SER A 1 667 ? 50.844 9.102 -31.234 1 44.09 667 SER A C 1
ATOM 5252 O O . SER A 1 667 ? 51.688 9.562 -30.484 1 44.09 667 SER A O 1
ATOM 5254 N N . GLY A 1 668 ? 50.125 10.086 -31.844 1 40.62 668 GLY A N 1
ATOM 5255 C CA . GLY A 1 668 ? 50.375 11.477 -31.5 1 40.62 668 GLY A CA 1
ATOM 5256 C C . GLY A 1 668 ? 49.844 11.859 -30.125 1 40.62 668 GLY A C 1
ATOM 5257 O O . GLY A 1 668 ? 50.031 12.984 -29.672 1 40.62 668 GLY A O 1
ATOM 5258 N N . GLU A 1 669 ? 48.781 11.328 -29.609 1 39.12 669 GLU A N 1
ATOM 5259 C CA . GLU A 1 669 ? 48.156 11.953 -28.453 1 39.12 669 GLU A CA 1
ATOM 5260 C C . GLU A 1 669 ? 48.812 11.516 -27.141 1 39.12 669 GLU A C 1
ATOM 5262 O O . GLU A 1 669 ? 48.188 11.578 -26.078 1 39.12 669 GLU A O 1
ATOM 5267 N N . ASN A 1 670 ? 49.969 10.914 -27.156 1 37.66 670 ASN A N 1
ATOM 5268 C CA . ASN A 1 670 ? 50.656 10.711 -25.906 1 37.66 670 ASN A CA 1
ATOM 5269 C C . ASN A 1 670 ? 50.938 12.031 -25.188 1 37.66 670 ASN A C 1
ATOM 5271 O O . ASN A 1 670 ? 51.531 12.055 -24.109 1 37.66 670 ASN A O 1
ATOM 5275 N N . GLY A 1 671 ? 51.188 13.195 -25.938 1 33.09 671 GLY A N 1
ATOM 5276 C CA . GLY A 1 671 ? 51.938 14.266 -25.281 1 33.09 671 GLY A CA 1
ATOM 5277 C C . GLY A 1 671 ? 51.125 14.992 -24.219 1 33.09 671 GLY A C 1
ATOM 5278 O O . GLY A 1 671 ? 51.688 15.719 -23.406 1 33.09 671 GLY A O 1
ATOM 5279 N N . ALA A 1 672 ? 49.906 15.43 -24.406 1 31.53 672 ALA A N 1
ATOM 5280 C CA . ALA A 1 672 ? 49.531 16.578 -23.578 1 31.53 672 ALA A CA 1
ATOM 5281 C C . ALA A 1 672 ? 49.094 16.125 -22.188 1 31.53 672 ALA A C 1
ATOM 5283 O O . ALA A 1 672 ? 48.531 16.906 -21.406 1 31.53 672 ALA A O 1
ATOM 5284 N N . GLY A 1 673 ? 48.906 14.898 -21.812 1 26.39 673 GLY A N 1
ATOM 5285 C CA . GLY A 1 673 ? 48.375 14.805 -20.453 1 26.39 673 GLY A CA 1
ATOM 5286 C C . GLY A 1 673 ? 49.406 15.102 -19.391 1 26.39 673 GLY A C 1
ATOM 5287 O O . GLY A 1 673 ? 49.969 14.188 -18.766 1 26.39 673 GLY A O 1
ATOM 5288 N N . LYS A 1 674 ? 50.438 16.109 -19.703 1 20.7 674 LYS A N 1
ATOM 5289 C CA . LYS A 1 674 ? 50.844 16.812 -18.5 1 20.7 674 LYS A CA 1
ATOM 5290 C C . LYS A 1 674 ? 49.781 17.844 -18.078 1 20.7 674 LYS A C 1
ATOM 5292 O O . LYS A 1 674 ? 49.25 18.547 -18.906 1 20.7 674 LYS A O 1
ATOM 5297 N N . MET B 1 1 ? 16.406 -6.922 18.562 1 34.62 1 MET B N 1
ATOM 5298 C CA . MET B 1 1 ? 16.312 -6.07 19.75 1 34.62 1 MET B CA 1
ATOM 5299 C C . MET B 1 1 ? 17.312 -4.926 19.672 1 34.62 1 MET B C 1
ATOM 5301 O O . MET B 1 1 ? 18.438 -5.105 19.203 1 34.62 1 MET B O 1
ATOM 5305 N N . PRO B 1 2 ? 16.969 -3.783 19.5 1 42.03 2 PRO B N 1
ATOM 5306 C CA . PRO B 1 2 ? 17.969 -2.715 19.625 1 42.03 2 PRO B CA 1
ATOM 5307 C C . PRO B 1 2 ? 19.125 -3.092 20.562 1 42.03 2 PRO B C 1
ATOM 5309 O O . PRO B 1 2 ? 18.969 -3.971 21.406 1 42.03 2 PRO B O 1
ATOM 5312 N N . ASP B 1 3 ? 20.281 -2.725 20.234 1 46.72 3 ASP B N 1
ATOM 5313 C CA . ASP B 1 3 ? 21.438 -2.877 21.109 1 46.72 3 ASP B CA 1
ATOM 5314 C C . ASP B 1 3 ? 21.078 -2.602 22.562 1 46.72 3 ASP B C 1
ATOM 5316 O O . ASP B 1 3 ? 21.156 -1.462 23.031 1 46.72 3 ASP B O 1
ATOM 5320 N N . LYS B 1 4 ? 20.125 -2.693 22.953 1 49.34 4 LYS B N 1
ATOM 5321 C CA . LYS B 1 4 ? 19.812 -2.434 24.359 1 49.34 4 LYS B CA 1
ATOM 5322 C C . LYS B 1 4 ? 21.031 -2.66 25.234 1 49.34 4 LYS B C 1
ATOM 5324 O O . LYS B 1 4 ? 21.266 -1.902 26.188 1 49.34 4 LYS B O 1
ATOM 5329 N N . THR B 1 5 ? 21.297 -4.059 25.641 1 58 5 THR B N 1
ATOM 5330 C CA . THR B 1 5 ? 21.109 -4.676 26.953 1 58 5 THR B CA 1
ATOM 5331 C C . THR B 1 5 ? 22.422 -4.711 27.719 1 58 5 THR B C 1
ATOM 5333 O O . THR B 1 5 ? 23.5 -4.812 27.125 1 58 5 THR B O 1
ATOM 5336 N N . LEU B 1 6 ? 22.375 -3.902 28.531 1 76.5 6 LEU B N 1
ATOM 5337 C CA . LEU B 1 6 ? 23.359 -4.223 29.562 1 76.5 6 LEU B CA 1
ATOM 5338 C C . LEU B 1 6 ? 23.766 -5.691 29.484 1 76.5 6 LEU B C 1
ATOM 5340 O O . LEU B 1 6 ? 22.922 -6.566 29.266 1 76.5 6 LEU B O 1
ATOM 5344 N N . THR B 1 7 ? 24.984 -5.801 29.266 1 79.31 7 THR B N 1
ATOM 5345 C CA . THR B 1 7 ? 25.484 -7.172 29.312 1 79.31 7 THR B CA 1
ATOM 5346 C C . THR B 1 7 ? 25.047 -7.863 30.594 1 79.31 7 THR B C 1
ATOM 5348 O O . THR B 1 7 ? 24.641 -7.199 31.547 1 79.31 7 THR B O 1
ATOM 5351 N N . ARG B 1 8 ? 25.047 -9.078 30.609 1 81.56 8 ARG B N 1
ATOM 5352 C CA . ARG B 1 8 ? 24.719 -9.836 31.812 1 81.56 8 ARG B CA 1
ATOM 5353 C C . ARG B 1 8 ? 25.625 -9.461 32.969 1 81.56 8 ARG B C 1
ATOM 5355 O O . ARG B 1 8 ? 25.172 -9.375 34.125 1 81.56 8 ARG B O 1
ATOM 5362 N N . ARG B 1 9 ? 26.828 -9.164 32.625 1 84.38 9 ARG B N 1
ATOM 5363 C CA . ARG B 1 9 ? 27.797 -8.797 33.656 1 84.38 9 ARG B CA 1
ATOM 5364 C C . ARG B 1 9 ? 27.438 -7.449 34.281 1 84.38 9 ARG B C 1
ATOM 5366 O O . ARG B 1 9 ? 27.5 -7.293 35.5 1 84.38 9 ARG B O 1
ATOM 5373 N N . GLU B 1 10 ? 27.047 -6.598 33.438 1 86.38 10 GLU B N 1
ATOM 5374 C CA . GLU B 1 10 ? 26.672 -5.273 33.938 1 86.38 10 GLU B CA 1
ATOM 5375 C C . GLU B 1 10 ? 25.406 -5.336 34.781 1 86.38 10 GLU B C 1
ATOM 5377 O O . GLU B 1 10 ? 25.328 -4.676 35.844 1 86.38 10 GLU B O 1
ATOM 5382 N N . ARG B 1 11 ? 24.547 -6.156 34.406 1 87.56 11 ARG B N 1
ATOM 5383 C CA . ARG B 1 11 ? 23.297 -6.297 35.156 1 87.56 11 ARG B CA 1
ATOM 5384 C C . ARG B 1 11 ? 23.547 -6.898 36.531 1 87.56 11 ARG B C 1
ATOM 5386 O O . ARG B 1 11 ? 22.953 -6.48 37.531 1 87.56 11 ARG B O 1
ATOM 5393 N N . GLN B 1 12 ? 24.484 -7.82 36.531 1 88.94 12 GLN B N 1
ATOM 5394 C CA . GLN B 1 12 ? 24.828 -8.453 37.812 1 88.94 12 GLN B CA 1
ATOM 5395 C C . GLN B 1 12 ? 25.562 -7.477 38.719 1 88.94 12 GLN B C 1
ATOM 5397 O O . GLN B 1 12 ? 25.344 -7.473 39.938 1 88.94 12 GLN B O 1
ATOM 5402 N N . GLN B 1 13 ? 26.328 -6.699 38.125 1 90.12 13 GLN B N 1
ATOM 5403 C CA . GLN B 1 13 ? 27.047 -5.695 38.875 1 90.12 13 GLN B CA 1
ATOM 5404 C C . GLN B 1 13 ? 26.094 -4.672 39.5 1 90.12 13 GLN B C 1
ATOM 5406 O O . GLN B 1 13 ? 26.266 -4.273 40.656 1 90.12 13 GLN B O 1
ATOM 5411 N N . ILE B 1 14 ? 25.125 -4.312 38.75 1 91.12 14 ILE B N 1
ATOM 5412 C CA . ILE B 1 14 ? 24.156 -3.311 39.219 1 91.12 14 ILE B CA 1
ATOM 5413 C C . ILE B 1 14 ? 23.25 -3.918 40.281 1 91.12 14 ILE B C 1
ATOM 5415 O O . ILE B 1 14 ? 22.891 -3.248 41.25 1 91.12 14 ILE B O 1
ATOM 5419 N N . ALA B 1 15 ? 22.984 -5.16 40.094 1 88.75 15 ALA B N 1
ATOM 5420 C CA . ALA B 1 15 ? 22.109 -5.848 41.031 1 88.75 15 ALA B CA 1
ATOM 5421 C C . ALA B 1 15 ? 22.797 -5.973 42.406 1 88.75 15 ALA B C 1
ATOM 5423 O O . ALA B 1 15 ? 22.125 -5.973 43.438 1 88.75 15 ALA B O 1
ATOM 5424 N N . ALA B 1 16 ? 24.094 -6.012 42.375 1 88.5 16 ALA B N 1
ATOM 5425 C CA . ALA B 1 16 ? 24.859 -6.25 43.594 1 88.5 16 ALA B CA 1
ATOM 5426 C C . ALA B 1 16 ? 25.234 -4.934 44.281 1 88.5 16 ALA B C 1
ATOM 5428 O O . ALA B 1 16 ? 25.688 -4.926 45.438 1 88.5 16 ALA B O 1
ATOM 5429 N N . CYS B 1 17 ? 24.922 -3.922 43.656 1 90.38 17 CYS B N 1
ATOM 5430 C CA . CYS B 1 17 ? 25.438 -2.668 44.219 1 90.38 17 CYS B CA 1
ATOM 5431 C C . CYS B 1 17 ? 24.391 -1.942 45.031 1 90.38 17 CYS B C 1
ATOM 5433 O O . CYS B 1 17 ? 23.188 -2.07 44.75 1 90.38 17 CYS B O 1
ATOM 5435 N N . ASP B 1 18 ? 24.828 -1.277 46.094 1 92.38 18 ASP B N 1
ATOM 5436 C CA . ASP B 1 18 ? 23.969 -0.366 46.844 1 92.38 18 ASP B CA 1
ATOM 5437 C C . ASP B 1 18 ? 24.031 1.043 46.25 1 92.38 18 ASP B C 1
ATOM 5439 O O . ASP B 1 18 ? 24.547 1.245 45.156 1 92.38 18 ASP B O 1
ATOM 5443 N N . ALA B 1 19 ? 23.469 2.018 46.875 1 94.88 19 ALA B N 1
ATOM 5444 C CA . ALA B 1 19 ? 23.391 3.383 46.375 1 94.88 19 ALA B CA 1
ATOM 5445 C C . ALA B 1 19 ? 24.781 3.955 46.125 1 94.88 19 ALA B C 1
ATOM 5447 O O . ALA B 1 19 ? 25 4.652 45.125 1 94.88 19 ALA B O 1
ATOM 5448 N N . ALA B 1 20 ? 25.734 3.709 47 1 94.12 20 ALA B N 1
ATOM 5449 C CA . ALA B 1 20 ? 27.109 4.184 46.844 1 94.12 20 ALA B CA 1
ATOM 5450 C C . ALA B 1 20 ? 27.781 3.523 45.656 1 94.12 20 ALA B C 1
ATOM 5452 O O . ALA B 1 20 ? 28.516 4.18 44.906 1 94.12 20 ALA B O 1
ATOM 5453 N N . GLY B 1 21 ? 27.531 2.27 45.562 1 93.31 21 GLY B N 1
ATOM 5454 C CA . GLY B 1 21 ? 28.062 1.551 44.406 1 93.31 21 GLY B CA 1
ATOM 5455 C C . GLY B 1 21 ? 27.531 2.07 43.094 1 93.31 21 GLY B C 1
ATOM 5456 O O . GLY B 1 21 ? 28.266 2.158 42.125 1 93.31 21 GLY B O 1
ATOM 5457 N N . LEU B 1 22 ? 26.25 2.332 43.031 1 94.75 22 LEU B N 1
ATOM 5458 C CA . LEU B 1 22 ? 25.641 2.873 41.812 1 94.75 22 LEU B CA 1
ATOM 5459 C C . LEU B 1 22 ? 26.281 4.211 41.438 1 94.75 22 LEU B C 1
ATOM 5461 O O . LEU B 1 22 ? 26.547 4.469 40.281 1 94.75 22 LEU B O 1
ATOM 5465 N N . ARG B 1 23 ? 26.438 5.102 42.438 1 94.19 23 ARG B N 1
ATOM 5466 C CA . ARG B 1 23 ? 27.062 6.398 42.219 1 94.19 23 ARG B CA 1
ATOM 5467 C C . ARG B 1 23 ? 28.438 6.238 41.562 1 94.19 23 ARG B C 1
ATOM 5469 O O . ARG B 1 23 ? 28.75 6.945 40.594 1 94.19 23 ARG B O 1
ATOM 5476 N N . ILE B 1 24 ? 29.25 5.309 42.031 1 93.19 24 ILE B N 1
ATOM 5477 C CA . ILE B 1 24 ? 30.578 5.07 41.5 1 93.19 24 ILE B CA 1
ATOM 5478 C C . ILE B 1 24 ? 30.484 4.551 40.094 1 93.19 24 ILE B C 1
ATOM 5480 O O . ILE B 1 24 ? 31.266 4.953 39.219 1 93.19 24 ILE B O 1
ATOM 5484 N N . LEU B 1 25 ? 29.547 3.701 39.875 1 92.31 25 LEU B N 1
ATOM 5485 C CA . LEU B 1 25 ? 29.359 3.139 38.531 1 92.31 25 LEU B CA 1
ATOM 5486 C C . LEU B 1 25 ? 28.953 4.223 37.531 1 92.31 25 LEU B C 1
ATOM 5488 O O . LEU B 1 25 ? 29.375 4.203 36.375 1 92.31 25 LEU B O 1
ATOM 5492 N N . LEU B 1 26 ? 28.031 5.129 37.938 1 93.88 26 LEU B N 1
ATOM 5493 C CA . LEU B 1 26 ? 27.547 6.195 37.062 1 93.88 26 LEU B CA 1
ATOM 5494 C C . LEU B 1 26 ? 28.688 7.148 36.688 1 93.88 26 LEU B C 1
ATOM 5496 O O . LEU B 1 26 ? 28.828 7.539 35.531 1 93.88 26 LEU B O 1
ATOM 5500 N N . VAL B 1 27 ? 29.516 7.535 37.625 1 92.56 27 VAL B N 1
ATOM 5501 C CA . VAL B 1 27 ? 30.594 8.484 37.406 1 92.56 27 VAL B CA 1
ATOM 5502 C C . VAL B 1 27 ? 31.641 7.863 36.5 1 92.56 27 VAL B C 1
ATOM 5504 O O . VAL B 1 27 ? 32.281 8.57 35.688 1 92.56 27 VAL B O 1
ATOM 5507 N N . ALA B 1 28 ? 31.719 6.586 36.594 1 89.69 28 ALA B N 1
ATOM 5508 C CA . ALA B 1 28 ? 32.688 5.883 35.75 1 89.69 28 ALA B CA 1
ATOM 5509 C C . ALA B 1 28 ? 32.281 5.926 34.281 1 89.69 28 ALA B C 1
ATOM 5511 O O . ALA B 1 28 ? 33.094 5.793 33.375 1 89.69 28 ALA B O 1
ATOM 5512 N N . GLN B 1 29 ? 30.969 6.223 34.156 1 83.69 29 GLN B N 1
ATOM 5513 C CA . GLN B 1 29 ? 30.453 6.289 32.812 1 83.69 29 GLN B CA 1
ATOM 5514 C C . GLN B 1 29 ? 30.516 7.715 32.25 1 83.69 29 GLN B C 1
ATOM 5516 O O . GLN B 1 29 ? 30.328 8.672 33 1 83.69 29 GLN B O 1
ATOM 5521 N N . GLU B 1 30 ? 31.094 8.094 31.219 1 81.94 30 GLU B N 1
ATOM 5522 C CA . GLU B 1 30 ? 31.141 9.43 30.625 1 81.94 30 GLU B CA 1
ATOM 5523 C C . GLU B 1 30 ? 30.062 9.594 29.547 1 81.94 30 GLU B C 1
ATOM 5525 O O . GLU B 1 30 ? 30.281 10.273 28.547 1 81.94 30 GLU B O 1
ATOM 5530 N N . ASN B 1 31 ? 28.922 8.891 29.797 1 89.44 31 ASN B N 1
ATOM 5531 C CA . ASN B 1 31 ? 27.828 8.938 28.828 1 89.44 31 ASN B CA 1
ATOM 5532 C C . ASN B 1 31 ? 26.469 8.922 29.531 1 89.44 31 ASN B C 1
ATOM 5534 O O . ASN B 1 31 ? 26.172 8.008 30.297 1 89.44 31 ASN B O 1
ATOM 5538 N N . ALA B 1 32 ? 25.688 9.883 29.219 1 91.62 32 ALA B N 1
ATOM 5539 C CA . ALA B 1 32 ? 24.406 10.086 29.891 1 91.62 32 ALA B CA 1
ATOM 5540 C C . ALA B 1 32 ? 23.469 8.906 29.656 1 91.62 32 ALA B C 1
ATOM 5542 O O . ALA B 1 32 ? 22.719 8.5 30.547 1 91.62 32 ALA B O 1
ATOM 5543 N N . LEU B 1 33 ? 23.469 8.375 28.453 1 91 33 LEU B N 1
ATOM 5544 C CA . LEU B 1 33 ? 22.594 7.254 28.125 1 91 33 LEU B CA 1
ATOM 5545 C C . LEU B 1 33 ? 22.891 6.047 29.016 1 91 33 LEU B C 1
ATOM 5547 O O . LEU B 1 33 ? 21.984 5.402 29.516 1 91 33 LEU B O 1
ATOM 5551 N N . LEU B 1 34 ? 24.156 5.797 29.188 1 91.06 34 LEU B N 1
ATOM 5552 C CA . LEU B 1 34 ? 24.547 4.664 30.016 1 91.06 34 LEU B CA 1
ATOM 5553 C C . LEU B 1 34 ? 24.188 4.902 31.484 1 91.06 34 LEU B C 1
ATOM 5555 O O . LEU B 1 34 ? 23.797 3.971 32.188 1 91.06 34 LEU B O 1
ATOM 5559 N N . MET B 1 35 ? 24.375 6.133 31.906 1 93.44 35 MET B N 1
ATOM 5560 C CA . MET B 1 35 ? 24 6.48 33.281 1 93.44 35 MET B CA 1
ATOM 5561 C C . MET B 1 35 ? 22.516 6.203 33.5 1 93.44 35 MET B C 1
ATOM 5563 O O . MET B 1 35 ? 22.141 5.629 34.531 1 93.44 35 MET B O 1
ATOM 5567 N N . LEU B 1 36 ? 21.734 6.574 32.5 1 92.81 36 LEU B N 1
ATOM 5568 C CA . LEU B 1 36 ? 20.281 6.379 32.625 1 92.81 36 LEU B CA 1
ATOM 5569 C C . LEU B 1 36 ? 19.938 4.895 32.594 1 92.81 36 LEU B C 1
ATOM 5571 O O . LEU B 1 36 ? 19.047 4.453 33.344 1 92.81 36 LEU B O 1
ATOM 5575 N N . ARG B 1 37 ? 20.641 4.152 31.844 1 91.5 37 ARG B N 1
ATOM 5576 C CA . ARG B 1 37 ? 20.422 2.711 31.781 1 91.5 37 ARG B CA 1
ATOM 5577 C C . ARG B 1 37 ? 20.703 2.055 33.125 1 91.5 37 ARG B C 1
ATOM 5579 O O . ARG B 1 37 ? 19.938 1.215 33.594 1 91.5 37 ARG B O 1
ATOM 5586 N N . TYR B 1 38 ? 21.812 2.486 33.719 1 92.62 38 TYR B N 1
ATOM 5587 C CA . TYR B 1 38 ? 22.234 1.916 35 1 92.62 38 TYR B CA 1
ATOM 5588 C C . TYR B 1 38 ? 21.25 2.283 36.094 1 92.62 38 TYR B C 1
ATOM 5590 O O . TYR B 1 38 ? 20.859 1.431 36.906 1 92.62 38 TYR B O 1
ATOM 5598 N N . LEU B 1 39 ? 20.875 3.494 36.031 1 93.44 39 LEU B N 1
ATOM 5599 C CA . LEU B 1 39 ? 19.922 3.955 37.031 1 93.44 39 LEU B CA 1
ATOM 5600 C C . LEU B 1 39 ? 18.609 3.211 36.906 1 93.44 39 LEU B C 1
ATOM 5602 O O . LEU B 1 39 ? 18.047 2.762 37.906 1 93.44 39 LEU B O 1
ATOM 5606 N N . ALA B 1 40 ? 18.078 3.123 35.688 1 91.56 40 ALA B N 1
ATOM 5607 C CA . ALA B 1 40 ? 16.797 2.449 35.438 1 91.56 40 ALA B CA 1
ATOM 5608 C C . ALA B 1 40 ? 16.875 0.981 35.844 1 91.56 40 ALA B C 1
ATOM 5610 O O . ALA B 1 40 ? 15.945 0.454 36.469 1 91.56 40 ALA B O 1
ATOM 5611 N N . GLU B 1 41 ? 18 0.35 35.5 1 91.19 41 GLU B N 1
ATOM 5612 C CA . GLU B 1 41 ? 18.172 -1.052 35.875 1 91.19 41 GLU B CA 1
ATOM 5613 C C . GLU B 1 41 ? 18.203 -1.227 37.406 1 91.19 41 GLU B C 1
ATOM 5615 O O . GLU B 1 41 ? 17.641 -2.184 37.938 1 91.19 41 GLU B O 1
ATOM 5620 N N . TRP B 1 42 ? 18.844 -0.341 38.062 1 93.94 42 TRP B N 1
ATOM 5621 C CA . TRP B 1 42 ? 18.953 -0.383 39.5 1 93.94 42 TRP B CA 1
ATOM 5622 C C . TRP B 1 42 ? 17.594 -0.198 40.156 1 93.94 42 TRP B C 1
ATOM 5624 O O . TRP B 1 42 ? 17.266 -0.899 41.125 1 93.94 42 TRP B O 1
ATOM 5634 N N . LEU B 1 43 ? 16.828 0.712 39.719 1 93 43 LEU B N 1
ATOM 5635 C CA . LEU B 1 43 ? 15.492 0.969 40.25 1 93 43 LEU B CA 1
ATOM 5636 C C . LEU B 1 43 ? 14.555 -0.198 39.969 1 93 43 LEU B C 1
ATOM 5638 O O . LEU B 1 43 ? 13.727 -0.552 40.812 1 93 43 LEU B O 1
ATOM 5642 N N . ARG B 1 44 ? 14.68 -0.787 38.812 1 90.62 44 ARG B N 1
ATOM 5643 C CA . ARG B 1 44 ? 13.852 -1.917 38.406 1 90.62 44 ARG B CA 1
ATOM 5644 C C . ARG B 1 44 ? 14.016 -3.096 39.344 1 90.62 44 ARG B C 1
ATOM 5646 O O . ARG B 1 44 ? 13.047 -3.814 39.625 1 90.62 44 ARG B O 1
ATOM 5653 N N . GLN B 1 45 ? 15.188 -3.24 39.875 1 89.25 45 GLN B N 1
ATOM 5654 C CA . GLN B 1 45 ? 15.477 -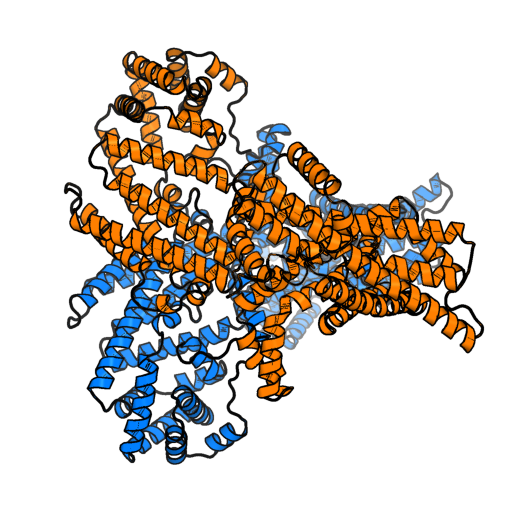4.359 40.75 1 89.25 45 GLN B CA 1
ATOM 5655 C C . GLN B 1 45 ? 14.719 -4.227 42.062 1 89.25 45 GLN B C 1
ATOM 5657 O O . GLN B 1 45 ? 14.453 -5.227 42.75 1 89.25 45 GLN B O 1
ATOM 5662 N N . GLY B 1 46 ? 14.375 -3.062 42.375 1 89.94 46 GLY B N 1
ATOM 5663 C CA . GLY B 1 46 ? 13.594 -2.85 43.594 1 89.94 46 GLY B CA 1
ATOM 5664 C C . GLY B 1 46 ? 12.117 -3.158 43.406 1 89.94 46 GLY B C 1
ATOM 5665 O O . GLY B 1 46 ? 11.383 -3.311 44.375 1 89.94 46 GLY B O 1
ATOM 5666 N N . GLY B 1 47 ? 11.672 -3.26 42.156 1 88.19 47 GLY B N 1
ATOM 5667 C CA . GLY B 1 47 ? 10.266 -3.471 41.875 1 88.19 47 GLY B CA 1
ATOM 5668 C C . GLY B 1 47 ? 9.406 -2.256 42.188 1 88.19 47 GLY B C 1
ATOM 5669 O O . GLY B 1 47 ? 9.93 -1.192 42.531 1 88.19 47 GLY B O 1
ATOM 5670 N N . ALA B 1 48 ? 8.07 -2.441 42.125 1 88.56 48 ALA B N 1
ATOM 5671 C CA . ALA B 1 48 ? 7.137 -1.337 42.312 1 88.56 48 ALA B CA 1
ATOM 5672 C C . ALA B 1 48 ? 7.172 -0.857 43.781 1 88.56 48 ALA B C 1
ATOM 5674 O O . ALA B 1 48 ? 7.062 0.342 44.031 1 88.56 48 ALA B O 1
ATOM 5675 N N . SER B 1 49 ? 7.461 -1.701 44.656 1 89.88 49 SER B N 1
ATOM 5676 C CA . SER B 1 49 ? 7.418 -1.361 46.094 1 89.88 49 SER B CA 1
ATOM 5677 C C . SER B 1 49 ? 8.75 -0.794 46.562 1 89.88 49 SER B C 1
ATOM 5679 O O . SER B 1 49 ? 8.797 -0.004 47.5 1 89.88 49 SER B O 1
ATOM 5681 N N . GLY B 1 50 ? 9.789 -1.103 45.938 1 92.62 50 GLY B N 1
ATOM 5682 C CA . GLY B 1 50 ? 11.109 -0.736 46.406 1 92.62 50 GLY B CA 1
ATOM 5683 C C . GLY B 1 50 ? 11.758 0.375 45.625 1 92.62 50 GLY B C 1
ATOM 5684 O O . GLY B 1 50 ? 12.766 0.939 46.031 1 92.62 50 GLY B O 1
ATOM 5685 N N . ALA B 1 51 ? 11.188 0.673 44.5 1 93.94 51 ALA B N 1
ATOM 5686 C CA . ALA B 1 51 ? 11.812 1.64 43.594 1 93.94 51 ALA B CA 1
ATOM 5687 C C . ALA B 1 51 ? 11.906 3.018 44.25 1 93.94 51 ALA B C 1
ATOM 5689 O O . ALA B 1 51 ? 12.914 3.713 44.125 1 93.94 51 ALA B O 1
ATOM 5690 N N . GLY B 1 52 ? 10.914 3.434 44.938 1 93.44 52 GLY B N 1
ATOM 5691 C CA . GLY B 1 52 ? 10.914 4.723 45.625 1 93.44 52 GLY B CA 1
ATOM 5692 C C . GLY B 1 52 ? 11.977 4.84 46.688 1 93.44 52 GLY B C 1
ATOM 5693 O O . GLY B 1 52 ? 12.664 5.859 46.781 1 93.44 52 GLY B O 1
ATOM 5694 N N . GLU B 1 53 ? 12.117 3.826 47.469 1 93.94 53 GLU B N 1
ATOM 5695 C CA . GLU B 1 53 ? 13.109 3.801 48.531 1 93.94 53 GLU B CA 1
ATOM 5696 C C . GLU B 1 53 ? 14.523 3.82 47.969 1 93.94 53 GLU B C 1
ATOM 5698 O O . GLU B 1 53 ? 15.422 4.453 48.531 1 93.94 53 GLU B O 1
ATOM 5703 N N . ARG B 1 54 ? 14.664 3.139 46.969 1 95.06 54 ARG B N 1
ATOM 5704 C CA . ARG B 1 54 ? 15.977 3.1 46.312 1 95.06 54 ARG B CA 1
ATOM 5705 C C . ARG B 1 54 ? 16.359 4.469 45.75 1 95.06 54 ARG B C 1
ATOM 5707 O O . ARG B 1 54 ? 17.516 4.883 45.875 1 95.06 54 ARG B O 1
ATOM 5714 N N . LEU B 1 55 ? 15.383 5.098 45.156 1 95.56 55 LEU B N 1
ATOM 5715 C CA . LEU B 1 55 ? 15.656 6.43 44.625 1 95.56 55 LEU B CA 1
ATOM 5716 C C . LEU B 1 55 ? 16 7.402 45.75 1 95.56 55 LEU B C 1
ATOM 5718 O O . LEU B 1 55 ? 16.891 8.242 45.594 1 95.56 55 LEU B O 1
ATOM 5722 N N . ALA B 1 56 ? 15.352 7.297 46.844 1 94.31 56 ALA B N 1
ATOM 5723 C CA . ALA B 1 56 ? 15.641 8.141 48 1 94.31 56 ALA B CA 1
ATOM 5724 C C . ALA B 1 56 ? 17.047 7.883 48.531 1 94.31 56 ALA B C 1
ATOM 5726 O O . ALA B 1 56 ? 17.766 8.82 48.906 1 94.31 56 ALA B O 1
ATOM 5727 N N . ALA B 1 57 ? 17.359 6.625 48.594 1 95.06 57 ALA B N 1
ATOM 5728 C CA . ALA B 1 57 ? 18.703 6.254 49.062 1 95.06 57 ALA B CA 1
ATOM 5729 C C . ALA B 1 57 ? 19.781 6.828 48.125 1 95.06 57 ALA B C 1
ATOM 5731 O O . ALA B 1 57 ? 20.812 7.312 48.594 1 95.06 57 ALA B O 1
ATOM 5732 N N . PHE B 1 58 ? 19.484 6.73 46.906 1 96.12 58 PHE B N 1
ATOM 5733 C CA . PHE B 1 58 ? 20.438 7.258 45.938 1 96.12 58 PHE B CA 1
ATOM 5734 C C . PHE B 1 58 ? 20.562 8.773 46.062 1 96.12 58 PHE B C 1
ATOM 5736 O O . PHE B 1 58 ? 21.672 9.312 46 1 96.12 58 PHE B O 1
ATOM 5743 N N . THR B 1 59 ? 19.484 9.461 46.219 1 95.38 59 THR B N 1
ATOM 5744 C CA . THR B 1 59 ? 19.484 10.914 46.375 1 95.38 59 THR B CA 1
ATOM 5745 C C . THR B 1 59 ? 20.266 11.336 47.594 1 95.38 59 THR B C 1
ATOM 5747 O O . THR B 1 59 ? 21.016 12.32 47.562 1 95.38 59 THR B O 1
ATOM 5750 N N . ARG B 1 60 ? 20.156 10.578 48.625 1 94.31 60 ARG B N 1
ATOM 5751 C CA . ARG B 1 60 ? 20.906 10.859 49.875 1 94.31 60 ARG B CA 1
ATOM 5752 C C . ARG B 1 60 ? 22.391 10.641 49.656 1 94.31 60 ARG B C 1
ATOM 5754 O O . ARG B 1 60 ? 23.219 11.406 50.156 1 94.31 60 ARG B O 1
ATOM 5761 N N . GLU B 1 61 ? 22.609 9.609 48.938 1 95.44 61 GLU B N 1
ATOM 5762 C CA . GLU B 1 61 ? 24 9.305 48.656 1 95.44 61 GLU B CA 1
ATOM 5763 C C . GLU B 1 61 ? 24.656 10.43 47.844 1 95.44 61 GLU B C 1
ATOM 5765 O O . GLU B 1 61 ? 25.844 10.688 48 1 95.44 61 GLU B O 1
ATOM 5770 N N . LEU B 1 62 ? 23.953 11.062 46.969 1 95.25 62 LEU B N 1
ATOM 5771 C CA . LEU B 1 62 ? 24.469 12.164 46.156 1 95.25 62 LEU B CA 1
ATOM 5772 C C . LEU B 1 62 ? 24.828 13.359 47.031 1 95.25 62 LEU B C 1
ATOM 5774 O O . LEU B 1 62 ? 25.734 14.117 46.719 1 95.25 62 LEU B O 1
ATOM 5778 N N . ASP B 1 63 ? 24.109 13.508 48.156 1 93.94 63 ASP B N 1
ATOM 5779 C CA . ASP B 1 63 ? 24.375 14.602 49.094 1 93.94 63 ASP B CA 1
ATOM 5780 C C . ASP B 1 63 ? 25.719 14.414 49.781 1 93.94 63 ASP B C 1
ATOM 5782 O O . ASP B 1 63 ? 26.375 15.398 50.125 1 93.94 63 ASP B O 1
ATOM 5786 N N . SER B 1 64 ? 26.141 13.188 49.875 1 93.38 64 SER B N 1
ATOM 5787 C CA . SER B 1 64 ? 27.375 12.875 50.562 1 93.38 64 SER B CA 1
ATOM 5788 C C . SER B 1 64 ? 28.594 13.016 49.656 1 93.38 64 SER B C 1
ATOM 5790 O O . SER B 1 64 ? 29.734 13.047 50.125 1 93.38 64 SER B O 1
ATOM 5792 N N . ALA B 1 65 ? 28.375 13.148 48.375 1 94.62 65 ALA B N 1
ATOM 5793 C CA . ALA B 1 65 ? 29.469 13.242 47.438 1 94.62 65 ALA B CA 1
ATOM 5794 C C . ALA B 1 65 ? 29.234 14.375 46.438 1 94.62 65 ALA B C 1
ATOM 5796 O O . ALA B 1 65 ? 28.938 14.125 45.25 1 94.62 65 ALA B O 1
ATOM 5797 N N . PRO B 1 66 ? 29.594 15.562 46.812 1 94.06 66 PRO B N 1
ATOM 5798 C CA . PRO B 1 66 ? 29.266 16.719 45.969 1 94.06 66 PRO B CA 1
ATOM 5799 C C . PRO B 1 66 ? 29.969 16.719 44.625 1 94.06 66 PRO B C 1
ATOM 5801 O O . PRO B 1 66 ? 29.406 17.141 43.625 1 94.06 66 PRO B O 1
ATOM 5804 N N . SER B 1 67 ? 31.203 16.219 44.594 1 94 67 SER B N 1
ATOM 5805 C CA . SER B 1 67 ? 31.953 16.203 43.344 1 94 67 SER B CA 1
ATOM 5806 C C . SER B 1 67 ? 31.312 15.258 42.344 1 94 67 SER B C 1
ATOM 5808 O O . SER B 1 67 ? 31.188 15.594 41.156 1 94 67 SER B O 1
ATOM 5810 N N . HIS B 1 68 ? 30.906 14.133 42.812 1 94.69 68 HIS B N 1
ATOM 5811 C CA . HIS B 1 68 ? 30.25 13.156 41.969 1 94.69 68 HIS B CA 1
ATOM 5812 C C . HIS B 1 68 ? 28.875 13.656 41.5 1 94.69 68 HIS B C 1
ATOM 5814 O O . HIS B 1 68 ? 28.484 13.438 40.375 1 94.69 68 HIS B O 1
ATOM 5820 N N . ARG B 1 69 ? 28.188 14.281 42.375 1 95.38 69 ARG B N 1
ATOM 5821 C CA . ARG B 1 69 ? 26.875 14.844 42.062 1 95.38 69 ARG B CA 1
ATOM 5822 C C . ARG B 1 69 ? 26.969 15.867 40.938 1 95.38 69 ARG B C 1
ATOM 5824 O O . ARG B 1 69 ? 26.172 15.844 40 1 95.38 69 ARG B O 1
ATOM 5831 N N . ALA B 1 70 ? 28 16.688 41 1 93.88 70 ALA B N 1
ATOM 5832 C CA . ALA B 1 70 ? 28.203 17.719 39.969 1 93.88 70 ALA B CA 1
ATOM 5833 C C . ALA B 1 70 ? 28.531 17.094 38.625 1 93.88 70 ALA B C 1
ATOM 5835 O O . ALA B 1 70 ? 28.078 17.578 37.594 1 93.88 70 ALA B O 1
ATOM 5836 N N . LEU B 1 71 ? 29.297 16.062 38.688 1 94 71 LEU B N 1
ATOM 5837 C CA . LEU B 1 71 ? 29.688 15.398 37.438 1 94 71 LEU B CA 1
ATOM 5838 C C . LEU B 1 71 ? 28.484 14.727 36.781 1 94 71 LEU B C 1
ATOM 5840 O O . LEU B 1 71 ? 28.297 14.859 35.562 1 94 71 LEU B O 1
ATOM 5844 N N . ILE B 1 72 ? 27.734 14.008 37.5 1 95.06 72 ILE B N 1
ATOM 5845 C CA . ILE B 1 72 ? 26.547 13.344 37 1 95.06 72 ILE B CA 1
ATOM 5846 C C . ILE B 1 72 ? 25.547 14.375 36.469 1 95.06 72 ILE B C 1
ATOM 5848 O O . ILE B 1 72 ? 25 14.219 35.375 1 95.06 72 ILE B O 1
ATOM 5852 N N . GLY B 1 73 ? 25.375 15.414 37.219 1 94.44 73 GLY B N 1
ATOM 5853 C CA . GLY B 1 73 ? 24.484 16.484 36.812 1 94.44 73 GLY B CA 1
ATOM 5854 C C . GLY B 1 73 ? 24.906 17.141 35.5 1 94.44 73 GLY B C 1
ATOM 5855 O O . GLY B 1 73 ? 24.062 17.422 34.656 1 94.44 73 GLY B O 1
ATOM 5856 N N . ALA B 1 74 ? 26.172 17.328 35.312 1 93.69 74 ALA B N 1
ATOM 5857 C CA . ALA B 1 74 ? 26.703 17.953 34.125 1 93.69 74 ALA B CA 1
ATOM 5858 C C . ALA B 1 74 ? 26.422 17.078 32.875 1 93.69 74 ALA B C 1
ATOM 5860 O O . ALA B 1 74 ? 26.062 17.594 31.828 1 93.69 74 ALA B O 1
ATOM 5861 N N . HIS B 1 75 ? 26.578 15.836 33.062 1 93.94 75 HIS B N 1
ATOM 5862 C CA . HIS B 1 75 ? 26.344 14.922 31.938 1 93.94 75 HIS B CA 1
ATOM 5863 C C . HIS B 1 75 ? 24.859 14.859 31.578 1 93.94 75 HIS B C 1
ATOM 5865 O O . HIS B 1 75 ? 24.5 14.844 30.406 1 93.94 75 HIS B O 1
ATOM 5871 N N . ILE B 1 76 ? 24.062 14.852 32.531 1 93.81 76 ILE B N 1
ATOM 5872 C CA . ILE B 1 76 ? 22.625 14.742 32.312 1 93.81 76 ILE B CA 1
ATOM 5873 C C . ILE B 1 76 ? 22.109 16.031 31.672 1 93.81 76 ILE B C 1
ATOM 5875 O O . ILE B 1 76 ? 21.328 15.992 30.719 1 93.81 76 ILE B O 1
ATOM 5879 N N . HIS B 1 77 ? 22.531 17.141 32.188 1 94.12 77 HIS B N 1
ATOM 5880 C CA . HIS B 1 77 ? 22.125 18.422 31.609 1 94.12 77 HIS B CA 1
ATOM 5881 C C . HIS B 1 77 ? 22.688 18.578 30.203 1 94.12 77 HIS B C 1
ATOM 5883 O O . HIS B 1 77 ? 22 19.094 29.312 1 94.12 77 HIS B O 1
ATOM 5889 N N . GLY B 1 78 ? 23.922 18.156 30.047 1 92.62 78 GLY B N 1
ATOM 5890 C CA . GLY B 1 78 ? 24.484 18.188 28.719 1 92.62 78 GLY B CA 1
ATOM 5891 C C . GLY B 1 78 ? 23.672 17.375 27.719 1 92.62 78 GLY B C 1
ATOM 5892 O O . GLY B 1 78 ? 23.453 17.828 26.578 1 92.62 78 GLY B O 1
ATOM 5893 N N . TRP B 1 79 ? 23.234 16.281 28.062 1 93.44 79 TRP B N 1
ATOM 5894 C CA . TRP B 1 79 ? 22.422 15.406 27.219 1 93.44 79 TRP B CA 1
ATOM 5895 C C . TRP B 1 79 ? 21.062 16.031 26.953 1 93.44 79 TRP B C 1
ATOM 5897 O O . TRP B 1 79 ? 20.594 16.062 25.812 1 93.44 79 TRP B O 1
ATOM 5907 N N . LEU B 1 80 ? 20.422 16.547 27.969 1 92.62 80 LEU B N 1
ATOM 5908 C CA . LEU B 1 80 ? 19.109 17.156 27.844 1 92.62 80 LEU B CA 1
ATOM 5909 C C . LEU B 1 80 ? 19.141 18.344 26.875 1 92.62 80 LEU B C 1
ATOM 5911 O O . LEU B 1 80 ? 18.203 18.578 26.125 1 92.62 80 LEU B O 1
ATOM 5915 N N . GLN B 1 81 ? 20.234 19.047 26.922 1 92.06 81 GLN B N 1
ATOM 5916 C CA . GLN B 1 81 ? 20.359 20.25 26.094 1 92.06 81 GLN B CA 1
ATOM 5917 C C . GLN B 1 81 ? 20.609 19.875 24.625 1 92.06 81 GLN B C 1
ATOM 5919 O O . GLN B 1 81 ? 20.375 20.688 23.734 1 92.06 81 GLN B O 1
ATOM 5924 N N . ASN B 1 82 ? 20.984 18.656 24.391 1 89.44 82 ASN B N 1
ATOM 5925 C CA . ASN B 1 82 ? 21.25 18.234 23.016 1 89.44 82 ASN B CA 1
ATOM 5926 C C . ASN B 1 82 ? 20.188 17.281 22.516 1 89.44 82 ASN B C 1
ATOM 5928 O O . ASN B 1 82 ? 20.297 16.734 21.406 1 89.44 82 ASN B O 1
ATOM 5932 N N . LEU B 1 83 ? 19.219 17.094 23.312 1 90.25 83 LEU B N 1
ATOM 5933 C CA . LEU B 1 83 ? 18.109 16.203 22.969 1 90.25 83 LEU B CA 1
ATOM 5934 C C . LEU B 1 83 ? 17.125 16.906 22.031 1 90.25 83 LEU B C 1
ATOM 5936 O O . LEU B 1 83 ? 16.781 18.062 22.25 1 90.25 83 LEU B O 1
ATOM 5940 N N . HIS B 1 84 ? 16.75 16.266 20.938 1 88.31 84 HIS B N 1
ATOM 5941 C CA . HIS B 1 84 ? 15.664 16.766 20.094 1 88.31 84 HIS B CA 1
ATOM 5942 C C . HIS B 1 84 ? 14.305 16.391 20.672 1 88.31 84 HIS B C 1
ATOM 5944 O O . HIS B 1 84 ? 13.609 15.539 20.109 1 88.31 84 HIS B O 1
ATOM 5950 N N . LEU B 1 85 ? 13.938 17.062 21.688 1 90.56 85 LEU B N 1
ATOM 5951 C CA . LEU B 1 85 ? 12.742 16.719 22.453 1 90.56 85 LEU B CA 1
ATOM 5952 C C . LEU B 1 85 ? 11.484 17 21.625 1 90.56 85 LEU B C 1
ATOM 5954 O O . LEU B 1 85 ? 10.516 16.25 21.703 1 90.56 85 LEU B O 1
ATOM 5958 N N . TYR B 1 86 ? 11.555 18.062 20.844 1 89.31 86 TYR B N 1
ATOM 5959 C CA . TYR B 1 86 ? 10.43 18.531 20.047 1 89.31 86 TYR B CA 1
ATOM 5960 C C . TYR B 1 86 ? 9.93 17.422 19.125 1 89.31 86 TYR B C 1
ATOM 5962 O O . TYR B 1 86 ? 8.742 17.094 19.109 1 89.31 86 TYR B O 1
ATOM 5970 N N . ALA B 1 87 ? 10.781 16.812 18.438 1 87.19 87 ALA B N 1
ATOM 5971 C CA . ALA B 1 87 ? 10.43 15.773 17.469 1 87.19 87 ALA B CA 1
ATOM 5972 C C . ALA B 1 87 ? 9.836 14.547 18.172 1 87.19 87 ALA B C 1
ATOM 5974 O O . ALA B 1 87 ? 8.883 13.945 17.656 1 87.19 87 ALA B O 1
ATOM 5975 N N . SER B 1 88 ? 10.328 14.281 19.297 1 88.5 88 SER B N 1
ATOM 5976 C CA . SER B 1 88 ? 9.875 13.109 20.031 1 88.5 88 SER B CA 1
ATOM 5977 C C . SER B 1 88 ? 8.484 13.336 20.625 1 88.5 88 SER B C 1
ATOM 5979 O O . SER B 1 88 ? 7.641 12.445 20.594 1 88.5 88 SER B O 1
ATOM 5981 N N . LEU B 1 89 ? 8.273 14.508 21.141 1 92.94 89 LEU B N 1
ATOM 5982 C CA . LEU B 1 89 ? 6.988 14.82 21.75 1 92.94 89 LEU B CA 1
ATOM 5983 C C . LEU B 1 89 ? 5.875 14.805 20.719 1 92.94 89 LEU B C 1
ATOM 5985 O O . LEU B 1 89 ? 4.727 14.5 21.031 1 92.94 89 LEU B O 1
ATOM 5989 N N . VAL B 1 90 ? 6.219 15.031 19.5 1 92.25 90 VAL B N 1
ATOM 5990 C CA . VAL B 1 90 ? 5.219 15.125 18.438 1 92.25 90 VAL B CA 1
ATOM 5991 C C . VAL B 1 90 ? 4.953 13.742 17.859 1 92.25 90 VAL B C 1
ATOM 5993 O O . VAL B 1 90 ? 3.826 13.438 17.453 1 92.25 90 VAL B O 1
ATOM 5996 N N . SER B 1 91 ? 5.906 12.844 17.859 1 88.75 91 SER B N 1
ATOM 5997 C CA . SER B 1 91 ? 5.773 11.664 17.016 1 88.75 91 SER B CA 1
ATOM 5998 C C . SER B 1 91 ? 5.703 10.391 17.844 1 88.75 91 SER B C 1
ATOM 6000 O O . SER B 1 91 ? 5.059 9.422 17.453 1 88.75 91 SER B O 1
ATOM 6002 N N . VAL B 1 92 ? 6.367 10.375 18.984 1 87.94 92 VAL B N 1
ATOM 6003 C CA . VAL B 1 92 ? 6.5 9.133 19.734 1 87.94 92 VAL B CA 1
ATOM 6004 C C . VAL B 1 92 ? 5.121 8.656 20.188 1 87.94 92 VAL B C 1
ATOM 6006 O O . VAL B 1 92 ? 4.371 9.406 20.812 1 87.94 92 VAL B O 1
ATOM 6009 N N . GLY B 1 93 ? 4.801 7.441 19.828 1 86.25 93 GLY B N 1
ATOM 6010 C CA . GLY B 1 93 ? 3.561 6.84 20.297 1 86.25 93 GLY B CA 1
ATOM 6011 C C . GLY B 1 93 ? 2.355 7.234 19.469 1 86.25 93 GLY B C 1
ATOM 6012 O O . GLY B 1 93 ? 1.229 6.832 19.766 1 86.25 93 GLY B O 1
ATOM 6013 N N . ILE B 1 94 ? 2.521 8.086 18.516 1 89.69 94 ILE B N 1
ATOM 6014 C CA . ILE B 1 94 ? 1.447 8.5 17.625 1 89.69 94 ILE B CA 1
ATOM 6015 C C . ILE B 1 94 ? 1.591 7.797 16.281 1 89.69 94 ILE B C 1
ATOM 6017 O O . ILE B 1 94 ? 2.701 7.652 15.758 1 89.69 94 ILE B O 1
ATOM 6021 N N . PHE B 1 95 ? 0.469 7.344 15.734 1 87.19 95 PHE B N 1
ATOM 6022 C CA . PHE B 1 95 ? 0.475 6.625 14.469 1 87.19 95 PHE B CA 1
ATOM 6023 C C . PHE B 1 95 ? 1.081 7.484 13.359 1 87.19 95 PHE B C 1
ATOM 6025 O O . PHE B 1 95 ? 0.919 8.703 13.359 1 87.19 95 PHE B O 1
ATOM 6032 N N . ALA B 1 96 ? 1.713 6.785 12.5 1 83.94 96 ALA B N 1
ATOM 6033 C CA . ALA B 1 96 ? 2.377 7.488 11.406 1 83.94 96 ALA B CA 1
ATOM 6034 C C . ALA B 1 96 ? 1.366 7.953 10.359 1 83.94 96 ALA B C 1
ATOM 6036 O O . ALA B 1 96 ? 0.284 7.375 10.234 1 83.94 96 ALA B O 1
ATOM 6037 N N . ARG B 1 97 ? 1.729 8.914 9.594 1 85 97 ARG B N 1
ATOM 6038 C CA . ARG B 1 97 ? 0.868 9.492 8.57 1 85 97 ARG B CA 1
ATOM 6039 C C . ARG B 1 97 ? 0.948 8.695 7.273 1 85 97 ARG B C 1
ATOM 6041 O O . ARG B 1 97 ? 0.103 8.852 6.391 1 85 97 ARG B O 1
ATOM 6048 N N . THR B 1 98 ? 1.905 7.812 7.172 1 77.44 98 THR B N 1
ATOM 6049 C CA . THR B 1 98 ? 2.137 7.066 5.941 1 77.44 98 THR B CA 1
ATOM 6050 C C . THR B 1 98 ? 1.148 5.91 5.816 1 77.44 98 THR B C 1
ATOM 6052 O O . THR B 1 98 ? 1.017 5.312 4.746 1 77.44 98 THR B O 1
ATOM 6055 N N . GLY B 1 99 ? 0.472 5.605 6.828 1 78.69 99 GLY B N 1
ATOM 6056 C CA . GLY B 1 99 ? -0.508 4.531 6.75 1 78.69 99 GLY B CA 1
ATOM 6057 C C . GLY B 1 99 ? -0.091 3.285 7.504 1 78.69 99 GLY B C 1
ATOM 6058 O O . GLY B 1 99 ? 1.09 3.104 7.809 1 78.69 99 GLY B O 1
ATOM 6059 N N . VAL B 1 100 ? -0.952 2.463 7.699 1 82.94 100 VAL B N 1
ATOM 6060 C CA . VAL B 1 100 ? -0.761 1.299 8.555 1 82.94 100 VAL B CA 1
ATOM 6061 C C . VAL B 1 100 ? 0.141 0.284 7.859 1 82.94 100 VAL B C 1
ATOM 6063 O O . VAL B 1 100 ? 1.009 -0.323 8.492 1 82.94 100 VAL B O 1
ATOM 6066 N N . LEU B 1 101 ? -0.091 0.11 6.598 1 82.88 101 LEU B N 1
ATOM 6067 C CA . LEU B 1 101 ? 0.674 -0.902 5.875 1 82.88 101 LEU B CA 1
ATOM 6068 C C . LEU B 1 101 ? 2.146 -0.515 5.797 1 82.88 101 LEU B C 1
ATOM 6070 O O . LEU B 1 101 ? 3.025 -1.351 6.02 1 82.88 101 LEU B O 1
ATOM 6074 N N . HIS B 1 102 ? 2.314 0.687 5.492 1 83.75 102 HIS B N 1
ATOM 6075 C CA . HIS B 1 102 ? 3.686 1.178 5.438 1 83.75 102 HIS B CA 1
ATOM 6076 C C . HIS B 1 102 ? 4.352 1.104 6.809 1 83.75 102 HIS B C 1
ATOM 6078 O O . HIS B 1 102 ? 5.512 0.705 6.918 1 83.75 102 HIS B O 1
ATOM 6084 N N . GLU B 1 103 ? 3.623 1.489 7.785 1 85.19 103 GLU B N 1
ATOM 6085 C CA . GLU B 1 103 ? 4.156 1.435 9.141 1 85.19 103 GLU B CA 1
ATOM 6086 C C . GLU B 1 103 ? 4.484 0.001 9.547 1 85.19 103 GLU B C 1
ATOM 6088 O O . GLU B 1 103 ? 5.504 -0.247 10.195 1 85.19 103 GLU B O 1
ATOM 6093 N N . THR B 1 104 ? 3.66 -0.881 9.188 1 87.94 104 THR B N 1
ATOM 6094 C CA . THR B 1 104 ? 3.902 -2.287 9.5 1 87.94 104 THR B CA 1
ATOM 6095 C C . THR B 1 104 ? 5.18 -2.777 8.828 1 87.94 104 THR B C 1
ATOM 6097 O O . THR B 1 104 ? 5.996 -3.455 9.453 1 87.94 104 THR B O 1
ATOM 6100 N N . ALA B 1 105 ? 5.289 -2.439 7.586 1 87.69 105 ALA B N 1
ATOM 6101 C CA . ALA B 1 105 ? 6.48 -2.842 6.844 1 87.69 105 ALA B CA 1
ATOM 6102 C C . ALA B 1 105 ? 7.742 -2.258 7.477 1 87.69 105 ALA B C 1
ATOM 6104 O O . ALA B 1 105 ? 8.758 -2.945 7.598 1 87.69 105 ALA B O 1
ATOM 6105 N N . THR B 1 106 ? 7.664 -1.064 7.895 1 86.31 106 THR B N 1
ATOM 6106 C CA . THR B 1 106 ? 8.797 -0.391 8.516 1 86.31 106 THR B CA 1
ATOM 6107 C C . THR B 1 106 ? 9.141 -1.042 9.852 1 86.31 106 THR B C 1
ATOM 6109 O O . THR B 1 106 ? 10.32 -1.271 10.148 1 86.31 106 THR B O 1
ATOM 6112 N N . LEU B 1 107 ? 8.156 -1.337 10.617 1 87.69 107 LEU B N 1
ATOM 6113 C CA . LEU B 1 107 ? 8.375 -1.953 11.914 1 87.69 107 LEU B CA 1
ATOM 6114 C C . LEU B 1 107 ? 8.984 -3.346 11.766 1 87.69 107 LEU B C 1
ATOM 6116 O O . LEU B 1 107 ? 9.867 -3.73 12.531 1 87.69 107 LEU B O 1
ATOM 6120 N N . LEU B 1 108 ? 8.477 -4.062 10.742 1 90.12 108 LEU B N 1
ATOM 6121 C CA . LEU B 1 108 ? 9.016 -5.395 10.484 1 90.12 108 LEU B CA 1
ATOM 6122 C C . LEU B 1 108 ? 10.484 -5.32 10.078 1 90.12 108 LEU B C 1
ATOM 6124 O O . LEU B 1 108 ? 11.305 -6.121 10.547 1 90.12 108 LEU B O 1
ATOM 6128 N N . TYR B 1 109 ? 10.773 -4.449 9.242 1 90 109 TYR B N 1
ATOM 6129 C CA . TYR B 1 109 ? 12.164 -4.289 8.812 1 90 109 TYR B CA 1
ATOM 6130 C C . TYR B 1 109 ? 13.047 -3.863 9.977 1 90 109 TYR B C 1
ATOM 6132 O O . TYR B 1 109 ? 14.172 -4.355 10.125 1 90 109 TYR B O 1
ATOM 6140 N N . ASP B 1 110 ? 12.578 -2.945 10.797 1 87.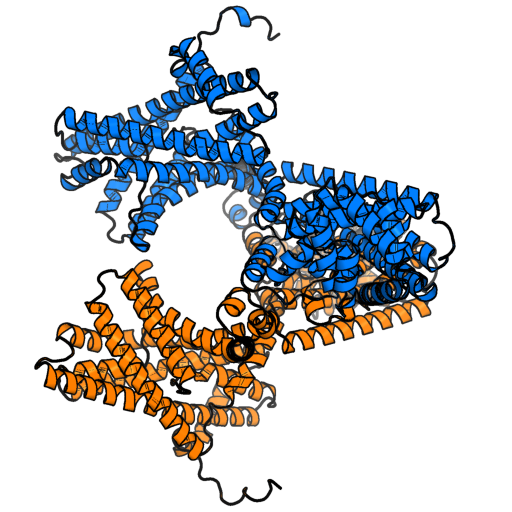62 110 ASP B N 1
ATOM 6141 C CA . ASP B 1 110 ? 13.344 -2.441 11.93 1 87.62 110 ASP B CA 1
ATOM 6142 C C . ASP B 1 110 ? 13.602 -3.543 12.961 1 87.62 110 ASP B C 1
ATOM 6144 O O . ASP B 1 110 ? 14.609 -3.52 13.664 1 87.62 110 ASP B O 1
ATOM 6148 N N . ARG B 1 111 ? 12.688 -4.465 12.977 1 85.88 111 ARG B N 1
ATOM 6149 C CA . ARG B 1 111 ? 12.891 -5.598 13.875 1 85.88 111 ARG B CA 1
ATOM 6150 C C . ARG B 1 111 ? 13.992 -6.516 13.367 1 85.88 111 ARG B C 1
ATOM 6152 O O . ARG B 1 111 ? 14.766 -7.062 14.156 1 85.88 111 ARG B O 1
ATOM 6159 N N . LEU B 1 112 ? 14.047 -6.633 12.031 1 88.75 112 LEU B N 1
ATOM 6160 C CA . LEU B 1 112 ? 15.039 -7.512 11.422 1 88.75 112 LEU B CA 1
ATOM 6161 C C . LEU B 1 112 ? 16.406 -6.832 11.367 1 88.75 112 LEU B C 1
ATOM 6163 O O . LEU B 1 112 ? 17.422 -7.48 11.57 1 88.75 112 LEU B O 1
ATOM 6167 N N . ASN B 1 113 ? 16.359 -5.617 11.055 1 92.25 113 ASN B N 1
ATOM 6168 C CA . ASN B 1 113 ? 17.562 -4.824 10.891 1 92.25 113 ASN B CA 1
ATOM 6169 C C . ASN B 1 113 ? 17.422 -3.428 11.484 1 92.25 113 ASN B C 1
ATOM 6171 O O . ASN B 1 113 ? 17.281 -2.447 10.75 1 92.25 113 ASN B O 1
ATOM 6175 N N . PRO B 1 114 ? 17.656 -3.295 12.766 1 89.25 114 PRO B N 1
ATOM 6176 C CA . PRO B 1 114 ? 17.406 -2.029 13.461 1 89.25 114 PRO B CA 1
ATOM 6177 C C . PRO B 1 114 ? 18.469 -0.975 13.172 1 89.25 114 PRO B C 1
ATOM 6179 O O . PRO B 1 114 ? 19.609 -1.316 12.82 1 89.25 114 PRO B O 1
ATOM 6182 N N . LEU B 1 115 ? 18.125 0.282 13.297 1 88.5 115 LEU B N 1
ATOM 6183 C CA . LEU B 1 115 ? 19.062 1.401 13.227 1 88.5 115 LEU B CA 1
ATOM 6184 C C . LEU B 1 115 ? 19.828 1.55 14.531 1 88.5 115 LEU B C 1
ATOM 6186 O O . LEU B 1 115 ? 19.375 1.115 15.586 1 88.5 115 LEU B O 1
ATOM 6190 N N . PRO B 1 116 ? 21.062 2.139 14.43 1 87.31 116 PRO B N 1
ATOM 6191 C CA . PRO B 1 116 ? 21.781 2.426 15.672 1 87.31 116 PRO B CA 1
ATOM 6192 C C . PRO B 1 116 ? 21.031 3.412 16.562 1 87.31 116 PRO B C 1
ATOM 6194 O O . PRO B 1 116 ? 20.312 4.285 16.078 1 87.31 116 PRO B O 1
ATOM 6197 N N . VAL B 1 117 ? 21.234 3.244 17.797 1 88.31 117 VAL B N 1
ATOM 6198 C CA . VAL B 1 117 ? 20.594 4.117 18.781 1 88.31 117 VAL B CA 1
ATOM 6199 C C . VAL B 1 117 ? 21.172 5.531 18.672 1 88.31 117 VAL B C 1
ATOM 6201 O O . VAL B 1 117 ? 22.391 5.711 18.609 1 88.31 117 VAL B O 1
ATOM 6204 N N . ASP B 1 118 ? 20.25 6.43 18.5 1 87.38 118 ASP B N 1
ATOM 6205 C CA . ASP B 1 118 ? 20.625 7.84 18.516 1 87.38 118 ASP B CA 1
ATOM 6206 C C . ASP B 1 118 ? 20.328 8.469 19.875 1 87.38 118 ASP B C 1
ATOM 6208 O O . ASP B 1 118 ? 19.172 8.641 20.25 1 87.38 118 ASP B O 1
ATOM 6212 N N . GLU B 1 119 ? 21.359 8.875 20.609 1 89.88 119 GLU B N 1
ATOM 6213 C CA . GLU B 1 119 ? 21.219 9.391 21.969 1 89.88 119 GLU B CA 1
ATOM 6214 C C . GLU B 1 119 ? 20.531 10.75 21.969 1 89.88 119 GLU B C 1
ATOM 6216 O O . GLU B 1 119 ? 20.062 11.203 23.016 1 89.88 119 GLU B O 1
ATOM 6221 N N . HIS B 1 120 ? 20.359 11.32 20.781 1 88.62 120 HIS B N 1
ATOM 6222 C CA . HIS B 1 120 ? 19.734 12.641 20.719 1 88.62 120 HIS B CA 1
ATOM 6223 C C . HIS B 1 120 ? 18.266 12.547 20.359 1 88.62 120 HIS B C 1
ATOM 6225 O O . HIS B 1 120 ? 17.562 13.562 20.297 1 88.62 120 HIS B O 1
ATOM 6231 N N . GLN B 1 121 ? 17.844 11.367 20.219 1 86.62 121 GLN B N 1
ATOM 6232 C CA . GLN B 1 121 ? 16.422 11.125 20 1 86.62 121 GLN B CA 1
ATOM 6233 C C . GLN B 1 121 ? 15.797 10.43 21.203 1 86.62 121 GLN B C 1
ATOM 6235 O O . GLN B 1 121 ? 16.188 9.312 21.562 1 86.62 121 GLN B O 1
ATOM 6240 N N . LEU B 1 122 ? 14.844 11.023 21.734 1 87.62 122 LEU B N 1
ATOM 6241 C CA . LEU B 1 122 ? 14.258 10.547 22.969 1 87.62 122 LEU B CA 1
ATOM 6242 C C . LEU B 1 122 ? 13.656 9.156 22.781 1 87.62 122 LEU B C 1
ATOM 6244 O O . LEU B 1 122 ? 13.711 8.32 23.688 1 87.62 122 LEU B O 1
ATOM 6248 N N . GLN B 1 123 ? 13.062 8.953 21.641 1 83.94 123 GLN B N 1
ATOM 6249 C CA . GLN B 1 123 ? 12.445 7.652 21.406 1 83.94 123 GLN B CA 1
ATOM 6250 C C . GLN B 1 123 ? 13.469 6.527 21.531 1 83.94 123 GLN B C 1
ATOM 6252 O O . GLN B 1 123 ? 13.188 5.496 22.156 1 83.94 123 GLN B O 1
ATOM 6257 N N . ASP B 1 124 ? 14.578 6.711 20.969 1 85.75 124 ASP B N 1
ATOM 6258 C CA . ASP B 1 124 ? 15.633 5.703 21.031 1 85.75 124 ASP B CA 1
ATOM 6259 C C . ASP B 1 124 ? 16.109 5.5 22.453 1 85.75 124 ASP B C 1
ATOM 6261 O O . ASP B 1 124 ? 16.391 4.375 22.875 1 85.75 124 ASP B O 1
ATOM 6265 N N . VAL B 1 125 ? 16.203 6.562 23.156 1 89.19 125 VAL B N 1
ATOM 6266 C CA . VAL B 1 125 ? 16.641 6.496 24.547 1 89.19 125 VAL B CA 1
ATOM 6267 C C . VAL B 1 125 ? 15.633 5.723 25.375 1 89.19 125 VAL B C 1
ATOM 6269 O O . VAL B 1 125 ? 16 4.824 26.141 1 89.19 125 VAL B O 1
ATOM 6272 N N . LEU B 1 126 ? 14.414 6.055 25.203 1 86.31 126 LEU B N 1
ATOM 6273 C CA . LEU B 1 126 ? 13.367 5.379 25.969 1 86.31 126 LEU B CA 1
ATOM 6274 C C . LEU B 1 126 ? 13.336 3.887 25.641 1 86.31 126 LEU B C 1
ATOM 6276 O O . LEU B 1 126 ? 13.172 3.057 26.531 1 86.31 126 LEU B O 1
ATOM 6280 N N . ASP B 1 127 ? 13.57 3.568 24.438 1 81.5 127 ASP B N 1
ATOM 6281 C CA . ASP B 1 127 ? 13.57 2.172 24 1 81.5 127 ASP B CA 1
ATOM 6282 C C . ASP B 1 127 ? 14.766 1.42 24.578 1 81.5 127 ASP B C 1
ATOM 6284 O O . ASP B 1 127 ? 14.688 0.22 24.844 1 81.5 127 ASP B O 1
ATOM 6288 N N . SER B 1 128 ? 15.781 2.146 24.734 1 84.19 128 SER B N 1
ATOM 6289 C CA . SER B 1 128 ? 17.016 1.531 25.203 1 84.19 128 SER B CA 1
ATOM 6290 C C . SER B 1 128 ? 17 1.372 26.734 1 84.19 128 SER B C 1
ATOM 6292 O O . SER B 1 128 ? 17.578 0.429 27.266 1 84.19 128 SER B O 1
ATOM 6294 N N . VAL B 1 129 ? 16.344 2.26 27.359 1 88.06 129 VAL B N 1
ATOM 6295 C CA . VAL B 1 129 ? 16.391 2.312 28.812 1 88.06 129 VAL B CA 1
ATOM 6296 C C . VAL B 1 129 ? 15.281 1.448 29.406 1 88.06 129 VAL B C 1
ATOM 6298 O O . VAL B 1 129 ? 15.484 0.762 30.406 1 88.06 129 VAL B O 1
ATOM 6301 N N . PHE B 1 130 ? 14.18 1.399 28.719 1 84.12 130 PHE B N 1
ATOM 6302 C CA . PHE B 1 130 ? 13.023 0.734 29.312 1 84.12 130 PHE B CA 1
ATOM 6303 C C . PHE B 1 130 ? 12.648 -0.508 28.516 1 84.12 130 PHE B C 1
ATOM 6305 O O . PHE B 1 130 ? 12.82 -0.542 27.297 1 84.12 130 PHE B O 1
ATOM 6312 N N . ASN B 1 131 ? 12.305 -1.661 29.234 1 72 131 ASN B N 1
ATOM 6313 C CA . ASN B 1 131 ? 12.016 -2.959 28.641 1 72 131 ASN B CA 1
ATOM 6314 C C . ASN B 1 131 ? 10.523 -3.287 28.703 1 72 131 ASN B C 1
ATOM 6316 O O . ASN B 1 131 ? 10.141 -4.395 29.078 1 72 131 ASN B O 1
ATOM 6320 N N . GLY B 1 132 ? 9.695 -2.385 28.391 1 67.31 132 GLY B N 1
ATOM 6321 C CA . GLY B 1 132 ? 8.32 -2.809 28.219 1 67.31 132 GLY B CA 1
ATOM 6322 C C . GLY B 1 132 ? 7.41 -2.357 29.344 1 67.31 132 GLY B C 1
ATOM 6323 O O . GLY B 1 132 ? 7.688 -1.359 30.016 1 67.31 132 GLY B O 1
ATOM 6324 N N . SER B 1 133 ? 6.297 -3.143 29.625 1 69.44 133 SER B N 1
ATOM 6325 C CA . SER B 1 133 ? 5.176 -2.793 30.5 1 69.44 133 SER B CA 1
ATOM 6326 C C . SER B 1 133 ? 5.551 -2.938 31.969 1 69.44 133 SER B C 1
ATOM 6328 O O . SER B 1 133 ? 5.051 -2.199 32.812 1 69.44 133 SER B O 1
ATOM 6330 N N . LYS B 1 134 ? 6.527 -3.736 32.25 1 76.19 134 LYS B N 1
ATOM 6331 C CA . LYS B 1 134 ? 6.914 -3.945 33.656 1 76.19 134 LYS B CA 1
ATOM 6332 C C . LYS B 1 134 ? 7.598 -2.705 34.219 1 76.19 134 LYS B C 1
ATOM 6334 O O . LYS B 1 134 ? 7.535 -2.455 35.406 1 76.19 134 LYS B O 1
ATOM 6339 N N . ASP B 1 135 ? 8.195 -1.966 33.375 1 84.19 135 ASP B N 1
ATOM 6340 C CA . ASP B 1 135 ? 8.891 -0.765 33.812 1 84.19 135 ASP B CA 1
ATOM 6341 C C . ASP B 1 135 ? 7.895 0.336 34.188 1 84.19 135 ASP B C 1
ATOM 6343 O O . ASP B 1 135 ? 8.203 1.211 35 1 84.19 135 ASP B O 1
ATOM 6347 N N . LEU B 1 136 ? 6.695 0.211 33.594 1 82.62 136 LEU B N 1
ATOM 6348 C CA . LEU B 1 136 ? 5.695 1.238 33.875 1 82.62 136 LEU B CA 1
ATOM 6349 C C . LEU B 1 136 ? 5.168 1.12 35.312 1 82.62 136 LEU B C 1
ATOM 6351 O O . LEU B 1 136 ? 4.82 2.127 35.906 1 82.62 136 LEU B O 1
ATOM 6355 N N . GLU B 1 137 ? 5.215 -0.008 35.844 1 85.56 137 GLU B N 1
ATOM 6356 C CA . GLU B 1 137 ? 4.703 -0.251 37.188 1 85.56 137 GLU B CA 1
ATOM 6357 C C . GLU B 1 137 ? 5.578 0.414 38.25 1 85.56 137 GLU B C 1
ATOM 6359 O O . GLU B 1 137 ? 5.078 1.139 39.094 1 85.56 137 GLU B O 1
ATOM 6364 N N . TRP B 1 138 ? 6.898 0.135 38.156 1 89.19 138 TRP B N 1
ATOM 6365 C CA . TRP B 1 138 ? 7.762 0.721 39.188 1 89.19 138 TRP B CA 1
ATOM 6366 C C . TRP B 1 138 ? 7.934 2.219 38.969 1 89.19 138 TRP B C 1
ATOM 6368 O O . TRP B 1 138 ? 8.102 2.982 39.906 1 89.19 138 TRP B O 1
ATOM 6378 N N . LEU B 1 139 ? 7.863 2.703 37.719 1 86.94 139 LEU B N 1
ATOM 6379 C CA . LEU B 1 139 ? 7.961 4.129 37.406 1 86.94 139 LEU B CA 1
ATOM 6380 C C . LEU B 1 139 ? 6.789 4.895 38.031 1 86.94 139 LEU B C 1
ATOM 6382 O O . LEU B 1 139 ? 6.973 5.984 38.562 1 86.94 139 LEU B O 1
ATOM 6386 N N . SER B 1 140 ? 5.625 4.371 37.938 1 83.94 140 SER B N 1
ATOM 6387 C CA . SER B 1 140 ? 4.418 5.023 38.438 1 83.94 140 SER B CA 1
ATOM 6388 C C . SER B 1 140 ? 4.34 4.957 39.969 1 83.94 140 SER B C 1
ATOM 6390 O O . SER B 1 140 ? 3.619 5.738 40.594 1 83.94 140 SER B O 1
ATOM 6392 N N . ALA B 1 141 ? 5.125 4.082 40.531 1 87.88 141 ALA B N 1
ATOM 6393 C CA . ALA B 1 141 ? 5.098 3.902 41.969 1 87.88 141 ALA B CA 1
ATOM 6394 C C . ALA B 1 141 ? 5.961 4.949 42.656 1 87.88 141 ALA B C 1
ATOM 6396 O O . ALA B 1 141 ? 5.797 5.199 43.875 1 87.88 141 ALA B O 1
ATOM 6397 N N . ILE B 1 142 ? 6.848 5.531 41.969 1 90.62 142 ILE B N 1
ATOM 6398 C CA . ILE B 1 142 ? 7.719 6.543 42.562 1 90.62 142 ILE B CA 1
ATOM 6399 C C . ILE B 1 142 ? 6.992 7.883 42.594 1 90.62 142 ILE B C 1
ATOM 6401 O O . ILE B 1 142 ? 6.441 8.344 41.594 1 90.62 142 ILE B O 1
ATOM 6405 N N . ALA B 1 143 ? 7.023 8.547 43.719 1 88.44 143 ALA B N 1
ATOM 6406 C CA . ALA B 1 143 ? 6.332 9.82 43.906 1 88.44 143 ALA B CA 1
ATOM 6407 C C . ALA B 1 143 ? 7.027 10.938 43.125 1 88.44 143 ALA B C 1
ATOM 6409 O O . ALA B 1 143 ? 8.258 10.977 43.062 1 88.44 143 ALA B O 1
ATOM 6410 N N . PRO B 1 144 ? 6.27 11.852 42.562 1 88.19 144 PRO B N 1
ATOM 6411 C CA . PRO B 1 144 ? 6.848 12.969 41.812 1 88.19 144 PRO B CA 1
ATOM 6412 C C . PRO B 1 144 ? 7.84 13.781 42.625 1 88.19 144 PRO B C 1
ATOM 6414 O O . PRO B 1 144 ? 8.844 14.266 42.094 1 88.19 144 PRO B O 1
ATOM 6417 N N . ARG B 1 145 ? 7.637 13.93 43.906 1 88.56 145 ARG B N 1
ATOM 6418 C CA . ARG B 1 145 ? 8.508 14.711 44.75 1 88.56 145 ARG B CA 1
ATOM 6419 C C . ARG B 1 145 ? 9.906 14.109 44.812 1 88.56 145 ARG B C 1
ATOM 6421 O O . ARG B 1 145 ? 10.891 14.844 44.938 1 88.56 145 ARG B O 1
ATOM 6428 N N . GLN B 1 146 ? 9.977 12.828 44.75 1 91.88 146 GLN B N 1
ATOM 6429 C CA . GLN B 1 146 ? 11.273 12.164 44.781 1 91.88 146 GLN B CA 1
ATOM 6430 C C . GLN B 1 146 ? 12.078 12.469 43.531 1 91.88 146 GLN B C 1
ATOM 6432 O O . GLN B 1 146 ? 13.289 12.68 43.594 1 91.88 146 GLN B O 1
ATOM 6437 N N . TRP B 1 147 ? 11.359 12.492 42.469 1 89.62 147 TRP B N 1
ATOM 6438 C CA . TRP B 1 147 ? 12.016 12.844 41.219 1 89.62 147 TRP B CA 1
ATOM 6439 C C . TRP B 1 147 ? 12.5 14.289 41.219 1 89.62 147 TRP B C 1
ATOM 6441 O O . TRP B 1 147 ? 13.586 14.602 40.75 1 89.62 147 TRP B O 1
ATOM 6451 N N . LEU B 1 148 ? 11.711 15.148 41.75 1 88.69 148 LEU B N 1
ATOM 6452 C CA . LEU B 1 148 ? 12.07 16.562 41.844 1 88.69 148 LEU B CA 1
ATOM 6453 C C . LEU B 1 148 ? 13.289 16.734 42.75 1 88.69 148 LEU B C 1
ATOM 6455 O O . LEU B 1 148 ? 14.156 17.578 42.469 1 88.69 148 LEU B O 1
ATOM 6459 N N . SER B 1 149 ? 13.273 15.945 43.812 1 91.56 149 SER B N 1
ATOM 6460 C CA . SER B 1 149 ? 14.414 16 44.719 1 91.56 149 SER B CA 1
ATOM 6461 C C . SER B 1 149 ? 15.703 15.57 44.031 1 91.56 149 SER B C 1
ATOM 6463 O O . SER B 1 149 ? 16.75 16.188 44.219 1 91.56 149 SER B O 1
ATOM 6465 N N . LEU B 1 150 ? 15.594 14.523 43.281 1 93.06 150 LEU B N 1
ATOM 6466 C CA . LEU B 1 150 ? 16.75 14.07 42.531 1 93.06 150 LEU B CA 1
ATOM 6467 C C . LEU B 1 150 ? 17.203 15.125 41.531 1 93.06 150 LEU B C 1
ATOM 6469 O O . LEU B 1 150 ? 18.391 15.43 41.438 1 93.06 150 LEU B O 1
ATOM 6473 N N . PHE B 1 151 ? 16.266 15.688 40.812 1 90.06 151 PHE B N 1
ATOM 6474 C CA . PHE B 1 151 ? 16.578 16.703 39.812 1 90.06 151 PHE B CA 1
ATOM 6475 C C . PHE B 1 151 ? 17.234 17.922 40.438 1 90.06 151 PHE B C 1
ATOM 6477 O O . PHE B 1 151 ? 18.172 18.484 39.875 1 90.06 151 PHE B O 1
ATOM 6484 N N . ALA B 1 152 ? 16.734 18.266 41.562 1 89.19 152 ALA B N 1
ATOM 6485 C CA . ALA B 1 152 ? 17.266 19.422 42.281 1 89.19 152 ALA B CA 1
ATOM 6486 C C . ALA B 1 152 ? 18.734 19.203 42.656 1 89.19 152 ALA B C 1
ATOM 6488 O O . ALA B 1 152 ? 19.547 20.109 42.562 1 89.19 152 ALA B O 1
ATOM 6489 N N . ARG B 1 153 ? 19.016 18.031 43.094 1 92.94 153 ARG B N 1
ATOM 6490 C CA . ARG B 1 153 ? 20.375 17.703 43.5 1 92.94 153 ARG B CA 1
ATOM 6491 C C . ARG B 1 153 ? 21.312 17.641 42.312 1 92.94 153 ARG B C 1
ATOM 6493 O O . ARG B 1 153 ? 22.484 17.984 42.438 1 92.94 153 ARG B O 1
ATOM 6500 N N . LEU B 1 154 ? 20.734 17.219 41.188 1 93.62 154 LEU B N 1
ATOM 6501 C CA . LEU B 1 154 ? 21.562 17.109 40 1 93.62 154 LEU B CA 1
ATOM 6502 C C . LEU B 1 154 ? 21.688 18.438 39.281 1 93.62 154 LEU B C 1
ATOM 6504 O O . LEU B 1 154 ? 22.422 18.562 38.312 1 93.62 154 LEU B O 1
ATOM 6508 N N . SER B 1 155 ? 20.938 19.406 39.719 1 92 155 SER B N 1
ATOM 6509 C CA . SER B 1 155 ? 20.922 20.719 39.094 1 92 155 SER B CA 1
ATOM 6510 C C . SER B 1 155 ? 21.5 21.797 40 1 92 155 SER B C 1
ATOM 6512 O O . SER B 1 155 ? 20.875 22.828 40.25 1 92 155 SER B O 1
ATOM 6514 N N . GLU B 1 156 ? 22.625 21.656 40.438 1 86.94 156 GLU B N 1
ATOM 6515 C CA . GLU B 1 156 ? 23.234 22.562 41.406 1 86.94 156 GLU B CA 1
ATOM 6516 C C . GLU B 1 156 ? 23.688 23.859 40.719 1 86.94 156 GLU B C 1
ATOM 6518 O O . GLU B 1 156 ? 23.625 24.938 41.312 1 86.94 156 GLU B O 1
ATOM 6523 N N . ASN B 1 157 ? 24.094 23.719 39.5 1 90 157 ASN B N 1
ATOM 6524 C CA . ASN B 1 157 ? 24.484 24.891 38.719 1 90 157 ASN B CA 1
ATOM 6525 C C . ASN B 1 157 ? 23.266 25.672 38.219 1 90 157 ASN B C 1
ATOM 6527 O O . ASN B 1 157 ? 22.562 25.203 37.312 1 90 157 ASN B O 1
ATOM 6531 N N . ASP B 1 158 ? 23.125 26.828 38.688 1 88.44 158 ASP B N 1
ATOM 6532 C CA . ASP B 1 158 ? 21.938 27.641 38.375 1 88.44 158 ASP B CA 1
ATOM 6533 C C . ASP B 1 158 ? 21.875 27.969 36.875 1 88.44 158 ASP B C 1
ATOM 6535 O O . ASP B 1 158 ? 20.797 27.984 36.312 1 88.44 158 ASP B O 1
ATOM 6539 N N . GLU B 1 159 ? 22.984 28.219 36.344 1 90.38 159 GLU B N 1
ATOM 6540 C CA . GLU B 1 159 ? 23.016 28.578 34.938 1 90.38 159 GLU B CA 1
ATOM 6541 C C . GLU B 1 159 ? 22.609 27.391 34.062 1 90.38 159 GLU B C 1
ATOM 6543 O O . GLU B 1 159 ? 21.812 27.562 33.125 1 90.38 159 GLU B O 1
ATOM 6548 N N . GLN B 1 160 ? 23.125 26.344 34.406 1 90.19 160 GLN B N 1
ATOM 6549 C CA . GLN B 1 160 ? 22.812 25.141 33.656 1 90.19 160 GLN B CA 1
ATOM 6550 C C . GLN B 1 160 ? 21.344 24.75 33.844 1 90.19 160 GLN B C 1
ATOM 6552 O O . GLN B 1 160 ? 20.688 24.344 32.875 1 90.19 160 GLN B O 1
ATOM 6557 N N . ARG B 1 161 ? 20.938 24.844 35.031 1 90.38 161 ARG B N 1
ATOM 6558 C CA . ARG B 1 161 ? 19.547 24.547 35.344 1 90.38 161 ARG B CA 1
ATOM 6559 C C . ARG B 1 161 ? 18.609 25.469 34.562 1 90.38 161 ARG B C 1
ATOM 6561 O O . ARG B 1 161 ? 17.625 25.031 34 1 90.38 161 ARG B O 1
ATOM 6568 N N . GLY B 1 162 ? 18.891 26.766 34.594 1 89.88 162 GLY B N 1
ATOM 6569 C CA . GLY B 1 162 ? 18.062 27.734 33.875 1 89.88 162 GLY B CA 1
ATOM 6570 C C . GLY B 1 162 ? 18.031 27.5 32.375 1 89.88 162 GLY B C 1
ATOM 6571 O O . GLY B 1 162 ? 16.984 27.594 31.75 1 89.88 162 GLY B O 1
ATOM 6572 N N . ARG B 1 163 ? 19.156 27.188 31.875 1 92 163 ARG B N 1
ATOM 6573 C CA . ARG B 1 163 ? 19.25 26.922 30.438 1 92 163 ARG B CA 1
ATOM 6574 C C . ARG B 1 163 ? 18.453 25.688 30.047 1 92 163 ARG B C 1
ATOM 6576 O O . ARG B 1 163 ? 17.719 25.703 29.047 1 92 163 ARG B O 1
ATOM 6583 N N . THR B 1 164 ? 18.594 24.656 30.797 1 92.81 164 THR B N 1
ATOM 6584 C CA . THR B 1 164 ? 17.875 23.422 30.516 1 92.81 164 THR B CA 1
ATOM 6585 C C . THR B 1 164 ? 16.359 23.641 30.594 1 92.81 164 THR B C 1
ATOM 6587 O O . THR B 1 164 ? 15.617 23.172 29.734 1 92.81 164 THR B O 1
ATOM 6590 N N . ARG B 1 165 ? 15.938 24.344 31.578 1 89 165 ARG B N 1
ATOM 6591 C CA . ARG B 1 165 ? 14.508 24.609 31.75 1 89 165 ARG B CA 1
ATOM 6592 C C . ARG B 1 165 ? 13.961 25.422 30.578 1 89 165 ARG B C 1
ATOM 6594 O O . ARG B 1 165 ? 12.867 25.141 30.078 1 89 165 ARG B O 1
ATOM 6601 N N . ARG B 1 166 ? 14.711 26.375 30.188 1 90 166 ARG B N 1
ATOM 6602 C CA . ARG B 1 166 ? 14.297 27.203 29.078 1 90 166 ARG B CA 1
ATOM 6603 C C . ARG B 1 166 ? 14.203 26.391 27.781 1 90 166 ARG B C 1
ATOM 6605 O O . ARG B 1 166 ? 13.242 26.516 27.031 1 90 166 ARG B O 1
ATOM 6612 N N . LEU B 1 167 ? 15.141 25.609 27.578 1 91.12 167 LEU B N 1
ATOM 6613 C CA . LEU B 1 167 ? 15.172 24.797 26.375 1 91.12 167 LEU B CA 1
ATOM 6614 C C . LEU B 1 167 ? 14.023 23.797 26.375 1 91.12 167 LEU B C 1
ATOM 6616 O O . LEU B 1 167 ? 13.383 23.578 25.344 1 91.12 167 LEU B O 1
ATOM 6620 N N . MET B 1 168 ? 13.789 23.188 27.484 1 91.69 168 MET B N 1
ATOM 6621 C CA . MET B 1 168 ? 12.703 22.219 27.594 1 91.69 168 MET B CA 1
ATOM 6622 C C . MET B 1 168 ? 11.352 22.875 27.344 1 91.69 168 MET B C 1
ATOM 6624 O O . MET B 1 168 ? 10.484 22.312 26.672 1 91.69 168 MET B O 1
ATOM 6628 N N . ARG B 1 169 ? 11.219 24.016 27.859 1 91.56 169 ARG B N 1
ATOM 6629 C CA . ARG B 1 169 ? 9.969 24.75 27.656 1 91.56 169 ARG B CA 1
ATOM 6630 C C . ARG B 1 169 ? 9.805 25.156 26.203 1 91.56 169 ARG B C 1
ATOM 6632 O O . ARG B 1 169 ? 8.711 25.047 25.641 1 91.56 169 ARG B O 1
ATOM 6639 N N . GLU B 1 170 ? 10.875 25.609 25.641 1 91.5 170 GLU B N 1
ATOM 6640 C CA . GLU B 1 170 ? 10.844 26.016 24.234 1 91.5 170 GLU B CA 1
ATOM 6641 C C . GLU B 1 170 ? 10.492 24.828 23.344 1 91.5 170 GLU B C 1
ATOM 6643 O O . GLU B 1 170 ? 9.633 24.938 22.453 1 91.5 170 GLU B O 1
ATOM 6648 N N . GLU B 1 171 ? 11.109 23.75 23.594 1 92.69 171 GLU B N 1
ATOM 6649 C CA . GLU B 1 171 ? 10.859 22.547 22.812 1 92.69 171 GLU B CA 1
ATOM 6650 C C . GLU B 1 171 ? 9.43 22.047 23 1 92.69 171 GLU B C 1
ATOM 6652 O O . GLU B 1 171 ? 8.789 21.625 22.047 1 92.69 171 GLU B O 1
ATOM 6657 N N . SER B 1 172 ? 8.961 22.125 24.172 1 94.56 172 SER B N 1
ATOM 6658 C CA . SER B 1 172 ? 7.598 21.688 24.469 1 94.56 172 SER B CA 1
ATOM 6659 C C . SER B 1 172 ? 6.578 22.609 23.797 1 94.56 172 SER B C 1
ATOM 6661 O O . SER B 1 172 ? 5.547 22.141 23.297 1 94.56 172 SER B O 1
ATOM 6663 N N . THR B 1 173 ? 6.887 23.906 23.844 1 93.88 173 THR B N 1
ATOM 6664 C CA . THR B 1 173 ? 6.004 24.875 23.203 1 93.88 173 THR B CA 1
ATOM 6665 C C . THR B 1 173 ? 5.941 24.641 21.703 1 93.88 173 THR B C 1
ATOM 6667 O O . THR B 1 173 ? 4.863 24.688 21.109 1 93.88 173 THR B O 1
ATOM 6670 N N . TYR B 1 174 ? 7.078 24.328 21.172 1 92.5 174 TYR B N 1
ATOM 6671 C CA . TYR B 1 174 ? 7.129 24.062 19.734 1 92.5 174 TYR B CA 1
ATOM 6672 C C . TYR B 1 174 ? 6.371 22.781 19.406 1 92.5 174 TYR B C 1
ATOM 6674 O O . TYR B 1 174 ? 5.738 22.672 18.344 1 92.5 174 TYR B O 1
ATOM 6682 N N . ALA B 1 175 ? 6.5 21.828 20.234 1 94.94 175 ALA B N 1
ATOM 6683 C CA . ALA B 1 175 ? 5.773 20.578 20.031 1 94.94 175 ALA B CA 1
ATOM 6684 C C . ALA B 1 175 ? 4.262 20.797 20.062 1 94.94 175 ALA B C 1
ATOM 6686 O O . ALA B 1 175 ? 3.521 20.219 19.266 1 94.94 175 ALA B O 1
ATOM 6687 N N . LEU B 1 176 ? 3.822 21.625 21.031 1 96.06 176 LEU B N 1
ATOM 6688 C CA . LEU B 1 176 ? 2.412 21.984 21.141 1 96.06 176 LEU B CA 1
ATOM 6689 C C . LEU B 1 176 ? 1.926 22.641 19.859 1 96.06 176 LEU B C 1
ATOM 6691 O O . LEU B 1 176 ? 0.86 22.312 19.328 1 96.06 176 LEU B O 1
ATOM 6695 N N . GLU B 1 177 ? 2.695 23.531 19.359 1 93.69 177 GLU B N 1
ATOM 6696 C CA . GLU B 1 177 ? 2.379 24.234 18.109 1 93.69 177 GLU B CA 1
ATOM 6697 C C . GLU B 1 177 ? 2.271 23.266 16.938 1 93.69 177 GLU B C 1
ATOM 6699 O O . GLU B 1 177 ? 1.312 23.312 16.172 1 93.69 177 GLU B O 1
ATOM 6704 N N . MET B 1 178 ? 3.203 22.406 16.844 1 93.44 178 MET B N 1
ATOM 6705 C CA . MET B 1 178 ? 3.25 21.469 15.719 1 93.44 178 MET B CA 1
ATOM 6706 C C . MET B 1 178 ? 2.086 20.5 15.781 1 93.44 178 MET B C 1
ATOM 6708 O O . MET B 1 178 ? 1.511 20.141 14.75 1 93.44 178 MET B O 1
ATOM 6712 N N . LEU B 1 179 ? 1.764 20.047 16.953 1 96.12 179 LEU B N 1
ATOM 6713 C CA . LEU B 1 179 ? 0.633 19.141 17.109 1 96.12 179 LEU B CA 1
ATOM 6714 C C . LEU B 1 179 ? -0.665 19.797 16.656 1 96.12 179 LEU B C 1
ATOM 6716 O O . LEU B 1 179 ? -1.495 19.172 15.992 1 96.12 179 LEU B O 1
ATOM 6720 N N . ALA B 1 180 ? -0.814 21.047 17.047 1 95.56 180 ALA B N 1
ATOM 6721 C CA . ALA B 1 180 ? -1.997 21.797 16.625 1 95.56 180 ALA B CA 1
ATOM 6722 C C . ALA B 1 180 ? -2.043 21.953 15.117 1 95.56 180 ALA B C 1
ATOM 6724 O O . ALA B 1 180 ? -3.104 21.812 14.5 1 95.56 180 ALA B O 1
ATOM 6725 N N . ILE B 1 181 ? -0.916 22.234 14.539 1 93.81 181 ILE B N 1
ATOM 6726 C CA . ILE B 1 181 ? -0.803 22.391 13.094 1 93.81 181 ILE B CA 1
ATOM 6727 C C . ILE B 1 181 ? -1.162 21.062 12.406 1 93.81 181 ILE B C 1
ATOM 6729 O O . ILE B 1 181 ? -1.961 21.047 11.469 1 93.81 181 ILE B O 1
ATOM 6733 N N . ARG B 1 182 ? -0.661 19.969 12.891 1 93.5 182 ARG B N 1
ATOM 6734 C CA . ARG B 1 182 ? -0.896 18.656 12.289 1 93.5 182 ARG B CA 1
ATOM 6735 C C . ARG B 1 182 ? -2.361 18.25 12.414 1 93.5 182 ARG B C 1
ATOM 6737 O O . ARG B 1 182 ? -2.928 17.656 11.492 1 93.5 182 ARG B O 1
ATOM 6744 N N . LEU B 1 183 ? -2.928 18.594 13.516 1 94.5 183 LEU B N 1
ATOM 6745 C CA . LEU B 1 183 ? -4.348 18.312 13.703 1 94.5 183 LEU B CA 1
ATOM 6746 C C . LEU B 1 183 ? -5.188 19.078 12.688 1 94.5 183 LEU B C 1
ATOM 6748 O O . LEU B 1 183 ? -6.09 18.516 12.07 1 94.5 183 LEU B O 1
ATOM 6752 N N . SER B 1 184 ? -4.867 20.312 12.531 1 92.69 184 SER B N 1
ATOM 6753 C CA . SER B 1 184 ? -5.613 21.188 11.625 1 92.69 184 SER B CA 1
ATOM 6754 C C . SER B 1 184 ? -5.402 20.781 10.172 1 92.69 184 SER B C 1
ATOM 6756 O O . SER B 1 184 ? -6.312 20.906 9.344 1 92.69 184 SER B O 1
ATOM 6758 N N . ALA B 1 185 ? -4.23 20.344 9.875 1 92.06 185 ALA B N 1
ATOM 6759 C CA . ALA B 1 185 ? -3.881 19.984 8.5 1 92.06 185 ALA B CA 1
ATOM 6760 C C . ALA B 1 185 ? -4.727 18.828 7.996 1 92.06 185 ALA B C 1
ATOM 6762 O O . ALA B 1 185 ? -4.891 18.641 6.789 1 92.06 185 ALA B O 1
ATOM 6763 N N . GLU B 1 186 ? -5.301 18 8.867 1 90.62 186 GLU B N 1
ATOM 6764 C CA . GLU B 1 186 ? -6.055 16.812 8.484 1 90.62 186 GLU B CA 1
ATOM 6765 C C . GLU B 1 186 ? -7.52 17.141 8.227 1 90.62 186 GLU B C 1
ATOM 6767 O O . GLU B 1 186 ? -8.289 16.281 7.777 1 90.62 186 GLU B O 1
ATOM 6772 N N . ASP B 1 187 ? -7.91 18.359 8.414 1 86.06 187 ASP B N 1
ATOM 6773 C CA . ASP B 1 187 ? -9.305 18.766 8.344 1 86.06 187 ASP B CA 1
ATOM 6774 C C . ASP B 1 187 ? -9.898 18.453 6.969 1 86.06 187 ASP B C 1
ATOM 6776 O O . ASP B 1 187 ? -11.047 18 6.867 1 86.06 187 ASP B O 1
ATOM 6780 N N . LEU B 1 188 ? -9.094 18.578 5.938 1 83.81 188 LEU B N 1
ATOM 6781 C CA . LEU B 1 188 ? -9.633 18.422 4.59 1 83.81 188 LEU B CA 1
ATOM 6782 C C . LEU B 1 188 ? -9.258 17.062 4.016 1 83.81 188 LEU B C 1
ATOM 6784 O O . LEU B 1 188 ? -9.289 16.875 2.797 1 83.81 188 LEU B O 1
ATOM 6788 N N . ALA B 1 189 ? -8.961 16.172 4.953 1 87.44 189 ALA B N 1
ATOM 6789 C CA . ALA B 1 189 ? -8.742 14.805 4.465 1 87.44 189 ALA B CA 1
ATOM 6790 C C . ALA B 1 189 ? -10.008 14.25 3.82 1 87.44 189 ALA B C 1
ATOM 6792 O O . ALA B 1 189 ? -11.094 14.336 4.395 1 87.44 189 ALA B O 1
ATOM 6793 N N . PRO B 1 190 ? -9.859 13.688 2.67 1 85.12 190 PRO B N 1
ATOM 6794 C CA . PRO B 1 190 ? -11.039 13.195 1.951 1 85.12 190 PRO B CA 1
ATOM 6795 C C . PRO B 1 190 ? -11.867 12.211 2.77 1 85.12 190 PRO B C 1
ATOM 6797 O O . PRO B 1 190 ? -13.102 12.234 2.721 1 85.12 190 PRO B O 1
ATOM 6800 N N . ASP B 1 191 ? -11.258 11.438 3.576 1 86.69 191 ASP B N 1
ATOM 6801 C CA . ASP B 1 191 ? -11.961 10.445 4.395 1 86.69 191 ASP B CA 1
ATOM 6802 C C . ASP B 1 191 ? -12.836 11.125 5.445 1 86.69 191 ASP B C 1
ATOM 6804 O O . ASP B 1 191 ? -13.914 10.633 5.777 1 86.69 191 ASP B O 1
ATOM 6808 N N . LEU B 1 192 ? -12.383 12.242 5.918 1 89.81 192 LEU B N 1
ATOM 6809 C CA . LEU B 1 192 ? -13.148 12.953 6.938 1 89.81 192 LEU B CA 1
ATOM 6810 C C . LEU B 1 192 ? -14.289 13.742 6.309 1 89.81 192 LEU B C 1
ATOM 6812 O O . LEU B 1 192 ? -15.391 13.789 6.859 1 89.81 192 LEU B O 1
ATOM 6816 N N . ILE B 1 193 ? -14.008 14.289 5.148 1 88.12 193 ILE B N 1
ATOM 6817 C CA . ILE B 1 193 ? -15.023 15.062 4.449 1 88.12 193 ILE B CA 1
ATOM 6818 C C . ILE B 1 193 ? -16.188 14.156 4.066 1 88.12 193 ILE B C 1
ATOM 6820 O O . ILE B 1 193 ? -17.344 14.57 4.109 1 88.12 193 ILE B O 1
ATOM 6824 N N . ARG B 1 194 ? -15.891 12.984 3.682 1 87.38 194 ARG B N 1
ATOM 6825 C CA . ARG B 1 194 ? -16.922 12.016 3.332 1 87.38 194 ARG B CA 1
ATOM 6826 C C . ARG B 1 194 ? -17.844 11.75 4.512 1 87.38 194 ARG B C 1
ATOM 6828 O O . ARG B 1 194 ? -19.062 11.586 4.332 1 87.38 194 ARG B O 1
ATOM 6835 N N . LEU B 1 195 ? -17.297 11.742 5.688 1 89.44 195 LEU B N 1
ATOM 6836 C CA . LEU B 1 195 ? -18.078 11.43 6.887 1 89.44 195 LEU B CA 1
ATOM 6837 C C . LEU B 1 195 ? -18.922 12.625 7.316 1 89.44 195 LEU B C 1
ATOM 6839 O O . LEU B 1 195 ? -20.047 12.453 7.793 1 89.44 195 LEU B O 1
ATOM 6843 N N . ASP B 1 196 ? -18.312 13.805 7.141 1 89.25 196 ASP B N 1
ATOM 6844 C CA . ASP B 1 196 ? -19.016 15.016 7.547 1 89.25 196 ASP B CA 1
ATOM 6845 C C . ASP B 1 196 ? -18.672 16.188 6.629 1 89.25 196 ASP B C 1
ATOM 6847 O O . ASP B 1 196 ? -17.641 16.844 6.809 1 89.25 196 ASP B O 1
ATOM 6851 N N . LYS B 1 197 ? -19.562 16.625 5.77 1 83.12 197 LYS B N 1
ATOM 6852 C CA . LYS B 1 197 ? -19.344 17.672 4.789 1 83.12 197 LYS B CA 1
ATOM 6853 C C . LYS B 1 197 ? -19.266 19.047 5.465 1 83.12 197 LYS B C 1
ATOM 6855 O O . LYS B 1 197 ? -18.797 20.016 4.863 1 83.12 197 LYS B O 1
ATOM 6860 N N . ARG B 1 198 ? -19.688 19.219 6.777 1 82.06 198 ARG B N 1
ATOM 6861 C CA . ARG B 1 198 ? -19.609 20.484 7.504 1 82.06 198 ARG B CA 1
ATOM 6862 C C . ARG B 1 198 ? -18.172 20.938 7.684 1 82.06 198 ARG B C 1
ATOM 6864 O O . ARG B 1 198 ? -17.906 22.109 7.945 1 82.06 198 ARG B O 1
ATOM 6871 N N . LEU B 1 199 ? -17.188 19.875 7.453 1 80.94 199 LEU B N 1
ATOM 6872 C CA . LEU B 1 199 ? -15.766 20.188 7.566 1 80.94 199 LEU B CA 1
ATOM 6873 C C . LEU B 1 199 ? -15.312 21.078 6.414 1 80.94 199 LEU B C 1
ATOM 6875 O O . LEU B 1 199 ? -14.234 21.672 6.469 1 80.94 199 LEU B O 1
ATOM 6879 N N . LEU B 1 200 ? -16.141 21.172 5.441 1 78.44 200 LEU B N 1
ATOM 6880 C CA . LEU B 1 200 ? -15.844 22.047 4.309 1 78.44 200 LEU B CA 1
ATOM 6881 C C . LEU B 1 200 ? -16.125 23.5 4.656 1 78.44 200 LEU B C 1
ATOM 6883 O O . LEU B 1 200 ? -15.68 24.406 3.955 1 78.44 200 LEU B O 1
ATOM 6887 N N . ASP B 1 201 ? -16.797 23.609 5.766 1 74.81 201 ASP B N 1
ATOM 6888 C CA . ASP B 1 201 ? -17.109 24.984 6.184 1 74.81 201 ASP B CA 1
ATOM 6889 C C . ASP B 1 201 ? -15.883 25.641 6.824 1 74.81 201 ASP B C 1
ATOM 6891 O O . ASP B 1 201 ? -14.945 24.953 7.238 1 74.81 201 ASP B O 1
ATOM 6895 N N . LEU B 1 202 ? -15.711 26.859 6.844 1 67.5 202 LEU B N 1
ATOM 6896 C CA . LEU B 1 202 ? -14.531 27.656 7.172 1 67.5 202 LEU B CA 1
ATOM 6897 C C . LEU B 1 202 ? -14.133 27.469 8.633 1 67.5 202 LEU B C 1
ATOM 6899 O O . LEU B 1 202 ? -12.945 27.469 8.969 1 67.5 202 LEU B O 1
ATOM 6903 N N . ASP B 1 203 ? -14.945 27.125 9.484 1 76.5 203 ASP B N 1
ATOM 6904 C CA . ASP B 1 203 ? -14.492 27.141 10.875 1 76.5 203 ASP B CA 1
ATOM 6905 C C . ASP B 1 203 ? -14.688 25.766 11.531 1 76.5 203 ASP B C 1
ATOM 6907 O O . ASP B 1 203 ? -15.602 25.594 12.344 1 76.5 203 ASP B O 1
ATOM 6911 N N . SER B 1 204 ? -13.625 24.969 11.289 1 84.88 204 SER B N 1
ATOM 6912 C CA . SER B 1 204 ? -13.641 23.688 11.969 1 84.88 204 SER B CA 1
ATOM 6913 C C . SER B 1 204 ? -13.047 23.797 13.367 1 84.88 204 SER B C 1
ATOM 6915 O O . SER B 1 204 ? -12.234 24.688 13.641 1 84.88 204 SER B O 1
ATOM 6917 N N . PRO B 1 205 ? -13.438 22.969 14.273 1 88.75 205 PRO B N 1
ATOM 6918 C CA . PRO B 1 205 ? -12.883 23 15.625 1 88.75 205 PRO B CA 1
ATOM 6919 C C . PRO B 1 205 ? -11.367 22.812 15.648 1 88.75 205 PRO B C 1
ATOM 6921 O O . PRO B 1 205 ? -10.68 23.406 16.5 1 88.75 205 PRO B O 1
ATOM 6924 N N . PHE B 1 206 ? -10.781 22.094 14.719 1 91.38 206 PHE B N 1
ATOM 6925 C CA . PHE B 1 206 ? -9.352 21.844 14.68 1 91.38 206 PHE B CA 1
ATOM 6926 C C . PHE B 1 206 ? -8.586 23.109 14.312 1 91.38 206 PHE B C 1
ATOM 6928 O O . PHE B 1 206 ? -7.562 23.422 14.93 1 91.38 206 PHE B O 1
ATOM 6935 N N . VAL B 1 207 ? -9.094 23.812 13.352 1 89.62 207 VAL B N 1
ATOM 6936 C CA . VAL B 1 207 ? -8.43 25.031 12.922 1 89.62 207 VAL B CA 1
ATOM 6937 C C . VAL B 1 207 ? -8.594 26.109 13.992 1 89.62 207 VAL B C 1
ATOM 6939 O O . VAL B 1 207 ? -7.656 26.875 14.258 1 89.62 207 VAL B O 1
ATOM 6942 N N . ALA B 1 208 ? -9.812 26.156 14.555 1 91.31 208 ALA B N 1
ATOM 6943 C CA . ALA B 1 208 ? -10.047 27.109 15.641 1 91.31 208 ALA B CA 1
ATOM 6944 C C . ALA B 1 208 ? -9.094 26.859 16.812 1 91.31 208 ALA B C 1
ATOM 6946 O O . ALA B 1 208 ? -8.578 27.797 17.406 1 91.31 208 ALA B O 1
ATOM 6947 N N . LEU B 1 209 ? -8.914 25.609 17.078 1 94.19 209 LEU B N 1
ATOM 6948 C CA . LEU B 1 209 ? -7.988 25.25 18.141 1 94.19 209 LEU B CA 1
ATOM 6949 C C . LEU B 1 209 ? -6.57 25.688 17.797 1 94.19 209 LEU B C 1
ATOM 6951 O O . LEU B 1 209 ? -5.855 26.219 18.656 1 94.19 209 LEU B O 1
ATOM 6955 N N . GLU B 1 210 ? -6.141 25.422 16.578 1 93.75 210 GLU B N 1
ATOM 6956 C CA . GLU B 1 210 ? -4.809 25.828 16.141 1 93.75 210 GLU B CA 1
ATOM 6957 C C . GLU B 1 210 ? -4.621 27.344 16.266 1 93.75 210 GLU B C 1
ATOM 6959 O O . GLU B 1 210 ? -3.574 27.797 16.719 1 93.75 210 GLU B O 1
ATOM 6964 N N . ARG B 1 211 ? -5.621 28.141 15.953 1 90.38 211 ARG B N 1
ATOM 6965 C CA . ARG B 1 211 ? -5.559 29.594 16.047 1 90.38 211 ARG B CA 1
ATOM 6966 C C . ARG B 1 211 ? -5.441 30.047 17.5 1 90.38 211 ARG B C 1
ATOM 6968 O O . ARG B 1 211 ? -4.66 30.953 17.812 1 90.38 211 ARG B O 1
ATOM 6975 N N . GLU B 1 212 ? -6.242 29.422 18.266 1 92.81 212 GLU B N 1
ATOM 6976 C CA . GLU B 1 212 ? -6.238 29.781 19.672 1 92.81 212 GLU B CA 1
ATOM 6977 C C . GLU B 1 212 ? -4.891 29.469 20.328 1 92.81 212 GLU B C 1
ATOM 6979 O O . GLU B 1 212 ? -4.375 30.266 21.109 1 92.81 212 GLU B O 1
ATOM 6984 N N . LEU B 1 213 ? -4.344 28.328 20.031 1 94.5 213 LEU B N 1
ATOM 6985 C CA . LEU B 1 213 ? -3.055 27.938 20.594 1 94.5 213 LEU B CA 1
ATOM 6986 C C . LEU B 1 213 ? -1.936 28.812 20.047 1 94.5 213 LEU B C 1
ATOM 6988 O O . LEU B 1 213 ? -0.974 29.125 20.75 1 94.5 213 LEU B O 1
ATOM 6992 N N . ALA B 1 214 ? -2.051 29.156 18.781 1 90.31 214 ALA B N 1
ATOM 6993 C CA . ALA B 1 214 ? -1.074 30.078 18.219 1 90.31 214 ALA B CA 1
ATOM 6994 C C . ALA B 1 214 ? -1.068 31.406 18.969 1 90.31 214 ALA B C 1
ATOM 6996 O O . ALA B 1 214 ? -0.006 31.984 19.219 1 90.31 214 ALA B O 1
ATOM 6997 N N . ARG B 1 215 ? -2.211 31.875 19.328 1 89.19 215 ARG B N 1
ATOM 6998 C CA . ARG B 1 215 ? -2.326 33.125 20.109 1 89.19 215 ARG B CA 1
ATOM 6999 C C . ARG B 1 215 ? -1.702 32.938 21.484 1 89.19 215 ARG B C 1
ATOM 7001 O O . ARG B 1 215 ? -0.988 33.844 21.969 1 89.19 215 ARG B O 1
ATOM 7008 N N . LEU B 1 216 ? -2.039 31.875 22.047 1 92.75 216 LEU B N 1
ATOM 7009 C CA . LEU B 1 216 ? -1.498 31.578 23.375 1 92.75 216 LEU B CA 1
ATOM 7010 C C . LEU B 1 216 ? 0.025 31.516 23.328 1 92.75 216 LEU B C 1
ATOM 7012 O O . LEU B 1 216 ? 0.697 32.094 24.188 1 92.75 216 LEU B O 1
ATOM 7016 N N . ILE B 1 217 ? 0.615 30.859 22.406 1 92.56 217 ILE B N 1
ATOM 7017 C CA . ILE B 1 217 ? 2.053 30.656 22.266 1 92.56 217 ILE B CA 1
ATOM 7018 C C . ILE B 1 217 ? 2.732 32 21.969 1 92.56 217 ILE B C 1
ATOM 7020 O O . ILE B 1 217 ? 3.801 32.281 22.516 1 92.56 217 ILE B O 1
ATOM 7024 N N . THR B 1 218 ? 2.1 32.781 21.125 1 87.81 218 THR B N 1
ATOM 7025 C CA . THR B 1 218 ? 2.633 34.125 20.844 1 87.81 218 THR B CA 1
ATOM 7026 C C . THR B 1 218 ? 2.682 34.969 22.109 1 87.81 218 THR B C 1
ATOM 7028 O O . THR B 1 218 ? 3.648 35.688 22.344 1 87.81 218 THR B O 1
ATOM 7031 N N . SER B 1 219 ? 1.655 34.844 22.875 1 89.56 219 SER B N 1
ATOM 7032 C CA . SER B 1 219 ? 1.624 35.594 24.141 1 89.56 219 SER B CA 1
ATOM 7033 C C . SER B 1 219 ? 2.746 35.125 25.062 1 89.56 219 SER B C 1
ATOM 7035 O O . SER B 1 219 ? 3.344 35.938 25.766 1 89.56 219 SER B O 1
ATOM 7037 N N . TRP B 1 220 ? 3.008 33.812 25.125 1 91 220 TRP B N 1
ATOM 7038 C CA . TRP B 1 220 ? 4.086 33.281 25.938 1 91 220 TRP B CA 1
ATOM 7039 C C . TRP B 1 220 ? 5.441 33.812 25.469 1 91 220 TRP B C 1
ATOM 7041 O O . TRP B 1 220 ? 6.34 34.031 26.281 1 91 220 TRP B O 1
ATOM 7051 N N . ARG B 1 221 ? 5.605 33.969 24.188 1 86.81 221 ARG B N 1
ATOM 7052 C CA . ARG B 1 221 ? 6.871 34.406 23.625 1 86.81 221 ARG B CA 1
ATOM 7053 C C . ARG B 1 221 ? 7.078 35.906 23.859 1 86.81 221 ARG B C 1
ATOM 7055 O O . ARG B 1 221 ? 8.188 36.344 24.156 1 86.81 221 ARG B O 1
ATOM 7062 N N . ASP B 1 222 ? 6.043 36.625 23.75 1 87 222 ASP B N 1
ATOM 7063 C CA . ASP B 1 222 ? 6.121 38.094 23.922 1 87 222 ASP B CA 1
ATOM 7064 C C . ASP B 1 222 ? 6.246 38.469 25.391 1 87 222 ASP B C 1
ATOM 7066 O O . ASP B 1 222 ? 6.891 39.469 25.719 1 87 222 ASP B O 1
ATOM 7070 N N . HIS B 1 223 ? 5.598 37.625 26.203 1 88.5 223 HIS B N 1
ATOM 7071 C CA . HIS B 1 223 ? 5.617 37.875 27.641 1 88.5 223 HIS B CA 1
ATOM 7072 C C . HIS B 1 223 ? 6.023 36.625 28.422 1 88.5 223 HIS B C 1
ATOM 7074 O O . HIS B 1 223 ? 5.199 36.031 29.109 1 88.5 223 HIS B O 1
ATOM 7080 N N . PRO B 1 224 ? 7.273 36.312 28.375 1 81.31 224 PRO B N 1
ATOM 7081 C CA . PRO B 1 224 ? 7.734 35.062 28.953 1 81.31 224 PRO B CA 1
ATOM 7082 C C . PRO B 1 224 ? 7.527 35 30.469 1 81.31 224 PRO B C 1
ATOM 7084 O O . PRO B 1 224 ? 7.395 33.906 31.047 1 81.31 224 PRO B O 1
ATOM 7087 N N . ASN B 1 225 ? 7.445 36.156 31.109 1 79.25 225 ASN B N 1
ATOM 7088 C CA . ASN B 1 225 ? 7.387 36.188 32.562 1 79.25 225 ASN B CA 1
ATOM 7089 C C . ASN B 1 225 ? 5.953 36.344 33.062 1 79.25 225 ASN B C 1
ATOM 7091 O O . ASN B 1 225 ? 5.703 36.281 34.25 1 79.25 225 ASN B O 1
ATOM 7095 N N . ASP B 1 226 ? 5.055 36.469 32.156 1 80.12 226 ASP B N 1
ATOM 7096 C CA . ASP B 1 226 ? 3.662 36.656 32.562 1 80.12 226 ASP B CA 1
ATOM 7097 C C . ASP B 1 226 ? 2.959 35.312 32.719 1 80.12 226 ASP B C 1
ATOM 7099 O O . ASP B 1 226 ? 3.359 34.312 32.094 1 80.12 226 ASP B O 1
ATOM 7103 N N . ALA B 1 227 ? 2.045 35.344 33.719 1 80.62 227 ALA B N 1
ATOM 7104 C CA . ALA B 1 227 ? 1.205 34.156 33.875 1 80.62 227 ALA B CA 1
ATOM 7105 C C . ALA B 1 227 ? 0.308 33.969 32.656 1 80.62 227 ALA B C 1
ATOM 7107 O O . ALA B 1 227 ? -0.023 34.969 31.953 1 80.62 227 ALA B O 1
ATOM 7108 N N . THR B 1 228 ? 0.017 32.781 32.344 1 85.75 228 THR B N 1
ATOM 7109 C CA . THR B 1 228 ? -0.873 32.5 31.219 1 85.75 228 THR B CA 1
ATOM 7110 C C . THR B 1 228 ? -2.246 33.125 31.438 1 85.75 228 THR B C 1
ATOM 7112 O O . THR B 1 228 ? -2.805 33.062 32.531 1 85.75 228 THR B O 1
ATOM 7115 N N . ASP B 1 229 ? -2.746 33.719 30.484 1 84.31 229 ASP B N 1
ATOM 7116 C CA . ASP B 1 229 ? -4.07 34.344 30.531 1 84.31 229 ASP B CA 1
ATOM 7117 C C . ASP B 1 229 ? -5.152 33.281 30.766 1 84.31 229 ASP B C 1
ATOM 7119 O O . ASP B 1 229 ? -5.363 32.406 29.938 1 84.31 229 ASP B O 1
ATOM 7123 N N . ALA B 1 230 ? -5.891 33.406 31.875 1 87.31 230 ALA B N 1
ATOM 7124 C CA . ALA B 1 230 ? -6.883 32.438 32.281 1 87.31 230 ALA B CA 1
ATOM 7125 C C . ALA B 1 230 ? -8.008 32.312 31.266 1 87.31 230 ALA B C 1
ATOM 7127 O O . ALA B 1 230 ? -8.523 31.219 31.016 1 87.31 230 ALA B O 1
ATOM 7128 N N . ALA B 1 231 ? -8.398 33.375 30.703 1 89.5 231 ALA B N 1
ATOM 7129 C CA . ALA B 1 231 ? -9.492 33.375 29.734 1 89.5 231 ALA B CA 1
ATOM 7130 C C . ALA B 1 231 ? -9.094 32.656 28.453 1 89.5 231 ALA B C 1
ATOM 7132 O O . ALA B 1 231 ? -9.875 31.859 27.922 1 89.5 231 ALA B O 1
ATOM 7133 N N . THR B 1 232 ? -7.914 32.938 28.016 1 89 232 THR B N 1
ATOM 7134 C CA . THR B 1 232 ? -7.426 32.281 26.797 1 89 232 THR B CA 1
ATOM 7135 C C . THR B 1 232 ? -7.246 30.781 27.031 1 89 232 THR B C 1
ATOM 7137 O O . THR B 1 232 ? -7.543 29.969 26.141 1 89 232 THR B O 1
ATOM 7140 N N . LEU B 1 233 ? -6.746 30.422 28.188 1 92.31 233 LEU B N 1
ATOM 7141 C CA . LEU B 1 233 ? -6.559 29.016 28.516 1 92.31 233 LEU B CA 1
ATOM 7142 C C . LEU B 1 233 ? -7.898 28.297 28.609 1 92.31 233 LEU B C 1
ATOM 7144 O O . LEU B 1 233 ? -8.031 27.156 28.141 1 92.31 233 LEU B O 1
ATOM 7148 N N . ALA B 1 234 ? -8.883 28.969 29.203 1 93.88 234 ALA B N 1
ATOM 7149 C CA . ALA B 1 234 ? -10.219 28.391 29.297 1 93.88 234 ALA B CA 1
ATOM 7150 C C . ALA B 1 234 ? -10.805 28.156 27.906 1 93.88 234 ALA B C 1
ATOM 7152 O O . ALA B 1 234 ? -11.453 27.125 27.672 1 93.88 234 ALA B O 1
ATOM 7153 N N . GLN B 1 235 ? -10.609 29.109 27.062 1 93.56 235 GLN B N 1
ATOM 7154 C CA . GLN B 1 235 ? -11.094 28.969 25.688 1 93.56 235 GLN B CA 1
ATOM 7155 C C . GLN B 1 235 ? -10.398 27.812 24.984 1 93.56 235 GLN B C 1
ATOM 7157 O O . GLN B 1 235 ? -11.023 27.094 24.203 1 93.56 235 GLN B O 1
ATOM 7162 N N . ALA B 1 236 ? -9.109 27.672 25.156 1 94.62 236 ALA B N 1
ATOM 7163 C CA . ALA B 1 236 ? -8.375 26.562 24.562 1 94.62 236 ALA B CA 1
ATOM 7164 C C . ALA B 1 236 ? -8.953 25.219 25.016 1 94.62 236 ALA B C 1
ATOM 7166 O O . ALA B 1 236 ? -9.102 24.297 24.219 1 94.62 236 ALA B O 1
ATOM 7167 N N . HIS B 1 237 ? -9.328 25.109 26.266 1 95.88 237 HIS B N 1
ATOM 7168 C CA . HIS B 1 237 ? -9.891 23.875 26.797 1 95.88 237 HIS B CA 1
ATOM 7169 C C . HIS B 1 237 ? -11.258 23.594 26.188 1 95.88 237 HIS B C 1
ATOM 7171 O O . HIS B 1 237 ? -11.594 22.438 25.922 1 95.88 237 HIS B O 1
ATOM 7177 N N . VAL B 1 238 ? -12.016 24.625 25.969 1 96.06 238 VAL B N 1
ATOM 7178 C CA . VAL B 1 238 ? -13.32 24.469 25.328 1 96.06 238 VAL B CA 1
ATOM 7179 C C . VAL B 1 238 ? -13.133 23.938 23.906 1 96.06 238 VAL B C 1
ATOM 7181 O O . VAL B 1 238 ? -13.859 23.047 23.469 1 96.06 238 VAL B O 1
ATOM 7184 N N . LEU B 1 239 ? -12.211 24.5 23.234 1 95.69 239 LEU B N 1
ATOM 7185 C CA . LEU B 1 239 ? -11.969 24.094 21.859 1 95.69 239 LEU B CA 1
ATOM 7186 C C . LEU B 1 239 ? -11.43 22.672 21.797 1 95.69 239 LEU B C 1
ATOM 7188 O O . LEU B 1 239 ? -11.711 21.922 20.859 1 95.69 239 LEU B O 1
ATOM 7192 N N . ILE B 1 240 ? -10.625 22.203 22.766 1 97 240 ILE B N 1
ATOM 7193 C CA . ILE B 1 240 ? -10.156 20.828 22.859 1 97 240 ILE B CA 1
ATOM 7194 C C . ILE B 1 240 ? -11.352 19.891 23.031 1 97 240 ILE B C 1
ATOM 7196 O O . ILE B 1 240 ? -11.445 18.859 22.359 1 97 240 ILE B O 1
ATOM 7200 N N . ASP B 1 241 ? -12.281 20.312 23.859 1 96.56 241 ASP B N 1
ATOM 7201 C CA . ASP B 1 241 ? -13.477 19.516 24.094 1 96.56 241 ASP B CA 1
ATOM 7202 C C . ASP B 1 241 ? -14.328 19.438 22.828 1 96.56 241 ASP B C 1
ATOM 7204 O O . ASP B 1 241 ? -14.875 18.375 22.5 1 96.56 241 ASP B O 1
ATOM 7208 N N . GLN B 1 242 ? -14.445 20.516 22.156 1 94.75 242 GLN B N 1
ATOM 7209 C CA . GLN B 1 242 ? -15.195 20.531 20.891 1 94.75 242 GLN B CA 1
ATOM 7210 C C . GLN B 1 242 ? -14.523 19.625 19.859 1 94.75 242 GLN B C 1
ATOM 7212 O O . GLN B 1 242 ? -15.211 18.969 19.078 1 94.75 242 GLN B O 1
ATOM 7217 N N . SER B 1 243 ? -13.219 19.688 19.797 1 95.12 243 SER B N 1
ATOM 7218 C CA . SER B 1 243 ? -12.484 18.812 18.891 1 95.12 243 SER B CA 1
ATOM 7219 C C . SER B 1 243 ? -12.711 17.344 19.219 1 95.12 243 SER B C 1
ATOM 7221 O O . SER B 1 243 ? -12.852 16.516 18.328 1 95.12 243 SER B O 1
ATOM 7223 N N . ARG B 1 244 ? -12.789 17.031 20.5 1 96.31 244 ARG B N 1
ATOM 7224 C CA . ARG B 1 244 ? -13.047 15.672 20.953 1 96.31 244 ARG B CA 1
ATOM 7225 C C . ARG B 1 244 ? -14.445 15.219 20.562 1 96.31 244 ARG B C 1
ATOM 7227 O O . ARG B 1 244 ? -14.641 14.078 20.141 1 96.31 244 ARG B O 1
ATOM 7234 N N . GLN B 1 245 ? -15.375 16.094 20.719 1 95.38 245 GLN B N 1
ATOM 7235 C CA . GLN B 1 245 ? -16.75 15.797 20.312 1 95.38 245 GLN B CA 1
ATOM 7236 C C . GLN B 1 245 ? -16.844 15.562 18.812 1 95.38 245 GLN B C 1
ATOM 7238 O O . GLN B 1 245 ? -17.562 14.672 18.359 1 95.38 245 GLN B O 1
ATOM 7243 N N . GLN B 1 246 ? -16.156 16.406 18.125 1 93.19 246 GLN B N 1
ATOM 7244 C CA . GLN B 1 246 ? -16.125 16.234 16.672 1 93.19 246 GLN B CA 1
ATOM 7245 C C . GLN B 1 246 ? -15.531 14.883 16.297 1 93.19 246 GLN B C 1
ATOM 7247 O O . GLN B 1 246 ? -16.031 14.219 15.383 1 93.19 246 GLN B O 1
ATOM 7252 N N . LEU B 1 247 ? -14.492 14.469 16.969 1 94.25 247 LEU B N 1
ATOM 7253 C CA . LEU B 1 247 ? -13.867 13.18 16.703 1 94.25 247 LEU B CA 1
ATOM 7254 C C . LEU B 1 247 ? -14.82 12.039 17.016 1 94.25 247 LEU B C 1
ATOM 7256 O O . LEU B 1 247 ? -14.898 11.055 16.266 1 94.25 247 LEU B O 1
ATOM 7260 N N . HIS B 1 248 ? -15.578 12.133 18.078 1 93.62 248 HIS B N 1
ATOM 7261 C CA . HIS B 1 248 ? -16.562 11.125 18.453 1 93.62 248 HIS B CA 1
ATOM 7262 C C . HIS B 1 248 ? -17.672 11.023 17.391 1 93.62 248 HIS B C 1
ATOM 7264 O O . HIS B 1 248 ? -18.109 9.922 17.062 1 93.62 248 HIS B O 1
ATOM 7270 N N . HIS B 1 249 ? -18.047 12.141 16.953 1 94.31 249 HIS B N 1
ATOM 7271 C CA . HIS B 1 249 ? -19.062 12.18 15.906 1 94.31 249 HIS B CA 1
ATOM 7272 C C . HIS B 1 249 ? -18.562 11.523 14.625 1 94.31 249 HIS B C 1
ATOM 7274 O O . HIS B 1 249 ? -19.281 10.727 14.008 1 94.31 249 HIS B O 1
ATOM 7280 N N . LEU B 1 250 ? -17.359 11.859 14.258 1 93.75 250 LEU B N 1
ATOM 7281 C CA . LEU B 1 250 ? -16.781 11.273 13.062 1 93.75 250 LEU B CA 1
ATOM 7282 C C . LEU B 1 250 ? -16.641 9.766 13.203 1 93.75 250 LEU B C 1
ATOM 7284 O O . LEU B 1 250 ? -16.875 9.023 12.25 1 93.75 250 LEU B O 1
ATOM 7288 N N . ASN B 1 251 ? -16.281 9.289 14.391 1 92.5 251 ASN B N 1
ATOM 7289 C CA . ASN B 1 251 ? -16.188 7.859 14.656 1 92.5 251 ASN B CA 1
ATOM 7290 C C . ASN B 1 251 ? -17.531 7.16 14.484 1 92.5 251 ASN B C 1
ATOM 7292 O O . ASN B 1 251 ? -17.609 6.102 13.859 1 92.5 251 ASN B O 1
ATOM 7296 N N . SER B 1 252 ? -18.516 7.734 14.992 1 92.25 252 SER B N 1
ATOM 7297 C CA . SER B 1 252 ? -19.859 7.18 14.883 1 92.25 252 SER B CA 1
ATOM 7298 C C . SER B 1 252 ? -20.328 7.133 13.43 1 92.25 252 SER B C 1
ATOM 7300 O O . SER B 1 252 ? -20.938 6.148 13 1 92.25 252 SER B O 1
ATOM 7302 N N . ARG B 1 253 ? -20.016 8.164 12.734 1 92.12 253 ARG B N 1
ATOM 7303 C CA . ARG B 1 253 ? -20.406 8.211 11.32 1 92.12 253 ARG B CA 1
ATOM 7304 C C . ARG B 1 253 ? -19.625 7.176 10.516 1 92.12 253 ARG B C 1
ATOM 7306 O O . ARG B 1 253 ? -20.156 6.617 9.547 1 92.12 253 ARG B O 1
ATOM 7313 N N . ALA B 1 254 ? -18.391 7.012 10.898 1 90.75 254 ALA B N 1
ATOM 7314 C CA . ALA B 1 254 ? -17.578 6.02 10.211 1 90.75 254 ALA B CA 1
ATOM 7315 C C . ALA B 1 254 ? -18.156 4.617 10.383 1 90.75 254 ALA B C 1
ATOM 7317 O O . ALA B 1 254 ? -18.125 3.811 9.445 1 90.75 254 ALA B O 1
ATOM 7318 N N . ILE B 1 255 ? -18.688 4.324 11.5 1 86.5 255 ILE B N 1
ATOM 7319 C CA . ILE B 1 255 ? -19.297 3.023 11.773 1 86.5 255 ILE B CA 1
ATOM 7320 C C . ILE B 1 255 ? -20.578 2.873 10.961 1 86.5 255 ILE B C 1
ATOM 7322 O O . ILE B 1 255 ? -20.828 1.823 10.367 1 86.5 255 ILE B O 1
ATOM 7326 N N . ALA B 1 256 ? -21.312 3.924 10.805 1 85.69 256 ALA B N 1
ATOM 7327 C CA . ALA B 1 256 ? -22.625 3.891 10.172 1 85.69 256 ALA B CA 1
ATOM 7328 C C . ALA B 1 256 ? -22.5 3.914 8.656 1 85.69 256 ALA B C 1
ATOM 7330 O O . ALA B 1 256 ? -23.266 3.244 7.953 1 85.69 256 ALA B O 1
ATOM 7331 N N . SER B 1 257 ? -21.594 4.672 8.164 1 88.75 257 SER B N 1
ATOM 7332 C CA . SER B 1 257 ? -21.547 4.902 6.727 1 88.75 257 SER B CA 1
ATOM 7333 C C . SER B 1 257 ? -20.422 4.094 6.078 1 88.75 257 SER B C 1
ATOM 7335 O O . SER B 1 257 ? -20.141 4.266 4.895 1 88.75 257 SER B O 1
ATOM 7337 N N . GLY B 1 258 ? -19.891 3.203 6.812 1 87.94 258 GLY B N 1
ATOM 7338 C CA . GLY B 1 258 ? -18.781 2.43 6.27 1 87.94 258 GLY B CA 1
ATOM 7339 C C . GLY B 1 258 ? -17.438 3.07 6.516 1 87.94 258 GLY B C 1
ATOM 7340 O O . GLY B 1 258 ? -17.312 4.297 6.547 1 87.94 258 GLY B O 1
ATOM 7341 N N . SER B 1 259 ? -16.438 2.279 6.676 1 88.06 259 SER B N 1
ATOM 7342 C CA . SER B 1 259 ? -15.102 2.789 6.992 1 88.06 259 SER B CA 1
ATOM 7343 C C . SER B 1 259 ? -14.023 1.964 6.309 1 88.06 259 SER B C 1
ATOM 7345 O O . SER B 1 259 ? -14.297 0.887 5.777 1 88.06 259 SER B O 1
ATOM 7347 N N . SER B 1 260 ? -12.875 2.486 6.145 1 88.75 260 SER B N 1
ATOM 7348 C CA . SER B 1 260 ? -11.68 1.805 5.656 1 88.75 260 SER B CA 1
ATOM 7349 C C . SER B 1 260 ? -10.594 1.759 6.727 1 88.75 260 SER B C 1
ATOM 7351 O O . SER B 1 260 ? -10.703 2.424 7.762 1 88.75 260 SER B O 1
ATOM 7353 N N . LEU B 1 261 ? -9.648 0.898 6.453 1 87.5 261 LEU B N 1
ATOM 7354 C CA . LEU B 1 261 ? -8.516 0.82 7.367 1 87.5 261 LEU B CA 1
ATOM 7355 C C . LEU B 1 261 ? -7.816 2.17 7.48 1 87.5 261 LEU B C 1
ATOM 7357 O O . LEU B 1 261 ? -7.379 2.559 8.57 1 87.5 261 LEU B O 1
ATOM 7361 N N . ALA B 1 262 ? -7.742 2.879 6.441 1 87.12 262 ALA B N 1
ATOM 7362 C CA . ALA B 1 262 ? -7.105 4.191 6.414 1 87.12 262 ALA B CA 1
ATOM 7363 C C . ALA B 1 262 ? -7.883 5.199 7.258 1 87.12 262 ALA B C 1
ATOM 7365 O O . ALA B 1 262 ? -7.285 6.004 7.977 1 87.12 262 ALA B O 1
ATOM 7366 N N . THR B 1 263 ? -9.195 5.145 7.141 1 90.44 263 THR B N 1
ATOM 7367 C CA . THR B 1 263 ? -10.039 6.039 7.922 1 90.44 263 THR B CA 1
ATOM 7368 C C . THR B 1 263 ? -9.875 5.773 9.414 1 90.44 263 THR B C 1
ATOM 7370 O O . THR B 1 263 ? -9.742 6.707 10.211 1 90.44 263 THR B O 1
ATOM 7373 N N . ALA B 1 264 ? -9.922 4.512 9.719 1 89.94 264 ALA B N 1
ATOM 7374 C CA . ALA B 1 264 ? -9.773 4.129 11.125 1 89.94 264 ALA B CA 1
ATOM 7375 C C . ALA B 1 264 ? -8.422 4.582 11.672 1 89.94 264 ALA B C 1
ATOM 7377 O O . ALA B 1 264 ? -8.336 5.102 12.781 1 89.94 264 ALA B O 1
ATOM 7378 N N . HIS B 1 265 ? -7.387 4.344 10.891 1 89.94 265 HIS B N 1
ATOM 7379 C CA . HIS B 1 265 ? -6.039 4.742 11.273 1 89.94 265 HIS B CA 1
ATOM 7380 C C . HIS B 1 265 ? -5.941 6.25 11.477 1 89.94 265 HIS B C 1
ATOM 7382 O O . HIS B 1 265 ? -5.301 6.715 12.422 1 89.94 265 HIS B O 1
ATOM 7388 N N . LEU B 1 266 ? -6.551 7.016 10.633 1 92.19 266 LEU B N 1
ATOM 7389 C CA . LEU B 1 266 ? -6.539 8.477 10.695 1 92.19 266 LEU B CA 1
ATOM 7390 C C . LEU B 1 266 ? -7.254 8.969 11.945 1 92.19 266 LEU B C 1
ATOM 7392 O O . LEU B 1 266 ? -6.742 9.828 12.664 1 92.19 266 LEU B O 1
ATOM 7396 N N . LEU B 1 267 ? -8.406 8.445 12.203 1 93.44 267 LEU B N 1
ATOM 7397 C CA . LEU B 1 267 ? -9.188 8.867 13.359 1 93.44 267 LEU B CA 1
ATOM 7398 C C . LEU B 1 267 ? -8.453 8.555 14.664 1 93.44 267 LEU B C 1
ATOM 7400 O O . LEU B 1 267 ? -8.461 9.359 15.594 1 93.44 267 LEU B O 1
ATOM 7404 N N . GLU B 1 268 ? -7.84 7.395 14.695 1 91.5 268 GLU B N 1
ATOM 7405 C CA . GLU B 1 268 ? -7.047 7.039 15.867 1 91.5 268 GLU B CA 1
ATOM 7406 C C . GLU B 1 268 ? -5.859 7.984 16.031 1 91.5 268 GLU B C 1
ATOM 7408 O O . GLU B 1 268 ? -5.543 8.398 17.156 1 91.5 268 GLU B O 1
ATOM 7413 N N . ARG B 1 269 ? -5.223 8.281 15.016 1 92.38 269 ARG B N 1
ATOM 7414 C CA . ARG B 1 269 ? -4.09 9.203 15.055 1 92.38 269 ARG B CA 1
ATOM 7415 C C . ARG B 1 269 ? -4.52 10.57 15.57 1 92.38 269 ARG B C 1
ATOM 7417 O O . ARG B 1 269 ? -3.803 11.203 16.359 1 92.38 269 ARG B O 1
ATOM 7424 N N . LEU B 1 270 ? -5.656 11.086 15.094 1 95.06 270 LEU B N 1
ATOM 7425 C CA . LEU B 1 270 ? -6.168 12.375 15.555 1 95.06 270 LEU B CA 1
ATOM 7426 C C . LEU B 1 270 ? -6.453 12.344 17.062 1 95.06 270 LEU B C 1
ATOM 7428 O O . LEU B 1 270 ? -6.145 13.297 17.766 1 95.06 270 LEU B O 1
ATOM 7432 N N . ALA B 1 271 ? -6.969 11.219 17.484 1 94.31 271 ALA B N 1
ATOM 7433 C CA . ALA B 1 271 ? -7.246 11.07 18.906 1 94.31 271 ALA B CA 1
ATOM 7434 C C . ALA B 1 271 ? -5.957 11.078 19.719 1 94.31 271 ALA B C 1
ATOM 7436 O O . ALA B 1 271 ? -5.871 11.742 20.75 1 94.31 271 ALA B O 1
ATOM 7437 N N . GLN B 1 272 ? -4.996 10.375 19.297 1 92.69 272 GLN B N 1
ATOM 7438 C CA . GLN B 1 272 ? -3.705 10.32 19.969 1 92.69 272 GLN B CA 1
ATOM 7439 C C . GLN B 1 272 ? -3.039 11.695 19.984 1 92.69 272 GLN B C 1
ATOM 7441 O O . GLN B 1 272 ? -2.447 12.086 21 1 92.69 272 GLN B O 1
ATOM 7446 N N . SER B 1 273 ? -3.107 12.367 18.891 1 95.56 273 SER B N 1
ATOM 7447 C CA . SER B 1 273 ? -2.518 13.703 18.797 1 95.56 273 SER B CA 1
ATOM 7448 C C . SER B 1 273 ? -3.195 14.672 19.766 1 95.56 273 SER B C 1
ATOM 7450 O O . SER B 1 273 ? -2.531 15.5 20.391 1 95.56 273 SER B O 1
ATOM 7452 N N . LEU B 1 274 ? -4.496 14.578 19.812 1 96.69 274 LEU B N 1
ATOM 7453 C CA . LEU B 1 274 ? -5.242 15.445 20.719 1 96.69 274 LEU B CA 1
ATOM 7454 C C . LEU B 1 274 ? -4.895 15.148 22.172 1 96.69 274 LEU B C 1
ATOM 7456 O O . LEU B 1 274 ? -4.754 16.062 22.984 1 96.69 274 LEU B O 1
ATOM 7460 N N . ASP B 1 275 ? -4.742 13.883 22.5 1 95.12 275 ASP B N 1
ATOM 7461 C CA . ASP B 1 275 ? -4.332 13.484 23.844 1 95.12 275 ASP B CA 1
ATOM 7462 C C . ASP B 1 275 ? -2.957 14.055 24.188 1 95.12 275 ASP B C 1
ATOM 7464 O O . ASP B 1 275 ? -2.75 14.57 25.297 1 95.12 275 ASP B O 1
ATOM 7468 N N . ARG B 1 276 ? -2.064 13.945 23.281 1 96.06 276 ARG B N 1
ATOM 7469 C CA . ARG B 1 276 ? -0.717 14.469 23.469 1 96.06 276 ARG B CA 1
ATOM 7470 C C . ARG B 1 276 ? -0.736 15.984 23.625 1 96.06 276 ARG B C 1
ATOM 7472 O O . ARG B 1 276 ? -0.014 16.531 24.469 1 96.06 276 ARG B O 1
ATOM 7479 N N . LEU B 1 277 ? -1.503 16.609 22.797 1 97.56 277 LEU B N 1
ATOM 7480 C CA . LEU B 1 277 ? -1.643 18.062 22.859 1 97.56 277 LEU B CA 1
ATOM 7481 C C . LEU B 1 277 ? -2.146 18.5 24.234 1 97.56 277 LEU B C 1
ATOM 7483 O O . LEU B 1 277 ? -1.608 19.438 24.828 1 97.56 277 LEU B O 1
ATOM 7487 N N . GLU B 1 278 ? -3.086 17.828 24.75 1 96.25 278 GLU B N 1
ATOM 7488 C CA . GLU B 1 278 ? -3.643 18.141 26.062 1 96.25 278 GLU B CA 1
ATOM 7489 C C . GLU B 1 278 ? -2.615 17.906 27.172 1 96.25 278 GLU B C 1
ATOM 7491 O O . GLU B 1 278 ? -2.52 18.703 28.109 1 96.25 278 GLU B O 1
ATOM 7496 N N . ALA B 1 279 ? -1.912 16.859 27.062 1 95.81 279 ALA B N 1
ATOM 7497 C CA . ALA B 1 279 ? -0.878 16.562 28.047 1 95.81 279 ALA B CA 1
ATOM 7498 C C . ALA B 1 279 ? 0.21 17.625 28.047 1 95.81 279 ALA B C 1
ATOM 7500 O O . ALA B 1 279 ? 0.67 18.047 29.109 1 95.81 279 ALA B O 1
ATOM 7501 N N . LEU B 1 280 ? 0.631 18.062 26.922 1 96.81 280 LEU B N 1
ATOM 7502 C CA . LEU B 1 280 ? 1.658 19.094 26.797 1 96.81 280 LEU B CA 1
ATOM 7503 C C . LEU B 1 280 ? 1.154 20.422 27.344 1 96.81 280 LEU B C 1
ATOM 7505 O O . LEU B 1 280 ? 1.902 21.156 27.984 1 96.81 280 LEU B O 1
ATOM 7509 N N . LEU B 1 281 ? -0.117 20.719 26.969 1 96.62 281 LEU B N 1
ATOM 7510 C CA . LEU B 1 281 ? -0.708 21.953 27.469 1 96.62 281 LEU B CA 1
ATOM 7511 C C . LEU B 1 281 ? -0.73 21.969 29 1 96.62 281 LEU B C 1
ATOM 7513 O O . LEU B 1 281 ? -0.46 23 29.609 1 96.62 281 LEU B O 1
ATOM 7517 N N . ALA B 1 282 ? -0.978 20.844 29.594 1 95.06 282 ALA B N 1
ATOM 7518 C CA . ALA B 1 282 ? -0.988 20.719 31.062 1 95.06 282 ALA B CA 1
ATOM 7519 C C . ALA B 1 282 ? 0.401 20.969 31.641 1 95.06 282 ALA B C 1
ATOM 7521 O O . ALA B 1 282 ? 0.541 21.625 32.656 1 95.06 282 ALA B O 1
ATOM 7522 N N . VAL B 1 283 ? 1.415 20.5 31.016 1 95.19 283 VAL B N 1
ATOM 7523 C CA . VAL B 1 283 ? 2.791 20.703 31.453 1 95.19 283 VAL B CA 1
ATOM 7524 C C . VAL B 1 283 ? 3.15 22.188 31.391 1 95.19 283 VAL B C 1
ATOM 7526 O O . VAL B 1 283 ? 3.707 22.734 32.344 1 95.19 283 VAL B O 1
ATOM 7529 N N . LEU B 1 284 ? 2.777 22.844 30.328 1 94.5 284 LEU B N 1
ATOM 7530 C CA . LEU B 1 284 ? 3.199 24.203 30.047 1 94.5 284 LEU B CA 1
ATOM 7531 C C . LEU B 1 284 ? 2.404 25.203 30.875 1 94.5 284 LEU B C 1
ATOM 7533 O O . LEU B 1 284 ? 2.83 26.344 31.062 1 94.5 284 LEU B O 1
ATOM 7537 N N . THR B 1 285 ? 1.223 24.797 31.406 1 93.94 285 THR B N 1
ATOM 7538 C CA . THR B 1 285 ? 0.374 25.719 32.125 1 93.94 285 THR B CA 1
ATOM 7539 C C . THR B 1 285 ? 0.293 25.312 33.625 1 93.94 285 THR B C 1
ATOM 7541 O O . THR B 1 285 ? -0.614 25.75 34.312 1 93.94 285 THR B O 1
ATOM 7544 N N . ALA B 1 286 ? 1.176 24.453 34 1 91.88 286 ALA B N 1
ATOM 7545 C CA . ALA B 1 286 ? 1.181 24.016 35.406 1 91.88 286 ALA B CA 1
ATOM 7546 C C . ALA B 1 286 ? 1.364 25.188 36.344 1 91.88 286 ALA B C 1
ATOM 7548 O O . ALA B 1 286 ? 2.137 26.109 36.062 1 91.88 286 ALA B O 1
ATOM 7549 N N . GLU B 1 287 ? 0.752 25.141 37.531 1 87.5 287 GLU B N 1
ATOM 7550 C CA . GLU B 1 287 ? 0.728 26.266 38.469 1 87.5 287 GLU B CA 1
ATOM 7551 C C . GLU B 1 287 ? 1.896 26.188 39.469 1 87.5 287 GLU B C 1
ATOM 7553 O O . GLU B 1 287 ? 2.305 27.203 40.031 1 87.5 287 GLU B O 1
ATOM 7558 N N . SER B 1 288 ? 2.377 24.969 39.75 1 88.69 288 SER B N 1
ATOM 7559 C CA . SER B 1 288 ? 3.471 24.75 40.688 1 88.69 288 SER B CA 1
ATOM 7560 C C . SER B 1 288 ? 4.512 23.797 40.094 1 88.69 288 SER B C 1
ATOM 7562 O O . SER B 1 288 ? 4.211 23.016 39.188 1 88.69 288 SER B O 1
ATOM 7564 N N . PRO B 1 289 ? 5.695 23.938 40.594 1 85.88 289 PRO B N 1
ATOM 7565 C CA . PRO B 1 289 ? 6.723 23 40.156 1 85.88 289 PRO B CA 1
ATOM 7566 C C . PRO B 1 289 ? 6.332 21.547 40.406 1 85.88 289 PRO B C 1
ATOM 7568 O O . PRO B 1 289 ? 6.664 20.672 39.594 1 85.88 289 PRO B O 1
ATOM 7571 N N . GLU B 1 290 ? 5.66 21.266 41.469 1 86.94 290 GLU B N 1
ATOM 7572 C CA . GLU B 1 290 ? 5.219 19.906 41.75 1 86.94 290 GLU B CA 1
ATOM 7573 C C . GLU B 1 290 ? 4.191 19.422 40.75 1 86.94 290 GLU B C 1
ATOM 7575 O O . GLU B 1 290 ? 4.242 18.281 40.312 1 86.94 290 GLU B O 1
ATOM 7580 N N . SER B 1 291 ? 3.268 20.328 40.438 1 90.38 291 SER B N 1
ATOM 7581 C CA . SER B 1 291 ? 2.271 19.984 39.406 1 90.38 291 SER B CA 1
ATOM 7582 C C . SER B 1 291 ? 2.92 19.766 38.062 1 90.38 291 SER B C 1
ATOM 7584 O O . SER B 1 291 ? 2.529 18.859 37.312 1 90.38 291 SER B O 1
ATOM 7586 N N . GLU B 1 292 ? 3.855 20.594 37.75 1 91.12 292 GLU B N 1
ATOM 7587 C CA . GLU B 1 292 ? 4.59 20.438 36.5 1 91.12 292 GLU B CA 1
ATOM 7588 C C . GLU B 1 292 ? 5.285 19.078 36.438 1 91.12 292 GLU B C 1
ATOM 7590 O O . GLU B 1 292 ? 5.223 18.391 35.406 1 91.12 292 GLU B O 1
ATOM 7595 N N . ALA B 1 293 ? 5.934 18.719 37.531 1 87.25 293 ALA B N 1
ATOM 7596 C CA . ALA B 1 293 ? 6.625 17.438 37.594 1 87.25 293 ALA B CA 1
ATOM 7597 C C . ALA B 1 293 ? 5.648 16.281 37.438 1 87.25 293 ALA B C 1
ATOM 7599 O O . ALA B 1 293 ? 5.961 15.281 36.781 1 87.25 293 ALA B O 1
ATOM 7600 N N . ARG B 1 294 ? 4.508 16.422 38.062 1 89 294 ARG B N 1
ATOM 7601 C CA . ARG B 1 294 ? 3.48 15.398 37.969 1 89 294 ARG B CA 1
ATOM 7602 C C . ARG B 1 294 ? 3.035 15.234 36.5 1 89 294 ARG B C 1
ATOM 7604 O O . ARG B 1 294 ? 2.869 14.109 36.031 1 89 294 ARG B O 1
ATOM 7611 N N . HIS B 1 295 ? 2.811 16.312 35.812 1 92.06 295 HIS B N 1
ATOM 7612 C CA . HIS B 1 295 ? 2.379 16.266 34.406 1 92.06 295 HIS B CA 1
ATOM 7613 C C . HIS B 1 295 ? 3.477 15.703 33.531 1 92.06 295 HIS B C 1
ATOM 7615 O O . HIS B 1 295 ? 3.189 14.969 32.562 1 92.06 295 HIS B O 1
ATOM 7621 N N . TRP B 1 296 ? 4.688 16.047 33.844 1 89.75 296 TRP B N 1
ATOM 7622 C CA . TRP B 1 296 ? 5.809 15.5 33.062 1 89.75 296 TRP B CA 1
ATOM 7623 C C . TRP B 1 296 ? 5.875 13.984 33.25 1 89.75 296 TRP B C 1
ATOM 7625 O O . TRP B 1 296 ? 6.113 13.258 32.25 1 89.75 296 TRP B O 1
ATOM 7635 N N . LEU B 1 297 ? 5.719 13.539 34.438 1 86.31 297 LEU B N 1
ATOM 7636 C CA . LEU B 1 297 ? 5.762 12.109 34.688 1 86.31 297 LEU B CA 1
ATOM 7637 C C . LEU B 1 297 ? 4.637 11.391 33.938 1 86.31 297 LEU B C 1
ATOM 7639 O O . LEU B 1 297 ? 4.84 10.297 33.406 1 86.31 297 LEU B O 1
ATOM 7643 N N . ALA B 1 298 ? 3.498 12 33.969 1 88.88 298 ALA B N 1
ATOM 7644 C CA . ALA B 1 298 ? 2.371 11.43 33.25 1 88.88 298 ALA B CA 1
ATOM 7645 C C . ALA B 1 298 ? 2.662 11.367 31.75 1 88.88 298 ALA B C 1
ATOM 7647 O O . ALA B 1 298 ? 2.336 10.375 31.094 1 88.88 298 ALA B O 1
ATOM 7648 N N . LEU B 1 299 ? 3.211 12.398 31.266 1 91.19 299 LEU B N 1
ATOM 7649 C CA . LEU B 1 299 ? 3.568 12.453 29.859 1 91.19 299 LEU B CA 1
ATOM 7650 C C . LEU B 1 299 ? 4.621 11.406 29.516 1 91.19 299 LEU B C 1
ATOM 7652 O O . LEU B 1 299 ? 4.52 10.734 28.484 1 91.19 299 LEU B O 1
ATOM 7656 N N . LEU B 1 300 ? 5.578 11.305 30.344 1 84.88 300 LEU B N 1
ATOM 7657 C CA . LEU B 1 300 ? 6.625 10.305 30.141 1 84.88 300 LEU B CA 1
ATOM 7658 C C . LEU B 1 300 ? 6.043 8.898 30.125 1 84.88 300 LEU B C 1
ATOM 7660 O O . LEU B 1 300 ? 6.441 8.055 29.328 1 84.88 300 LEU B O 1
ATOM 7664 N N . ASN B 1 301 ? 5.148 8.688 31.016 1 83.94 301 ASN B N 1
ATOM 7665 C CA . ASN B 1 301 ? 4.477 7.395 31.062 1 83.94 301 ASN B CA 1
ATOM 7666 C C . ASN B 1 301 ? 3.721 7.113 29.766 1 83.94 301 ASN B C 1
ATOM 7668 O O . ASN B 1 301 ? 3.744 5.992 29.25 1 83.94 301 ASN B O 1
ATOM 7672 N N . GLN B 1 302 ? 3.141 8.117 29.297 1 86.31 302 GLN B N 1
ATOM 7673 C CA . GLN B 1 302 ? 2.416 7.98 28.047 1 86.31 302 GLN B CA 1
ATOM 7674 C C . GLN B 1 302 ? 3.371 7.684 26.891 1 86.31 302 GLN B C 1
ATOM 7676 O O . GLN B 1 302 ? 3.068 6.859 26.016 1 86.31 302 GLN B O 1
ATOM 7681 N N . LEU B 1 303 ? 4.488 8.336 26.922 1 87.62 303 LEU B N 1
ATOM 7682 C CA . LEU B 1 303 ? 5.473 8.156 25.859 1 87.62 303 LEU B CA 1
ATOM 7683 C C . LEU B 1 303 ? 6.059 6.75 25.906 1 87.62 303 LEU B C 1
ATOM 7685 O O . LEU B 1 303 ? 6.219 6.109 24.859 1 87.62 303 LEU B O 1
ATOM 7689 N N . ILE B 1 304 ? 6.32 6.316 27.078 1 83.44 304 ILE B N 1
ATOM 7690 C CA . ILE B 1 304 ? 6.906 4.988 27.25 1 83.44 304 ILE B CA 1
ATOM 7691 C C . ILE B 1 304 ? 5.879 3.924 26.859 1 83.44 304 ILE B C 1
ATOM 7693 O O . ILE B 1 304 ? 6.188 3.006 26.094 1 83.44 304 ILE B O 1
ATOM 7697 N N . GLU B 1 305 ? 4.676 4.09 27.297 1 81.19 305 GLU B N 1
ATOM 7698 C CA . GLU B 1 305 ? 3.627 3.115 27.016 1 81.19 305 GLU B CA 1
ATOM 7699 C C . GLU B 1 305 ? 3.295 3.07 25.531 1 81.19 305 GLU B C 1
ATOM 7701 O O . GLU B 1 305 ? 3.248 1.993 24.922 1 81.19 305 GLU B O 1
ATOM 7706 N N . ASN B 1 306 ? 3.115 4.207 25.016 1 78.25 306 ASN B N 1
ATOM 7707 C CA . ASN B 1 306 ? 2.732 4.277 23.609 1 78.25 306 ASN B CA 1
ATOM 7708 C C . ASN B 1 306 ? 3.9 3.926 22.688 1 78.25 306 ASN B C 1
ATOM 7710 O O . ASN B 1 306 ? 3.701 3.35 21.625 1 78.25 306 ASN B O 1
ATOM 7714 N N . GLY B 1 307 ? 5.066 4.285 23.141 1 76.06 307 GLY B N 1
ATOM 7715 C CA . GLY B 1 307 ? 6.246 3.93 22.359 1 76.06 307 GLY B CA 1
ATOM 7716 C C . GLY B 1 307 ? 6.465 2.432 22.266 1 76.06 307 GLY B C 1
ATOM 7717 O O . GLY B 1 307 ? 6.801 1.917 21.203 1 76.06 307 GLY B O 1
ATOM 7718 N N . LEU B 1 308 ? 6.16 1.779 23.328 1 71.88 308 LEU B N 1
ATOM 7719 C CA . LEU B 1 308 ? 6.27 0.324 23.344 1 71.88 308 LEU B CA 1
ATOM 7720 C C . LEU B 1 308 ? 5.164 -0.314 22.5 1 71.88 308 LEU B C 1
ATOM 7722 O O . LEU B 1 308 ? 5.402 -1.288 21.797 1 71.88 308 LEU B O 1
ATOM 7726 N N . ARG B 1 309 ? 4.047 0.289 22.578 1 70.88 309 ARG B N 1
ATOM 7727 C CA . ARG B 1 309 ? 2.893 -0.235 21.859 1 70.88 309 ARG B CA 1
ATOM 7728 C C . ARG B 1 309 ? 3.045 -0.016 20.359 1 70.88 309 ARG B C 1
ATOM 7730 O O . ARG B 1 309 ? 2.635 -0.86 19.562 1 70.88 309 ARG B O 1
ATOM 7737 N N . ARG B 1 310 ? 3.598 1.076 20.062 1 70.56 310 ARG B N 1
ATOM 7738 C CA . ARG B 1 310 ? 3.742 1.413 18.656 1 70.56 310 ARG B CA 1
ATOM 7739 C C . ARG B 1 310 ? 4.652 0.415 17.938 1 70.56 310 ARG B C 1
ATOM 7741 O O . ARG B 1 310 ? 4.488 0.161 16.75 1 70.56 310 ARG B O 1
ATOM 7748 N N . ARG B 1 311 ? 5.531 -0.204 18.641 1 73.12 311 ARG B N 1
ATOM 7749 C CA . ARG B 1 311 ? 6.48 -1.13 18.031 1 73.12 311 ARG B CA 1
ATOM 7750 C C . ARG B 1 311 ? 5.895 -2.535 17.953 1 73.12 311 ARG B C 1
ATOM 7752 O O . ARG B 1 311 ? 6.477 -3.416 17.312 1 73.12 311 ARG B O 1
ATOM 7759 N N . ASN B 1 312 ? 4.75 -2.529 18.562 1 79.06 312 ASN B N 1
ATOM 7760 C CA . ASN B 1 312 ? 4.043 -3.805 18.516 1 79.06 312 ASN B CA 1
ATOM 7761 C C . ASN B 1 312 ? 3.066 -3.852 17.344 1 79.06 312 ASN B C 1
ATOM 7763 O O . ASN B 1 312 ? 2.031 -3.184 17.359 1 79.06 312 ASN B O 1
ATOM 7767 N N . ILE B 1 313 ? 3.404 -4.672 16.438 1 83.12 313 ILE B N 1
ATOM 7768 C CA . ILE B 1 313 ? 2.615 -4.785 15.219 1 83.12 313 ILE B CA 1
ATOM 7769 C C . ILE B 1 313 ? 1.191 -5.211 15.562 1 83.12 313 ILE B C 1
ATOM 7771 O O . ILE B 1 313 ? 0.229 -4.738 14.953 1 83.12 313 ILE B O 1
ATOM 7775 N N . ARG B 1 314 ? 1.04 -6.059 16.547 1 80.81 314 ARG B N 1
ATOM 7776 C CA . ARG B 1 314 ? -0.277 -6.531 16.953 1 80.81 314 ARG B CA 1
ATOM 7777 C C . ARG B 1 314 ? -1.133 -5.383 17.484 1 80.81 314 ARG B C 1
ATOM 7779 O O . ARG B 1 314 ? -2.324 -5.297 17.172 1 80.81 314 ARG B O 1
ATOM 7786 N N . HIS B 1 315 ? -0.502 -4.543 18.188 1 78.56 315 HIS B N 1
ATOM 7787 C CA . HIS B 1 315 ? -1.22 -3.395 18.734 1 78.56 315 HIS B CA 1
ATOM 7788 C C . HIS B 1 315 ? -1.626 -2.426 17.625 1 78.56 315 HIS B C 1
ATOM 7790 O O . HIS B 1 315 ? -2.734 -1.885 17.641 1 78.56 315 HIS B O 1
ATOM 7796 N N . LEU B 1 316 ? -0.743 -2.221 16.734 1 80.06 316 LEU B N 1
ATOM 7797 C CA . LEU B 1 316 ? -1.027 -1.348 15.602 1 80.06 316 LEU B CA 1
ATOM 7798 C C . LEU B 1 316 ? -2.256 -1.832 14.836 1 80.06 316 LEU B C 1
ATOM 7800 O O . LEU B 1 316 ? -3.166 -1.049 14.555 1 80.06 316 LEU B O 1
ATOM 7804 N N . TRP B 1 317 ? -2.299 -3.102 14.641 1 80.69 317 TRP B N 1
ATOM 7805 C CA . TRP B 1 317 ? -3.4 -3.678 13.875 1 80.69 317 TRP B CA 1
ATOM 7806 C C . TRP B 1 317 ? -4.676 -3.729 14.711 1 80.69 317 TRP B C 1
ATOM 7808 O O . TRP B 1 317 ? -5.766 -3.455 14.203 1 80.69 317 TRP B O 1
ATOM 7818 N N . SER B 1 318 ? -4.551 -4.043 15.945 1 78.31 318 SER B N 1
ATOM 7819 C CA . SER B 1 318 ? -5.723 -4.145 16.812 1 78.31 318 SER B CA 1
ATOM 7820 C C . SER B 1 318 ? -6.445 -2.807 16.922 1 78.31 318 SER B C 1
ATOM 7822 O O . SER B 1 318 ? -7.676 -2.75 16.828 1 78.31 318 SER B O 1
ATOM 7824 N N . ARG B 1 319 ? -5.711 -1.778 16.938 1 76.25 319 ARG B N 1
ATOM 7825 C CA . ARG B 1 319 ? -6.301 -0.454 17.094 1 76.25 319 ARG B CA 1
ATOM 7826 C C . ARG B 1 319 ? -6.832 0.074 15.773 1 76.25 319 ARG B C 1
ATOM 7828 O O . ARG B 1 319 ? -7.902 0.683 15.719 1 76.25 319 ARG B O 1
ATOM 7835 N N . SER B 1 320 ? -6.137 -0.203 14.766 1 77.5 320 SER B N 1
ATOM 7836 C CA . SER B 1 320 ? -6.543 0.311 13.461 1 77.5 320 SER B CA 1
ATOM 7837 C C . SER B 1 320 ? -7.695 -0.502 12.875 1 77.5 320 SER B C 1
ATOM 7839 O O . SER B 1 320 ? -8.508 0.022 12.117 1 77.5 320 SER B O 1
ATOM 7841 N N . ALA B 1 321 ? -7.688 -1.757 13.289 1 77.88 321 ALA B N 1
ATOM 7842 C CA . ALA B 1 321 ? -8.695 -2.627 12.695 1 77.88 321 ALA B CA 1
ATOM 7843 C C . ALA B 1 321 ? -9.977 -2.641 13.531 1 77.88 321 ALA B C 1
ATOM 7845 O O . ALA B 1 321 ? -11.016 -3.125 13.078 1 77.88 321 ALA B O 1
ATOM 7846 N N . TYR B 1 322 ? -9.867 -2.053 14.727 1 76.31 322 TYR B N 1
ATOM 7847 C CA . TYR B 1 322 ? -11 -2.088 15.641 1 76.31 322 TYR B CA 1
ATOM 7848 C C . TYR B 1 322 ? -12.219 -1.408 15.023 1 76.31 322 TYR B C 1
ATOM 7850 O O . TYR B 1 322 ? -13.297 -2.004 14.945 1 76.31 322 TYR B O 1
ATOM 7858 N N . LEU B 1 323 ? -12.062 -0.211 14.57 1 76.5 323 LEU B N 1
ATOM 7859 C CA . LEU B 1 323 ? -13.156 0.549 13.984 1 76.5 323 LEU B CA 1
ATOM 7860 C C . LEU B 1 323 ? -13.688 -0.141 12.734 1 76.5 323 LEU B C 1
ATOM 7862 O O . LEU B 1 323 ? -14.906 -0.171 12.508 1 76.5 323 LEU B O 1
ATOM 7866 N N . LEU B 1 324 ? -12.805 -0.635 11.961 1 79.94 324 LEU B N 1
ATOM 7867 C CA . LEU B 1 324 ? -13.219 -1.343 10.75 1 79.94 324 LEU B CA 1
ATOM 7868 C C . LEU B 1 324 ? -14.031 -2.582 11.102 1 79.94 324 LEU B C 1
ATOM 7870 O O . LEU B 1 324 ? -15.047 -2.861 10.453 1 79.94 324 LEU B O 1
ATOM 7874 N N . SER B 1 325 ? -13.547 -3.266 12.102 1 78.12 325 SER B N 1
ATOM 7875 C CA . SER B 1 325 ? -14.25 -4.473 12.531 1 78.12 325 SER B CA 1
ATOM 7876 C C . SER B 1 325 ? -15.648 -4.148 13.047 1 78.12 325 SER B C 1
ATOM 7878 O O . SER B 1 325 ? -16.594 -4.875 12.766 1 78.12 325 SER B O 1
ATOM 7880 N N . GLN B 1 326 ? -15.758 -3.008 13.711 1 78.06 326 GLN B N 1
ATOM 7881 C CA . GLN B 1 326 ? -17.062 -2.555 14.188 1 78.06 326 GLN B CA 1
ATOM 7882 C C . GLN B 1 326 ? -17.984 -2.201 13.031 1 78.06 326 GLN B C 1
ATOM 7884 O O . GLN B 1 326 ? -19.172 -2.537 13.047 1 78.06 326 GLN B O 1
ATOM 7889 N N . SER B 1 327 ? -17.391 -1.572 12.07 1 81.75 327 SER B N 1
ATOM 7890 C CA . SER B 1 327 ? -18.172 -1.166 10.906 1 81.75 327 SER B CA 1
ATOM 7891 C C . SER B 1 327 ? -18.641 -2.375 10.109 1 81.75 327 SER B C 1
ATOM 7893 O O . SER B 1 327 ? -19.797 -2.436 9.68 1 81.75 327 SER B O 1
ATOM 7895 N N . ILE B 1 328 ? -17.828 -3.324 9.977 1 80.56 328 ILE B N 1
ATOM 7896 C CA . ILE B 1 328 ? -18.141 -4.555 9.25 1 80.56 328 ILE B CA 1
ATOM 7897 C C . ILE B 1 328 ? -19.234 -5.32 9.984 1 80.56 328 ILE B C 1
ATOM 7899 O O . ILE B 1 328 ? -20.172 -5.816 9.359 1 80.56 328 ILE B O 1
ATOM 7903 N N . THR B 1 329 ? -19.078 -5.395 11.266 1 71.88 329 THR B N 1
ATOM 7904 C CA . THR B 1 329 ? -20.062 -6.121 12.078 1 71.88 329 THR B CA 1
ATOM 7905 C C . THR B 1 329 ? -21.422 -5.426 12.039 1 71.88 329 THR B C 1
ATOM 7907 O O . THR B 1 329 ? -22.453 -6.09 11.992 1 71.88 329 THR B O 1
ATOM 7910 N N . GLN B 1 330 ? -21.422 -4.148 12.055 1 70.62 330 GLN B N 1
ATOM 7911 C CA . GLN B 1 330 ? -22.656 -3.379 12.016 1 70.62 330 GLN B CA 1
ATOM 7912 C C . GLN B 1 330 ? -23.422 -3.623 10.711 1 70.62 330 GLN B C 1
ATOM 7914 O O . GLN B 1 330 ? -24.641 -3.73 10.711 1 70.62 330 GLN B O 1
ATOM 7919 N N . HIS B 1 331 ? -22.766 -3.744 9.734 1 69.81 331 HIS B N 1
ATOM 7920 C CA . HIS B 1 331 ? -23.406 -3.891 8.43 1 69.81 331 HIS B CA 1
ATOM 7921 C C . HIS B 1 331 ? -23.719 -5.352 8.133 1 69.81 331 HIS B C 1
ATOM 7923 O O . HIS B 1 331 ? -24.562 -5.648 7.285 1 69.81 331 HIS B O 1
ATOM 7929 N N . LYS B 1 332 ? -22.984 -6.34 8.789 1 61.56 332 LYS B N 1
ATOM 7930 C CA . LYS B 1 332 ? -23.344 -7.75 8.695 1 61.56 332 LYS B CA 1
ATOM 7931 C C . LYS B 1 332 ? -24.703 -8.016 9.32 1 61.56 332 LYS B C 1
ATOM 7933 O O . LYS B 1 332 ? -25.469 -8.859 8.828 1 61.56 332 LYS B O 1
ATOM 7938 N N . SER B 1 333 ? -24.906 -7.484 10.617 1 53.47 333 SER B N 1
ATOM 7939 C CA . SER B 1 333 ? -26.016 -7.809 11.516 1 53.47 333 SER B CA 1
ATOM 7940 C C . SER B 1 333 ? -27.359 -7.547 10.852 1 53.47 333 SER B C 1
ATOM 7942 O O . SER B 1 333 ? -28.328 -8.289 11.07 1 53.47 333 SER B O 1
ATOM 7944 N N . ALA B 1 334 ? -27.406 -6.645 9.984 1 50.03 334 ALA B N 1
ATOM 7945 C CA . ALA B 1 334 ? -28.734 -6.391 9.438 1 50.03 334 ALA B CA 1
ATOM 7946 C C . ALA B 1 334 ? -29.234 -7.582 8.625 1 50.03 334 ALA B C 1
ATOM 7948 O O . ALA B 1 334 ? -30.438 -7.805 8.508 1 50.03 334 ALA B O 1
ATOM 7949 N N . HIS B 1 335 ? -28.391 -8.539 8.305 1 50.19 335 HIS B N 1
ATOM 7950 C CA . HIS B 1 335 ? -28.844 -9.617 7.434 1 50.19 335 HIS B CA 1
ATOM 7951 C C . HIS B 1 335 ? -28.969 -10.93 8.203 1 50.19 335 HIS B C 1
ATOM 7953 O O . HIS B 1 335 ? -29.531 -11.898 7.699 1 50.19 335 HIS B O 1
ATOM 7959 N N . GLY B 1 336 ? -28.469 -11.094 9.516 1 51.41 336 GLY B N 1
ATOM 7960 C CA . GLY B 1 336 ? -28.344 -12.406 10.133 1 51.41 336 GLY B CA 1
ATOM 7961 C C . GLY B 1 336 ? -29.547 -12.797 10.969 1 51.41 336 GLY B C 1
ATOM 7962 O O . GLY B 1 336 ? -29.641 -13.93 11.438 1 51.41 336 GLY B O 1
ATOM 7963 N N . GLU B 1 337 ? -30.547 -11.945 11.258 1 51.25 337 GLU B N 1
ATOM 7964 C CA . GLU B 1 337 ? -31.609 -12.273 12.203 1 51.25 337 GLU B CA 1
ATOM 7965 C C . GLU B 1 337 ? -32.531 -13.359 11.648 1 51.25 337 GLU B C 1
ATOM 7967 O O . GLU B 1 337 ? -33.062 -14.156 12.406 1 51.25 337 GLU B O 1
ATOM 7972 N N . HIS B 1 338 ? -32.469 -13.594 10.406 1 56.28 338 HIS B N 1
ATOM 7973 C CA . HIS B 1 338 ? -33.5 -14.469 9.844 1 56.28 338 HIS B CA 1
ATOM 7974 C C . HIS B 1 338 ? -33.031 -15.93 9.859 1 56.28 338 HIS B C 1
ATOM 7976 O O . HIS B 1 338 ? -33.781 -16.812 9.43 1 56.28 338 HIS B O 1
ATOM 7982 N N . TYR B 1 339 ? -31.922 -16.234 10.602 1 61.81 339 TYR B N 1
ATOM 7983 C CA . TYR B 1 339 ? -31.438 -17.609 10.461 1 61.81 339 TYR B CA 1
ATOM 7984 C C . TYR B 1 339 ? -31.703 -18.422 11.719 1 61.81 339 TYR B C 1
ATOM 7986 O O . TYR B 1 339 ? -31.328 -19.594 11.805 1 61.81 339 TYR B O 1
ATOM 7994 N N . ILE B 1 340 ? -32.469 -17.812 12.703 1 72.62 340 ILE B N 1
ATOM 7995 C CA . ILE B 1 340 ? -32.75 -18.578 13.906 1 72.62 340 ILE B CA 1
ATOM 7996 C C . ILE B 1 340 ? -34.25 -18.938 13.93 1 72.62 340 ILE B C 1
ATOM 7998 O O . ILE B 1 340 ? -35.094 -18.047 13.898 1 72.62 340 ILE B O 1
ATOM 8002 N N . ALA B 1 341 ? -34.5 -20.203 13.859 1 77.88 341 ALA B N 1
ATOM 8003 C CA . ALA B 1 341 ? -35.875 -20.703 13.891 1 77.88 341 ALA B CA 1
ATOM 8004 C C . ALA B 1 341 ? -36.344 -20.922 15.32 1 77.88 341 ALA B C 1
ATOM 8006 O O . ALA B 1 341 ? -35.875 -21.828 16 1 77.88 341 ALA B O 1
ATOM 8007 N N . ARG B 1 342 ? -37.25 -20.172 15.781 1 76.94 342 ARG B N 1
ATOM 8008 C CA . ARG B 1 342 ? -37.781 -20.281 17.141 1 76.94 342 ARG B CA 1
ATOM 8009 C C . ARG B 1 342 ? -39.094 -21.016 17.188 1 76.94 342 ARG B C 1
ATOM 8011 O O . ARG B 1 342 ? -39.406 -21.734 18.141 1 76.94 342 ARG B O 1
ATOM 8018 N N . GLY B 1 343 ? -39.812 -20.938 16.109 1 81.75 343 GLY B N 1
ATOM 8019 C CA . GLY B 1 343 ? -41.125 -21.578 16.031 1 81.75 343 GLY B CA 1
ATOM 8020 C C . GLY B 1 343 ? -41.25 -22.594 14.922 1 81.75 343 GLY B C 1
ATOM 8021 O O . GLY B 1 343 ? -40.312 -22.797 14.148 1 81.75 343 GLY B O 1
ATOM 8022 N N . TRP B 1 344 ? -42.375 -23.328 14.906 1 88 344 TRP B N 1
ATOM 8023 C CA . TRP B 1 344 ? -42.625 -24.391 13.938 1 88 344 TRP B CA 1
ATOM 8024 C C . TRP B 1 344 ? -42.688 -23.828 12.516 1 88 344 TRP B C 1
ATOM 8026 O O . TRP B 1 344 ? -42.219 -24.469 11.57 1 88 344 TRP B O 1
ATOM 8036 N N . GLN B 1 345 ? -43.281 -22.672 12.438 1 88.56 345 GLN B N 1
ATOM 8037 C CA . GLN B 1 345 ? -43.375 -22.078 11.109 1 88.56 345 GLN B CA 1
ATOM 8038 C C . GLN B 1 345 ? -41.969 -21.734 10.562 1 88.56 345 GLN B C 1
ATOM 8040 O O . GLN B 1 345 ? -41.688 -22.031 9.398 1 88.56 345 GLN B O 1
ATOM 8045 N N . GLU B 1 346 ? -41.25 -21.188 11.414 1 87.62 346 GLU B N 1
ATOM 8046 C CA . GLU B 1 346 ? -39.906 -20.859 11.008 1 87.62 346 GLU B CA 1
ATOM 8047 C C . GLU B 1 346 ? -39.062 -22.109 10.758 1 87.62 346 GLU B C 1
ATOM 8049 O O . GLU B 1 346 ? -38.219 -22.141 9.867 1 87.62 346 GLU B O 1
ATOM 8054 N N . TYR B 1 347 ? -39.375 -23.094 11.484 1 89.12 347 TYR B N 1
ATOM 8055 C CA . TYR B 1 347 ? -38.719 -24.375 11.375 1 89.12 347 TYR B CA 1
ATOM 8056 C C . TYR B 1 347 ? -39 -25.016 10.023 1 89.12 347 TYR B C 1
ATOM 8058 O O . TYR B 1 347 ? -38.062 -25.484 9.336 1 89.12 347 TYR B O 1
ATOM 8066 N N . ARG B 1 348 ? -40.219 -25 9.594 1 91.38 348 ARG B N 1
ATOM 8067 C CA . ARG B 1 348 ? -40.594 -25.562 8.297 1 91.38 348 ARG B CA 1
ATOM 8068 C C . ARG B 1 348 ? -40.031 -24.719 7.152 1 91.38 348 ARG B C 1
ATOM 8070 O O . ARG B 1 348 ? -39.594 -25.266 6.141 1 91.38 348 ARG B O 1
ATOM 8077 N N . ARG B 1 349 ? -40.094 -23.5 7.371 1 90.62 349 ARG B N 1
ATOM 8078 C CA . ARG B 1 349 ? -39.531 -22.594 6.355 1 90.62 349 ARG B CA 1
ATOM 8079 C C . ARG B 1 349 ? -38.031 -22.828 6.16 1 90.62 349 ARG B C 1
ATOM 8081 O O . ARG B 1 349 ? -37.562 -22.797 5.031 1 90.62 349 ARG B O 1
ATOM 8088 N N . MET B 1 350 ? -37.438 -23.047 7.211 1 89.62 350 MET B N 1
ATOM 8089 C CA . MET B 1 350 ? -36 -23.312 7.148 1 89.62 350 MET B CA 1
ATOM 8090 C C . MET B 1 350 ? -35.719 -24.609 6.402 1 89.62 350 MET B C 1
ATOM 8092 O O . MET B 1 350 ? -34.812 -24.672 5.57 1 89.62 350 MET B O 1
ATOM 8096 N N . TYR B 1 351 ? -36.5 -25.625 6.684 1 92.81 351 TYR B N 1
ATOM 8097 C CA . TYR B 1 351 ? -36.344 -26.891 5.984 1 92.81 351 TYR B CA 1
ATOM 8098 C C . TYR B 1 351 ? -36.531 -26.719 4.484 1 92.81 351 TYR B C 1
ATOM 8100 O O . TYR B 1 351 ? -35.75 -27.188 3.68 1 92.81 351 TYR B O 1
ATOM 8108 N N . LEU B 1 352 ? -37.594 -25.984 4.164 1 94.25 352 LEU B N 1
ATOM 8109 C CA . LEU B 1 352 ? -37.938 -25.828 2.754 1 94.25 352 LEU B CA 1
ATOM 8110 C C . LEU B 1 352 ? -36.875 -25.016 2.025 1 94.25 352 LEU B C 1
ATOM 8112 O O . LEU B 1 352 ? -36.5 -25.344 0.897 1 94.25 352 LEU B O 1
ATOM 8116 N N . SER B 1 353 ? -36.438 -23.969 2.641 1 93 353 SER B N 1
ATOM 8117 C CA . SER B 1 353 ? -35.406 -23.141 2.051 1 93 353 SER B CA 1
ATOM 8118 C C . SER B 1 353 ? -34.125 -23.938 1.862 1 93 353 SER B C 1
ATOM 8120 O O . SER B 1 353 ? -33.469 -23.828 0.825 1 93 353 SER B O 1
ATOM 8122 N N . ALA B 1 354 ? -33.781 -24.734 2.85 1 94.25 354 ALA B N 1
ATOM 8123 C CA . ALA B 1 354 ? -32.594 -25.562 2.781 1 94.25 354 ALA B CA 1
ATOM 8124 C C . ALA B 1 354 ? -32.75 -26.672 1.752 1 94.25 354 ALA B C 1
ATOM 8126 O O . ALA B 1 354 ? -31.781 -27.031 1.062 1 94.25 354 ALA B O 1
ATOM 8127 N N . ALA B 1 355 ? -33.938 -27.219 1.702 1 96.25 355 ALA B N 1
ATOM 8128 C CA . ALA B 1 355 ? -34.219 -28.266 0.72 1 96.25 355 ALA B CA 1
ATOM 8129 C C . ALA B 1 355 ? -34.031 -27.734 -0.702 1 96.25 355 ALA B C 1
ATOM 8131 O O . ALA B 1 355 ? -33.5 -28.438 -1.561 1 96.25 355 ALA B O 1
ATOM 8132 N N . GLY B 1 356 ? -34.5 -26.578 -0.932 1 95.81 356 GLY B N 1
ATOM 8133 C CA . GLY B 1 356 ? -34.312 -25.953 -2.23 1 95.81 356 GLY B CA 1
ATOM 8134 C C . GLY B 1 356 ? -32.844 -25.844 -2.609 1 95.81 356 GLY B C 1
ATOM 8135 O O . GLY B 1 356 ? -32.469 -26.109 -3.754 1 95.81 356 GLY B O 1
ATOM 8136 N N . ALA B 1 357 ? -32.031 -25.5 -1.694 1 96.31 357 ALA B N 1
ATOM 8137 C CA . ALA B 1 357 ? -30.594 -25.438 -1.936 1 96.31 357 ALA B CA 1
ATOM 8138 C C . ALA B 1 357 ? -30.031 -26.812 -2.248 1 96.31 357 ALA B C 1
ATOM 8140 O O . ALA B 1 357 ? -29.125 -26.953 -3.076 1 96.31 357 ALA B O 1
ATOM 8141 N N . GLY B 1 358 ? -30.547 -27.828 -1.619 1 97.06 358 GLY B N 1
ATOM 8142 C CA . GLY B 1 358 ? -30.109 -29.188 -1.873 1 97.06 358 GLY B CA 1
ATOM 8143 C C . GLY B 1 358 ? -30.266 -29.609 -3.324 1 97.06 358 GLY B C 1
ATOM 8144 O O . GLY B 1 358 ? -29.391 -30.266 -3.885 1 97.06 358 GLY B O 1
ATOM 8145 N N . VAL B 1 359 ? -31.312 -29.188 -3.936 1 97.81 359 VAL B N 1
ATOM 8146 C CA . VAL B 1 359 ? -31.562 -29.5 -5.336 1 97.81 359 VAL B CA 1
ATOM 8147 C C . VAL B 1 359 ? -30.5 -28.859 -6.219 1 97.81 359 VAL B C 1
ATOM 8149 O O . VAL B 1 359 ? -29.922 -29.516 -7.078 1 97.81 359 VAL B O 1
ATOM 8152 N N . ILE B 1 360 ? -30.234 -27.641 -5.961 1 97.69 360 ILE B N 1
ATOM 8153 C CA . ILE B 1 360 ? -29.25 -26.891 -6.754 1 97.69 360 ILE B CA 1
ATOM 8154 C C . ILE B 1 360 ? -27.859 -27.484 -6.547 1 97.69 360 ILE B C 1
ATOM 8156 O O . ILE B 1 360 ? -27.094 -27.625 -7.504 1 97.69 360 ILE B O 1
ATOM 8160 N N . ILE B 1 361 ? -27.609 -27.875 -5.344 1 97.62 361 ILE B N 1
ATOM 8161 C CA . ILE B 1 361 ? -26.297 -28.422 -5.023 1 97.62 361 ILE B CA 1
ATOM 8162 C C . ILE B 1 361 ? -26.094 -29.766 -5.742 1 97.62 361 ILE B C 1
ATOM 8164 O O . ILE B 1 361 ? -25 -30.047 -6.234 1 97.62 361 ILE B O 1
ATOM 8168 N N . ALA B 1 362 ? -27.156 -30.531 -5.809 1 98 362 ALA B N 1
ATOM 8169 C CA . ALA B 1 362 ? -27.078 -31.797 -6.535 1 98 362 ALA B CA 1
ATOM 8170 C C . ALA B 1 362 ? -26.75 -31.562 -8.008 1 98 362 ALA B C 1
ATOM 8172 O O . ALA B 1 362 ? -25.938 -32.281 -8.594 1 98 362 ALA B O 1
ATOM 8173 N N . LEU B 1 363 ? -27.328 -30.547 -8.578 1 98.12 363 LEU B N 1
ATOM 8174 C CA . LEU B 1 363 ? -27.062 -30.203 -9.969 1 98.12 363 LEU B CA 1
ATOM 8175 C C . LEU B 1 363 ? -25.625 -29.688 -10.133 1 98.12 363 LEU B C 1
ATOM 8177 O O . LEU B 1 363 ? -24.953 -30.031 -11.109 1 98.12 363 LEU B O 1
ATOM 8181 N N . MET B 1 364 ? -25.141 -28.891 -9.203 1 98 364 MET B N 1
ATOM 8182 C CA . MET B 1 364 ? -23.766 -28.391 -9.219 1 98 364 MET B CA 1
ATOM 8183 C C . MET B 1 364 ? -22.766 -29.547 -9.133 1 98 364 MET B C 1
ATOM 8185 O O . MET B 1 364 ? -21.766 -29.562 -9.844 1 98 364 MET B O 1
ATOM 8189 N N . ALA B 1 365 ? -23.094 -30.5 -8.289 1 97.5 365 ALA B N 1
ATOM 8190 C CA . ALA B 1 365 ? -22.234 -31.656 -8.117 1 97.5 365 ALA B CA 1
ATOM 8191 C C . ALA B 1 365 ? -22.125 -32.469 -9.398 1 97.5 365 ALA B C 1
ATOM 8193 O O . ALA B 1 365 ? -21.047 -32.906 -9.797 1 97.5 365 ALA B O 1
ATOM 8194 N N . LEU B 1 366 ? -23.281 -32.688 -10.008 1 97.19 366 LEU B N 1
ATOM 8195 C CA . LEU B 1 366 ? -23.297 -33.438 -11.266 1 97.19 366 LEU B CA 1
ATOM 8196 C C . LEU B 1 366 ? -22.5 -32.688 -12.336 1 97.19 366 LEU B C 1
ATOM 8198 O O . LEU B 1 366 ? -21.734 -33.312 -13.078 1 97.19 366 LEU B O 1
ATOM 8202 N N . LEU B 1 367 ? -22.641 -31.406 -12.43 1 97.12 367 LEU B N 1
ATOM 8203 C CA . LEU B 1 367 ? -21.906 -30.594 -13.398 1 97.12 367 LEU B CA 1
ATOM 8204 C C . LEU B 1 367 ? -20.406 -30.703 -13.18 1 97.12 367 LEU B C 1
ATOM 8206 O O . LEU B 1 367 ? -19.625 -30.797 -14.141 1 97.12 367 LEU B O 1
ATOM 8210 N N . LYS B 1 368 ? -20 -30.734 -11.977 1 95.88 368 LYS B N 1
ATOM 8211 C CA . LYS B 1 368 ? -18.578 -30.844 -11.672 1 95.88 368 LYS B CA 1
ATOM 8212 C C . LYS B 1 368 ? -18.031 -32.188 -12.133 1 95.88 368 LYS B C 1
ATOM 8214 O O . LYS B 1 368 ? -16.922 -32.25 -12.695 1 95.88 368 LYS B O 1
ATOM 8219 N N . ILE B 1 369 ? -18.828 -33.219 -11.906 1 94.5 369 ILE B N 1
ATOM 8220 C CA . ILE B 1 369 ? -18.406 -34.562 -12.312 1 94.5 369 ILE B CA 1
ATOM 8221 C C . ILE B 1 369 ? -18.281 -34.625 -13.836 1 94.5 369 ILE B C 1
ATOM 8223 O O . ILE B 1 369 ? -17.312 -35.156 -14.367 1 94.5 369 ILE B O 1
ATOM 8227 N N . LYS B 1 370 ? -19.188 -34 -14.508 1 94.69 370 LYS B N 1
ATOM 8228 C CA . LYS B 1 370 ? -19.156 -33.969 -15.969 1 94.69 370 LYS B CA 1
ATOM 8229 C C . LYS B 1 370 ? -18.031 -33.094 -16.5 1 94.69 370 LYS B C 1
ATOM 8231 O O . LYS B 1 370 ? -17.406 -33.438 -17.516 1 94.69 370 LYS B O 1
ATOM 8236 N N . LEU B 1 371 ? -17.719 -32.031 -15.867 1 95.12 371 LEU B N 1
ATOM 8237 C CA . LEU B 1 371 ? -16.625 -31.141 -16.25 1 95.12 371 LEU B CA 1
ATOM 8238 C C . LEU B 1 371 ? -15.281 -31.844 -16.125 1 95.12 371 LEU B C 1
ATOM 8240 O O . LEU B 1 371 ? -14.391 -31.656 -16.953 1 95.12 371 LEU B O 1
ATOM 8244 N N . ALA B 1 372 ? -15.156 -32.625 -15.102 1 91.62 372 ALA B N 1
ATOM 8245 C CA . ALA B 1 372 ? -13.906 -33.344 -14.852 1 91.62 372 ALA B CA 1
ATOM 8246 C C . ALA B 1 372 ? -13.562 -34.25 -16.016 1 91.62 372 ALA B C 1
ATOM 8248 O O . ALA B 1 372 ? -12.383 -34.438 -16.359 1 91.62 372 ALA B O 1
ATOM 8249 N N . SER B 1 373 ? -14.578 -34.781 -16.656 1 90.06 373 SER B N 1
ATOM 8250 C CA . SER B 1 373 ? -14.367 -35.719 -17.766 1 90.06 373 SER B CA 1
ATOM 8251 C C . SER B 1 373 ? -14.289 -34.969 -19.094 1 90.06 373 SER B C 1
ATOM 8253 O O . SER B 1 373 ? -13.57 -35.375 -20 1 90.06 373 SER B O 1
ATOM 8255 N N . ALA B 1 374 ? -14.859 -33.844 -19.188 1 92.38 374 ALA B N 1
ATOM 8256 C CA . ALA B 1 374 ? -15.031 -33.156 -20.469 1 92.38 374 ALA B CA 1
ATOM 8257 C C . ALA B 1 374 ? -13.898 -32.188 -20.719 1 92.38 374 ALA B C 1
ATOM 8259 O O . ALA B 1 374 ? -13.555 -31.891 -21.859 1 92.38 374 ALA B O 1
ATOM 8260 N N . VAL B 1 375 ? -13.312 -31.562 -19.75 1 93.06 375 VAL B N 1
ATOM 8261 C CA . VAL B 1 375 ? -12.344 -30.484 -19.906 1 93.06 375 VAL B CA 1
ATOM 8262 C C . VAL B 1 375 ? -10.93 -31.031 -19.719 1 93.06 375 VAL B C 1
ATOM 8264 O O . VAL B 1 375 ? -10.547 -31.422 -18.625 1 93.06 375 VAL B O 1
ATOM 8267 N N . PRO B 1 376 ? -10.156 -31 -20.75 1 89.12 376 PRO B N 1
ATOM 8268 C CA . PRO B 1 376 ? -8.82 -31.594 -20.672 1 89.12 376 PRO B CA 1
ATOM 8269 C C . PRO B 1 376 ? -7.832 -30.703 -19.906 1 89.12 376 PRO B C 1
ATOM 8271 O O . PRO B 1 376 ? -6.98 -31.219 -19.172 1 89.12 376 PRO B O 1
ATOM 8274 N N . SER B 1 377 ? -7.926 -29.422 -20 1 92.5 377 SER B N 1
ATOM 8275 C CA . SER B 1 377 ? -7.035 -28.516 -19.281 1 92.5 377 SER B CA 1
ATOM 8276 C C . SER B 1 377 ? -7.398 -28.438 -17.812 1 92.5 377 SER B C 1
ATOM 8278 O O . SER B 1 377 ? -8.547 -28.125 -17.453 1 92.5 377 SER B O 1
ATOM 8280 N N . TYR B 1 378 ? -6.441 -28.734 -16.969 1 92.56 378 TYR B N 1
ATOM 8281 C CA . TYR B 1 378 ? -6.688 -28.703 -15.531 1 92.56 378 TYR B CA 1
ATOM 8282 C C . TYR B 1 378 ? -7.059 -27.297 -15.078 1 92.56 378 TYR B C 1
ATOM 8284 O O . TYR B 1 378 ? -7.945 -27.125 -14.234 1 92.56 378 TYR B O 1
ATOM 8292 N N . ASN B 1 379 ? -6.344 -26.297 -15.688 1 93.88 379 ASN B N 1
ATOM 8293 C CA . ASN B 1 379 ? -6.633 -24.906 -15.32 1 93.88 379 ASN B CA 1
ATOM 8294 C C . ASN B 1 379 ? -8.039 -24.5 -15.75 1 93.88 379 ASN B C 1
ATOM 8296 O O . ASN B 1 379 ? -8.734 -23.797 -15.008 1 93.88 379 ASN B O 1
ATOM 8300 N N . ALA B 1 380 ? -8.375 -24.938 -16.906 1 95.5 380 ALA B N 1
ATOM 8301 C CA . ALA B 1 380 ? -9.727 -24.641 -17.375 1 95.5 380 ALA B CA 1
ATOM 8302 C C . ALA B 1 380 ? -10.766 -25.328 -16.5 1 95.5 380 ALA B C 1
ATOM 8304 O O . ALA B 1 380 ? -11.812 -24.75 -16.203 1 95.5 380 ALA B O 1
ATOM 8305 N N . TYR B 1 381 ? -10.477 -26.594 -16.141 1 95.88 381 TYR B N 1
ATOM 8306 C CA . TYR B 1 381 ? -11.367 -27.328 -15.25 1 95.88 381 TYR B CA 1
ATOM 8307 C C . TYR B 1 381 ? -11.562 -26.594 -13.938 1 95.88 381 TYR B C 1
ATOM 8309 O O . TYR B 1 381 ? -12.688 -26.438 -13.453 1 95.88 381 TYR B O 1
ATOM 8317 N N . ILE B 1 382 ? -10.453 -26.109 -13.375 1 96.38 382 ILE B N 1
ATOM 8318 C CA . ILE B 1 382 ? -10.5 -25.406 -12.094 1 96.38 382 ILE B CA 1
ATOM 8319 C C . ILE B 1 382 ? -11.305 -24.109 -12.242 1 96.38 382 ILE B C 1
ATOM 8321 O O . ILE B 1 382 ? -12.117 -23.781 -11.375 1 96.38 382 ILE B O 1
ATOM 8325 N N . LEU B 1 383 ? -11.039 -23.406 -13.273 1 96.75 383 LEU B N 1
ATOM 8326 C CA . LEU B 1 383 ? -11.758 -22.156 -13.523 1 96.75 383 LEU B CA 1
ATOM 8327 C C . LEU B 1 383 ? -13.258 -22.422 -13.625 1 96.75 383 LEU B C 1
ATOM 8329 O O . LEU B 1 383 ? -14.055 -21.719 -12.984 1 96.75 383 LEU B O 1
ATOM 8333 N N . LEU B 1 384 ? -13.602 -23.422 -14.375 1 97.56 384 LEU B N 1
ATOM 8334 C CA . LEU B 1 384 ? -15.016 -23.719 -14.586 1 97.56 384 LEU B CA 1
ATOM 8335 C C . LEU B 1 384 ? -15.648 -24.266 -13.312 1 97.56 384 LEU B C 1
ATOM 8337 O O . LEU B 1 384 ? -16.812 -23.984 -13.023 1 97.56 384 LEU B O 1
ATOM 8341 N N . SER B 1 385 ? -14.945 -25.078 -12.617 1 96.81 385 SER B N 1
ATOM 8342 C CA . SER B 1 385 ? -15.445 -25.578 -11.344 1 96.81 385 SER B CA 1
ATOM 8343 C C . SER B 1 385 ? -15.672 -24.453 -10.344 1 96.81 385 SER B C 1
ATOM 8345 O O . SER B 1 385 ? -16.656 -24.469 -9.609 1 96.81 385 SER B O 1
ATOM 8347 N N . SER B 1 386 ? -14.727 -23.484 -10.289 1 97.69 386 SER B N 1
ATOM 8348 C CA . SER B 1 386 ? -14.875 -22.328 -9.422 1 97.69 386 SER B CA 1
ATOM 8349 C C . SER B 1 386 ? -16.109 -21.516 -9.789 1 97.69 386 SER B C 1
ATOM 8351 O O . SER B 1 386 ? -16.828 -21.047 -8.914 1 97.69 386 SER B O 1
ATOM 8353 N N . LEU B 1 387 ? -16.312 -21.406 -11.07 1 97.94 387 LEU B N 1
ATOM 8354 C CA . LEU B 1 387 ? -17.484 -20.672 -11.547 1 97.94 387 LEU B CA 1
ATOM 8355 C C . LEU B 1 387 ? -18.766 -21.438 -11.227 1 97.94 387 LEU B C 1
ATOM 8357 O O . LEU B 1 387 ? -19.781 -20.828 -10.883 1 97.94 387 LEU B O 1
ATOM 8361 N N . ASP B 1 388 ? -18.688 -22.75 -11.359 1 98.12 388 ASP B N 1
ATOM 8362 C CA . ASP B 1 388 ? -19.812 -23.594 -11 1 98.12 388 ASP B CA 1
ATOM 8363 C C . ASP B 1 388 ? -20.234 -23.359 -9.547 1 98.12 388 ASP B C 1
ATOM 8365 O O . ASP B 1 388 ? -21.406 -23.078 -9.273 1 98.12 388 ASP B O 1
ATOM 8369 N N . TYR B 1 389 ? -19.281 -23.422 -8.68 1 97.31 389 TYR B N 1
ATOM 8370 C CA . TYR B 1 389 ? -19.562 -23.188 -7.27 1 97.31 389 TYR B CA 1
ATOM 8371 C C . TYR B 1 389 ? -20.047 -21.766 -7.043 1 97.31 389 TYR B C 1
ATOM 8373 O O . TYR B 1 389 ? -21.078 -21.547 -6.414 1 97.31 389 TYR B O 1
ATOM 8381 N N . GLY B 1 390 ? -19.266 -20.781 -7.562 1 97.5 390 GLY B N 1
ATOM 8382 C CA . GLY B 1 390 ? -19.562 -19.375 -7.328 1 97.5 390 GLY B CA 1
ATOM 8383 C C . GLY B 1 390 ? -20.938 -18.969 -7.828 1 97.5 390 GLY B C 1
ATOM 8384 O O . GLY B 1 390 ? -21.734 -18.406 -7.078 1 97.5 390 GLY B O 1
ATOM 8385 N N . ILE B 1 391 ? -21.266 -19.281 -9.07 1 97.88 391 ILE B N 1
ATOM 8386 C CA . ILE B 1 391 ? -22.547 -18.938 -9.664 1 97.88 391 ILE B CA 1
ATOM 8387 C C . ILE B 1 391 ? -23.656 -19.734 -9 1 97.88 391 ILE B C 1
ATOM 8389 O O . ILE B 1 391 ? -24.75 -19.219 -8.766 1 97.88 391 ILE B O 1
ATOM 8393 N N . GLY B 1 392 ? -23.359 -20.969 -8.703 1 97.62 392 GLY B N 1
ATOM 8394 C CA . GLY B 1 392 ? -24.328 -21.797 -8.023 1 97.62 392 GLY B CA 1
ATOM 8395 C C . GLY B 1 392 ? -24.766 -21.25 -6.68 1 97.62 392 GLY B C 1
ATOM 8396 O O . GLY B 1 392 ? -25.953 -21.156 -6.387 1 97.62 392 GLY B O 1
ATOM 8397 N N . PHE B 1 393 ? -23.812 -20.875 -5.879 1 96.19 393 PHE B N 1
ATOM 8398 C CA . PHE B 1 393 ? -24.125 -20.359 -4.559 1 96.19 393 PHE B CA 1
ATOM 8399 C C . PHE B 1 393 ? -24.844 -19.016 -4.668 1 96.19 393 PHE B C 1
ATOM 8401 O O . PHE B 1 393 ? -25.719 -18.719 -3.848 1 96.19 393 PHE B O 1
ATOM 8408 N N . VAL B 1 394 ? -24.484 -18.188 -5.613 1 96.38 394 VAL B N 1
ATOM 8409 C CA . VAL B 1 394 ? -25.188 -16.938 -5.836 1 96.38 394 VAL B CA 1
ATOM 8410 C C . VAL B 1 394 ? -26.641 -17.234 -6.223 1 96.38 394 VAL B C 1
ATOM 8412 O O . VAL B 1 394 ? -27.562 -16.547 -5.762 1 96.38 394 VAL B O 1
ATOM 8415 N N . LEU B 1 395 ? -26.828 -18.266 -7.055 1 97.06 395 LEU B N 1
ATOM 8416 C CA . LEU B 1 395 ? -28.172 -18.656 -7.465 1 97.06 395 LEU B CA 1
ATOM 8417 C C . LEU B 1 395 ? -29 -19.109 -6.262 1 97.06 395 LEU B C 1
ATOM 8419 O O . LEU B 1 395 ? -30.188 -18.781 -6.156 1 97.06 395 LEU B O 1
ATOM 8423 N N . ILE B 1 396 ? -28.375 -19.844 -5.41 1 95.69 396 ILE B N 1
ATOM 8424 C CA . ILE B 1 396 ? -29.062 -20.297 -4.203 1 95.69 396 ILE B CA 1
ATOM 8425 C C . ILE B 1 396 ? -29.531 -19.094 -3.385 1 95.69 396 ILE B C 1
ATOM 8427 O O . ILE B 1 396 ? -30.656 -19.078 -2.906 1 95.69 396 ILE B O 1
ATOM 8431 N N . TYR B 1 397 ? -28.688 -18.125 -3.25 1 92.56 397 TYR B N 1
ATOM 8432 C CA . TYR B 1 397 ? -29.016 -16.906 -2.508 1 92.56 397 TYR B CA 1
ATOM 8433 C C . TYR B 1 397 ? -30.156 -16.156 -3.178 1 92.56 397 TYR B C 1
ATOM 8435 O O . TYR B 1 397 ? -31.109 -15.727 -2.512 1 92.56 397 TYR B O 1
ATOM 8443 N N . LEU B 1 398 ? -30.094 -16.016 -4.516 1 94.44 398 LEU B N 1
ATOM 8444 C CA . LEU B 1 398 ? -31.094 -15.258 -5.25 1 94.44 398 LEU B CA 1
ATOM 8445 C C . LEU B 1 398 ? -32.469 -15.945 -5.188 1 94.44 398 LEU B C 1
ATOM 8447 O O . LEU B 1 398 ? -33.5 -15.273 -5.223 1 94.44 398 LEU B O 1
ATOM 8451 N N . CYS B 1 399 ? -32.438 -17.234 -5.062 1 95.25 399 CYS B N 1
ATOM 8452 C CA . CYS B 1 399 ? -33.688 -17.984 -4.961 1 95.25 399 CYS B CA 1
ATOM 8453 C C . CYS B 1 399 ? -34.188 -18.031 -3.52 1 95.25 399 CYS B C 1
ATOM 8455 O O . CYS B 1 399 ? -35.156 -18.703 -3.217 1 95.25 399 CYS B O 1
ATOM 8457 N N . HIS B 1 400 ? -33.5 -17.391 -2.59 1 91.06 400 HIS B N 1
ATOM 8458 C CA . HIS B 1 400 ? -33.844 -17.312 -1.171 1 91.06 400 HIS B CA 1
ATOM 8459 C C . HIS B 1 400 ? -33.781 -18.688 -0.514 1 91.06 400 HIS B C 1
ATOM 8461 O O . HIS B 1 400 ? -34.625 -19.016 0.324 1 91.06 400 HIS B O 1
ATOM 8467 N N . CYS B 1 401 ? -32.812 -19.453 -1.045 1 93 401 CYS B N 1
ATOM 8468 C CA . CYS B 1 401 ? -32.562 -20.75 -0.422 1 93 401 CYS B CA 1
ATOM 8469 C C . CYS B 1 401 ? -31.422 -20.641 0.584 1 93 401 CYS B C 1
ATOM 8471 O O . CYS B 1 401 ? -30.734 -19.609 0.649 1 93 401 CYS B O 1
ATOM 8473 N N . THR B 1 402 ? -31.344 -21.688 1.446 1 88.38 402 THR B N 1
ATOM 8474 C CA . THR B 1 402 ? -30.359 -21.609 2.531 1 88.38 402 THR B CA 1
ATOM 8475 C C . THR B 1 402 ? -29.422 -22.797 2.492 1 88.38 402 THR B C 1
ATOM 8477 O O . THR B 1 402 ? -29.844 -23.953 2.336 1 88.38 402 THR B O 1
ATOM 8480 N N . VAL B 1 403 ? -28.156 -22.469 2.428 1 87.06 403 VAL B N 1
ATOM 8481 C CA . VAL B 1 403 ? -27.156 -23.516 2.584 1 87.06 403 VAL B CA 1
ATOM 8482 C C . VAL B 1 403 ? -26.812 -23.688 4.062 1 87.06 403 VAL B C 1
ATOM 8484 O O . VAL B 1 403 ? -26.406 -22.734 4.727 1 87.06 403 VAL B O 1
ATOM 8487 N N . ALA B 1 404 ? -26.906 -24.906 4.406 1 81.06 404 ALA B N 1
ATOM 8488 C CA . ALA B 1 404 ? -26.578 -25.188 5.801 1 81.06 404 ALA B CA 1
ATOM 8489 C C . ALA B 1 404 ? -25.125 -24.859 6.105 1 81.06 404 ALA B C 1
ATOM 8491 O O . ALA B 1 404 ? -24.297 -24.766 5.191 1 81.06 404 ALA B O 1
ATOM 8492 N N . THR B 1 405 ? -24.703 -24.391 7.324 1 71.56 405 THR B N 1
ATOM 8493 C CA . THR B 1 405 ? -23.359 -24.203 7.883 1 71.56 405 THR B CA 1
ATOM 8494 C C . THR B 1 405 ? -22.828 -22.812 7.562 1 71.56 405 THR B C 1
ATOM 8496 O O . THR B 1 405 ? -21.766 -22.422 8.039 1 71.56 405 THR B O 1
ATOM 8499 N N . LYS B 1 406 ? -23.406 -22.062 6.574 1 71.62 406 LYS B N 1
ATOM 8500 C CA . LYS B 1 406 ? -22.922 -20.719 6.293 1 71.62 406 LYS B CA 1
ATOM 8501 C C . LYS B 1 406 ? -23.406 -19.719 7.352 1 71.62 406 LYS B C 1
ATOM 8503 O O . LYS B 1 406 ? -22.781 -18.688 7.562 1 71.62 406 LYS B O 1
ATOM 8508 N N . GLN B 1 407 ? -24.234 -20.094 8.156 1 63.97 407 GLN B N 1
ATOM 8509 C CA . GLN B 1 407 ? -24.953 -19.188 9.062 1 63.97 407 GLN B CA 1
ATOM 8510 C C . GLN B 1 407 ? -24.156 -18.938 10.336 1 63.97 407 GLN B C 1
ATOM 8512 O O . GLN B 1 407 ? -24.312 -17.906 10.984 1 63.97 407 GLN B O 1
ATOM 8517 N N . PRO B 1 408 ? -23.188 -19.734 10.555 1 61.16 408 PRO B N 1
ATOM 8518 C CA . PRO B 1 408 ? -22.562 -19.578 11.867 1 61.16 408 PRO B CA 1
ATOM 8519 C C . PRO B 1 408 ? -21.859 -18.25 12.039 1 61.16 408 PRO B C 1
ATOM 8521 O O . PRO B 1 408 ? -21.812 -17.703 13.148 1 61.16 408 PRO B O 1
ATOM 8524 N N . ALA B 1 409 ? -21.406 -17.656 11.008 1 61.25 409 ALA B N 1
ATOM 8525 C CA . ALA B 1 409 ? -20.719 -16.391 11.172 1 61.25 409 ALA B CA 1
ATOM 8526 C C . ALA B 1 409 ? -21.672 -15.297 11.656 1 61.25 409 ALA B C 1
ATOM 8528 O O . ALA B 1 409 ? -21.312 -14.484 12.508 1 61.25 409 ALA B O 1
ATOM 8529 N N . MET B 1 410 ? -22.875 -15.406 11.219 1 63.78 410 MET B N 1
ATOM 8530 C CA . MET B 1 410 ? -23.875 -14.398 11.586 1 63.78 410 MET B CA 1
ATOM 8531 C C . MET B 1 410 ? -24.391 -14.648 13 1 63.78 410 MET B C 1
ATOM 8533 O O . MET B 1 410 ? -24.625 -13.695 13.758 1 63.78 410 MET B O 1
ATOM 8537 N N . THR B 1 411 ? -24.469 -15.797 13.266 1 68.5 411 THR B N 1
ATOM 8538 C CA . THR B 1 411 ? -24.953 -16.172 14.586 1 68.5 411 THR B CA 1
ATOM 8539 C C . THR B 1 411 ? -23.875 -15.938 15.648 1 68.5 411 THR B C 1
ATOM 8541 O O . THR B 1 411 ? -24.188 -15.57 16.781 1 68.5 411 THR B O 1
ATOM 8544 N N . ALA B 1 412 ? -22.672 -16.156 15.141 1 72.06 412 ALA B N 1
ATOM 8545 C CA . ALA B 1 412 ? -21.547 -15.922 16.062 1 72.06 412 ALA B CA 1
ATOM 8546 C C . ALA B 1 412 ? -21.484 -14.469 16.5 1 72.06 412 ALA B C 1
ATOM 8548 O O . ALA B 1 412 ? -21.203 -14.172 17.656 1 72.06 412 ALA B O 1
ATOM 8549 N N . ALA B 1 413 ? -21.844 -13.578 15.617 1 68.12 413 ALA B N 1
ATOM 8550 C CA . ALA B 1 413 ? -21.844 -12.148 15.938 1 68.12 413 ALA B CA 1
ATOM 8551 C C . ALA B 1 413 ? -22.922 -11.812 16.953 1 68.12 413 ALA B C 1
ATOM 8553 O O . ALA B 1 413 ? -22.703 -11.023 17.875 1 68.12 413 ALA B O 1
ATOM 8554 N N . ARG B 1 414 ? -24 -12.508 16.844 1 68.69 414 ARG B N 1
ATOM 8555 C CA . ARG B 1 414 ? -25.094 -12.305 17.797 1 68.69 414 ARG B CA 1
ATOM 8556 C C . ARG B 1 414 ? -24.734 -12.859 19.172 1 68.69 414 ARG B C 1
ATOM 8558 O O . ARG B 1 414 ? -25.094 -12.273 20.188 1 68.69 414 ARG B O 1
ATOM 8565 N N . MET B 1 415 ? -24.141 -13.93 19.078 1 72.88 415 MET B N 1
ATOM 8566 C CA . MET B 1 415 ? -23.719 -14.531 20.344 1 72.88 415 MET B CA 1
ATOM 8567 C C . MET B 1 415 ? -22.719 -13.625 21.062 1 72.88 415 MET B C 1
ATOM 8569 O O . MET B 1 415 ? -22.828 -13.422 22.281 1 72.88 415 MET B O 1
ATOM 8573 N N . ALA B 1 416 ? -21.828 -13.094 20.344 1 73.19 416 ALA B N 1
ATOM 8574 C CA . ALA B 1 416 ? -20.828 -12.195 20.938 1 73.19 416 ALA B CA 1
ATOM 8575 C C . ALA B 1 416 ? -21.5 -10.945 21.5 1 73.19 416 ALA B C 1
ATOM 8577 O O . ALA B 1 416 ? -21.094 -10.453 22.562 1 73.19 416 ALA B O 1
ATOM 8578 N N . GLU B 1 417 ? -22.469 -10.484 20.844 1 71.75 417 GLU B N 1
ATOM 8579 C CA . GLU B 1 417 ? -23.234 -9.32 21.312 1 71.75 417 GLU B CA 1
ATOM 8580 C C . GLU B 1 417 ? -23.953 -9.625 22.609 1 71.75 417 GLU B C 1
ATOM 8582 O O . GLU B 1 417 ? -23.984 -8.797 23.516 1 71.75 417 GLU B O 1
ATOM 8587 N N . ALA B 1 418 ? -24.516 -10.781 22.625 1 71.75 418 ALA B N 1
ATOM 8588 C CA . ALA B 1 418 ? -25.234 -11.203 23.828 1 71.75 418 ALA B CA 1
ATOM 8589 C C . ALA B 1 418 ? -24.281 -11.336 25 1 71.75 418 ALA B C 1
ATOM 8591 O O . ALA B 1 418 ? -24.641 -10.984 26.141 1 71.75 418 ALA B O 1
ATOM 8592 N N . ILE B 1 419 ? -23.156 -11.805 24.766 1 73.81 419 ILE B N 1
ATOM 8593 C CA . ILE B 1 419 ? -22.141 -11.961 25.797 1 73.81 419 ILE B CA 1
ATOM 8594 C C . ILE B 1 419 ? -21.703 -10.594 26.312 1 73.81 419 ILE B C 1
ATOM 8596 O O . ILE B 1 419 ? -21.516 -10.406 27.516 1 73.81 419 ILE B O 1
ATOM 8600 N N . GLU B 1 420 ? -21.594 -9.727 25.344 1 73 420 GLU B N 1
ATOM 8601 C CA . GLU B 1 420 ? -21.172 -8.375 25.703 1 73 420 GLU B CA 1
ATOM 8602 C C . GLU B 1 420 ? -22.188 -7.723 26.641 1 73 420 GLU B C 1
ATOM 8604 O O . GLU B 1 420 ? -21.812 -7.016 27.578 1 73 420 GLU B O 1
ATOM 8609 N N . GLN B 1 421 ? -23.5 -7.938 26.328 1 68.81 421 GLN B N 1
ATOM 8610 C CA . GLN B 1 421 ? -24.578 -7.281 27.062 1 68.81 421 GLN B CA 1
ATOM 8611 C C . GLN B 1 421 ? -24.812 -7.961 28.406 1 68.81 421 GLN B C 1
ATOM 8613 O O . GLN B 1 421 ? -25.391 -7.359 29.312 1 68.81 421 GLN B O 1
ATOM 8618 N N . THR B 1 422 ? -24.531 -9.234 28.328 1 63.94 422 THR B N 1
ATOM 8619 C CA . THR B 1 422 ? -24.875 -9.969 29.547 1 63.94 422 THR B CA 1
ATOM 8620 C C . THR B 1 422 ? -23.734 -9.875 30.562 1 63.94 422 THR B C 1
ATOM 8622 O O . THR B 1 422 ? -22.562 -9.875 30.188 1 63.94 422 THR B O 1
ATOM 8625 N N . GLN B 1 423 ? -24.188 -9.57 31.797 1 61.59 423 GLN B N 1
ATOM 8626 C CA . GLN B 1 423 ? -23.266 -9.484 32.938 1 61.59 423 GLN B CA 1
ATOM 8627 C C . GLN B 1 423 ? -22.453 -10.766 33.094 1 61.59 423 GLN B C 1
ATOM 8629 O O . GLN B 1 423 ? -22.891 -11.844 32.656 1 61.59 423 GLN B O 1
ATOM 8634 N N . GLN B 1 424 ? -21.172 -10.688 33.531 1 62.84 424 GLN B N 1
ATOM 8635 C CA . GLN B 1 424 ? -20.234 -11.75 33.875 1 62.84 424 GLN B CA 1
ATOM 8636 C C . GLN B 1 424 ? -20.859 -12.742 34.844 1 62.84 424 GLN B C 1
ATOM 8638 O O . GLN B 1 424 ? -21.75 -12.383 35.625 1 62.84 424 GLN B O 1
ATOM 8643 N N . GLY B 1 425 ? -20.969 -14.148 34.625 1 68.75 425 GLY B N 1
ATOM 8644 C CA . GLY B 1 425 ? -21.375 -15.195 35.562 1 68.75 425 GLY B CA 1
ATOM 8645 C C . GLY B 1 425 ? -22.25 -16.25 34.906 1 68.75 425 GLY B C 1
ATOM 8646 O O . GLY B 1 425 ? -22.188 -16.469 33.688 1 68.75 425 GLY B O 1
ATOM 8647 N N . ARG B 1 426 ? -23.188 -16.953 35.719 1 74.56 426 ARG B N 1
ATOM 8648 C CA . ARG B 1 426 ? -24 -18.109 35.344 1 74.56 426 ARG B CA 1
ATOM 8649 C C . ARG B 1 426 ? -25.172 -17.688 34.469 1 74.56 426 ARG B C 1
ATOM 8651 O O . ARG B 1 426 ? -25.562 -18.422 33.562 1 74.56 426 ARG B O 1
ATOM 8658 N N . ALA B 1 427 ? -25.719 -16.531 34.625 1 74.62 427 ALA B N 1
ATOM 8659 C CA . ALA B 1 427 ? -26.828 -16.031 33.812 1 74.62 427 ALA B CA 1
ATOM 8660 C C . ALA B 1 427 ? -26.375 -15.773 32.375 1 74.62 427 ALA B C 1
ATOM 8662 O O . ALA B 1 427 ? -27.109 -16.062 31.422 1 74.62 427 ALA B O 1
ATOM 8663 N N . GLY B 1 428 ? -25.234 -15.273 32.281 1 75.38 428 GLY B N 1
ATOM 8664 C CA . GLY B 1 428 ? -24.672 -15.07 30.969 1 75.38 428 GLY B CA 1
ATOM 8665 C C . GLY B 1 428 ? -24.391 -16.375 30.234 1 75.38 428 GLY B C 1
ATOM 8666 O O . GLY B 1 428 ? -24.688 -16.5 29.047 1 75.38 428 GLY B O 1
ATOM 8667 N N . ALA B 1 429 ? -24 -17.281 30.969 1 81.06 429 ALA B N 1
ATOM 8668 C CA . ALA B 1 429 ? -23.719 -18.594 30.406 1 81.06 429 ALA B CA 1
ATOM 8669 C C . ALA B 1 429 ? -25 -19.281 29.969 1 81.06 429 ALA B C 1
ATOM 8671 O O . ALA B 1 429 ? -25.031 -20 28.953 1 81.06 429 ALA B O 1
ATOM 8672 N N . ARG B 1 430 ? -26.016 -19.078 30.688 1 84 430 ARG B N 1
ATOM 8673 C CA . ARG B 1 430 ? -27.297 -19.672 30.344 1 84 430 ARG B CA 1
ATOM 8674 C C . ARG B 1 430 ? -27.859 -19.094 29.047 1 84 430 ARG B C 1
ATOM 8676 O O . ARG B 1 430 ? -28.359 -19.828 28.203 1 84 430 ARG B O 1
ATOM 8683 N N . LYS B 1 431 ? -27.781 -17.875 28.969 1 79.31 431 LYS B N 1
ATOM 8684 C CA . LYS B 1 431 ? -28.234 -17.234 27.734 1 79.31 431 LYS B CA 1
ATOM 8685 C C . LYS B 1 431 ? -27.453 -17.734 26.531 1 79.31 431 LYS B C 1
ATOM 8687 O O . LYS B 1 431 ? -28.031 -17.984 25.469 1 79.31 431 LYS B O 1
ATOM 8692 N N . LEU B 1 432 ? -26.219 -17.906 26.75 1 80.62 432 LEU B N 1
ATOM 8693 C CA . LEU B 1 432 ? -25.359 -18.422 25.688 1 80.62 432 LEU B CA 1
ATOM 8694 C C . LEU B 1 432 ? -25.734 -19.859 25.328 1 80.62 432 LEU B C 1
ATOM 8696 O O . LEU B 1 432 ? -25.734 -20.234 24.156 1 80.62 432 LEU B O 1
ATOM 8700 N N . ALA B 1 433 ? -25.922 -20.547 26.281 1 84.31 433 ALA B N 1
ATOM 8701 C CA . ALA B 1 433 ? -26.312 -21.938 26.094 1 84.31 433 ALA B CA 1
ATOM 8702 C C . ALA B 1 433 ? -27.625 -22.031 25.312 1 84.31 433 ALA B C 1
ATOM 8704 O O . ALA B 1 433 ? -27.766 -22.844 24.391 1 84.31 433 ALA B O 1
ATOM 8705 N N . GLN B 1 434 ? -28.531 -21.234 25.641 1 82.69 434 GLN B N 1
ATOM 8706 C CA . GLN B 1 434 ? -29.812 -21.219 24.938 1 82.69 434 GLN B CA 1
ATOM 8707 C C . GLN B 1 434 ? -29.641 -20.828 23.469 1 82.69 434 GLN B C 1
ATOM 8709 O O . GLN B 1 434 ? -30.281 -21.391 22.594 1 82.69 434 GLN B O 1
ATOM 8714 N N . LEU B 1 435 ? -28.812 -19.891 23.281 1 78.56 435 LEU B N 1
ATOM 8715 C CA . LEU B 1 435 ? -28.531 -19.469 21.922 1 78.56 435 LEU B CA 1
ATOM 8716 C C . LEU B 1 435 ? -27.875 -20.578 21.109 1 78.56 435 LEU B C 1
ATOM 8718 O O . LEU B 1 435 ? -28.188 -20.781 19.938 1 78.56 435 LEU B O 1
ATOM 8722 N N . LEU B 1 436 ? -27.016 -21.266 21.766 1 81.62 436 LEU B N 1
ATOM 8723 C CA . LEU B 1 436 ? -26.344 -22.375 21.094 1 81.62 436 LEU B CA 1
ATOM 8724 C C . LEU B 1 436 ? -27.328 -23.484 20.75 1 81.62 436 LEU B C 1
ATOM 8726 O O . LEU B 1 436 ? -27.219 -24.094 19.688 1 81.62 436 LEU B O 1
ATOM 8730 N N . ILE B 1 437 ? -28.172 -23.688 21.578 1 83.94 437 ILE B N 1
ATOM 8731 C CA . ILE B 1 437 ? -29.188 -24.703 21.344 1 83.94 437 ILE B CA 1
ATOM 8732 C C . ILE B 1 437 ? -30.078 -24.281 20.188 1 83.94 437 ILE B C 1
ATOM 8734 O O . ILE B 1 437 ? -30.422 -25.094 19.312 1 83.94 437 ILE B O 1
ATOM 8738 N N . ASP B 1 438 ? -30.422 -23.062 20.141 1 80.12 438 ASP B N 1
ATOM 8739 C CA . ASP B 1 438 ? -31.234 -22.531 19.047 1 80.12 438 ASP B CA 1
ATOM 8740 C C . ASP B 1 438 ? -30.5 -22.656 17.719 1 80.12 438 ASP B C 1
ATOM 8742 O O . ASP B 1 438 ? -31.094 -23 16.688 1 80.12 438 ASP B O 1
ATOM 8746 N N . VAL B 1 439 ? -29.281 -22.328 17.766 1 78 439 VAL B N 1
ATOM 8747 C CA . VAL B 1 439 ? -28.469 -22.391 16.562 1 78 439 VAL B CA 1
ATOM 8748 C C . VAL B 1 439 ? -28.344 -23.844 16.094 1 78 439 VAL B C 1
ATOM 8750 O O . VAL B 1 439 ? -28.484 -24.125 14.898 1 78 439 VAL B O 1
ATOM 8753 N N . ASN B 1 440 ? -28.141 -24.703 17.047 1 81.69 440 ASN B N 1
ATOM 8754 C CA . ASN B 1 440 ? -28.047 -26.125 16.719 1 81.69 440 ASN B CA 1
ATOM 8755 C C . ASN B 1 440 ? -29.344 -26.641 16.109 1 81.69 440 ASN B C 1
ATOM 8757 O O . ASN B 1 440 ? -29.312 -27.406 15.141 1 81.69 440 ASN B O 1
ATOM 8761 N N . ARG B 1 441 ? -30.359 -26.25 16.688 1 85.5 441 ARG B N 1
ATOM 8762 C CA . ARG B 1 441 ? -31.656 -26.672 16.188 1 85.5 441 ARG B CA 1
ATOM 8763 C C . ARG B 1 441 ? -31.875 -26.172 14.766 1 85.5 441 ARG B C 1
ATOM 8765 O O . ARG B 1 441 ? -32.25 -26.938 13.875 1 85.5 441 ARG B O 1
ATOM 8772 N N . SER B 1 442 ? -31.625 -24.891 14.516 1 83.69 442 SER B N 1
ATOM 8773 C CA . SER B 1 442 ? -31.812 -24.281 13.203 1 83.69 442 SER B CA 1
ATOM 8774 C C . SER B 1 442 ? -30.875 -24.906 12.172 1 83.69 442 SER B C 1
ATOM 8776 O O . SER B 1 442 ? -31.266 -25.156 11.031 1 83.69 442 SER B O 1
ATOM 8778 N N . GLN B 1 443 ? -29.688 -25.219 12.602 1 84.19 443 GLN B N 1
ATOM 8779 C CA . GLN B 1 443 ? -28.703 -25.766 11.672 1 84.19 443 GLN B CA 1
ATOM 8780 C C . GLN B 1 443 ? -29 -27.234 11.367 1 84.19 443 GLN B C 1
ATOM 8782 O O . GLN B 1 443 ? -28.766 -27.688 10.25 1 84.19 443 GLN B O 1
ATOM 8787 N N . SER B 1 444 ? -29.484 -27.938 12.336 1 87 444 SER B N 1
ATOM 8788 C CA . SER B 1 444 ? -29.797 -29.359 12.125 1 87 444 SER B CA 1
ATOM 8789 C C . SER B 1 444 ? -30.906 -29.531 11.086 1 87 444 SER B C 1
ATOM 8791 O O . SER B 1 444 ? -30.797 -30.391 10.211 1 87 444 SER B O 1
ATOM 8793 N N . ILE B 1 445 ? -31.891 -28.719 11.195 1 89.62 445 ILE B N 1
ATOM 8794 C CA . ILE B 1 445 ? -32.969 -28.828 10.234 1 89.62 445 ILE B CA 1
ATOM 8795 C C . ILE B 1 445 ? -32.531 -28.359 8.859 1 89.62 445 ILE B C 1
ATOM 8797 O O . ILE B 1 445 ? -32.969 -28.875 7.836 1 89.62 445 ILE B O 1
ATOM 8801 N N . ALA B 1 446 ? -31.703 -27.359 8.828 1 90.12 446 ALA B N 1
ATOM 8802 C CA . ALA B 1 446 ? -31.156 -26.891 7.559 1 90.12 446 ALA B CA 1
ATOM 8803 C C . ALA B 1 446 ? -30.297 -27.969 6.902 1 90.12 446 ALA B C 1
ATOM 8805 O O . ALA B 1 446 ? -30.375 -28.172 5.688 1 90.12 446 ALA B O 1
ATOM 8806 N N . VAL B 1 447 ? -29.547 -28.656 7.691 1 90.81 447 VAL B N 1
ATOM 8807 C CA . VAL B 1 447 ? -28.719 -29.734 7.191 1 90.81 447 VAL B CA 1
ATOM 8808 C C . VAL B 1 447 ? -29.594 -30.859 6.641 1 90.81 447 VAL B C 1
ATOM 8810 O O . VAL B 1 44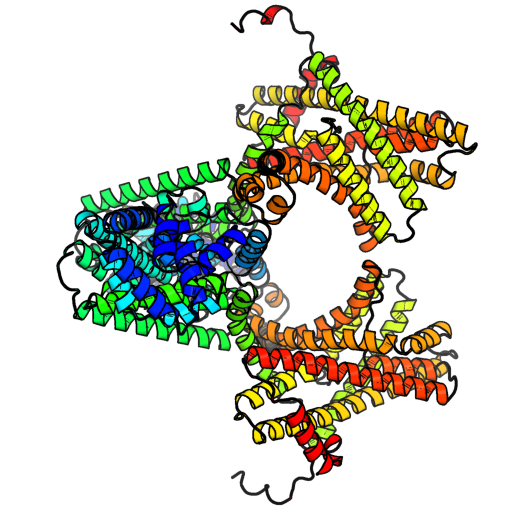7 ? -29.328 -31.391 5.559 1 90.81 447 VAL B O 1
ATOM 8813 N N . LEU B 1 448 ? -30.594 -31.156 7.387 1 91.94 448 LEU B N 1
ATOM 8814 C CA . LEU B 1 448 ? -31.516 -32.188 6.941 1 91.94 448 LEU B CA 1
ATOM 8815 C C . LEU B 1 448 ? -32.156 -31.797 5.621 1 91.94 448 LEU B C 1
ATOM 8817 O O . LEU B 1 448 ? -32.375 -32.656 4.746 1 91.94 448 LEU B O 1
ATOM 8821 N N . GLY B 1 449 ? -32.531 -30.578 5.559 1 94.19 449 GLY B N 1
ATOM 8822 C CA . GLY B 1 449 ? -33.094 -30.094 4.312 1 94.19 449 GLY B CA 1
ATOM 8823 C C . GLY B 1 449 ? -32.125 -30.203 3.141 1 94.19 449 GLY B C 1
ATOM 8824 O O . GLY B 1 449 ? -32.469 -30.734 2.09 1 94.19 449 GLY B O 1
ATOM 8825 N N . ASN B 1 450 ? -30.922 -29.781 3.297 1 95.62 450 ASN B N 1
ATOM 8826 C CA . ASN B 1 450 ? -29.922 -29.875 2.248 1 95.62 450 ASN B CA 1
ATOM 8827 C C . ASN B 1 450 ? -29.672 -31.328 1.842 1 95.62 450 ASN B C 1
ATOM 8829 O O . ASN B 1 450 ? -29.719 -31.656 0.656 1 95.62 450 ASN B O 1
ATOM 8833 N N . LEU B 1 451 ? -29.5 -32.188 2.824 1 95.44 451 LEU B N 1
ATOM 8834 C CA . LEU B 1 451 ? -29.109 -33.562 2.607 1 95.44 451 LEU B CA 1
ATOM 8835 C C . LEU B 1 451 ? -30.219 -34.344 1.909 1 95.44 451 LEU B C 1
ATOM 8837 O O . LEU B 1 451 ? -29.969 -35.062 0.954 1 95.44 451 LEU B O 1
ATOM 8841 N N . SER B 1 452 ? -31.422 -34.156 2.361 1 95.75 452 SER B N 1
ATOM 8842 C CA . SER B 1 452 ? -32.531 -34.938 1.879 1 95.75 452 SER B CA 1
ATOM 8843 C C . SER B 1 452 ? -32.781 -34.719 0.394 1 95.75 452 SER B C 1
ATOM 8845 O O . SER B 1 452 ? -32.812 -35.656 -0.399 1 95.75 452 SER B O 1
ATOM 8847 N N . LEU B 1 453 ? -32.844 -33.438 0.036 1 96.75 453 LEU B N 1
ATOM 8848 C CA . LEU B 1 453 ? -33.188 -33.188 -1.357 1 96.75 453 LEU B CA 1
ATOM 8849 C C . LEU B 1 453 ? -31.938 -33.25 -2.246 1 96.75 453 LEU B C 1
ATOM 8851 O O . LEU B 1 453 ? -32.062 -33.469 -3.453 1 96.75 453 LEU B O 1
ATOM 8855 N N . ALA B 1 454 ? -30.766 -33.094 -1.695 1 97.56 454 ALA B N 1
ATOM 8856 C CA . ALA B 1 454 ? -29.547 -33.344 -2.484 1 97.56 454 ALA B CA 1
ATOM 8857 C C . ALA B 1 454 ? -29.422 -34.812 -2.875 1 97.56 454 ALA B C 1
ATOM 8859 O O . ALA B 1 454 ? -29.188 -35.125 -4.043 1 97.56 454 ALA B O 1
ATOM 8860 N N . MET B 1 455 ? -29.672 -35.656 -1.938 1 97.81 455 MET B N 1
ATOM 8861 C CA . MET B 1 455 ? -29.547 -37.094 -2.178 1 97.81 455 MET B CA 1
ATOM 8862 C C . MET B 1 455 ? -30.688 -37.594 -3.064 1 97.81 455 MET B C 1
ATOM 8864 O O . MET B 1 455 ? -30.453 -38.344 -4.004 1 97.81 455 MET B O 1
ATOM 8868 N N . LEU B 1 456 ? -31.906 -37.125 -2.777 1 97.62 456 LEU B N 1
ATOM 8869 C CA . LEU B 1 456 ? -33.062 -37.562 -3.559 1 97.62 456 LEU B CA 1
ATOM 8870 C C . LEU B 1 456 ? -32.906 -37.125 -5.016 1 97.62 456 LEU B C 1
ATOM 8872 O O . LEU B 1 456 ? -33.188 -37.906 -5.93 1 97.62 456 LEU B O 1
ATOM 8876 N N . THR B 1 457 ? -32.5 -35.875 -5.195 1 98.25 457 THR B N 1
ATOM 8877 C CA . THR B 1 457 ? -32.312 -35.375 -6.547 1 98.25 457 THR B CA 1
ATOM 8878 C C . THR B 1 457 ? -31.219 -36.156 -7.277 1 98.25 457 THR B C 1
ATOM 8880 O O . THR B 1 457 ? -31.359 -36.5 -8.453 1 98.25 457 THR B O 1
ATOM 8883 N N . ALA B 1 458 ? -30.156 -36.469 -6.617 1 98.12 458 ALA B N 1
ATOM 8884 C CA . ALA B 1 458 ? -29.062 -37.25 -7.211 1 98.12 458 ALA B CA 1
ATOM 8885 C C . ALA B 1 458 ? -29.531 -38.625 -7.637 1 98.12 458 ALA B C 1
ATOM 8887 O O . ALA B 1 458 ? -29.203 -39.094 -8.734 1 98.12 458 ALA B O 1
ATOM 8888 N N . VAL B 1 459 ? -30.344 -39.281 -6.805 1 97.06 459 VAL B N 1
ATOM 8889 C CA . VAL B 1 459 ? -30.859 -40.625 -7.102 1 97.06 459 VAL B CA 1
ATOM 8890 C C . VAL B 1 459 ? -31.812 -40.531 -8.297 1 97.06 459 VAL B C 1
ATOM 8892 O O . VAL B 1 459 ? -31.719 -41.344 -9.219 1 97.06 459 VAL B O 1
ATOM 8895 N N . LEU B 1 460 ? -32.656 -39.531 -8.305 1 97.88 460 LEU B N 1
ATOM 8896 C CA . LEU B 1 460 ? -33.625 -39.375 -9.367 1 97.88 460 LEU B CA 1
ATOM 8897 C C . LEU B 1 460 ? -32.938 -39.125 -10.703 1 97.88 460 LEU B C 1
ATOM 8899 O O . LEU B 1 460 ? -33.312 -39.719 -11.719 1 97.88 460 LEU B O 1
ATOM 8903 N N . LEU B 1 461 ? -31.969 -38.281 -10.711 1 97.62 461 LEU B N 1
ATOM 8904 C CA . LEU B 1 461 ? -31.234 -37.969 -11.93 1 97.62 461 LEU B CA 1
ATOM 8905 C C . LEU B 1 461 ? -30.484 -39.219 -12.438 1 97.62 461 LEU B C 1
ATOM 8907 O O . LEU B 1 461 ? -30.406 -39.438 -13.641 1 97.62 461 LEU B O 1
ATOM 8911 N N . SER B 1 462 ? -29.953 -39.969 -11.516 1 97.19 462 SER B N 1
ATOM 8912 C CA . SER B 1 462 ? -29.234 -41.188 -11.875 1 97.19 462 SER B CA 1
ATOM 8913 C C . SER B 1 462 ? -30.156 -42.219 -12.492 1 97.19 462 SER B C 1
ATOM 8915 O O . SER B 1 462 ? -29.828 -42.844 -13.516 1 97.19 462 SER B O 1
ATOM 8917 N N . LEU B 1 463 ? -31.328 -42.344 -11.898 1 95.75 463 LEU B N 1
ATOM 8918 C CA . LEU B 1 463 ? -32.312 -43.312 -12.391 1 95.75 463 LEU B CA 1
ATOM 8919 C C . LEU B 1 463 ? -32.875 -42.875 -13.742 1 95.75 463 LEU B C 1
ATOM 8921 O O . LEU B 1 463 ? -33.031 -43.719 -14.641 1 95.75 463 LEU B O 1
ATOM 8925 N N . LEU B 1 464 ? -33.094 -41.594 -13.867 1 96.88 464 LEU B N 1
ATOM 8926 C CA . LEU B 1 464 ? -33.594 -41.062 -15.125 1 96.88 464 LEU B CA 1
ATOM 8927 C C . LEU B 1 464 ? -32.594 -41.25 -16.25 1 96.88 464 LEU B C 1
ATOM 8929 O O . LEU B 1 464 ? -32.969 -41.594 -17.375 1 96.88 464 LEU B O 1
ATOM 8933 N N . TRP B 1 465 ? -31.422 -41 -15.961 1 96.06 465 TRP B N 1
ATOM 8934 C CA . TRP B 1 465 ? -30.359 -41.156 -16.953 1 96.06 465 TRP B CA 1
ATOM 8935 C C . TRP B 1 465 ? -30.219 -42.625 -17.359 1 96.06 465 TRP B C 1
ATOM 8937 O O . TRP B 1 465 ? -30.078 -42.938 -18.547 1 96.06 465 TRP B O 1
ATOM 8947 N N . ALA B 1 466 ? -30.219 -43.531 -16.359 1 94.44 466 ALA B N 1
ATOM 8948 C CA . ALA B 1 466 ? -30.109 -44.969 -16.625 1 94.44 466 ALA B CA 1
ATOM 8949 C C . ALA B 1 466 ? -31.266 -45.438 -17.5 1 94.44 466 ALA B C 1
ATOM 8951 O O . ALA B 1 466 ? -31.078 -46.25 -18.406 1 94.44 466 ALA B O 1
ATOM 8952 N N . ASP B 1 467 ? -32.406 -44.906 -17.281 1 95.38 467 ASP B N 1
ATOM 8953 C CA . ASP B 1 467 ? -33.594 -45.281 -18.031 1 95.38 467 ASP B CA 1
ATOM 8954 C C . ASP B 1 467 ? -33.531 -44.781 -19.484 1 95.38 467 ASP B C 1
ATOM 8956 O O . ASP B 1 467 ? -33.875 -45.5 -20.406 1 95.38 467 ASP B O 1
ATOM 8960 N N . LYS B 1 468 ? -32.969 -43.688 -19.672 1 95.69 468 LYS B N 1
ATOM 8961 C CA . LYS B 1 468 ? -32.938 -43.062 -21 1 95.69 468 LYS B CA 1
ATOM 8962 C C . LYS B 1 468 ? -31.75 -43.562 -21.812 1 95.69 468 LYS B C 1
ATOM 8964 O O . LYS B 1 468 ? -31.859 -43.812 -23.016 1 95.69 468 LYS B O 1
ATOM 8969 N N . SER B 1 469 ? -30.672 -43.688 -21.188 1 93.75 469 SER B N 1
ATOM 8970 C CA . SER B 1 469 ? -29.438 -44.031 -21.906 1 93.75 469 SER B CA 1
ATOM 8971 C C . SER B 1 469 ? -29.125 -45.5 -21.828 1 93.75 469 SER B C 1
ATOM 8973 O O . SER B 1 469 ? -28.359 -46.031 -22.641 1 93.75 469 SER B O 1
ATOM 8975 N N . GLY B 1 470 ? -29.594 -46.219 -20.844 1 92.94 470 GLY B N 1
ATOM 8976 C CA . GLY B 1 470 ? -29.297 -47.625 -20.641 1 92.94 470 GLY B CA 1
ATOM 8977 C C . GLY B 1 470 ? -28 -47.844 -19.891 1 92.94 470 GLY B C 1
ATOM 8978 O O . GLY B 1 470 ? -27.609 -49 -19.641 1 92.94 470 GLY B O 1
ATOM 8979 N N . ALA B 1 471 ? -27.375 -46.812 -19.578 1 94.25 471 ALA B N 1
ATOM 8980 C CA . ALA B 1 471 ? -26.109 -46.906 -18.859 1 94.25 471 ALA B CA 1
ATOM 8981 C C . ALA B 1 471 ? -26.156 -46.094 -17.578 1 94.25 471 ALA B C 1
ATOM 8983 O O . ALA B 1 471 ? -26.922 -45.125 -17.453 1 94.25 471 ALA B O 1
ATOM 8984 N N . PRO B 1 472 ? -25.344 -46.562 -16.641 1 95.44 472 PRO B N 1
ATOM 8985 C CA . PRO B 1 472 ? -25.297 -45.781 -15.398 1 95.44 472 PRO B CA 1
ATOM 8986 C C . PRO B 1 472 ? -24.75 -44.375 -15.625 1 95.44 472 PRO B C 1
ATOM 8988 O O . PRO B 1 472 ? -23.969 -44.156 -16.547 1 95.44 472 PRO B O 1
ATOM 8991 N N . LEU B 1 473 ? -25.188 -43.5 -14.805 1 95.44 473 LEU B N 1
ATOM 8992 C CA . LEU B 1 473 ? -24.812 -42.125 -14.938 1 95.44 473 LEU B CA 1
ATOM 8993 C C . LEU B 1 473 ? -23.312 -41.938 -14.727 1 95.44 473 LEU B C 1
ATOM 8995 O O . LEU B 1 473 ? -22.656 -41.219 -15.484 1 95.44 473 LEU B O 1
ATOM 8999 N N . LEU B 1 474 ? -22.797 -42.625 -13.625 1 95.94 474 LEU B N 1
ATOM 9000 C CA . LEU B 1 474 ? -21.359 -42.562 -13.359 1 95.94 474 LEU B CA 1
ATOM 9001 C C . LEU B 1 474 ? -20.688 -43.844 -13.773 1 95.94 474 LEU B C 1
ATOM 9003 O O . LEU B 1 474 ? -21.234 -44.938 -13.57 1 95.94 474 LEU B O 1
ATOM 9007 N N . ASP B 1 475 ? -19.516 -43.75 -14.398 1 93.81 475 ASP B N 1
ATOM 9008 C CA . ASP B 1 475 ? -18.734 -44.938 -14.656 1 93.81 475 ASP B CA 1
ATOM 9009 C C . ASP B 1 475 ? -18.109 -45.5 -13.375 1 93.81 475 ASP B C 1
ATOM 9011 O O . ASP B 1 475 ? -18.172 -44.844 -12.328 1 93.81 475 ASP B O 1
ATOM 9015 N N . HIS B 1 476 ? -17.625 -46.656 -13.43 1 93.5 476 HIS B N 1
ATOM 9016 C CA . HIS B 1 476 ? -17.078 -47.344 -12.25 1 93.5 476 HIS B CA 1
ATOM 9017 C C . HIS B 1 476 ? -15.938 -46.531 -11.633 1 93.5 476 HIS B C 1
ATOM 9019 O O . HIS B 1 476 ? -15.859 -46.406 -10.414 1 93.5 476 HIS B O 1
ATOM 9025 N N . HIS B 1 477 ? -15.148 -45.969 -12.422 1 91.69 477 HIS B N 1
ATOM 9026 C CA . HIS B 1 477 ? -14.008 -45.188 -11.953 1 91.69 477 HIS B CA 1
ATOM 9027 C C . HIS B 1 477 ? -14.461 -43.938 -11.227 1 91.69 477 HIS B C 1
ATOM 9029 O O . HIS B 1 477 ? -13.945 -43.594 -10.148 1 91.69 477 HIS B O 1
ATOM 9035 N N . SER B 1 478 ? -15.375 -43.312 -11.789 1 93.06 478 SER B N 1
ATOM 9036 C CA . SER B 1 478 ? -15.898 -42.094 -11.188 1 93.06 478 SER B CA 1
ATOM 9037 C C . SER B 1 478 ? -16.594 -42.375 -9.859 1 93.06 478 SER B C 1
ATOM 9039 O O . SER B 1 478 ? -16.469 -41.625 -8.898 1 93.06 478 SER B O 1
ATOM 9041 N N . ALA B 1 479 ? -17.344 -43.438 -9.828 1 94.44 479 ALA B N 1
ATOM 9042 C CA . ALA B 1 479 ? -18.031 -43.844 -8.602 1 94.44 479 ALA B CA 1
ATOM 9043 C C . ALA B 1 479 ? -17.031 -44.188 -7.496 1 94.44 479 ALA B C 1
ATOM 9045 O O . ALA B 1 479 ? -17.203 -43.781 -6.344 1 94.44 479 ALA B O 1
ATOM 9046 N N . GLU B 1 480 ? -16.031 -44.906 -7.863 1 93.06 480 GLU B N 1
ATOM 9047 C CA . GLU B 1 480 ? -14.992 -45.25 -6.902 1 93.06 480 GLU B CA 1
ATOM 9048 C C . GLU B 1 480 ? -14.289 -44 -6.383 1 93.06 480 GLU B C 1
ATOM 9050 O O . GLU B 1 480 ? -13.938 -43.906 -5.203 1 93.06 480 GLU B O 1
ATOM 9055 N N . HIS B 1 481 ? -14.094 -43.094 -7.258 1 92.5 481 HIS B N 1
ATOM 9056 C CA . HIS B 1 481 ? -13.453 -41.844 -6.883 1 92.5 481 HIS B CA 1
ATOM 9057 C C . HIS B 1 481 ? -14.289 -41.062 -5.863 1 92.5 481 HIS B C 1
ATOM 9059 O O . HIS B 1 481 ? -13.75 -40.531 -4.906 1 92.5 481 HIS B O 1
ATOM 9065 N N . GLN B 1 482 ? -15.531 -41 -6.066 1 93.69 482 GLN B N 1
ATOM 9066 C CA . GLN B 1 482 ? -16.422 -40.312 -5.145 1 93.69 482 GLN B CA 1
ATOM 9067 C C . GLN B 1 482 ? -16.453 -41 -3.781 1 93.69 482 GLN B C 1
ATOM 9069 O O . GLN B 1 482 ? -16.516 -40.312 -2.748 1 93.69 482 GLN B O 1
ATOM 9074 N N . MET B 1 483 ? -16.391 -42.312 -3.781 1 94.44 483 MET B N 1
ATOM 9075 C CA . MET B 1 483 ? -16.375 -43.062 -2.52 1 94.44 483 MET B CA 1
ATOM 9076 C C . MET B 1 483 ? -15.047 -42.875 -1.794 1 94.44 483 MET B C 1
ATOM 9078 O O . MET B 1 483 ? -15.016 -42.75 -0.569 1 94.44 483 MET B O 1
ATOM 9082 N N . ALA B 1 484 ? -14.023 -42.844 -2.5 1 93.5 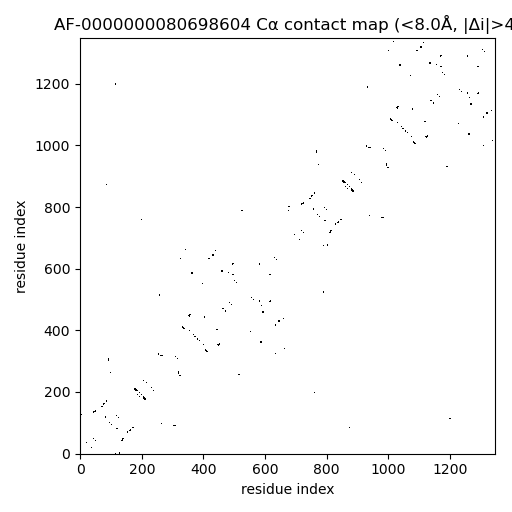484 ALA B N 1
ATOM 9083 C CA . ALA B 1 484 ? -12.695 -42.656 -1.928 1 93.5 484 ALA B CA 1
ATOM 9084 C C . ALA B 1 484 ? -12.57 -41.281 -1.281 1 93.5 484 ALA B C 1
ATOM 9086 O O . ALA B 1 484 ? -11.828 -41.094 -0.312 1 93.5 484 ALA B O 1
ATOM 9087 N N . ALA B 1 485 ? -13.312 -40.344 -1.798 1 94.25 485 ALA B N 1
ATOM 9088 C CA . ALA B 1 485 ? -13.312 -39 -1.282 1 94.25 485 ALA B CA 1
ATOM 9089 C C . ALA B 1 485 ? -13.883 -38.938 0.13 1 94.25 485 ALA B C 1
ATOM 9091 O O . ALA B 1 485 ? -13.656 -37.969 0.862 1 94.25 485 ALA B O 1
ATOM 9092 N N . LEU B 1 486 ? -14.547 -40 0.521 1 95.75 486 LEU B N 1
ATOM 9093 C CA . LEU B 1 486 ? -15.18 -40.031 1.835 1 95.75 486 LEU B CA 1
ATOM 9094 C C . LEU B 1 486 ? -14.312 -40.812 2.828 1 95.75 486 LEU B C 1
ATOM 9096 O O . LEU B 1 486 ? -14.695 -41 3.984 1 95.75 486 LEU B O 1
ATOM 9100 N N . ALA B 1 487 ? -13.164 -41.125 2.375 1 93.56 487 ALA B N 1
ATOM 9101 C CA . ALA B 1 487 ? -12.273 -41.906 3.225 1 93.56 487 ALA B CA 1
ATOM 9102 C C . ALA B 1 487 ? -11.797 -41.094 4.422 1 93.56 487 ALA B C 1
ATOM 9104 O O . ALA B 1 487 ? -11.445 -39.906 4.281 1 93.56 487 ALA B O 1
ATOM 9105 N N . MET B 1 488 ? -11.773 -41.781 5.664 1 92 488 MET B N 1
ATOM 9106 C CA . MET B 1 488 ? -11.336 -41.125 6.898 1 92 488 MET B CA 1
ATOM 9107 C C . MET B 1 488 ? -9.883 -41.438 7.199 1 92 488 MET B C 1
ATOM 9109 O O . MET B 1 488 ? -9.414 -42.531 6.898 1 92 488 MET B O 1
ATOM 9113 N N . PRO B 1 489 ? -9.07 -40.562 7.645 1 92.25 489 PRO B N 1
ATOM 9114 C CA . PRO B 1 489 ? -9.445 -39.281 8.258 1 92.25 489 PRO B CA 1
ATOM 9115 C C . PRO B 1 489 ? -9.25 -38.094 7.316 1 92.25 489 PRO B C 1
ATOM 9117 O O . PRO B 1 489 ? -9.516 -36.969 7.695 1 92.25 489 PRO B O 1
ATOM 9120 N N . SER B 1 490 ? -8.789 -38.312 6.125 1 94.44 490 SER B N 1
ATOM 9121 C CA . SER B 1 490 ? -8.477 -37.25 5.199 1 94.44 490 SER B CA 1
ATOM 9122 C C . SER B 1 490 ? -9.703 -36.375 4.906 1 94.44 490 SER B C 1
ATOM 9124 O O . SER B 1 490 ? -9.602 -35.156 4.77 1 94.44 490 SER B O 1
ATOM 9126 N N . ALA B 1 491 ? -10.852 -37.031 4.891 1 96.25 491 ALA B N 1
ATOM 9127 C CA . ALA B 1 491 ? -12.086 -36.312 4.59 1 96.25 491 ALA B CA 1
ATOM 9128 C C . ALA B 1 491 ? -12.383 -35.25 5.645 1 96.25 491 ALA B C 1
ATOM 9130 O O . ALA B 1 491 ? -12.883 -34.188 5.324 1 96.25 491 ALA B O 1
ATOM 9131 N N . LEU B 1 492 ? -12.031 -35.531 6.844 1 96.81 492 LEU B N 1
ATOM 9132 C CA . LEU B 1 492 ? -12.289 -34.594 7.918 1 96.81 492 LEU B CA 1
ATOM 9133 C C . LEU B 1 492 ? -11.352 -33.406 7.816 1 96.81 492 LEU B C 1
ATOM 9135 O O . LEU B 1 492 ? -11.75 -32.25 8.102 1 96.81 492 LEU B O 1
ATOM 9139 N N . PHE B 1 493 ? -10.133 -33.688 7.457 1 96.25 493 PHE B N 1
ATOM 9140 C CA . PHE B 1 493 ? -9.172 -32.594 7.25 1 96.25 493 PHE B CA 1
ATOM 9141 C C . PHE B 1 493 ? -9.648 -31.656 6.145 1 96.25 493 PHE B C 1
ATOM 9143 O O . PHE B 1 493 ? -9.602 -30.438 6.301 1 96.25 493 PHE B O 1
ATOM 9150 N N . TYR B 1 494 ? -10.078 -32.219 5.047 1 97 494 TYR B N 1
ATOM 9151 C CA . TYR B 1 494 ? -10.562 -31.438 3.92 1 97 494 TYR B CA 1
ATOM 9152 C C . TYR B 1 494 ? -11.844 -30.703 4.289 1 97 494 TYR B C 1
ATOM 9154 O O . TYR B 1 494 ? -12.102 -29.609 3.779 1 97 494 TYR B O 1
ATOM 9162 N N . ALA B 1 495 ? -12.625 -31.312 5.195 1 97.06 495 ALA B N 1
ATOM 9163 C CA . ALA B 1 495 ? -13.828 -30.656 5.695 1 97.06 495 ALA B CA 1
ATOM 9164 C C . ALA B 1 495 ? -13.477 -29.422 6.527 1 97.06 495 ALA B C 1
ATOM 9166 O O . ALA B 1 495 ? -14.172 -28.406 6.469 1 97.06 495 ALA B O 1
ATOM 9167 N N . ALA B 1 496 ? -12.414 -29.562 7.266 1 96.38 496 ALA B N 1
ATOM 9168 C CA . ALA B 1 496 ? -11.953 -28.438 8.07 1 96.38 496 ALA B CA 1
ATOM 9169 C C . ALA B 1 496 ? -11.516 -27.281 7.191 1 96.38 496 ALA B C 1
ATOM 9171 O O . ALA B 1 496 ? -11.766 -26.109 7.52 1 96.38 496 ALA B O 1
ATOM 9172 N N . ILE B 1 497 ? -10.891 -27.516 6.117 1 96.75 497 ILE B N 1
ATOM 9173 C CA . ILE B 1 497 ? -10.469 -26.469 5.188 1 96.75 497 ILE B CA 1
ATOM 9174 C C . ILE B 1 497 ? -11.695 -25.75 4.637 1 96.75 497 ILE B C 1
ATOM 9176 O O . ILE B 1 497 ? -11.734 -24.516 4.59 1 96.75 497 ILE B O 1
ATOM 9180 N N . ALA B 1 498 ? -12.664 -26.547 4.258 1 95.62 498 ALA B N 1
ATOM 9181 C CA . ALA B 1 498 ? -13.906 -25.938 3.777 1 95.62 498 ALA B CA 1
ATOM 9182 C C . ALA B 1 498 ? -14.547 -25.062 4.855 1 95.62 498 ALA B C 1
ATOM 9184 O O . ALA B 1 498 ? -15.109 -24.016 4.551 1 95.62 498 ALA B O 1
ATOM 9185 N N . ALA B 1 499 ? -14.406 -25.516 6.047 1 94 499 ALA B N 1
ATOM 9186 C CA . ALA B 1 499 ? -14.969 -24.766 7.168 1 94 499 ALA B CA 1
ATOM 9187 C C . ALA B 1 499 ? -14.266 -23.422 7.328 1 94 499 ALA B C 1
ATOM 9189 O O . ALA B 1 499 ? -14.898 -22.422 7.656 1 94 499 ALA B O 1
ATOM 9190 N N . VAL B 1 500 ? -13.023 -23.406 7.152 1 93.88 500 VAL B N 1
ATOM 9191 C CA . VAL B 1 500 ? -12.273 -22.156 7.215 1 93.88 500 VAL B CA 1
ATOM 9192 C C . VAL B 1 500 ? -12.773 -21.188 6.141 1 93.88 500 VAL B C 1
ATOM 9194 O O . VAL B 1 500 ? -12.93 -20 6.398 1 93.88 500 VAL B O 1
ATOM 9197 N N . TRP B 1 501 ? -13.023 -21.719 4.918 1 94.19 501 TRP B N 1
ATOM 9198 C CA . TRP B 1 501 ? -13.523 -20.859 3.842 1 94.19 501 TRP B CA 1
ATOM 9199 C C . TRP B 1 501 ? -14.938 -20.375 4.145 1 94.19 501 TRP B C 1
ATOM 9201 O O . TRP B 1 501 ? -15.305 -19.25 3.777 1 94.19 501 TRP B O 1
ATOM 9211 N N . LEU B 1 502 ? -15.672 -21.234 4.844 1 91.56 502 LEU B N 1
ATOM 9212 C CA . LEU B 1 502 ? -17 -20.828 5.285 1 91.56 502 LEU B CA 1
ATOM 9213 C C . LEU B 1 502 ? -16.906 -19.641 6.234 1 91.56 502 LEU B C 1
ATOM 9215 O O . LEU B 1 502 ? -17.656 -18.672 6.094 1 91.56 502 LEU B O 1
ATOM 9219 N N . PHE B 1 503 ? -16.078 -19.734 7.145 1 87.62 503 PHE B N 1
ATOM 9220 C CA . PHE B 1 503 ? -15.828 -18.641 8.07 1 87.62 503 PHE B CA 1
ATOM 9221 C C . PHE B 1 503 ? -15.406 -17.391 7.324 1 87.62 503 PHE B C 1
ATOM 9223 O O . PHE B 1 503 ? -15.938 -16.297 7.574 1 87.62 503 PHE B O 1
ATOM 9230 N N . CYS B 1 504 ? -14.492 -17.5 6.379 1 90.62 504 CYS B N 1
ATOM 9231 C CA . CYS B 1 504 ? -14.016 -16.359 5.602 1 90.62 504 CYS B CA 1
ATOM 9232 C C . CYS B 1 504 ? -15.148 -15.727 4.805 1 90.62 504 CYS B C 1
ATOM 9234 O O . CYS B 1 504 ? -15.18 -14.516 4.613 1 90.62 504 CYS B O 1
ATOM 9236 N N . SER B 1 505 ? -15.984 -16.531 4.34 1 89.81 505 SER B N 1
ATOM 9237 C CA . SER B 1 505 ? -17.125 -16.047 3.562 1 89.81 505 SER B CA 1
ATOM 9238 C C . SER B 1 505 ? -17.969 -15.086 4.387 1 89.81 505 SER B C 1
ATOM 9240 O O . SER B 1 505 ? -18.5 -14.102 3.861 1 89.81 505 SER B O 1
ATOM 9242 N N . GLY B 1 506 ? -18.109 -15.383 5.625 1 84 506 GLY B N 1
ATOM 9243 C CA . GLY B 1 506 ? -18.828 -14.477 6.508 1 84 506 GLY B CA 1
ATOM 9244 C C . GLY B 1 506 ? -18.156 -13.125 6.648 1 84 506 GLY B C 1
ATOM 9245 O O . GLY B 1 506 ? -18.828 -12.086 6.617 1 84 506 GLY B O 1
ATOM 9246 N N . ILE B 1 507 ? -16.953 -13.148 6.766 1 84.38 507 ILE B N 1
ATOM 9247 C CA . ILE B 1 507 ? -16.188 -11.906 6.879 1 84.38 507 ILE B CA 1
ATOM 9248 C C . ILE B 1 507 ? -16.266 -11.141 5.562 1 84.38 507 ILE B C 1
ATOM 9250 O O . ILE B 1 507 ? -16.391 -9.914 5.562 1 84.38 507 ILE B O 1
ATOM 9254 N N . ILE B 1 508 ? -16.219 -11.859 4.5 1 89.94 508 ILE B N 1
ATOM 9255 C CA . ILE B 1 508 ? -16.266 -11.258 3.17 1 89.94 508 ILE B CA 1
ATOM 9256 C C . ILE B 1 508 ? -17.594 -10.531 2.984 1 89.94 508 ILE B C 1
ATOM 9258 O O . ILE B 1 508 ? -17.641 -9.438 2.416 1 89.94 508 ILE B O 1
ATOM 9262 N N . ALA B 1 509 ? -18.625 -11.102 3.475 1 89 509 ALA B N 1
ATOM 9263 C CA . ALA B 1 509 ? -19.938 -10.469 3.371 1 89 509 ALA B CA 1
ATOM 9264 C C . ALA B 1 509 ? -19.953 -9.109 4.07 1 89 509 ALA B C 1
ATOM 9266 O O . ALA B 1 509 ? -20.344 -8.102 3.475 1 89 509 ALA B O 1
ATOM 9267 N N . GLY B 1 510 ? -19.5 -9.133 5.309 1 85.12 510 GLY B N 1
ATOM 9268 C CA . GLY B 1 510 ? -19.438 -7.887 6.055 1 85.12 510 GLY B CA 1
ATOM 9269 C C . GLY B 1 510 ? -18.516 -6.863 5.426 1 85.12 510 GLY B C 1
ATOM 9270 O O . GLY B 1 510 ? -18.828 -5.668 5.406 1 85.12 510 GLY B O 1
ATOM 9271 N N . TYR B 1 511 ? -17.438 -7.285 4.914 1 89.62 511 TYR B N 1
ATOM 9272 C CA . TYR B 1 511 ? -16.453 -6.406 4.289 1 89.62 511 TYR B CA 1
ATOM 9273 C C . TYR B 1 511 ? -17.047 -5.703 3.076 1 89.62 511 TYR B C 1
ATOM 9275 O O . TYR B 1 511 ? -16.891 -4.488 2.918 1 89.62 511 TYR B O 1
ATOM 9283 N N . TYR B 1 512 ? -17.688 -6.438 2.268 1 92.44 512 TYR B N 1
ATOM 9284 C CA . TYR B 1 512 ? -18.203 -5.848 1.039 1 92.44 512 TYR B CA 1
ATOM 9285 C C . TYR B 1 512 ? -19.422 -4.977 1.322 1 92.44 512 TYR B C 1
ATOM 9287 O O . TYR B 1 512 ? -19.656 -3.99 0.621 1 92.44 512 TYR B O 1
ATOM 9295 N N . ASP B 1 513 ? -20.203 -5.34 2.32 1 90.94 513 ASP B N 1
ATOM 9296 C CA . ASP B 1 513 ? -21.281 -4.441 2.721 1 90.94 513 ASP B CA 1
ATOM 9297 C C . ASP B 1 513 ? -20.719 -3.109 3.225 1 90.94 513 ASP B C 1
ATOM 9299 O O . ASP B 1 513 ? -21.234 -2.045 2.883 1 90.94 513 ASP B O 1
ATOM 9303 N N . ASN B 1 514 ? -19.766 -3.252 4.07 1 90.69 514 ASN B N 1
ATOM 9304 C CA . ASN B 1 514 ? -19.078 -2.051 4.531 1 90.69 514 ASN B CA 1
ATOM 9305 C C . ASN B 1 514 ? -18.5 -1.25 3.365 1 90.69 514 ASN B C 1
ATOM 9307 O O . ASN B 1 514 ? -18.609 -0.023 3.338 1 90.69 514 ASN B O 1
ATOM 9311 N N . ARG B 1 515 ? -17.922 -1.937 2.428 1 92 515 ARG B N 1
ATOM 9312 C CA . ARG B 1 515 ? -17.297 -1.289 1.277 1 92 515 ARG B CA 1
ATOM 9313 C C . ARG B 1 515 ? -18.344 -0.596 0.41 1 92 515 ARG B C 1
ATOM 9315 O O . ARG B 1 515 ? -18.078 0.468 -0.156 1 92 515 ARG B O 1
ATOM 9322 N N . ALA B 1 516 ? -19.453 -1.221 0.254 1 93.62 516 ALA B N 1
ATOM 9323 C CA . ALA B 1 516 ? -20.531 -0.61 -0.523 1 93.62 516 ALA B CA 1
ATOM 9324 C C . ALA B 1 516 ? -20.938 0.738 0.066 1 93.62 516 ALA B C 1
ATOM 9326 O O . ALA B 1 516 ? -21.125 1.71 -0.667 1 93.62 516 ALA B O 1
ATOM 9327 N N . GLN B 1 517 ? -21.047 0.749 1.35 1 91.56 517 GLN B N 1
ATOM 9328 C CA . GLN B 1 517 ? -21.391 2 2.02 1 91.56 517 GLN B CA 1
ATOM 9329 C C . GLN B 1 517 ? -20.25 3.01 1.907 1 91.56 517 GLN B C 1
ATOM 9331 O O . GLN B 1 517 ? -20.484 4.184 1.614 1 91.56 517 GLN B O 1
ATOM 9336 N N . TYR B 1 518 ? -19.094 2.504 2.127 1 90.62 518 TYR B N 1
ATOM 9337 C CA . TYR B 1 518 ? -17.906 3.361 2.08 1 90.62 518 TYR B CA 1
ATOM 9338 C C . TYR B 1 518 ? -17.766 4.02 0.713 1 90.62 518 TYR B C 1
ATOM 9340 O O . TYR B 1 518 ? -17.453 5.203 0.618 1 90.62 518 TYR B O 1
ATOM 9348 N N . LEU B 1 519 ? -18.047 3.277 -0.354 1 92.38 519 LEU B N 1
ATOM 9349 C CA . LEU B 1 519 ? -17.828 3.754 -1.715 1 92.38 519 LEU B CA 1
ATOM 9350 C C . LEU B 1 519 ? -19.078 4.445 -2.254 1 92.38 519 LEU B C 1
ATOM 9352 O O . LEU B 1 519 ? -19.078 4.957 -3.377 1 92.38 519 LEU B O 1
ATOM 9356 N N . ARG B 1 520 ? -20.109 4.527 -1.47 1 92.25 520 ARG B N 1
ATOM 9357 C CA . ARG B 1 520 ? -21.375 5.074 -1.966 1 92.25 520 ARG B CA 1
ATOM 9358 C C . ARG B 1 520 ? -21.75 4.438 -3.297 1 92.25 520 ARG B C 1
ATOM 9360 O O . ARG B 1 520 ? -22.031 5.141 -4.273 1 92.25 520 ARG B O 1
ATOM 9367 N N . LEU B 1 521 ? -21.828 3.146 -3.234 1 94.62 521 LEU B N 1
ATOM 9368 C CA . LEU B 1 521 ? -22 2.34 -4.438 1 94.62 521 LEU B CA 1
ATOM 9369 C C . LEU B 1 521 ? -23.328 2.631 -5.109 1 94.62 521 LEU B C 1
ATOM 9371 O O . LEU B 1 521 ? -23.422 2.674 -6.34 1 94.62 521 LEU B O 1
ATOM 9375 N N . ARG B 1 522 ? -24.391 2.834 -4.336 1 94.56 522 ARG B N 1
ATOM 9376 C CA . ARG B 1 522 ? -25.734 3.107 -4.863 1 94.56 522 ARG B CA 1
ATOM 9377 C C . ARG B 1 522 ? -25.703 4.293 -5.82 1 94.56 522 ARG B C 1
ATOM 9379 O O . ARG B 1 522 ? -26.203 4.203 -6.941 1 94.56 522 ARG B O 1
ATOM 9386 N N . GLU B 1 523 ? -25.062 5.328 -5.367 1 93.94 523 GLU B N 1
ATOM 9387 C CA . GLU B 1 523 ? -25 6.555 -6.156 1 93.94 523 GLU B CA 1
ATOM 9388 C C . GLU B 1 523 ? -24.125 6.375 -7.387 1 93.94 523 GLU B C 1
ATOM 9390 O O . GLU B 1 523 ? -24.438 6.875 -8.469 1 93.94 523 GLU B O 1
ATOM 9395 N N . ARG B 1 524 ? -23.062 5.695 -7.27 1 94.44 524 ARG B N 1
ATOM 9396 C CA . ARG B 1 524 ? -22.109 5.488 -8.367 1 94.44 524 ARG B CA 1
ATOM 9397 C C . ARG B 1 524 ? -22.75 4.648 -9.477 1 94.44 524 ARG B C 1
ATOM 9399 O O . ARG B 1 524 ? -22.609 4.969 -10.656 1 94.44 524 ARG B O 1
ATOM 9406 N N . LEU B 1 525 ? -23.469 3.635 -9.039 1 95.31 525 LEU B N 1
ATOM 9407 C CA . LEU B 1 525 ? -24.031 2.729 -10.031 1 95.31 525 LEU B CA 1
ATOM 9408 C C . LEU B 1 525 ? -25.156 3.408 -10.812 1 95.31 525 LEU B C 1
ATOM 9410 O O . LEU B 1 525 ? -25.391 3.08 -11.977 1 95.31 525 LEU B O 1
ATOM 9414 N N . ARG B 1 526 ? -25.797 4.359 -10.188 1 93.75 526 ARG B N 1
ATOM 9415 C CA . ARG B 1 526 ? -26.891 5.07 -10.844 1 93.75 526 ARG B CA 1
ATOM 9416 C C . ARG B 1 526 ? -26.359 5.957 -11.969 1 93.75 526 ARG B C 1
ATOM 9418 O O . ARG B 1 526 ? -27.078 6.215 -12.945 1 93.75 526 ARG B O 1
ATOM 9425 N N . VAL B 1 527 ? -25.125 6.355 -11.859 1 90.81 527 VAL B N 1
ATOM 9426 C CA . VAL B 1 527 ? -24.594 7.273 -12.859 1 90.81 527 VAL B CA 1
ATOM 9427 C C . VAL B 1 527 ? -23.484 6.586 -13.656 1 90.81 527 VAL B C 1
ATOM 9429 O O . VAL B 1 527 ? -22.766 7.234 -14.406 1 90.81 527 VAL B O 1
ATOM 9432 N N . ASN B 1 528 ? -23.312 5.297 -13.523 1 92.56 528 ASN B N 1
ATOM 9433 C CA . ASN B 1 528 ? -22.266 4.551 -14.211 1 92.56 528 ASN B CA 1
ATOM 9434 C C . ASN B 1 528 ? -22.438 4.617 -15.727 1 92.56 528 ASN B C 1
ATOM 9436 O O . ASN B 1 528 ? -23.516 4.312 -16.25 1 92.56 528 ASN B O 1
ATOM 9440 N N . PRO B 1 529 ? -21.391 4.957 -16.391 1 88.44 529 PRO B N 1
ATOM 9441 C CA . PRO B 1 529 ? -21.516 5.164 -17.844 1 88.44 529 PRO B CA 1
ATOM 9442 C C . PRO B 1 529 ? -21.875 3.883 -18.594 1 88.44 529 PRO B C 1
ATOM 9444 O O . PRO B 1 529 ? -22.641 3.922 -19.547 1 88.44 529 PRO B O 1
ATOM 9447 N N . LEU B 1 530 ? -21.359 2.762 -18.188 1 90.94 530 LEU B N 1
ATOM 9448 C CA . LEU B 1 530 ? -21.672 1.492 -18.844 1 90.94 530 LEU B CA 1
ATOM 9449 C C . LEU B 1 530 ? -23.109 1.085 -18.578 1 90.94 530 LEU B C 1
ATOM 9451 O O . LEU B 1 530 ? -23.797 0.621 -19.484 1 90.94 530 LEU B O 1
ATOM 9455 N N . LEU B 1 531 ? -23.562 1.273 -17.391 1 92.62 531 LEU B N 1
ATOM 9456 C CA . LEU B 1 531 ? -24.938 0.919 -17.047 1 92.62 531 LEU B CA 1
ATOM 9457 C C . LEU B 1 531 ? -25.938 1.868 -17.703 1 92.62 531 LEU B C 1
ATOM 9459 O O . LEU B 1 531 ? -27.047 1.471 -18.047 1 92.62 531 LEU B O 1
ATOM 9463 N N . ARG B 1 532 ? -25.531 3.131 -17.859 1 90.06 532 ARG B N 1
ATOM 9464 C CA . ARG B 1 532 ? -26.391 4.109 -18.516 1 90.06 532 ARG B CA 1
ATOM 9465 C C . ARG B 1 532 ? -26.641 3.725 -19.969 1 90.06 532 ARG B C 1
ATOM 9467 O O . ARG B 1 532 ? -27.719 4.016 -20.5 1 90.06 532 ARG B O 1
ATOM 9474 N N . ARG B 1 533 ? -25.688 3.039 -20.578 1 89.75 533 ARG B N 1
ATOM 9475 C CA . ARG B 1 533 ? -25.812 2.605 -21.969 1 89.75 533 ARG B CA 1
ATOM 9476 C C . ARG B 1 533 ? -26.656 1.335 -22.062 1 89.75 533 ARG B C 1
ATOM 9478 O O . ARG B 1 533 ? -27.359 1.125 -23.062 1 89.75 533 ARG B O 1
ATOM 9485 N N . LEU B 1 534 ? -26.672 0.577 -21.047 1 93.38 534 LEU B N 1
ATOM 9486 C CA . LEU B 1 534 ? -27.266 -0.752 -21.109 1 93.38 534 LEU B CA 1
ATOM 9487 C C . LEU B 1 534 ? -28.688 -0.739 -20.562 1 93.38 534 LEU B C 1
ATOM 9489 O O . LEU B 1 534 ? -29.516 -1.564 -20.938 1 93.38 534 LEU B O 1
ATOM 9493 N N . LEU B 1 535 ? -28.969 0.122 -19.562 1 94.69 535 LEU B N 1
ATOM 9494 C CA . LEU B 1 535 ? -30.25 0.076 -18.859 1 94.69 535 LEU B CA 1
ATOM 9495 C C . LEU B 1 535 ? -30.922 1.445 -18.859 1 94.69 535 LEU B C 1
ATOM 9497 O O . LEU B 1 535 ? -30.234 2.473 -18.797 1 94.69 535 LEU B O 1
ATOM 9501 N N . ARG B 1 536 ? -32.25 1.396 -18.797 1 93.31 536 ARG B N 1
ATOM 9502 C CA . ARG B 1 536 ? -33.031 2.625 -18.641 1 93.31 536 ARG B CA 1
ATOM 9503 C C . ARG B 1 536 ? -32.969 3.119 -17.188 1 93.31 536 ARG B C 1
ATOM 9505 O O . ARG B 1 536 ? -32.562 2.377 -16.297 1 93.31 536 ARG B O 1
ATOM 9512 N N . GLU B 1 537 ? -33.344 4.312 -16.938 1 92.5 537 GLU B N 1
ATOM 9513 C CA . GLU B 1 537 ? -33.125 5 -15.672 1 92.5 537 GLU B CA 1
ATOM 9514 C C . GLU B 1 537 ? -33.812 4.266 -14.523 1 92.5 537 GLU B C 1
ATOM 9516 O O . GLU B 1 537 ? -33.219 3.992 -13.492 1 92.5 537 GLU B O 1
ATOM 9521 N N . PRO B 1 538 ? -35.094 3.861 -14.648 1 94.44 538 PRO B N 1
ATOM 9522 C CA . PRO B 1 538 ? -35.719 3.17 -13.516 1 94.44 538 PRO B CA 1
ATOM 9523 C C . PRO B 1 538 ? -35.094 1.803 -13.242 1 94.44 538 PRO B C 1
ATOM 9525 O O . PRO B 1 538 ? -34.938 1.413 -12.086 1 94.44 538 PRO B O 1
ATOM 9528 N N . ALA B 1 539 ? -34.812 1.125 -14.32 1 96.25 539 ALA B N 1
ATOM 9529 C CA . ALA B 1 539 ? -34.156 -0.176 -14.164 1 96.25 539 ALA B CA 1
ATOM 9530 C C . ALA B 1 539 ? -32.75 -0.029 -13.555 1 96.25 539 ALA B C 1
ATOM 9532 O O . ALA B 1 539 ? -32.344 -0.858 -12.742 1 96.25 539 ALA B O 1
ATOM 9533 N N . ARG B 1 540 ? -32.094 0.94 -14.016 1 95.44 540 ARG B N 1
ATOM 9534 C CA . ARG B 1 540 ? -30.781 1.213 -13.484 1 95.44 540 ARG B CA 1
ATOM 9535 C C . ARG B 1 540 ? -30.828 1.524 -11.992 1 95.44 540 ARG B C 1
ATOM 9537 O O . ARG B 1 540 ? -29.984 1.064 -11.227 1 95.44 540 ARG B O 1
ATOM 9544 N N . ALA B 1 541 ? -31.797 2.309 -11.57 1 95.81 541 ALA B N 1
ATOM 9545 C CA . ALA B 1 541 ? -31.953 2.658 -10.156 1 95.81 541 ALA B CA 1
ATOM 9546 C C . ALA B 1 541 ? -32.25 1.419 -9.32 1 95.81 541 ALA B C 1
ATOM 9548 O O . ALA B 1 541 ? -31.719 1.268 -8.219 1 95.81 541 ALA B O 1
ATOM 9549 N N . ARG B 1 542 ? -33.094 0.599 -9.867 1 96.19 542 ARG B N 1
ATOM 9550 C CA . ARG B 1 542 ? -33.406 -0.631 -9.148 1 96.19 542 ARG B CA 1
ATOM 9551 C C . ARG B 1 542 ? -32.188 -1.547 -9.055 1 96.19 542 ARG B C 1
ATOM 9553 O O . ARG B 1 542 ? -31.953 -2.18 -8.023 1 96.19 542 ARG B O 1
ATOM 9560 N N . PHE B 1 543 ? -31.547 -1.596 -10.18 1 96.19 543 PHE B N 1
ATOM 9561 C CA . PHE B 1 543 ? -30.328 -2.398 -10.195 1 96.19 543 PHE B CA 1
ATOM 9562 C C . PHE B 1 543 ? -29.312 -1.868 -9.188 1 96.19 543 PHE B C 1
ATOM 9564 O O . PHE B 1 543 ? -28.688 -2.643 -8.461 1 96.19 543 PHE B O 1
ATOM 9571 N N . ALA B 1 544 ? -29.094 -0.592 -9.156 1 96.31 544 ALA B N 1
ATOM 9572 C CA . ALA B 1 544 ? -28.172 0.049 -8.227 1 96.31 544 ALA B CA 1
ATOM 9573 C C . ALA B 1 544 ? -28.547 -0.242 -6.777 1 96.31 544 ALA B C 1
ATOM 9575 O O . ALA B 1 544 ? -27.688 -0.587 -5.965 1 96.31 544 ALA B O 1
ATOM 9576 N N . ASP B 1 545 ? -29.812 -0.157 -6.477 1 95.69 545 ASP B N 1
ATOM 9577 C CA . ASP B 1 545 ? -30.297 -0.432 -5.125 1 95.69 545 ASP B CA 1
ATOM 9578 C C . ASP B 1 545 ? -30.078 -1.896 -4.75 1 95.69 545 ASP B C 1
ATOM 9580 O O . ASP B 1 545 ? -29.625 -2.197 -3.645 1 95.69 545 ASP B O 1
ATOM 9584 N N . PHE B 1 546 ? -30.375 -2.732 -5.684 1 94.69 546 PHE B N 1
ATOM 9585 C CA . PHE B 1 546 ? -30.234 -4.164 -5.445 1 94.69 546 PHE B CA 1
ATOM 9586 C C . PHE B 1 546 ? -28.781 -4.527 -5.176 1 94.69 546 PHE B C 1
ATOM 9588 O O . PHE B 1 546 ? -28.469 -5.199 -4.188 1 94.69 546 PHE B O 1
ATOM 9595 N N . VAL B 1 547 ? -27.891 -4.086 -6.047 1 94.75 547 VAL B N 1
ATOM 9596 C CA . VAL B 1 547 ? -26.484 -4.438 -5.922 1 94.75 547 VAL B CA 1
ATOM 9597 C C . VAL B 1 547 ? -25.922 -3.852 -4.633 1 94.75 547 VAL B C 1
ATOM 9599 O O . VAL B 1 547 ? -25.172 -4.523 -3.91 1 94.75 547 VAL B O 1
ATOM 9602 N N . HIS B 1 548 ? -26.234 -2.598 -4.348 1 94.25 548 HIS B N 1
ATOM 9603 C CA . HIS B 1 548 ? -25.75 -1.951 -3.131 1 94.25 548 HIS B CA 1
ATOM 9604 C C . HIS B 1 548 ? -26.219 -2.699 -1.888 1 94.25 548 HIS B C 1
ATOM 9606 O O . HIS B 1 548 ? -25.438 -2.938 -0.968 1 94.25 548 HIS B O 1
ATOM 9612 N N . ASP B 1 549 ? -27.453 -3.102 -1.92 1 92.12 549 ASP B N 1
ATOM 9613 C CA . ASP B 1 549 ? -28.031 -3.703 -0.729 1 92.12 549 ASP B CA 1
ATOM 9614 C C . ASP B 1 549 ? -27.609 -5.16 -0.577 1 92.12 549 ASP B C 1
ATOM 9616 O O . ASP B 1 549 ? -27.641 -5.711 0.526 1 92.12 549 ASP B O 1
ATOM 9620 N N . HIS B 1 550 ? -27.203 -5.828 -1.665 1 93.06 550 HIS B N 1
ATOM 9621 C CA . HIS B 1 550 ? -26.938 -7.258 -1.606 1 93.06 550 HIS B CA 1
ATOM 9622 C C . HIS B 1 550 ? -25.484 -7.566 -1.973 1 93.06 550 HIS B C 1
ATOM 9624 O O . HIS B 1 550 ? -25.125 -8.719 -2.211 1 93.06 550 HIS B O 1
ATOM 9630 N N . LEU B 1 551 ? -24.656 -6.566 -2.061 1 93.94 551 LEU B N 1
ATOM 9631 C CA . LEU B 1 551 ? -23.297 -6.77 -2.523 1 93.94 551 LEU B CA 1
ATOM 9632 C C . LEU B 1 551 ? -22.547 -7.738 -1.612 1 93.94 551 LEU B C 1
ATOM 9634 O O . LEU B 1 551 ? -21.797 -8.586 -2.088 1 93.94 551 LEU B O 1
ATOM 9638 N N . GLY B 1 552 ? -22.672 -7.586 -0.28 1 91.44 552 GLY B N 1
ATOM 9639 C CA . GLY B 1 552 ? -22.016 -8.484 0.658 1 91.44 552 GLY B CA 1
ATOM 9640 C C . GLY B 1 552 ? -22.375 -9.938 0.447 1 91.44 552 GLY B C 1
ATOM 9641 O O . GLY B 1 552 ? -21.5 -10.805 0.383 1 91.44 552 GLY B O 1
ATOM 9642 N N . ALA B 1 553 ? -23.609 -10.203 0.273 1 91.12 553 ALA B N 1
ATOM 9643 C CA . ALA B 1 553 ? -24.078 -11.57 0.066 1 91.12 553 ALA B CA 1
ATOM 9644 C C . ALA B 1 553 ? -23.625 -12.109 -1.287 1 91.12 553 ALA B C 1
ATOM 9646 O O . ALA B 1 553 ? -23.188 -13.258 -1.389 1 91.12 553 ALA B O 1
ATOM 9647 N N . LEU B 1 554 ? -23.781 -11.289 -2.252 1 94.44 554 LEU B N 1
ATOM 9648 C CA . LEU B 1 554 ? -23.375 -11.711 -3.59 1 94.44 554 LEU B CA 1
ATOM 9649 C C . LEU B 1 554 ? -21.891 -12.031 -3.633 1 94.44 554 LEU B C 1
ATOM 9651 O O . LEU B 1 554 ? -21.484 -13.094 -4.129 1 94.44 554 LEU B O 1
ATOM 9655 N N . ALA B 1 555 ? -21.125 -11.117 -3.105 1 95 555 ALA B N 1
ATOM 9656 C CA . ALA B 1 555 ? -19.672 -11.312 -3.107 1 95 555 ALA B CA 1
ATOM 9657 C C . ALA B 1 555 ? -19.281 -12.508 -2.236 1 95 555 ALA B C 1
ATOM 9659 O O . ALA B 1 555 ? -18.406 -13.289 -2.605 1 95 555 ALA B O 1
ATOM 9660 N N . SER B 1 556 ? -19.875 -12.602 -1.086 1 92.56 556 SER B N 1
ATOM 9661 C CA . SER B 1 556 ? -19.562 -13.68 -0.153 1 92.56 556 SER B CA 1
ATOM 9662 C C . SER B 1 556 ? -19.828 -15.047 -0.774 1 92.56 556 SER B C 1
ATOM 9664 O O . SER B 1 556 ? -18.984 -15.945 -0.706 1 92.56 556 SER B O 1
ATOM 9666 N N . ASN B 1 557 ? -20.969 -15.195 -1.394 1 94.44 557 ASN B N 1
ATOM 9667 C CA . ASN B 1 557 ? -21.328 -16.469 -2.014 1 94.44 557 ASN B CA 1
ATOM 9668 C C . ASN B 1 557 ? -20.453 -16.766 -3.217 1 94.44 557 ASN B C 1
ATOM 9670 O O . ASN B 1 557 ? -19.969 -17.891 -3.371 1 94.44 557 ASN B O 1
ATOM 9674 N N . PHE B 1 558 ? -20.25 -15.852 -4.008 1 97.12 558 PHE B N 1
ATOM 9675 C CA . PHE B 1 558 ? -19.422 -16.062 -5.191 1 97.12 558 PHE B CA 1
ATOM 9676 C C . PHE B 1 558 ? -17.984 -16.406 -4.801 1 97.12 558 PHE B C 1
ATOM 9678 O O . PHE B 1 558 ? -17.406 -17.359 -5.312 1 97.12 558 PHE B O 1
ATOM 9685 N N . LEU B 1 559 ? -17.422 -15.578 -3.92 1 96.62 559 LEU B N 1
ATOM 9686 C CA . LEU B 1 559 ? -16.031 -15.781 -3.541 1 96.62 559 LEU B CA 1
ATOM 9687 C C . LEU B 1 559 ? -15.867 -17.047 -2.721 1 96.62 559 LEU B C 1
ATOM 9689 O O . LEU B 1 559 ? -14.828 -17.719 -2.791 1 96.62 559 LEU B O 1
ATOM 9693 N N . PHE B 1 560 ? -16.859 -17.422 -1.917 1 94.38 560 PHE B N 1
ATOM 9694 C CA . PHE B 1 560 ? -16.859 -18.719 -1.249 1 94.38 560 PHE B CA 1
ATOM 9695 C C . PHE B 1 560 ? -16.688 -19.844 -2.26 1 94.38 560 PHE B C 1
ATOM 9697 O O . PHE B 1 560 ? -15.844 -20.734 -2.082 1 94.38 560 PHE B O 1
ATOM 9704 N N . GLY B 1 561 ? -17.438 -19.734 -3.307 1 96.88 561 GLY B N 1
ATOM 9705 C CA . GLY B 1 561 ? -17.328 -20.719 -4.371 1 96.88 561 GLY B CA 1
ATOM 9706 C C . GLY B 1 561 ? -15.969 -20.734 -5.031 1 96.88 561 GLY B C 1
ATOM 9707 O O . GLY B 1 561 ? -15.406 -21.797 -5.281 1 96.88 561 GLY B O 1
ATOM 9708 N N . VAL B 1 562 ? -15.461 -19.594 -5.23 1 97.44 562 VAL B N 1
ATOM 9709 C CA . VAL B 1 562 ? -14.141 -19.5 -5.848 1 97.44 562 VAL B CA 1
ATOM 9710 C C . VAL B 1 562 ? -13.094 -20.109 -4.926 1 97.44 562 VAL B C 1
ATOM 9712 O O . VAL B 1 562 ? -12.203 -20.828 -5.383 1 97.44 562 VAL B O 1
ATOM 9715 N N . LEU B 1 563 ? -13.211 -19.844 -3.682 1 97 563 LEU B N 1
ATOM 9716 C CA . LEU B 1 563 ? -12.25 -20.375 -2.719 1 97 563 LEU B CA 1
ATOM 9717 C C . LEU B 1 563 ? -12.312 -21.891 -2.672 1 97 563 LEU B C 1
ATOM 9719 O O . LEU B 1 563 ? -11.273 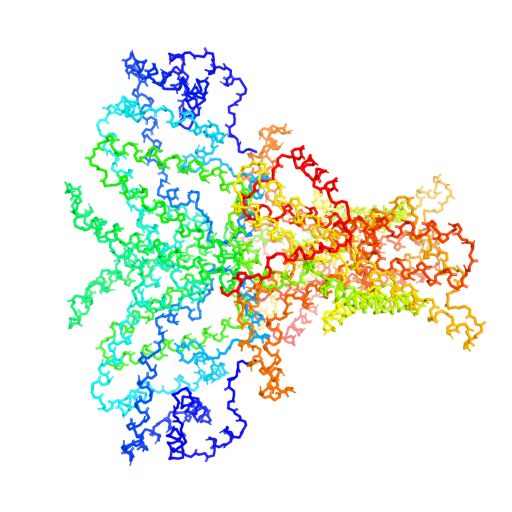-22.562 -2.592 1 97 563 LEU B O 1
ATOM 9723 N N . LEU B 1 564 ? -13.523 -22.406 -2.75 1 96.19 564 LEU B N 1
ATOM 9724 C CA . LEU B 1 564 ? -13.664 -23.859 -2.789 1 96.19 564 LEU B CA 1
ATOM 9725 C C . LEU B 1 564 ? -13.039 -24.438 -4.055 1 96.19 564 LEU B C 1
ATOM 9727 O O . LEU B 1 564 ? -12.336 -25.453 -4 1 96.19 564 LEU B O 1
ATOM 9731 N N . GLY B 1 565 ? -13.258 -23.766 -5.117 1 96.62 565 GLY B N 1
ATOM 9732 C CA . GLY B 1 565 ? -12.812 -24.266 -6.406 1 96.62 565 GLY B CA 1
ATOM 9733 C C . GLY B 1 565 ? -11.305 -24.172 -6.594 1 96.62 565 GLY B C 1
ATOM 9734 O O . GLY B 1 565 ? -10.695 -25.047 -7.207 1 96.62 565 GLY B O 1
ATOM 9735 N N . ILE B 1 566 ? -10.68 -23.188 -6.051 1 97 566 ILE B N 1
ATOM 9736 C CA . ILE B 1 566 ? -9.266 -22.922 -6.328 1 97 566 ILE B CA 1
ATOM 9737 C C . ILE B 1 566 ? -8.398 -23.719 -5.359 1 97 566 ILE B C 1
ATOM 9739 O O . ILE B 1 566 ? -7.199 -23.906 -5.602 1 97 566 ILE B O 1
ATOM 9743 N N . THR B 1 567 ? -8.883 -24.219 -4.242 1 97.38 567 THR B N 1
ATOM 9744 C CA . THR B 1 567 ? -8.117 -24.844 -3.17 1 97.38 567 THR B CA 1
ATOM 9745 C C . THR B 1 567 ? -7.332 -26.047 -3.695 1 97.38 567 THR B C 1
ATOM 9747 O O . THR B 1 567 ? -6.129 -26.156 -3.451 1 97.38 567 THR B O 1
ATOM 9750 N N . PRO B 1 568 ? -7.996 -26.969 -4.508 1 95.44 568 PRO B N 1
ATOM 9751 C CA . PRO B 1 568 ? -7.203 -28.078 -5.039 1 95.44 568 PRO B CA 1
ATOM 9752 C C . PRO B 1 568 ? -6.082 -27.609 -5.965 1 95.44 568 PRO B C 1
ATOM 9754 O O . PRO B 1 568 ? -5.027 -28.25 -6.031 1 95.44 568 PRO B O 1
ATOM 9757 N N . TRP B 1 569 ? -6.34 -26.531 -6.664 1 94.88 569 TRP B N 1
ATOM 9758 C CA . TRP B 1 569 ? -5.316 -25.969 -7.543 1 94.88 569 TRP B CA 1
ATOM 9759 C C . TRP B 1 569 ? -4.117 -25.484 -6.738 1 94.88 569 TRP B C 1
ATOM 9761 O O . TRP B 1 569 ? -2.969 -25.703 -7.129 1 94.88 569 TRP B O 1
ATOM 9771 N N . ILE B 1 570 ? -4.316 -24.844 -5.648 1 95.31 570 ILE B N 1
ATOM 9772 C CA . ILE B 1 570 ? -3.246 -24.391 -4.766 1 95.31 570 ILE B CA 1
ATOM 9773 C C . ILE B 1 570 ? -2.459 -25.594 -4.25 1 95.31 570 ILE B C 1
ATOM 9775 O O . ILE B 1 570 ? -1.229 -25.562 -4.195 1 95.31 570 ILE B O 1
ATOM 9779 N N . GLY B 1 571 ? -3.178 -26.641 -3.889 1 94.31 571 GLY B N 1
ATOM 9780 C CA . GLY B 1 571 ? -2.531 -27.859 -3.426 1 94.31 571 GLY B CA 1
ATOM 9781 C C . GLY B 1 571 ? -1.633 -28.5 -4.469 1 94.31 571 GLY B C 1
ATOM 9782 O O . GLY B 1 571 ? -0.485 -28.844 -4.184 1 94.31 571 GLY B O 1
ATOM 9783 N N . LYS B 1 572 ? -2.17 -28.547 -5.66 1 91.69 572 LYS B N 1
ATOM 9784 C CA . LYS B 1 572 ? -1.398 -29.141 -6.746 1 91.69 572 LYS B CA 1
ATOM 9785 C C . LYS B 1 572 ? -0.167 -28.297 -7.066 1 91.69 572 LYS B C 1
ATOM 9787 O O . LYS B 1 572 ? 0.93 -28.844 -7.238 1 91.69 572 LYS B O 1
ATOM 9792 N N . THR B 1 573 ? -0.365 -27.047 -7.066 1 91.5 573 THR B N 1
ATOM 9793 C CA . THR B 1 573 ? 0.716 -26.125 -7.414 1 91.5 573 THR B CA 1
ATOM 9794 C C . THR B 1 573 ? 1.807 -26.141 -6.348 1 91.5 573 THR B C 1
ATOM 9796 O O . THR B 1 573 ? 2.996 -26.094 -6.664 1 91.5 573 THR B O 1
ATOM 9799 N N . LEU B 1 574 ? 1.486 -26.344 -5.164 1 91.94 574 LEU B N 1
ATOM 9800 C CA . LEU B 1 574 ? 2.449 -26.328 -4.07 1 91.94 574 LEU B CA 1
ATOM 9801 C C . LEU B 1 574 ? 2.846 -27.75 -3.668 1 91.94 574 LEU B C 1
ATOM 9803 O O . LEU B 1 574 ? 3.682 -27.938 -2.781 1 91.94 574 LEU B O 1
ATOM 9807 N N . GLU B 1 575 ? 2.283 -28.734 -4.359 1 91.19 575 GLU B N 1
ATOM 9808 C CA . GLU B 1 575 ? 2.535 -30.141 -4.074 1 91.19 575 GLU B CA 1
ATOM 9809 C C . GLU B 1 575 ? 2.156 -30.484 -2.637 1 91.19 575 GLU B C 1
ATOM 9811 O O . GLU B 1 575 ? 2.939 -31.109 -1.916 1 91.19 575 GLU B O 1
ATOM 9816 N N . LEU B 1 576 ? 0.986 -29.969 -2.229 1 91.69 576 LEU B N 1
ATOM 9817 C CA . LEU B 1 576 ? 0.397 -30.25 -0.923 1 91.69 576 LEU B CA 1
ATOM 9818 C C . LEU B 1 576 ? -0.965 -30.922 -1.075 1 91.69 576 LEU B C 1
ATOM 9820 O O . LEU B 1 576 ? -1.671 -30.672 -2.059 1 91.69 576 LEU B O 1
ATOM 9824 N N . PRO B 1 577 ? -1.279 -31.766 -0.164 1 91.44 577 PRO B N 1
ATOM 9825 C CA . PRO B 1 577 ? -2.582 -32.438 -0.245 1 91.44 577 PRO B CA 1
ATOM 9826 C C . PRO B 1 577 ? -3.73 -31.547 0.225 1 91.44 577 PRO B C 1
ATOM 9828 O O . PRO B 1 577 ? -4.273 -31.75 1.311 1 91.44 577 PRO B O 1
ATOM 9831 N N . LEU B 1 578 ? -4.082 -30.562 -0.571 1 94.75 578 LEU B N 1
ATOM 9832 C CA . LEU B 1 578 ? -5.172 -29.656 -0.23 1 94.75 578 LEU B CA 1
ATOM 9833 C C . LEU B 1 578 ? -6.402 -29.938 -1.088 1 94.75 578 LEU B C 1
ATOM 9835 O O . LEU B 1 578 ? -6.285 -30.156 -2.297 1 94.75 578 LEU B O 1
ATOM 9839 N N . ASP B 1 579 ? -7.48 -30.109 -0.411 1 95.25 579 ASP B N 1
ATOM 9840 C CA . ASP B 1 579 ? -8.789 -30.297 -1.028 1 95.25 579 ASP B CA 1
ATOM 9841 C C . ASP B 1 579 ? -9.906 -29.828 -0.103 1 95.25 579 ASP B C 1
ATOM 9843 O O . ASP B 1 579 ? -9.648 -29.281 0.971 1 95.25 579 ASP B O 1
ATOM 9847 N N . ILE B 1 580 ? -11.133 -29.969 -0.621 1 96.38 580 ILE B N 1
ATOM 9848 C CA . ILE B 1 580 ? -12.258 -29.531 0.202 1 96.38 580 ILE B CA 1
ATOM 9849 C C . ILE B 1 580 ? -13.336 -30.609 0.225 1 96.38 580 ILE B C 1
ATOM 9851 O O . ILE B 1 580 ? -13.477 -31.375 -0.733 1 96.38 580 ILE B O 1
ATOM 9855 N N . ARG B 1 581 ? -14.039 -30.75 1.369 1 96.75 581 ARG B N 1
ATOM 9856 C CA . ARG B 1 581 ? -15.242 -31.562 1.53 1 96.75 581 ARG B CA 1
ATOM 9857 C C . ARG B 1 581 ? -16.344 -30.781 2.217 1 96.75 581 ARG B C 1
ATOM 9859 O O . ARG B 1 581 ? -16.109 -30.125 3.236 1 96.75 581 ARG B O 1
ATOM 9866 N N . HIS B 1 582 ? -17.406 -30.734 1.592 1 94.94 582 HIS B N 1
ATOM 9867 C CA . HIS B 1 582 ? -18.594 -30.078 2.127 1 94.94 582 HIS B CA 1
ATOM 9868 C C . HIS B 1 582 ? -19.766 -31.062 2.238 1 94.94 582 HIS B C 1
ATOM 9870 O O . HIS B 1 582 ? -19.953 -31.906 1.356 1 94.94 582 HIS B O 1
ATOM 9876 N N . ILE B 1 583 ? -20.547 -30.938 3.229 1 94.62 583 ILE B N 1
ATOM 9877 C CA . ILE B 1 583 ? -21.547 -31.922 3.584 1 94.62 583 ILE B CA 1
ATOM 9878 C C . ILE B 1 583 ? -22.547 -32.062 2.441 1 94.62 583 ILE B C 1
ATOM 9880 O O . ILE B 1 583 ? -22.875 -33.188 2.037 1 94.62 583 ILE B O 1
ATOM 9884 N N . ALA B 1 584 ? -23.016 -30.984 1.936 1 93.75 584 ALA B N 1
ATOM 9885 C CA . ALA B 1 584 ? -24.062 -31.047 0.92 1 93.75 584 ALA B CA 1
ATOM 9886 C C . ALA B 1 584 ? -23.547 -31.672 -0.368 1 93.75 584 ALA B C 1
ATOM 9888 O O . ALA B 1 584 ? -24.219 -32.531 -0.953 1 93.75 584 ALA B O 1
ATOM 9889 N N . PHE B 1 585 ? -22.406 -31.328 -0.771 1 95.62 585 PHE B N 1
ATOM 9890 C CA . PHE B 1 585 ? -21.828 -31.891 -1.983 1 95.62 585 PHE B CA 1
ATOM 9891 C C . PHE B 1 585 ? -21.469 -33.344 -1.784 1 95.62 585 PHE B C 1
ATOM 9893 O O . PHE B 1 585 ? -21.688 -34.188 -2.674 1 95.62 585 PHE B O 1
ATOM 9900 N N . SER B 1 586 ? -20.922 -33.625 -0.617 1 96.94 586 SER B N 1
ATOM 9901 C CA . SER B 1 586 ? -20.547 -35 -0.303 1 96.94 586 SER B CA 1
ATOM 9902 C C . SER B 1 586 ? -21.766 -35.938 -0.285 1 96.94 586 SER B C 1
ATOM 9904 O O . SER B 1 586 ? -21.672 -37.094 -0.697 1 96.94 586 SER B O 1
ATOM 9906 N N . SER B 1 587 ? -22.859 -35.406 0.186 1 96.81 587 SER B N 1
ATOM 9907 C CA . SER B 1 587 ? -24.078 -36.219 0.217 1 96.81 587 SER B CA 1
ATOM 9908 C C . SER B 1 587 ? -24.594 -36.5 -1.191 1 96.81 587 SER B C 1
ATOM 9910 O O . SER B 1 587 ? -25 -37.625 -1.495 1 96.81 587 SER B O 1
ATOM 9912 N N . ALA B 1 588 ? -24.562 -35.5 -1.99 1 97.44 588 ALA B N 1
ATOM 9913 C CA . ALA B 1 588 ? -24.969 -35.688 -3.381 1 97.44 588 ALA B CA 1
ATOM 9914 C C . ALA B 1 588 ? -24.047 -36.656 -4.09 1 97.44 588 ALA B C 1
ATOM 9916 O O . ALA B 1 588 ? -24.516 -37.562 -4.809 1 97.44 588 ALA B O 1
ATOM 9917 N N . ASN B 1 589 ? -22.797 -36.562 -3.904 1 97.19 589 ASN B N 1
ATOM 9918 C CA . ASN B 1 589 ? -21.828 -37.469 -4.543 1 97.19 589 ASN B CA 1
ATOM 9919 C C . ASN B 1 589 ? -21.984 -38.906 -4.078 1 97.19 589 ASN B C 1
ATOM 9921 O O . ASN B 1 589 ? -21.828 -39.844 -4.871 1 97.19 589 ASN B O 1
ATOM 9925 N N . LEU B 1 590 ? -22.266 -39.062 -2.781 1 97.31 590 LEU B N 1
ATOM 9926 C CA . LEU B 1 590 ? -22.531 -40.375 -2.25 1 97.31 590 LEU B CA 1
ATOM 9927 C C . LEU B 1 590 ? -23.734 -41.031 -2.941 1 97.31 590 LEU B C 1
ATOM 9929 O O . LEU B 1 590 ? -23.688 -42.188 -3.354 1 97.31 590 LEU B O 1
ATOM 9933 N N . ALA B 1 591 ? -24.781 -40.219 -3.098 1 97.69 591 ALA B N 1
ATOM 9934 C CA . ALA B 1 591 ? -26 -40.688 -3.725 1 97.69 591 ALA B CA 1
ATOM 9935 C C . ALA B 1 591 ? -25.781 -41.031 -5.195 1 97.69 591 ALA B C 1
ATOM 9937 O O . ALA B 1 591 ? -26.25 -42.062 -5.688 1 97.69 591 ALA B O 1
ATOM 9938 N N . TYR B 1 592 ? -25.047 -40.188 -5.922 1 97.56 592 TYR B N 1
ATOM 9939 C CA . TYR B 1 592 ? -24.734 -40.469 -7.32 1 97.56 592 TYR B CA 1
ATOM 9940 C C . TYR B 1 592 ? -23.953 -41.75 -7.461 1 97.56 592 TYR B C 1
ATOM 9942 O O . TYR B 1 592 ? -24.234 -42.562 -8.336 1 97.56 592 TYR B O 1
ATOM 9950 N N . ALA B 1 593 ? -22.953 -41.938 -6.594 1 96.81 593 ALA B N 1
ATOM 9951 C CA . ALA B 1 593 ? -22.078 -43.125 -6.664 1 96.81 593 ALA B CA 1
ATOM 9952 C C . ALA B 1 593 ? -22.859 -44.406 -6.371 1 96.81 593 ALA B C 1
ATOM 9954 O O . ALA B 1 593 ? -22.75 -45.375 -7.109 1 96.81 593 ALA B O 1
ATOM 9955 N N . THR B 1 594 ? -23.719 -44.375 -5.34 1 95.69 594 THR B N 1
ATOM 9956 C CA . THR B 1 594 ? -24.406 -45.594 -4.906 1 95.69 594 THR B CA 1
ATOM 9957 C C . THR B 1 594 ? -25.594 -45.875 -5.82 1 95.69 594 THR B C 1
ATOM 9959 O O . THR B 1 594 ? -25.969 -47.031 -5.992 1 95.69 594 THR B O 1
ATOM 9962 N N . ALA B 1 595 ? -26.188 -44.844 -6.402 1 95.62 595 ALA B N 1
ATOM 9963 C CA . ALA B 1 595 ? -27.281 -45.062 -7.34 1 95.62 595 ALA B CA 1
ATOM 9964 C C . ALA B 1 595 ? -26.781 -45.625 -8.664 1 95.62 595 ALA B C 1
ATOM 9966 O O . ALA B 1 595 ? -27.469 -46.375 -9.328 1 95.62 595 ALA B O 1
ATOM 9967 N N . SER B 1 596 ? -25.609 -45.25 -9.039 1 95.62 596 SER B N 1
ATOM 9968 C CA . SER B 1 596 ? -25.047 -45.719 -10.297 1 95.62 596 SER B CA 1
ATOM 9969 C C . SER B 1 596 ? -24.453 -47.125 -10.164 1 95.62 596 SER B C 1
ATOM 9971 O O . SER B 1 596 ? -24.547 -47.906 -11.094 1 95.62 596 SER B O 1
ATOM 9973 N N . HIS B 1 597 ? -23.797 -47.344 -8.984 1 93.81 597 HIS B N 1
ATOM 9974 C CA . HIS B 1 597 ? -23.203 -48.656 -8.703 1 93.81 597 HIS B CA 1
ATOM 9975 C C . HIS B 1 597 ? -23.5 -49.094 -7.273 1 93.81 597 HIS B C 1
ATOM 9977 O O . HIS B 1 597 ? -22.688 -48.875 -6.375 1 93.81 597 HIS B O 1
ATOM 9983 N N . PRO B 1 598 ? -24.562 -49.781 -7.059 1 88.62 598 PRO B N 1
ATOM 9984 C CA . PRO B 1 598 ? -24.938 -50.188 -5.699 1 88.62 598 PRO B CA 1
ATOM 9985 C C . PRO B 1 598 ? -23.984 -51.25 -5.117 1 88.62 598 PRO B C 1
ATOM 9987 O O . PRO B 1 598 ? -23.75 -52.281 -5.746 1 88.62 598 PRO B O 1
ATOM 9990 N N . GLU B 1 599 ? -23.109 -51 -4.145 1 85.06 599 GLU B N 1
ATOM 9991 C CA . GLU B 1 599 ? -22.109 -51.875 -3.549 1 85.06 599 GLU B CA 1
ATOM 9992 C C . GLU B 1 599 ? -22.625 -52.5 -2.242 1 85.06 599 GLU B C 1
ATOM 9994 O O . GLU B 1 599 ? -21.875 -53.125 -1.512 1 85.06 599 GLU B O 1
ATOM 9999 N N . GLY B 1 600 ? -23.75 -52.281 -1.733 1 88 600 GLY B N 1
ATOM 10000 C CA . GLY B 1 600 ? -24.297 -52.812 -0.501 1 88 600 GLY B CA 1
ATOM 10001 C C . GLY B 1 600 ? -24.719 -51.75 0.488 1 88 600 GLY B C 1
ATOM 10002 O O . GLY B 1 600 ? -24.312 -50.594 0.379 1 88 600 GLY B O 1
ATOM 10003 N N . ILE B 1 601 ? -25.453 -52.125 1.439 1 91.81 601 ILE B N 1
ATOM 10004 C CA . ILE B 1 601 ? -26.031 -51.219 2.418 1 91.81 601 ILE B CA 1
ATOM 10005 C C . ILE B 1 601 ? -24.953 -50.75 3.395 1 91.81 601 ILE B C 1
ATOM 10007 O O . ILE B 1 601 ? -24.969 -49.625 3.869 1 91.81 601 ILE B O 1
ATOM 10011 N N . GLY B 1 602 ? -23.984 -51.625 3.648 1 92.94 602 GLY B N 1
ATOM 10012 C CA . GLY B 1 602 ? -22.891 -51.25 4.527 1 92.94 602 GLY B CA 1
ATOM 10013 C C . GLY B 1 602 ? -22.031 -50.125 3.99 1 92.94 602 GLY B C 1
ATOM 10014 O O . GLY B 1 602 ? -21.672 -49.219 4.734 1 92.94 602 GLY B O 1
ATOM 10015 N N . THR B 1 603 ? -21.719 -50.312 2.746 1 92.19 603 THR B N 1
ATOM 10016 C CA . THR B 1 603 ? -20.938 -49.25 2.098 1 92.19 603 THR B CA 1
ATOM 10017 C C . THR B 1 603 ? -21.672 -47.938 2.096 1 92.19 603 THR B C 1
ATOM 10019 O O . THR B 1 603 ? -21.078 -46.875 2.314 1 92.19 603 THR B O 1
ATOM 10022 N N . PHE B 1 604 ? -22.953 -47.969 1.878 1 94.88 604 PHE B N 1
ATOM 10023 C CA . PHE B 1 604 ? -23.75 -46.75 1.896 1 94.88 604 PHE B CA 1
ATOM 10024 C C . PHE B 1 604 ? -23.781 -46.125 3.289 1 94.88 604 PHE B C 1
ATOM 10026 O O . PHE B 1 604 ? -23.609 -44.906 3.438 1 94.88 604 PHE B O 1
ATOM 10033 N N . LEU B 1 605 ? -23.953 -46.969 4.277 1 95.06 605 LEU B N 1
ATOM 10034 C CA . LEU B 1 605 ? -24.031 -46.469 5.648 1 95.06 605 LEU B CA 1
ATOM 10035 C C . LEU B 1 605 ? -22.703 -45.844 6.07 1 95.06 605 LEU B C 1
ATOM 10037 O O . LEU B 1 605 ? -22.688 -44.844 6.785 1 95.06 605 LEU B O 1
ATOM 10041 N N . TYR B 1 606 ? -21.688 -46.5 5.688 1 94.5 606 TYR B N 1
ATOM 10042 C CA . TYR B 1 606 ? -20.375 -45.906 5.961 1 94.5 606 TYR B CA 1
ATOM 10043 C C . TYR B 1 606 ? -20.25 -44.531 5.32 1 94.5 606 TYR B C 1
ATOM 10045 O O . TYR B 1 606 ? -19.797 -43.594 5.969 1 94.5 606 TYR B O 1
ATOM 10053 N N . GLY B 1 607 ? -20.562 -44.531 4.039 1 96.06 607 GLY B N 1
ATOM 10054 C CA . GLY B 1 607 ? -20.531 -43.25 3.352 1 96.06 607 GLY B CA 1
ATOM 10055 C C . GLY B 1 607 ? -21.406 -42.188 4 1 96.06 607 GLY B C 1
ATOM 10056 O O . GLY B 1 607 ? -21.016 -41.031 4.129 1 96.06 607 GLY B O 1
ATOM 10057 N N . PHE B 1 608 ? -22.516 -42.625 4.406 1 96.19 608 PHE B N 1
ATOM 10058 C CA . PHE B 1 608 ? -23.484 -41.719 5.016 1 96.19 608 PHE B CA 1
ATOM 10059 C C . PHE B 1 608 ? -22.953 -41.188 6.34 1 96.19 608 PHE B C 1
ATOM 10061 O O . PHE B 1 608 ? -23.109 -40 6.641 1 96.19 608 PHE B O 1
ATOM 10068 N N . LEU B 1 609 ? -22.359 -42 7.121 1 96 609 LEU B N 1
ATOM 10069 C CA . LEU B 1 609 ? -21.75 -41.562 8.383 1 96 609 LEU B CA 1
ATOM 10070 C C . LEU B 1 609 ? -20.609 -40.594 8.133 1 96 609 LEU B C 1
ATOM 10072 O O . LEU B 1 609 ? -20.438 -39.625 8.898 1 96 609 LEU B O 1
ATOM 10076 N N . ALA B 1 610 ? -19.859 -40.875 7.148 1 96.94 610 ALA B N 1
ATOM 10077 C CA . ALA B 1 610 ? -18.781 -39.969 6.777 1 96.94 610 ALA B CA 1
ATOM 10078 C C . ALA B 1 610 ? -19.328 -38.594 6.406 1 96.94 610 ALA B C 1
ATOM 10080 O O . ALA B 1 610 ? -18.766 -37.562 6.797 1 96.94 610 ALA B O 1
ATOM 10081 N N . VAL B 1 611 ? -20.422 -38.562 5.688 1 96.81 611 VAL B N 1
ATOM 10082 C CA . VAL B 1 611 ? -21.062 -37.312 5.273 1 96.81 611 VAL B CA 1
ATOM 10083 C C . VAL B 1 611 ? -21.5 -36.531 6.504 1 96.81 611 VAL B C 1
ATOM 10085 O O . VAL B 1 611 ? -21.281 -35.312 6.582 1 96.81 611 VAL B O 1
ATOM 10088 N N . ILE B 1 612 ? -22.047 -37.219 7.43 1 94.31 612 ILE B N 1
ATOM 10089 C CA . ILE B 1 612 ? -22.5 -36.562 8.656 1 94.31 612 ILE B CA 1
ATOM 10090 C C . ILE B 1 612 ? -21.297 -36 9.414 1 94.31 612 ILE B C 1
ATOM 10092 O O . ILE B 1 612 ? -21.344 -34.875 9.922 1 94.31 612 ILE B O 1
ATOM 10096 N N . ALA B 1 613 ? -20.281 -36.75 9.492 1 95.94 613 ALA B N 1
ATOM 10097 C CA . ALA B 1 613 ? -19.062 -36.312 10.156 1 95.94 613 ALA B CA 1
ATOM 10098 C C . ALA B 1 613 ? -18.516 -35.062 9.477 1 95.94 613 ALA B C 1
ATOM 10100 O O . ALA B 1 613 ? -18.078 -34.125 10.148 1 95.94 613 ALA B O 1
ATOM 10101 N N . ILE B 1 614 ? -18.5 -35.031 8.195 1 95.81 614 ILE B N 1
ATOM 10102 C CA . ILE B 1 614 ? -18.062 -33.906 7.414 1 95.81 614 ILE B CA 1
ATOM 10103 C C . ILE B 1 614 ? -18.906 -32.656 7.766 1 95.81 614 ILE B C 1
ATOM 10105 O O . ILE B 1 614 ? -18.375 -31.578 7.996 1 95.81 614 ILE B O 1
ATOM 10109 N N . GLY B 1 615 ? -20.156 -32.875 7.891 1 92.88 615 GLY B N 1
ATOM 10110 C CA . GLY B 1 615 ? -21.062 -31.797 8.242 1 92.88 615 GLY B CA 1
ATOM 10111 C C . GLY B 1 615 ? -20.781 -31.219 9.617 1 92.88 615 GLY B C 1
ATOM 10112 O O . GLY B 1 615 ? -20.828 -30 9.805 1 92.88 615 GLY B O 1
ATOM 10113 N N . LEU B 1 616 ? -20.516 -32.125 10.492 1 90.38 616 LEU B N 1
ATOM 10114 C CA . LEU B 1 616 ? -20.219 -31.656 11.852 1 90.38 616 LEU B CA 1
ATOM 10115 C C . LEU B 1 616 ? -18.953 -30.812 11.875 1 90.38 616 LEU B C 1
ATOM 10117 O O . LEU B 1 616 ? -18.891 -29.781 12.547 1 90.38 616 LEU B O 1
ATOM 10121 N N . VAL B 1 617 ? -18 -31.203 11.188 1 93.06 617 VAL B N 1
ATOM 10122 C CA . VAL B 1 617 ? -16.75 -30.438 11.133 1 93.06 617 VAL B CA 1
ATOM 10123 C C . VAL B 1 617 ? -16.984 -29.109 10.43 1 93.06 617 VAL B C 1
ATOM 10125 O O . VAL B 1 617 ? -16.5 -28.062 10.891 1 93.06 617 VAL B O 1
ATOM 10128 N N . ASN B 1 618 ? -17.734 -29.156 9.352 1 92.75 618 ASN B N 1
ATOM 10129 C CA . ASN B 1 618 ? -18.062 -27.922 8.656 1 92.75 618 ASN B CA 1
ATOM 10130 C C . ASN B 1 618 ? -18.703 -26.891 9.586 1 92.75 618 ASN B C 1
ATOM 10132 O O . ASN B 1 618 ? -18.312 -25.734 9.609 1 92.75 618 ASN B O 1
ATOM 10136 N N . LEU B 1 619 ? -19.562 -27.359 10.359 1 87.44 619 LEU B N 1
ATOM 10137 C CA . LEU B 1 619 ? -20.359 -26.5 11.211 1 87.44 619 LEU B CA 1
ATOM 10138 C C . LEU B 1 619 ? -19.547 -25.969 12.391 1 87.44 619 LEU B C 1
ATOM 10140 O O . LEU B 1 619 ? -19.453 -24.766 12.602 1 87.44 619 LEU B O 1
ATOM 10144 N N . TRP B 1 620 ? -18.859 -26.844 13.023 1 85.62 620 TRP B N 1
ATOM 10145 C CA . TRP B 1 620 ? -18.281 -26.484 14.32 1 85.62 620 TRP B CA 1
ATOM 10146 C C . TRP B 1 620 ? -16.953 -25.75 14.141 1 85.62 620 TRP B C 1
ATOM 10148 O O . TRP B 1 620 ? -16.625 -24.859 14.914 1 85.62 620 TRP B O 1
ATOM 10158 N N . VAL B 1 621 ? -16.234 -26.141 13.227 1 89.62 621 VAL B N 1
ATOM 10159 C CA . VAL B 1 621 ? -14.984 -25.422 12.977 1 89.62 621 VAL B CA 1
ATOM 10160 C C . VAL B 1 621 ? -15.289 -24 12.523 1 89.62 621 VAL B C 1
ATOM 10162 O O . VAL B 1 621 ? -14.703 -23.031 13.023 1 89.62 621 VAL B O 1
ATOM 10165 N N . SER B 1 622 ? -16.172 -23.828 11.625 1 88.69 622 SER B N 1
ATOM 10166 C CA . SER B 1 622 ? -16.547 -22.5 11.148 1 88.69 622 SER B CA 1
ATOM 10167 C C . SER B 1 622 ? -17.141 -21.656 12.273 1 88.69 622 SER B C 1
ATOM 10169 O O . SER B 1 622 ? -16.812 -20.469 12.414 1 88.69 622 SER B O 1
ATOM 10171 N N . PHE B 1 623 ? -17.922 -22.266 13.086 1 83.19 623 PHE B N 1
ATOM 10172 C CA . PHE B 1 623 ? -18.562 -21.578 14.195 1 83.19 623 PHE B CA 1
ATOM 10173 C C . PHE B 1 623 ? -17.531 -21.125 15.227 1 83.19 623 PHE B C 1
ATOM 10175 O O . PHE B 1 623 ? -17.594 -20 15.719 1 83.19 623 PHE B O 1
ATOM 10182 N N . ALA B 1 624 ? -16.688 -22.031 15.547 1 85.12 624 ALA B N 1
ATOM 10183 C CA . ALA B 1 624 ? -15.656 -21.719 16.531 1 85.12 624 ALA B CA 1
ATOM 10184 C C . ALA B 1 624 ? -14.789 -20.547 16.078 1 85.12 624 ALA B C 1
ATOM 10186 O O . ALA B 1 624 ? -14.477 -19.656 16.875 1 85.12 624 ALA B O 1
ATOM 10187 N N . LEU B 1 625 ? -14.461 -20.516 14.852 1 87.5 625 LEU B N 1
ATOM 10188 C CA . LEU B 1 625 ? -13.641 -19.438 14.305 1 87.5 625 LEU B CA 1
ATOM 10189 C C . LEU B 1 625 ? -14.422 -18.125 14.281 1 87.5 625 LEU B C 1
ATOM 10191 O O . LEU B 1 625 ? -13.891 -17.078 14.656 1 87.5 625 LEU B O 1
ATOM 10195 N N . ALA B 1 626 ? -15.648 -18.203 13.867 1 83.12 626 ALA B N 1
ATOM 10196 C CA . ALA B 1 626 ? -16.484 -17.016 13.82 1 83.12 626 ALA B CA 1
ATOM 10197 C C . ALA B 1 626 ? -16.688 -16.438 15.211 1 83.12 626 ALA B C 1
ATOM 10199 O O . ALA B 1 626 ? -16.656 -15.211 15.398 1 83.12 626 ALA B O 1
ATOM 10200 N N . LEU B 1 627 ? -16.891 -17.297 16.125 1 80.88 627 LEU B N 1
ATOM 10201 C CA . LEU B 1 627 ? -17.094 -16.859 17.5 1 80.88 627 LEU B CA 1
ATOM 10202 C C . LEU B 1 627 ? -15.836 -16.203 18.062 1 80.88 627 LEU B C 1
ATOM 10204 O O . LEU B 1 627 ? -15.922 -15.18 18.734 1 80.88 627 LEU B O 1
ATOM 10208 N N . ARG B 1 628 ? -14.789 -16.75 17.812 1 82.25 628 ARG B N 1
ATOM 10209 C CA . ARG B 1 628 ? -13.523 -16.188 18.281 1 82.25 628 ARG B CA 1
ATOM 10210 C C . ARG B 1 628 ? -13.312 -14.781 17.734 1 82.25 628 ARG B C 1
ATOM 10212 O O . ARG B 1 628 ? -12.93 -13.875 18.484 1 82.25 628 ARG B O 1
ATOM 10219 N N . VAL B 1 629 ? -13.547 -14.602 16.531 1 76.62 629 VAL B N 1
ATOM 10220 C CA . VAL B 1 629 ? -13.359 -13.297 15.898 1 76.62 629 VAL B CA 1
ATOM 10221 C C . VAL B 1 629 ? -14.383 -12.305 16.438 1 76.62 629 VAL B C 1
ATOM 10223 O O . VAL B 1 629 ? -14.055 -11.141 16.703 1 76.62 629 VAL B O 1
ATOM 10226 N N . ALA B 1 630 ? -15.602 -12.789 16.578 1 74.81 630 ALA B N 1
ATOM 10227 C CA . ALA B 1 630 ? -16.656 -11.922 17.078 1 74.81 630 ALA B CA 1
ATOM 10228 C C . ALA B 1 630 ? -16.359 -11.461 18.5 1 74.81 630 ALA B C 1
ATOM 10230 O O . ALA B 1 630 ? -16.594 -10.305 18.859 1 74.81 630 ALA B O 1
ATOM 10231 N N . LEU B 1 631 ? -15.836 -12.32 19.297 1 76.81 631 LEU B N 1
ATOM 10232 C CA . LEU B 1 631 ? -15.484 -11.984 20.672 1 76.81 631 LEU B CA 1
ATOM 10233 C C . LEU B 1 631 ? -14.328 -10.992 20.719 1 76.81 631 LEU B C 1
ATOM 10235 O O . LEU B 1 631 ? -14.359 -10.031 21.484 1 76.81 631 LEU B O 1
ATOM 10239 N N . ARG B 1 632 ? -13.414 -11.172 19.875 1 72.62 632 ARG B N 1
ATOM 10240 C CA . ARG B 1 632 ? -12.266 -10.273 19.812 1 72.62 632 ARG B CA 1
ATOM 10241 C C . ARG B 1 632 ? -12.68 -8.891 19.328 1 72.62 632 ARG B C 1
ATOM 10243 O O . ARG B 1 632 ? -12.148 -7.879 19.781 1 72.62 632 ARG B O 1
ATOM 10250 N N . ALA B 1 633 ? -13.609 -8.867 18.438 1 69.44 633 ALA B N 1
ATOM 10251 C CA . ALA B 1 633 ? -14.078 -7.594 17.891 1 69.44 633 ALA B CA 1
ATOM 10252 C C . ALA B 1 633 ? -14.805 -6.766 18.938 1 69.44 633 ALA B C 1
ATOM 10254 O O . ALA B 1 633 ? -14.82 -5.535 18.875 1 69.44 633 ALA B O 1
ATOM 10255 N N . ARG B 1 634 ? -15.328 -7.41 19.891 1 69.81 634 ARG B N 1
ATOM 10256 C CA . ARG B 1 634 ? -16.109 -6.719 20.906 1 69.81 634 ARG B CA 1
ATOM 10257 C C . ARG B 1 634 ? -15.375 -6.684 22.234 1 69.81 634 ARG B C 1
ATOM 10259 O O . ARG B 1 634 ? -15.922 -6.254 23.25 1 69.81 634 ARG B O 1
ATOM 10266 N N . ASP B 1 635 ? -14.164 -7.062 22.188 1 70.81 635 ASP B N 1
ATOM 10267 C CA . ASP B 1 635 ? -13.336 -7.148 23.391 1 70.81 635 ASP B CA 1
ATOM 10268 C C . ASP B 1 635 ? -14.078 -7.855 24.516 1 70.81 635 ASP B C 1
ATOM 10270 O O . ASP B 1 635 ? -14.07 -7.391 25.656 1 70.81 635 ASP B O 1
ATOM 10274 N N . ALA B 1 636 ? -14.883 -8.844 24.156 1 72.88 636 ALA B N 1
ATOM 10275 C CA . ALA B 1 636 ? -15.625 -9.648 25.109 1 72.88 636 ALA B CA 1
ATOM 10276 C C . ALA B 1 636 ? -14.891 -10.953 25.422 1 72.88 636 ALA B C 1
ATOM 10278 O O . ALA B 1 636 ? -14.109 -11.445 24.609 1 72.88 636 ALA B O 1
ATOM 10279 N N . ARG B 1 637 ? -15.031 -11.359 26.703 1 75.81 637 ARG B N 1
ATOM 10280 C CA . ARG B 1 637 ? -14.375 -12.594 27.109 1 75.81 637 ARG B CA 1
ATOM 10281 C C . ARG B 1 637 ? -15.391 -13.727 27.25 1 75.81 637 ARG B C 1
ATOM 10283 O O . ARG B 1 637 ? -16.453 -13.539 27.828 1 75.81 637 ARG B O 1
ATOM 10290 N N . PHE B 1 638 ? -15.133 -14.867 26.625 1 78.69 638 PHE B N 1
ATOM 10291 C CA . PHE B 1 638 ? -15.953 -16.078 26.75 1 78.69 638 PHE B CA 1
ATOM 10292 C C . PHE B 1 638 ? -15.93 -16.594 28.188 1 78.69 638 PHE B C 1
ATOM 10294 O O . PHE B 1 638 ? -14.891 -16.578 28.844 1 78.69 638 PHE B O 1
ATOM 10301 N N . PRO B 1 639 ? -17.094 -16.938 28.672 1 75.75 639 PRO B N 1
ATOM 10302 C CA . PRO B 1 639 ? -17.109 -17.484 30.016 1 75.75 639 PRO B CA 1
ATOM 10303 C C . PRO B 1 639 ? -16.219 -18.734 30.156 1 75.75 639 PRO B C 1
ATOM 10305 O O . PRO B 1 639 ? -15.883 -19.359 29.156 1 75.75 639 PRO B O 1
ATOM 10308 N N . PRO B 1 640 ? -15.797 -19.016 31.344 1 78.81 640 PRO B N 1
ATOM 10309 C CA . PRO B 1 640 ? -14.984 -20.219 31.531 1 78.81 640 PRO B CA 1
ATOM 10310 C C . PRO B 1 640 ? -15.648 -21.469 30.953 1 78.81 640 PRO B C 1
ATOM 10312 O O . PRO B 1 640 ? -16.828 -21.719 31.203 1 78.81 640 PRO B O 1
ATOM 10315 N N . LEU B 1 641 ? -14.977 -22.203 30.141 1 81.56 641 LEU B N 1
ATOM 10316 C CA . LEU B 1 641 ? -15.461 -23.328 29.344 1 81.56 641 LEU B CA 1
ATOM 10317 C C . LEU B 1 641 ? -16.141 -24.375 30.234 1 81.56 641 LEU B C 1
ATOM 10319 O O . LEU B 1 641 ? -17.188 -24.922 29.859 1 81.56 641 LEU B O 1
ATOM 10323 N N . ARG B 1 642 ? -15.578 -24.609 31.422 1 84.69 642 ARG B N 1
ATOM 10324 C CA . ARG B 1 642 ? -16.156 -25.594 32.312 1 84.69 642 ARG B CA 1
ATOM 10325 C C . ARG B 1 642 ? -17.547 -25.188 32.781 1 84.69 642 ARG B C 1
ATOM 10327 O O . ARG B 1 642 ? -18.469 -26.016 32.812 1 84.69 642 ARG B O 1
ATOM 10334 N N . GLN B 1 643 ? -17.641 -24 33.125 1 85 643 GLN B N 1
ATOM 10335 C CA . GLN B 1 643 ? -18.938 -23.469 33.531 1 85 643 GLN B CA 1
ATOM 10336 C C . GLN B 1 643 ? -19.938 -23.484 32.375 1 85 643 GLN B C 1
ATOM 10338 O O . GLN B 1 643 ? -21.094 -23.859 32.562 1 85 643 GLN B O 1
ATOM 10343 N N . PHE B 1 644 ? -19.438 -23.188 31.266 1 85.81 644 PHE B N 1
ATOM 10344 C CA . PHE B 1 644 ? -20.297 -23.141 30.094 1 85.81 644 PHE B CA 1
ATOM 10345 C C . PHE B 1 644 ? -20.812 -24.531 29.734 1 85.81 644 PHE B C 1
ATOM 10347 O O . PHE B 1 644 ? -22 -24.719 29.5 1 85.81 644 PHE B O 1
ATOM 10354 N N . ILE B 1 645 ? -19.922 -25.453 29.75 1 88.94 645 ILE B N 1
ATOM 10355 C CA . ILE B 1 645 ? -20.281 -26.828 29.391 1 88.94 645 ILE B CA 1
ATOM 10356 C C . ILE B 1 645 ? -21.266 -27.391 30.406 1 88.94 645 ILE B C 1
ATOM 10358 O O . ILE B 1 645 ? -22.219 -28.094 30.047 1 88.94 645 ILE B O 1
ATOM 10362 N N . SER B 1 646 ? -21.062 -27.016 31.625 1 90.5 646 SER B N 1
ATOM 10363 C CA . SER B 1 646 ? -21.953 -27.469 32.688 1 90.5 646 SER B CA 1
ATOM 10364 C C . SER B 1 646 ? -23.359 -26.906 32.469 1 90.5 646 SER B C 1
ATOM 10366 O O . SER B 1 646 ? -24.344 -27.641 32.562 1 90.5 646 SER B O 1
ATOM 10368 N N . VAL B 1 647 ? -23.422 -25.703 32.188 1 89.44 647 VAL B N 1
ATOM 10369 C CA . VAL B 1 647 ? -24.719 -25.047 32 1 89.44 647 VAL B CA 1
ATOM 10370 C C . VAL B 1 647 ? -25.391 -25.578 30.734 1 89.44 647 VAL B C 1
ATOM 10372 O O . VAL B 1 647 ? -26.609 -25.781 30.703 1 89.44 647 VAL B O 1
ATOM 10375 N N . LEU B 1 648 ? -24.609 -25.766 29.734 1 89.44 648 LEU B N 1
ATOM 10376 C CA . LEU B 1 648 ? -25.125 -26.312 28.484 1 89.44 648 LEU B CA 1
ATOM 10377 C C . LEU B 1 648 ? -25.719 -27.703 28.688 1 89.44 648 LEU B C 1
ATOM 10379 O O . LEU B 1 648 ? -26.812 -27.984 28.188 1 89.44 648 LEU B O 1
ATOM 10383 N N . ARG B 1 649 ? -24.984 -28.484 29.406 1 91.5 649 ARG B N 1
ATOM 10384 C CA . ARG B 1 649 ? -25.469 -29.828 29.703 1 91.5 649 ARG B CA 1
ATOM 10385 C C . ARG B 1 649 ? -26.75 -29.781 30.516 1 91.5 649 ARG B C 1
ATOM 10387 O O . ARG B 1 649 ? -27.656 -30.594 30.297 1 91.5 649 ARG B O 1
ATOM 10394 N N . GLU B 1 650 ? -26.812 -28.922 31.391 1 92 650 GLU B N 1
ATOM 10395 C CA . GLU B 1 650 ? -28 -28.75 32.219 1 92 650 GLU B CA 1
ATOM 10396 C C . GLU B 1 650 ? -29.203 -28.359 31.344 1 92 650 GLU B C 1
ATOM 10398 O O . GLU B 1 650 ? -30.312 -28.891 31.531 1 92 650 GLU B O 1
ATOM 10403 N N . GLU B 1 651 ? -28.953 -27.5 30.469 1 89.19 651 GLU B N 1
ATOM 10404 C CA . GLU B 1 651 ? -30.031 -27.031 29.609 1 89.19 651 GLU B CA 1
ATOM 10405 C C . GLU B 1 651 ? -30.5 -28.125 28.656 1 89.19 651 GLU B C 1
ATOM 10407 O O . GLU B 1 651 ? -31.703 -28.25 28.391 1 89.19 651 GLU B O 1
ATOM 10412 N N . ILE B 1 652 ? -29.625 -28.891 28.156 1 91.12 652 ILE B N 1
ATOM 10413 C CA . ILE B 1 652 ? -29.938 -29.984 27.25 1 91.12 652 ILE B CA 1
ATOM 10414 C C . ILE B 1 652 ? -30.703 -31.078 28 1 91.12 652 ILE B C 1
ATOM 10416 O O . ILE B 1 652 ? -31.672 -31.641 27.469 1 91.12 652 ILE B O 1
ATOM 10420 N N . ARG B 1 653 ? -30.266 -31.297 29.203 1 92.06 653 ARG B N 1
ATOM 10421 C CA . ARG B 1 653 ? -30.922 -32.312 30.016 1 92.06 653 ARG B CA 1
ATOM 10422 C C . ARG B 1 653 ? -32.344 -31.891 30.406 1 92.06 653 ARG B C 1
ATOM 10424 O O . ARG B 1 653 ? -33.219 -32.719 30.531 1 92.06 653 ARG B O 1
ATOM 10431 N N . ARG B 1 654 ? -32.531 -30.703 30.609 1 88.5 654 ARG B N 1
ATOM 10432 C CA . ARG B 1 654 ? -33.844 -30.188 30.969 1 88.5 654 ARG B CA 1
ATOM 10433 C C . ARG B 1 654 ? -34.844 -30.391 29.844 1 88.5 654 ARG B C 1
ATOM 10435 O O . ARG B 1 654 ? -36 -30.766 30.078 1 88.5 654 ARG B O 1
ATOM 10442 N N . GLU B 1 655 ? -34.344 -30.125 28.641 1 88.5 655 GLU B N 1
ATOM 10443 C CA . GLU B 1 655 ? -35.219 -30.297 27.484 1 88.5 655 GLU B CA 1
ATOM 10444 C C . GLU B 1 655 ? -34.438 -30.828 26.281 1 88.5 655 GLU B C 1
ATOM 10446 O O . GLU B 1 655 ? -34.188 -30.094 25.328 1 88.5 655 GLU B O 1
ATOM 10451 N N . PRO B 1 656 ? -34.188 -32.094 26.219 1 88.19 656 PRO B N 1
ATOM 10452 C CA . PRO B 1 656 ? -33.375 -32.656 25.141 1 88.19 656 PRO B CA 1
ATOM 10453 C C . PRO B 1 656 ? -34.031 -32.5 23.766 1 88.19 656 PRO B C 1
ATOM 10455 O O . PRO B 1 656 ? -33.312 -32.406 22.766 1 88.19 656 PRO B O 1
ATOM 10458 N N . ARG B 1 657 ? -35.281 -32.406 23.688 1 86.81 657 ARG B N 1
ATOM 10459 C CA . ARG B 1 657 ? -35.969 -32.281 22.406 1 86.81 657 ARG B CA 1
ATOM 10460 C C . ARG B 1 657 ? -35.75 -30.922 21.797 1 86.81 657 ARG B C 1
ATOM 10462 O O . ARG B 1 657 ? -35.906 -30.75 20.578 1 86.81 657 ARG B O 1
ATOM 10469 N N . ALA B 1 658 ? -35.5 -30.078 22.625 1 84.69 658 ALA B N 1
ATOM 10470 C CA . ALA B 1 658 ? -35.312 -28.703 22.172 1 84.69 658 ALA B CA 1
ATOM 10471 C C . ALA B 1 658 ? -34.062 -28.594 21.281 1 84.69 658 ALA B C 1
ATOM 10473 O O . ALA B 1 658 ? -33.906 -27.609 20.562 1 84.69 658 ALA B O 1
ATOM 10474 N N . LEU B 1 659 ? -33.219 -29.594 21.312 1 86.06 659 LEU B N 1
ATOM 10475 C CA . LEU B 1 659 ? -32 -29.594 20.5 1 86.06 659 LEU B CA 1
ATOM 10476 C C . LEU B 1 659 ? -32.344 -29.75 19.031 1 86.06 659 LEU B C 1
ATOM 10478 O O . LEU B 1 659 ? -31.594 -29.25 18.172 1 86.06 659 LEU B O 1
ATOM 10482 N N . PHE B 1 660 ? -33.531 -30.391 18.719 1 88.44 660 PHE B N 1
ATOM 10483 C CA . PHE B 1 660 ? -33.812 -30.703 17.312 1 88.44 660 PHE B CA 1
ATOM 10484 C C . PHE B 1 660 ? -35.188 -30.203 16.922 1 88.44 660 PHE B C 1
ATOM 10486 O O . PHE B 1 660 ? -35.5 -30.031 15.734 1 88.44 660 PHE B O 1
ATOM 10493 N N . LEU B 1 661 ? -36.062 -29.906 17.922 1 88.94 661 LEU B N 1
ATOM 10494 C CA . LEU B 1 661 ? -37.438 -29.484 17.609 1 88.94 661 LEU B CA 1
ATOM 10495 C C . LEU B 1 661 ? -37.812 -28.219 18.359 1 88.94 661 LEU B C 1
ATOM 10497 O O . LEU B 1 661 ? -37.312 -27.984 19.484 1 88.94 661 LEU B O 1
ATOM 10501 N N . PRO B 1 662 ? -38.656 -27.391 17.719 1 87 662 PRO B N 1
ATOM 10502 C CA . PRO B 1 662 ? -39.062 -26.156 18.391 1 87 662 PRO B CA 1
ATOM 10503 C C . PRO B 1 662 ? -39.906 -26.406 19.641 1 87 662 PRO B C 1
ATOM 10505 O O . PRO B 1 662 ? -40.594 -27.422 19.75 1 87 662 PRO B O 1
ATOM 10508 N N . ARG B 1 663 ? -39.719 -25.359 20.609 1 74.94 663 ARG B N 1
ATOM 10509 C CA . ARG B 1 663 ? -40.438 -25.469 21.875 1 74.94 663 ARG B CA 1
ATOM 10510 C C . ARG B 1 663 ? -41.906 -25.203 21.672 1 74.94 663 ARG B C 1
ATOM 10512 O O . ARG B 1 663 ? -42.312 -24.406 20.812 1 74.94 663 ARG B O 1
ATOM 10519 N N . ARG B 1 664 ? -42.812 -26.016 22.141 1 64.19 664 ARG B N 1
ATOM 10520 C CA . ARG B 1 664 ? -44.25 -25.812 22.109 1 64.19 664 ARG B CA 1
ATOM 10521 C C . ARG B 1 664 ? -44.625 -24.5 22.781 1 64.19 664 ARG B C 1
ATOM 10523 O O . ARG B 1 664 ? -44.062 -24.141 23.828 1 64.19 664 ARG B O 1
ATOM 10530 N N . PRO B 1 665 ? -45.094 -23.453 21.891 1 56.56 665 PRO B N 1
ATOM 10531 C CA . PRO B 1 665 ? -45.531 -22.234 22.578 1 56.56 665 PRO B CA 1
ATOM 10532 C C . PRO B 1 665 ? -46.219 -22.5 23.922 1 56.56 665 PRO B C 1
ATOM 10534 O O . PRO B 1 665 ? -47.031 -23.422 24.031 1 56.56 665 PRO B O 1
ATOM 10537 N N . THR B 1 666 ? -45.562 -22.328 24.938 1 47.41 666 THR B N 1
ATOM 10538 C CA . THR B 1 666 ? -46.375 -22.391 26.141 1 47.41 666 THR B CA 1
ATOM 10539 C C . THR B 1 666 ? -47.594 -21.484 26 1 47.41 666 THR B C 1
ATOM 10541 O O . THR B 1 666 ? -47.5 -20.391 25.453 1 47.41 666 THR B O 1
ATOM 10544 N N . SER B 1 667 ? -48.875 -21.891 26 1 44.09 667 SER B N 1
ATOM 10545 C CA . SER B 1 667 ? -50.188 -21.219 25.906 1 44.09 667 SER B CA 1
ATOM 10546 C C . SER B 1 667 ? -50.125 -19.828 26.516 1 44.09 667 SER B C 1
ATOM 10548 O O . SER B 1 667 ? -51.031 -19.016 26.328 1 44.09 667 SER B O 1
ATOM 10550 N N . GLY B 1 668 ? -49.438 -19.516 27.656 1 40.72 668 GLY B N 1
ATOM 10551 C CA . GLY B 1 668 ? -49.75 -18.312 28.406 1 40.72 668 GLY B CA 1
ATOM 10552 C C . GLY B 1 668 ? -49.281 -17.047 27.734 1 40.72 668 GLY B C 1
ATOM 10553 O O . GLY B 1 668 ? -49.531 -15.945 28.234 1 40.72 668 GLY B O 1
ATOM 10554 N N . GLU B 1 669 ? -48.25 -16.969 26.969 1 39.16 669 GLU B N 1
ATOM 10555 C CA . GLU B 1 669 ? -47.688 -15.672 26.609 1 39.16 669 GLU B CA 1
ATOM 10556 C C . GLU B 1 669 ? -48.375 -15.078 25.406 1 39.16 669 GLU B C 1
ATOM 10558 O O . GLU B 1 669 ? -47.812 -14.227 24.703 1 39.16 669 GLU B O 1
ATOM 10563 N N . ASN B 1 670 ? -49.531 -15.547 24.984 1 37.66 670 ASN B N 1
ATOM 10564 C CA . ASN B 1 670 ? -50.281 -14.828 23.969 1 37.66 670 ASN B CA 1
ATOM 10565 C C . ASN B 1 670 ? -50.625 -13.414 24.422 1 37.66 670 ASN B C 1
ATOM 10567 O O . ASN B 1 670 ? -51.25 -12.656 23.672 1 37.66 670 ASN B O 1
ATOM 10571 N N . GLY B 1 671 ? -50.938 -13.141 25.766 1 32.88 671 GLY B N 1
ATOM 10572 C CA . GLY B 1 671 ? -51.75 -11.977 26.078 1 32.88 671 GLY B CA 1
ATOM 10573 C C . GLY B 1 671 ? -51 -10.664 25.875 1 32.88 671 GLY B C 1
ATOM 10574 O O . GLY B 1 671 ? -51.625 -9.594 25.891 1 32.88 671 GLY B O 1
ATOM 10575 N N . ALA B 1 672 ? -49.75 -10.461 26.281 1 31.75 672 ALA B N 1
ATOM 10576 C CA . ALA B 1 672 ? -49.438 -9.055 26.531 1 31.75 672 ALA B CA 1
ATOM 10577 C C . ALA B 1 672 ? -49.062 -8.336 25.234 1 31.75 672 ALA B C 1
ATOM 10579 O O . ALA B 1 672 ? -48.562 -7.219 25.25 1 31.75 672 ALA B O 1
ATOM 10580 N N . GLY B 1 673 ? -49 -8.859 24.062 1 26.53 673 GLY B N 1
ATOM 10581 C CA . GLY B 1 673 ? -48.594 -7.938 23.016 1 26.53 673 GLY B CA 1
ATOM 10582 C C . GLY B 1 673 ? -49.688 -6.984 22.609 1 26.53 673 GLY B C 1
ATOM 10583 O O . GLY B 1 673 ? -50.344 -7.18 21.578 1 26.53 673 GLY B O 1
ATOM 10584 N N . LYS B 1 674 ? -50.594 -6.547 23.625 1 19.84 674 LYS B N 1
ATOM 10585 C CA . LYS B 1 674 ? -51.125 -5.199 23.391 1 19.84 674 LYS B CA 1
ATOM 10586 C C . LYS B 1 674 ? -50.094 -4.145 23.75 1 19.84 674 LYS B C 1
ATOM 10588 O O . LYS B 1 674 ? -49.406 -4.258 24.766 1 19.84 674 LYS B O 1
#

Solvent-accessible surface area (backbone atoms only — not comparable to full-atom values): 66913 Å² total; per-residue (Å²): 105,71,83,42,70,66,49,70,66,53,49,51,51,44,69,70,37,53,49,67,49,45,52,54,55,39,63,72,41,95,42,46,68,58,35,48,34,52,51,46,54,45,36,54,73,40,32,47,84,32,19,42,58,49,50,50,46,34,48,52,44,38,70,76,34,60,70,59,28,52,51,52,20,49,38,45,51,53,47,60,66,58,38,41,53,30,61,32,70,57,43,53,48,39,67,68,80,71,38,67,68,54,48,47,52,49,49,53,46,40,62,73,48,32,71,68,80,42,87,38,33,52,58,44,44,50,57,44,49,44,84,56,74,69,50,51,51,25,57,70,51,36,5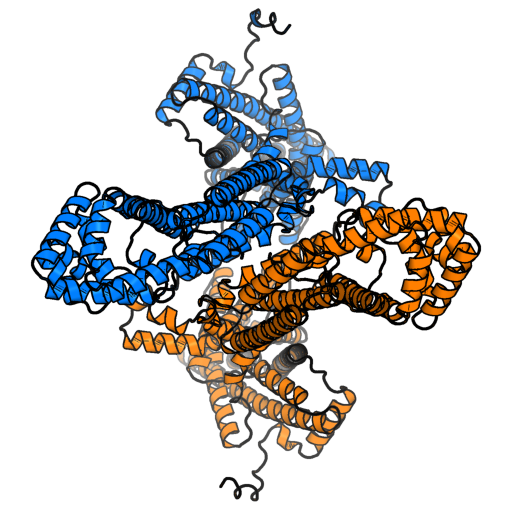6,53,65,57,52,50,52,42,49,52,61,37,39,72,50,61,65,59,42,52,51,45,52,50,49,52,48,51,30,49,52,50,22,44,51,47,42,31,32,42,53,31,45,50,50,76,34,66,67,50,33,73,60,38,64,73,51,69,43,89,80,37,48,42,48,51,36,29,53,49,49,51,51,51,51,49,48,43,68,77,34,70,86,54,78,78,56,65,67,61,52,51,51,47,52,51,32,52,52,48,36,50,52,50,51,52,51,47,53,53,36,29,38,71,44,20,48,42,58,65,48,29,39,49,54,50,28,52,51,46,46,51,53,48,41,50,47,49,51,49,36,76,65,40,89,42,74,67,53,24,44,43,36,46,52,52,46,48,49,48,39,54,53,28,39,53,40,61,70,28,64,66,50,50,47,52,61,23,41,42,53,31,46,49,10,18,50,59,53,36,54,79,70,40,71,82,66,61,38,66,40,65,68,45,42,52,49,39,25,52,24,3,23,54,26,9,43,54,43,24,53,49,48,51,50,46,58,50,39,66,76,69,41,84,48,66,65,57,35,36,53,50,42,12,46,44,39,11,54,47,41,34,47,30,51,76,70,64,27,37,65,53,56,55,55,34,36,45,49,18,45,50,50,33,50,48,54,62,72,34,60,92,61,71,68,36,37,45,56,49,34,52,49,50,33,39,49,46,18,31,43,50,43,14,39,50,16,17,40,52,31,4,25,51,44,21,36,49,52,28,51,51,39,25,70,72,70,71,40,54,66,45,53,73,66,58,26,51,51,48,56,56,58,52,38,82,65,61,28,50,55,18,2,41,50,38,7,51,45,41,31,47,23,40,52,42,18,12,47,39,33,14,43,28,43,50,64,42,35,41,57,14,45,56,55,18,61,69,46,58,74,74,38,55,70,72,58,29,45,50,47,16,49,46,46,41,74,38,36,11,59,45,50,14,30,27,48,36,16,34,54,60,29,44,39,39,54,54,11,60,73,69,74,43,98,42,48,68,39,49,32,55,50,47,33,13,42,50,26,35,25,42,60,37,51,73,79,52,68,65,58,48,50,51,49,50,51,40,29,50,52,21,35,51,37,26,35,49,51,13,26,53,54,24,31,53,52,30,19,59,68,62,74,40,78,80,73,61,63,68,60,38,51,50,46,34,51,51,53,41,68,75,41,58,60,48,45,71,40,61,65,72,77,66,82,76,74,74,66,67,90,115,103,68,83,44,70,68,48,70,66,52,49,51,52,46,70,71,39,54,48,66,48,46,53,53,55,38,64,73,40,95,42,48,68,58,36,49,32,52,51,46,52,45,34,56,74,40,33,47,83,30,18,43,57,49,50,51,47,33,46,53,45,38,69,77,33,61,71,59,26,53,51,52,19,50,39,46,51,54,46,60,67,57,36,42,53,31,60,30,68,58,42,52,48,39,67,68,80,72,38,67,68,54,49,48,53,49,49,53,45,39,58,75,48,29,69,68,81,44,87,41,33,52,60,46,43,49,58,46,50,45,84,57,74,71,52,54,51,26,57,69,51,35,57,55,66,58,53,51,52,42,50,51,61,36,40,71,50,62,66,58,40,51,51,44,53,49,50,52,50,52,30,49,51,50,21,44,51,47,43,32,31,41,54,31,45,50,52,76,34,66,68,50,34,72,59,39,65,72,50,68,42,90,80,36,47,43,49,53,37,30,52,48,49,50,50,51,52,50,46,45,69,77,36,70,85,54,78,78,56,64,66,61,52,51,50,47,52,51,31,52,51,48,35,50,50,50,50,53,51,47,52,54,37,29,37,72,43,20,48,41,59,65,48,29,40,49,55,50,29,53,50,45,47,51,53,50,38,53,48,49,52,49,37,77,64,41,89,42,72,66,51,25,44,43,35,47,51,51,47,49,49,48,38,54,54,28,40,52,41,61,71,28,62,68,51,50,47,52,60,23,41,42,53,31,47,50,10,19,50,58,54,37,54,79,69,39,71,82,67,60,39,66,39,65,67,44,43,51,49,40,25,52,23,3,23,52,26,9,44,53,42,23,52,48,47,52,50,46,58,52,38,66,75,68,40,85,48,65,68,57,35,36,54,50,42,13,46,45,38,10,53,46,42,34,49,30,52,75,69,63,28,37,65,52,58,56,54,34,34,44,51,19,43,50,50,31,50,49,53,61,72,34,61,92,62,70,69,35,36,44,54,49,35,51,50,50,35,37,48,45,18,31,42,51,41,14,41,49,16,18,41,51,31,5,24,51,46,21,35,50,54,30,52,52,39,25,70,72,70,71,42,55,67,46,53,72,67,58,25,50,48,50,55,57,58,53,39,82,66,61,29,50,56,18,3,42,48,38,7,52,46,41,31,47,23,41,52,42,18,12,48,38,34,14,43,28,46,50,65,42,36,40,57,13,44,55,56,17,58,71,48,57,74,74,36,54,69,70,58,29,45,50,48,16,49,49,47,43,74,40,36,11,59,46,49,14,30,26,49,37,16,34,53,59,29,44,38,39,55,54,10,61,75,69,74,42,98,41,48,69,37,49,33,57,50,45,34,13,42,50,26,36,24,42,59,37,52,73,80,51,70,65,57,50,49,51,50,50,52,39,29,51,51,21,35,51,37,25,35,49,51,14,26,53,52,23,32,52,52,30,20,60,68,63,74,40,79,79,72,60,64,69,60,38,52,51,45,35,51,50,52,40,67,74,41,58,59,47,46,71,40,61,64,73,78,67,82,76,75,73,67,67,90,113

Secondary structure (DSSP, 8-state):
--S----HHHHHHHHH--HHHHHHHHHH---HHHHHHHHHHHHHHTHHHHHHHHHHHHHHHHHH-HHHHHHHHHHHHHHHHT--HHHHHHHTTSPPTT-HHHHHHHHHHHHHSPPPP-TT-HHHHHHHH--STHHHHHHHHS-HHHHHHHHHHH---HHHHHHHHHHHHHHHHHHHHHHHHHHHHTTT-HHHHHH-GGGGSS--HHHHHHHHHHHHHHHHHH-TTSPPPHHHHHHHHHHHHHHHHHHHHHHHHHHHH---HHHHHHHHHHHHHHHHHHHHHHHHT-SSHHHHHHHHHHHHHHHHHHHHHHT-HHHHHHHHHHHHHHHHHHHHHTTTGGG---SHHHHHHHHHHHHHHHHHHHHHHHHHHHHHHH---HHHHHHHHHHHHHHHHHHHHHTT---TTSTHHHHHHHHHHHHHHSPSSHHHHHHHHHHHHHHHHHHHHHHHHHHHHHHHHHHHHHHHHHHHHSS-SS-HHHHHHHHHTT-TTHHHHHHHHHHHHHHHHHHHHHHHHHHHHHTTHHHHHHT-HHHHHHS-HHHHHHHHHHHHHHHHHHHHHHHHHHHHHHHHHHHHHHT-------HHHHHHHHHHHHHHS---HHHHHHHHHHHHHHHHHHHHHHHHHHHHHHHHHTT--PPPHHHHHHHHHHHHHH-GGGGTS-----GGGGS---/--S----HHHHHHHHH--HHHHHHHHHH---HHHHHHHHHHHHHHTHHHHHHHHHHHHHHHHHH-HHHHHHHHHHHHHHHHT--HHHHHHHTTSPPTT-HHHHHHHHHHHHHSPPPP-TT-HHHHHHHH--STHHHHHHHHS-HHHHHHHHHHH---HHHHHHHHHHHHHHHHHHHHHHHHHHHHTTT-HHHHHH-GGGGSS--HHHHHHHHHHHHHHHHHH-TTSPPPHHHHHHHHHHHHHHHHHHHHHHHHHHHH---HHHHHHHHHHHHHHHHHHHHHHHHT-SSHHHHHHHHHHHHHHHHHHHHHHT-HHHHHHHHHHHHHHHHHHHHHTTTGGG---SHHHHHHHHHHHHHHHHHHHHHHHHHHHHHHH---HHHHHHHHHHHHHHHHHHHHHTT---TTSTHHHHHHHHHHHHHHSPSSHHHHHHHHHHHHHHHHHHHHHHHHHHHHHHHHHHHHHHHHHHHHSS-SS-HHHHHHHHHTT-TTHHHHHHHHHHHHHHHHHHHHHHHHHHHHHTTHHHHHHT-HHHHHHS-HHHHHHHHHHHHHHHHHHHHHHHHHHHHHHHHHHHHHHT-------HHHHHHHHHHHHHHS---HHHHHHHHHHHHHHHHHHHHHHHHHHHHHHHHHTT--PPPHHHHHHHHHHHHHH-GGGGTS-----GGGGS---

Foldseek 3Di:
DAVQDDDPVLLVQLLPDALLSLLVVLLVDLALLVNLQSLLSNLVSLAQVGSQVRLVRNLVSCVVPVVSLQSNLVRNLVLLLLALVLVLLQPFLFFDPVALVVLLVVLVVCVVPNDHQDSNYVLSSLVNRDDDDRSLNNLVSHALVSVVSSNCSSPVDPVSVVSSVVSVLVSLLSSLLVLLVVLLVCLVPVLQCVLPVCSVPDDDLSVVLSVLSVVQSVCCVVCVPDAGDPVSVVVNVVSLVSLVVSLVSSLVSCLVLFHDLRSQSVSRSSVVSSVSSVLSSQLNNPPDPSSNSVSVSVSVSSSSNSNNLSSPSVSSCLRSCLSNLSSLLVLLQVVQPLLFDQDPVSLVVLLQLLLVLLLLLLVLLLVLLVLVVPPPDPVVSLVVQLQSQQVSLLVSVVVVHDHAQLNLLNLLLVLLVLLLPDDPDLVSLLVSLVSVLRNLQSRVSSLVSNLVNNLVNLLVVQVVCCVVPVAGSDDPVLLVVLLVCLDPPVVLVQLLVLLVLSLVLSSQLSNVLSVLSSVVQLVCQLPPPVCVVVDPNVVSNVVSVVCNSCVSVSRSSSVSSSCQSCQVVVCVVVVHPHHHDDLSSSSNSLSSSCSNPPPDPVSSVSSNVSSVSSHVSSNPSNNVVSNVSSNSSSVGDDHDPVSSVVSSVVVCVVPVCSSHDHDDPPPPPPPDPD/DAVADDDPVLLVQLLPDALLSLLVVLLVDLALLVNLQSLLSNLVSLFQVGSQVRLVRNLVSCVVPVVSLQSNLVRNLVLLLLALVLVLLQPFLFFDPVALVVLLVVLVVCVVPNDHQDSNYVLSSLVRRDDADRSLNNLVSHALVSVVSSNCSSPVDPVSVVSSVVSVLVSLLSSLLVLLVVLLVCLVPVLQCVLPVCSVPDDDLSVVLSVLSVVQSVCCVVCVPDAGDPVSLVVNVVSLVSLVVSLVSSLVSCLVLFHDLRSQSVSRSSVVSSVSSVLSSQLNNPPDPSSNSVSVSVSVSSSSNSNNLSSPSVSSCLRSCLSNLSSLLVLLQVVQPLLFDQDPVSLVVLLQLLLVLLLLLLVLLLVLLVLVVVPPDPVVSLVVQLQSQLVSLLVSVVVVHDHAQLNLLNLLLVLLVLLLPDDFDLVSLLVSLVSVLRNLQSRVSSLVSNLVNNLVNLLVVQVVCCVVVVAGSDDPVLLVVLLVCLDPPVVLVQLLQLLVLSLVLSSQLSNQLSVLSSVVQLVCQLPPPVCVVVDDNVVSNVVSVVCNSCVSVSRSRSVSSSCQSCQVVVCVVVVHPHHHDDLSSSSNSLSSSCSNPPPDPVSSVSSNVSSVSSHVSSNPSNNVVSNVSSNSSSVGDDHDPVSSVVSSVVVCVVPVCSSHDHDDPPPPPPPDPD